Protein 4LLY (pdb70)

Sequence (858 aa):
EVQLVESGGGLVQPGGSLRLSCAASGFTFTDYTMDWVRKAPGKGLEWVADVNPNSGGSIYNQEFKGRFTLSVDRSKNTLYLQMNSLRAEDTAVYYCARNLGPSFYFDYWGQGTLVTVSSASTKGPSVFPLAPSSKSTSGGTAALGCLVKDYFPEPVTVSWNSGALTSGVATGPAVLQSSGLYSLSSVVTVPSSSLGTQTYICNVNHKPSNTKVDKKVEPKRIQMTQSPSSLSASVGDRVTITCKASQDVSIGVAWYQDKPGKAPKLLIYSASYRYTGVPSRFSGSGSGTDFTLTISSLQPEDFATYYCQQYYIYPYTFGQGTKVEIKGQPKAAPSVTLFPPSSEELQANKATLVCYISDFYPGAVTVAWKADSSPVKAGVETTTPSKQSNNKYAAWSYLSLTPEQWKSHRSYSCQVTHEGSTVEKTVAPEVQLVESGGGLVQPGGSLRLSCAASGFTFTDYTMDWVRKAPGKGLEWVADVNPNSGGSIYNQEFKGRFTLSVDRSKNTLYLQMNSLRAEDTAVYYCARNLGPSFYFDYWGQGTLVTVSSASTKGPSVFPLAPSSKSTSGGTAALGCLVKDYFPEPVTVSWNSGALTSGVATGPAVLQSSGLYSLSSVVTVPSSSLGTQTYICNVNHKPSNTKVDKKVEPKRIQMTQSPSSLSASVGDRVTITCKASQDVSIGVAWYQDKPGKAPKLLIYSASYRYTGVPSRFSGSGSGTDFTLTISSLQPEDFATYYCQQYYIYPYTFGQGTKVEIKGQPKAAPSVTLFPPSSEELQANKATLVCYISDFYPGAVTVAWKADSSPVKAGVETTTPSKQSNNKYAAWSYLSLTPEQWKSHRSYSCQVTHEGSTVEKTVAP

Organism: Homo sapiens (NCBI:txid9606)

Solvent-accessible surface area: 35889 Å² total; per-residue (Å²): 120,26,106,11,74,9,61,37,31,5,37,10,58,73,51,22,65,34,141,0,20,0,49,9,59,58,37,79,8,54,91,53,22,0,0,0,0,13,52,4,85,51,80,14,12,51,2,0,0,9,0,60,1,98,91,31,40,34,95,37,16,141,86,0,72,92,43,5,74,7,50,38,42,154,105,138,51,12,0,36,0,55,0,50,60,0,72,55,103,4,29,0,42,0,15,0,0,14,2,115,36,104,20,23,48,0,36,67,30,2,98,16,20,40,0,17,7,23,49,24,63,57,92,25,15,37,8,8,24,5,34,0,31,94,184,14,42,82,90,44,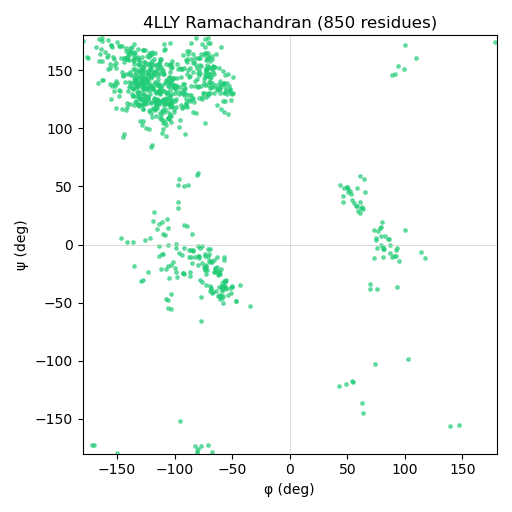62,0,5,0,0,0,2,0,14,27,0,23,1,58,59,16,80,25,44,1,30,103,39,96,36,101,91,46,45,6,54,4,57,25,10,42,22,87,70,24,33,29,2,10,0,0,1,0,55,7,87,45,95,18,34,76,124,89,72,14,56,0,25,4,22,0,140,22,30,146,41,156,37,102,43,112,4,101,67,110,132,7,53,11,42,1,49,32,19,14,33,59,7,34,69,43,59,167,8,71,0,63,3,115,3,71,82,102,7,63,76,0,0,0,0,0,20,18,72,120,89,70,22,4,137,8,8,1,57,27,1,64,128,106,59,123,76,20,56,87,46,4,55,8,61,35,74,12,48,84,1,34,0,15,0,46,46,0,54,26,72,2,38,5,31,0,4,0,0,0,2,113,58,84,29,19,27,15,2,50,6,0,84,0,63,6,111,71,16,102,144,25,75,10,57,4,25,10,2,57,10,16,82,72,2,46,158,49,114,62,4,4,0,0,0,19,0,10,82,0,7,43,26,72,27,93,32,45,6,52,4,57,102,13,65,23,150,63,34,44,62,60,12,81,28,32,38,77,53,79,53,53,21,0,0,0,0,8,0,54,21,34,21,70,32,9,107,53,20,107,22,4,4,0,48,0,39,13,102,73,79,75,48,72,89,76,18,64,89,134,34,102,8,71,10,62,37,27,5,37,12,119,73,56,20,64,35,148,0,27,1,42,10,59,59,47,56,6,53,103,44,20,0,0,0,0,7,56,6,95,44,89,13,10,52,3,0,0,10,0,64,0,91,88,33,40,35,92,38,16,101,73,0,90,80,28,4,72,7,51,32,42,136,101,140,59,16,0,48,0,48,0,51,61,0,110,56,94,0,28,0,44,0,16,0,0,15,2,114,39,104,16,23,47,0,34,76,28,2,96,15,21,38,0,17,8,20,40,21,62,50,95,28,16,50,8,15,24,4,35,1,31,95,176,13,45,90,90,43,63,0,4,0,0,0,3,0,19,36,1,22,0,56,59,15,79,24,45,1,28,103,41,93,34,102,91,47,45,6,53,4,58,27,9,43,34,86,71,23,33,29,4,11,0,0,1,0,55,7,83,40,96,21,34,77,125,90,75,14,55,0,25,3,24,0,143,23,32,143,42,158,38,101,44,114,4,100,69,104,129,16,68,11,41,2,56,37,21,16,33,61,9,35,71,41,60,170,6,65,0,58,2,100,0,59,88,101,7,56,78,0,0,0,0,0,19,21,51,117,90,96,19,4,109,7,8,0,63,28,2,62,131,113,54,120,75,14,58,88,44,5,54,8,59,37,66,19,43,86,1,30,0,13,0,53,43,0,54,28,75,1,38,5,31,0,7,0,0,1,1,102,69,84,31,18,26,15,1,51,6,0,84,0,38,6,108,71,16,97,143,24,75,10,53,2,25,11,2,56,10,16,78,72,1,47,154,60,112,60,3,9,0,0,0,17,0,11,77,0,4,41,25,72,25,92,31,47,5,52,3,34,96,19,83,23,150,57,34,43,63,61,10,112,32,32,38,77,57,80,53,62,22,0,0,0,0,9,0,61,20,44,22,70,26,10,101,35,14,198,22,1,3,0,50,0,41,14,103,73,76,75,46,69,90,73,14,66,85

InterPro domains:
  IPR003006 Immunoglobulin/major histocompatibility complex, conserved site [PS00290] (217-223)
  IPR003006 Immunoglobulin/major histocompatibility complex, conserved site [PS00290] (442-448)
  IPR003597 Immunoglobulin C1-set [PF07654] (144-224)
  IPR003597 Immunoglobulin C1-set [PF07654] (259-347)
  IPR003597 Immunoglobulin C1-set [PF07654] (367-451)
  IPR003597 Immunoglobulin C1-set [SM00407] (158-229)
  IPR003597 Immunoglobulin C1-set [SM00407] (275-350)
  IPR003597 Immunoglobulin C1-set [SM00407] (381-454)
  IPR003599 Immunoglobulin domain subtype [SM00409] (26-135)
  IPR003599 Immunoglobulin domain subtype [SM00409] (371-463)
  IPR007110 Immunoglobulin-like domain [PS50835] (31-135)
  IPR007110 Immunoglobulin-like domain [PS50835] (142-235)
  IPR007110 Immunoglobulin-like domain [PS50835] (257-356)
  IPR007110 Immunoglobulin-like domain [PS50835] (365-461)
  IPR013106 Immunoglobulin V-set domain [PF07686] (31-134)
  IPR013106 Immunoglobulin V-set domain [SM00406] (36-117)
  IPR013783 Immunoglobulin-like fold [G3DSA:2.60.40.10] (17-138)
  IPR013783 Immunoglobulin-like fold [G3DSA:2.60.40.10] (139-244)
  IPR013783 Immunoglobulin-like fold [G3DSA:2.60.40.10] (245-356)
  IPR013783 Immunoglobulin-like fold [G3DSA:2.60.40.10] (357-466)

Structure (mmCIF, N/CA/C/O backbone):
data_4LLY
#
_entry.id   4LLY
#
_cell.length_a   52.772
_cell.length_b   52.847
_cell.length_c   89.483
_cell.angle_alpha   76.88
_cell.angle_beta   84.32
_cell.angle_gamma   85.53
#
_symmetry.space_group_name_H-M   'P 1'
#
loop_
_entity.id
_entity.type
_entity.pdbx_description
1 polymer 'mutated Pertuzumab Fab heavy chain'
2 polymer 'light chain Clambda'
3 non-polymer GLYCEROL
4 non-polymer 'MAGNESIUM ION'
5 water water
#
loop_
_atom_site.group_PDB
_atom_site.id
_atom_site.type_symbol
_atom_site.label_atom_id
_atom_site.label_alt_id
_atom_site.label_comp_id
_atom_site.label_asym_id
_atom_site.label_entity_id
_atom_site.label_seq_id
_atom_site.pdbx_PDB_ins_code
_atom_site.Cartn_x
_atom_site.Cartn_y
_atom_site.Cartn_z
_atom_site.occupancy
_atom_site.B_iso_or_equiv
_atom_site.auth_seq_id
_atom_site.auth_comp_id
_atom_site.auth_asym_id
_atom_site.auth_atom_id
_atom_site.pdbx_PDB_model_num
ATOM 1 N N . GLU A 1 1 ? -22.512 17.130 -2.963 1.00 48.24 1 GLU A N 1
ATOM 2 C CA . GLU A 1 1 ? -21.447 17.962 -2.338 1.00 47.12 1 GLU A CA 1
ATOM 3 C C . GLU A 1 1 ? -21.558 19.421 -2.784 1.00 42.63 1 GLU A C 1
ATOM 4 O O . GLU A 1 1 ? -22.621 19.868 -3.232 1.00 38.19 1 GLU A O 1
ATOM 6 N N . VAL A 1 2 ? -20.463 20.162 -2.638 1.00 39.62 2 VAL A N 1
ATOM 7 C CA . VAL A 1 2 ? -20.369 21.521 -3.154 1.00 37.27 2 VAL A CA 1
ATOM 8 C C . VAL A 1 2 ? -20.487 21.471 -4.676 1.00 34.51 2 VAL A C 1
ATOM 9 O O . VAL A 1 2 ? -19.892 20.604 -5.322 1.00 33.15 2 VAL A O 1
ATOM 13 N N . GLN A 1 3 ? -21.294 22.372 -5.234 1.00 32.99 3 GLN A N 1
ATOM 14 C CA . GLN A 1 3 ? -21.416 22.505 -6.688 1.00 33.57 3 GLN A CA 1
ATOM 15 C C . GLN A 1 3 ? -21.330 23.962 -7.122 1.00 29.01 3 GLN A C 1
ATOM 16 O O . GLN A 1 3 ? -21.888 24.855 -6.472 1.00 30.97 3 GLN A O 1
ATOM 22 N N . LEU A 1 4 ? -20.606 24.183 -8.217 1.00 25.96 4 LEU A N 1
ATOM 23 C CA . LEU A 1 4 ? -20.471 25.490 -8.839 1.00 22.86 4 LEU A CA 1
ATOM 24 C C . LEU A 1 4 ? -20.756 25.314 -10.325 1.00 23.92 4 LEU A C 1
ATOM 25 O O . LEU A 1 4 ? -20.066 24.552 -10.993 1.00 21.79 4 LEU A O 1
ATOM 30 N N . VAL A 1 5 ? -21.788 25.992 -10.825 1.00 25.30 5 VAL A N 1
ATOM 31 C CA . VAL A 1 5 ? -22.227 25.816 -12.219 1.00 28.10 5 VAL A CA 1
ATOM 32 C C . VAL A 1 5 ? -22.199 27.144 -12.976 1.00 26.66 5 VAL A C 1
ATOM 33 O O . VAL A 1 5 ? -22.950 28.068 -12.653 1.00 26.67 5 VAL A O 1
ATOM 37 N N . GLU A 1 6 ? -21.330 27.233 -13.981 1.00 27.11 6 GLU A N 1
ATOM 38 C CA . GLU A 1 6 ? -21.218 28.443 -14.798 1.00 25.71 6 GLU A CA 1
ATOM 39 C C . GLU A 1 6 ? -22.216 28.430 -15.941 1.00 26.95 6 GLU A C 1
ATOM 40 O O . GLU A 1 6 ? -22.598 27.368 -16.426 1.00 28.32 6 GLU A O 1
ATOM 46 N N . SER A 1 7 ? -22.618 29.622 -16.369 1.00 24.09 7 SER A N 1
ATOM 47 C CA . SER A 1 7 ? -23.327 29.795 -17.642 1.00 25.06 7 SER A CA 1
ATOM 48 C C . SER A 1 7 ? -22.904 31.102 -18.300 1.00 22.44 7 SER A C 1
ATOM 49 O O . SER A 1 7 ? -22.388 31.996 -17.639 1.00 20.48 7 SER A O 1
ATOM 52 N N . GLY A 1 8 ? -23.129 31.213 -19.607 1.00 21.75 8 GLY A N 1
ATOM 53 C CA . GLY A 1 8 ? -22.861 32.456 -20.309 1.00 21.66 8 GLY A CA 1
ATOM 54 C C . GLY A 1 8 ? -21.799 32.454 -21.405 1.00 23.55 8 GLY A C 1
ATOM 55 O O . GLY A 1 8 ? -21.698 33.417 -22.155 1.00 24.44 8 GLY A O 1
ATOM 56 N N . GLY A 1 9 ? -21.002 31.399 -21.513 1.00 23.25 9 GLY A N 1
ATOM 57 C CA . GLY A 1 9 ? -19.903 31.394 -22.505 1.00 20.79 9 GLY A CA 1
ATOM 58 C C . GLY A 1 9 ? -20.298 31.554 -23.969 1.00 23.25 9 GLY A C 1
ATOM 59 O O . GLY A 1 9 ? -21.479 31.499 -24.309 1.00 32.84 9 GLY A O 1
ATOM 60 N N . GLY A 1 10 ? -19.307 31.751 -24.839 1.00 14.61 10 GLY A N 1
ATOM 61 C CA . GLY A 1 10 ? -19.550 31.826 -26.282 1.00 13.53 10 GLY A CA 1
ATOM 62 C C . GLY A 1 10 ? -18.738 32.904 -26.961 1.00 13.25 10 GLY A C 1
ATOM 63 O O . GLY A 1 10 ? -17.696 33.330 -26.436 1.00 10.67 10 GLY A O 1
ATOM 64 N N . LEU A 1 11 ? -19.229 33.372 -28.112 1.00 10.20 11 LEU A N 1
ATOM 65 C CA . LEU A 1 11 ? -18.530 34.315 -28.972 1.00 9.37 11 LEU A CA 1
ATOM 66 C C . LEU A 1 11 ? -18.881 35.762 -28.641 1.00 9.75 11 LEU A C 1
ATOM 67 O O . LEU A 1 11 ? -20.047 36.127 -28.494 1.00 11.29 11 LEU A O 1
ATOM 72 N N . VAL A 1 12 ? -17.845 36.577 -28.543 1.00 9.02 12 VAL A N 1
ATOM 73 C CA . VAL A 1 12 ? -18.008 38.016 -28.333 1.00 10.09 12 VAL A CA 1
ATOM 74 C C . VAL A 1 12 ? -17.060 38.727 -29.286 1.00 10.84 12 VAL A C 1
ATOM 75 O O . VAL A 1 12 ? -15.943 38.260 -29.534 1.00 9.99 12 VAL A O 1
ATOM 82 N N . GLN A 1 13 ? -17.529 39.836 -29.841 1.00 11.05 13 GLN A N 1
ATOM 83 C CA . GLN A 1 13 ? -16.717 40.628 -30.760 1.00 11.86 13 GLN A CA 1
ATOM 84 C C . GLN A 1 13 ? -15.706 41.484 -29.966 1.00 12.79 13 GLN A C 1
ATOM 85 O O . GLN A 1 13 ? -15.973 41.850 -28.814 1.00 10.32 13 GLN A O 1
ATOM 87 N N . PRO A 1 14 ? -14.524 41.785 -30.553 1.00 13.47 14 PRO A N 1
ATOM 88 C CA . PRO A 1 14 ? -13.570 42.680 -29.869 1.00 12.33 14 PRO A CA 1
ATOM 89 C C . PRO A 1 14 ? -14.221 44.010 -29.487 1.00 11.77 14 PRO A C 1
ATOM 90 O O . PRO A 1 14 ? -14.941 44.618 -30.300 1.00 11.70 14 PRO A O 1
ATOM 94 N N . GLY A 1 15 ? -14.048 44.391 -28.222 1.00 11.81 15 GLY A N 1
ATOM 95 C CA . GLY A 1 15 ? -14.644 45.613 -27.712 1.00 12.86 15 GLY A CA 1
ATOM 96 C C . GLY A 1 15 ? -15.996 45.355 -27.087 1.00 14.32 15 GLY A C 1
ATOM 97 O O . GLY A 1 15 ? -16.563 46.226 -26.442 1.00 14.76 15 GLY A O 1
ATOM 98 N N . GLY A 1 16 ? -16.510 44.150 -27.278 1.00 14.25 16 GLY A N 1
ATOM 99 C CA . GLY A 1 16 ? -17.828 43.801 -26.789 1.00 13.58 16 GLY A CA 1
ATOM 100 C C . GLY A 1 16 ? -17.858 43.438 -25.320 1.00 16.24 16 GLY A C 1
ATOM 101 O O . GLY A 1 16 ? -16.833 43.488 -24.622 1.00 15.48 16 GLY A O 1
ATOM 102 N N . SER A 1 17 ? -19.055 43.077 -24.870 1.00 16.20 17 SER A N 1
ATOM 103 C CA . SER A 1 17 ? -19.337 42.791 -23.478 1.00 18.15 17 SER A CA 1
ATOM 104 C C . SER A 1 17 ? -19.994 41.428 -23.373 1.00 15.73 17 SER A C 1
ATOM 105 O O . SER A 1 17 ? -20.715 41.004 -24.284 1.00 16.09 17 SER A O 1
ATOM 108 N N . LEU A 1 18 ? -19.745 40.745 -22.258 1.00 14.37 18 LEU A N 1
ATOM 109 C CA . LEU A 1 18 ? -20.376 39.460 -21.975 1.00 17.53 18 LEU A CA 1
ATOM 110 C C . LEU A 1 18 ? -20.526 39.250 -20.472 1.00 19.13 18 LEU A C 1
ATOM 111 O O . LEU A 1 18 ? -19.637 39.591 -19.709 1.00 17.97 18 LEU A O 1
ATOM 116 N N . ARG A 1 19 ? -21.654 38.675 -20.059 1.00 17.51 19 ARG A N 1
ATOM 117 C CA . ARG A 1 19 ? -21.909 38.384 -18.651 1.00 18.73 19 ARG A CA 1
ATOM 118 C C . ARG A 1 19 ? -21.878 36.879 -18.415 1.00 18.16 19 ARG A C 1
ATOM 119 O O . ARG A 1 19 ? -22.592 36.111 -19.075 1.00 18.30 19 ARG A O 1
ATOM 127 N N . LEU A 1 20 ? -21.021 36.452 -17.494 1.00 16.76 20 LEU A N 1
ATOM 128 C CA . LEU A 1 20 ? -21.030 35.078 -17.027 1.00 15.31 20 LEU A CA 1
ATOM 129 C C . LEU A 1 20 ? -21.707 35.028 -15.661 1.00 17.87 20 LEU A C 1
ATOM 130 O O . LEU A 1 20 ? -21.689 36.005 -14.921 1.00 18.29 20 LEU A O 1
ATOM 135 N N . SER A 1 21 ? -22.295 33.888 -15.336 1.00 18.97 21 SER A N 1
ATOM 136 C CA . SER A 1 21 ? -22.805 33.664 -13.984 1.00 20.94 21 SER A CA 1
ATOM 137 C C . SER A 1 21 ? -22.325 32.325 -13.448 1.00 18.92 21 SER A C 1
ATOM 138 O O . SER A 1 21 ? -21.930 31.438 -14.207 1.00 20.23 21 SER A O 1
ATOM 141 N N . CYS A 1 22 ? -22.334 32.207 -12.121 1.00 21.14 22 CYS A N 1
ATOM 142 C CA . CYS A 1 22 ? -21.974 30.990 -11.430 1.00 23.73 22 CYS A CA 1
ATOM 143 C C . CYS A 1 22 ? -23.035 30.760 -10.359 1.00 26.48 22 CYS A C 1
ATOM 144 O O . CYS A 1 22 ? -23.267 31.628 -9.512 1.00 26.87 22 CYS A O 1
ATOM 147 N N . ALA A 1 23 ? -23.676 29.599 -10.425 1.00 25.54 23 ALA A N 1
ATOM 148 C CA . ALA A 1 23 ? -24.704 29.205 -9.468 1.00 26.78 23 ALA A CA 1
ATOM 149 C C . ALA A 1 23 ? -24.090 28.249 -8.446 1.00 24.36 23 ALA A C 1
ATOM 150 O O . ALA A 1 23 ? -23.623 27.160 -8.789 1.00 25.75 23 ALA A O 1
ATOM 152 N N . ALA A 1 24 ? -24.071 28.679 -7.192 1.00 27.02 24 ALA A N 1
ATOM 153 C CA . ALA A 1 24 ? -23.433 27.915 -6.123 1.00 29.64 24 ALA A CA 1
ATOM 154 C C . ALA A 1 24 ? -24.456 27.188 -5.249 1.00 34.55 24 ALA A C 1
ATOM 155 O O . ALA A 1 24 ? -25.522 27.729 -4.951 1.00 36.44 24 ALA A O 1
ATOM 157 N N . SER A 1 25 ? -24.124 25.960 -4.856 1.00 35.15 25 SER A N 1
ATOM 158 C CA . SER A 1 25 ? -24.947 25.178 -3.925 1.00 41.08 25 SER A CA 1
ATOM 159 C C . SER A 1 25 ? -24.114 24.197 -3.090 1.00 43.17 25 SER A C 1
ATOM 160 O O . SER A 1 25 ? -23.061 23.730 -3.536 1.00 35.11 25 SER A O 1
ATOM 163 N N . GLY A 1 26 ? -24.592 23.888 -1.881 1.00 37.90 26 GLY A N 1
ATOM 164 C CA . GLY A 1 26 ? -23.966 22.873 -1.031 1.00 31.29 26 GLY A CA 1
ATOM 165 C C . GLY A 1 26 ? -23.074 23.434 0.062 1.00 34.42 26 GLY A C 1
ATOM 166 O O . GLY A 1 26 ? -22.306 22.695 0.689 1.00 37.70 26 GLY A O 1
ATOM 167 N N . PHE A 1 27 ? -23.166 24.741 0.284 1.00 29.70 27 PHE A N 1
ATOM 168 C CA . PHE A 1 27 ? -22.426 25.413 1.350 1.00 32.16 27 PHE A CA 1
ATOM 169 C C . PHE A 1 27 ? -23.067 26.756 1.674 1.00 31.94 27 PHE A C 1
ATOM 170 O O . PHE A 1 27 ? -23.903 27.252 0.914 1.00 34.88 27 PHE A O 1
ATOM 178 N N . THR A 1 28 ? -22.687 27.334 2.811 1.00 38.48 28 THR A N 1
ATOM 179 C CA . THR A 1 28 ? -23.130 28.677 3.165 1.00 37.45 28 THR A CA 1
ATOM 180 C C . THR A 1 28 ? -22.382 29.674 2.292 1.00 38.72 28 THR A C 1
ATOM 181 O O . THR A 1 28 ? -21.196 29.947 2.507 1.00 37.85 28 THR A O 1
ATOM 185 N N . PHE A 1 29 ? -23.102 30.202 1.307 1.00 39.51 29 PHE A N 1
ATOM 186 C CA . PHE A 1 29 ? -22.580 31.122 0.300 1.00 38.66 29 PHE A CA 1
ATOM 187 C C . PHE A 1 29 ? -21.841 32.316 0.907 1.00 42.00 29 PHE A C 1
ATOM 188 O O . PHE A 1 29 ? -20.816 32.754 0.376 1.00 38.10 29 PHE A O 1
ATOM 196 N N . THR A 1 30 ? -22.355 32.821 2.029 1.00 37.42 30 THR A N 1
ATOM 197 C CA . THR A 1 30 ? -21.798 34.018 2.679 1.00 40.59 30 THR A CA 1
ATOM 198 C C . THR A 1 30 ? -20.604 33.746 3.613 1.00 35.77 30 THR A C 1
ATOM 199 O O . THR A 1 30 ? -19.992 34.684 4.134 1.00 37.48 30 THR A O 1
ATOM 203 N N . ASP A 1 31 ? -20.279 32.470 3.812 1.00 34.34 31 ASP A N 1
ATOM 204 C CA . ASP A 1 31 ? -19.129 32.068 4.632 1.00 36.75 31 ASP A CA 1
ATOM 205 C C . ASP A 1 31 ? -17.790 32.112 3.878 1.00 35.64 31 ASP A C 1
ATOM 206 O O . ASP A 1 31 ? -16.714 32.010 4.487 1.00 31.76 31 ASP A O 1
ATOM 211 N N . TYR A 1 32 ? -17.862 32.274 2.559 1.00 29.93 32 TYR A N 1
ATOM 212 C CA . TYR A 1 32 ? -16.695 32.092 1.694 1.00 28.56 32 TYR A CA 1
ATOM 213 C C . TYR A 1 32 ? -16.462 33.286 0.783 1.00 25.23 32 TYR A C 1
ATOM 214 O O . TYR A 1 32 ? -17.323 34.156 0.664 1.00 24.24 32 TYR A O 1
ATOM 223 N N . THR A 1 33 ? -15.285 33.329 0.159 1.00 23.04 33 THR A N 1
ATOM 224 C CA . THR A 1 33 ? -14.999 34.293 -0.886 1.00 21.52 33 THR A CA 1
ATOM 225 C C . THR A 1 33 ? -15.130 33.575 -2.230 1.00 20.52 33 THR A C 1
ATOM 226 O O . THR A 1 33 ? -14.690 3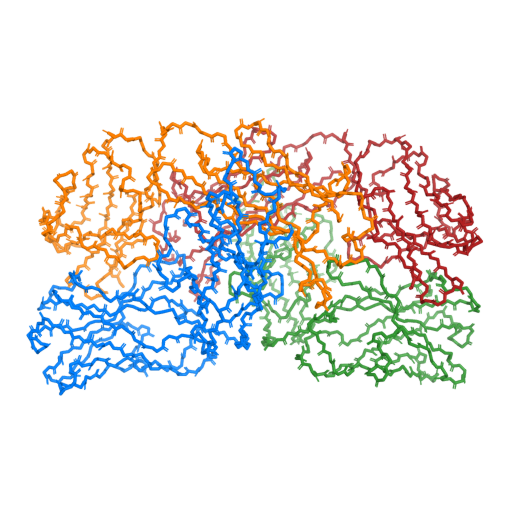2.430 -2.373 1.00 20.06 33 THR A O 1
ATOM 230 N N . MET A 1 34 ? -15.756 34.246 -3.196 1.00 21.40 34 MET A N 1
ATOM 231 C CA . MET A 1 34 ? -15.970 33.668 -4.528 1.00 21.82 34 MET A CA 1
ATOM 232 C C . MET A 1 34 ? -14.992 34.283 -5.515 1.00 19.60 34 MET A C 1
ATOM 233 O O . MET A 1 34 ? -14.660 35.466 -5.424 1.00 21.95 34 MET A O 1
ATOM 238 N N . ASP A 1 35 ? -14.519 33.479 -6.464 1.00 18.09 35 ASP A N 1
ATOM 239 C CA . ASP A 1 35 ? -13.529 33.957 -7.419 1.00 15.68 35 ASP A CA 1
ATOM 240 C C . ASP A 1 35 ? -13.865 33.545 -8.845 1.00 14.14 35 ASP A C 1
ATOM 241 O O . ASP A 1 35 ? -14.646 32.621 -9.077 1.00 15.32 35 ASP A O 1
ATOM 246 N N . TRP A 1 36 ? -13.246 34.245 -9.784 1.00 14.91 36 TRP A N 1
ATOM 247 C CA . TRP A 1 36 ? -13.098 33.752 -11.148 1.00 12.67 36 TRP A CA 1
ATOM 248 C C . TRP A 1 36 ? -11.639 33.588 -11.455 1.00 13.35 36 TRP A C 1
ATOM 249 O O . TRP A 1 36 ? -10.827 34.452 -11.108 1.00 13.64 36 TRP A O 1
ATOM 260 N N . VAL A 1 37 ? -11.310 32.492 -12.142 1.00 12.28 37 VAL A N 1
ATOM 261 C CA . VAL A 1 37 ? -9.937 32.166 -12.551 1.00 11.24 37 VAL A CA 1
ATOM 262 C C . VAL A 1 37 ? -10.042 31.746 -14.031 1.00 12.42 37 VAL A C 1
ATOM 263 O O . VAL A 1 37 ? -10.989 31.067 -14.394 1.00 12.97 37 VAL A O 1
ATOM 267 N N . ARG A 1 38 ? -9.100 32.150 -14.878 1.00 10.16 38 ARG A N 1
ATOM 268 C CA . ARG A 1 38 ? -9.188 31.756 -16.283 1.00 10.13 38 ARG A CA 1
ATOM 269 C C . ARG A 1 38 ? -7.963 30.996 -16.800 1.00 12.18 38 ARG A C 1
ATOM 270 O O . ARG A 1 38 ? -6.840 31.122 -16.276 1.00 12.44 38 ARG A O 1
ATOM 278 N N . LYS A 1 39 ? -8.192 30.203 -17.844 1.00 11.82 39 LYS A N 1
ATOM 279 C CA . LYS A 1 39 ? -7.122 29.444 -18.472 1.00 12.43 39 LYS A CA 1
ATOM 280 C C . LYS A 1 39 ? -7.202 29.711 -19.975 1.00 16.23 39 LYS A C 1
ATOM 281 O O . LYS A 1 39 ? -8.150 29.284 -20.649 1.00 12.92 39 LYS A O 1
ATOM 287 N N . ALA A 1 40 ? -6.257 30.507 -20.463 1.00 17.66 40 ALA A N 1
ATOM 288 C CA . ALA A 1 40 ? -6.154 30.787 -21.895 1.00 18.21 40 ALA A CA 1
ATOM 289 C C . ALA A 1 40 ? -5.277 29.722 -22.538 1.00 27.11 40 ALA A C 1
ATOM 290 O O . ALA A 1 40 ? -4.376 29.185 -21.884 1.00 26.74 40 ALA A O 1
ATOM 292 N N . PRO A 1 41 ? -5.527 29.410 -23.825 1.00 36.22 41 PRO A N 1
ATOM 293 C CA . PRO A 1 41 ? -4.667 28.451 -24.533 1.00 40.23 41 PRO A CA 1
ATOM 294 C C . PRO A 1 41 ? -3.192 28.875 -24.525 1.00 42.98 41 PRO A C 1
ATOM 295 O O . PRO A 1 41 ? -2.880 30.063 -24.662 1.00 39.38 41 PRO A O 1
ATOM 299 N N . GLY A 1 42 ? -2.297 27.912 -24.323 1.00 45.05 42 GLY A N 1
ATOM 300 C CA . GLY A 1 42 ? -0.864 28.192 -24.308 1.00 48.78 42 GLY A CA 1
ATOM 301 C C . GLY A 1 42 ? -0.391 28.857 -23.030 1.00 52.71 42 GLY A C 1
ATOM 302 O O . GLY A 1 42 ? 0.703 28.566 -22.544 1.00 58.03 42 GLY A O 1
ATOM 303 N N . LYS A 1 43 ? -1.212 29.761 -22.498 1.00 45.59 43 LYS A N 1
ATOM 304 C CA . LYS A 1 43 ? -0.963 30.396 -21.207 1.00 37.07 43 LYS A CA 1
ATOM 305 C C . LYS A 1 43 ? -1.488 29.460 -20.106 1.00 41.78 43 LYS A C 1
ATOM 306 O O . LYS A 1 43 ? -2.252 28.537 -20.384 1.00 50.56 43 LYS A O 1
ATOM 312 N N . GLY A 1 44 ? -1.069 29.691 -18.870 1.00 29.48 44 GLY A N 1
ATOM 313 C CA . GLY A 1 44 ? -1.467 28.848 -17.743 1.00 30.03 44 GLY A CA 1
ATOM 314 C C . GLY A 1 44 ? -2.659 29.484 -17.058 1.00 25.06 44 GLY A C 1
ATOM 315 O O . GLY A 1 44 ? -3.428 30.198 -17.704 1.00 30.33 44 GLY A O 1
ATOM 316 N N . LEU A 1 45 ? -2.813 29.236 -15.764 1.00 19.21 45 LEU A N 1
ATOM 317 C CA . LEU A 1 45 ? -3.939 29.778 -15.007 1.00 14.95 45 LEU A CA 1
ATOM 318 C C . LEU A 1 45 ? -3.709 31.218 -14.542 1.00 16.44 45 LEU A C 1
ATOM 319 O O . LEU A 1 45 ? -2.594 31.582 -14.131 1.00 16.90 45 LEU A O 1
ATOM 324 N N . GLU A 1 46 ? -4.763 32.032 -14.602 1.00 12.62 46 GLU A N 1
ATOM 325 C CA . GLU A 1 46 ? -4.684 33.411 -14.134 1.00 14.08 46 GLU A CA 1
ATOM 326 C C . GLU A 1 46 ? -5.887 33.747 -13.272 1.00 14.02 46 GLU A C 1
ATOM 327 O O . GLU A 1 46 ? -7.023 33.601 -13.699 1.00 12.59 46 GLU A O 1
ATOM 333 N N . TRP A 1 47 ? -5.639 34.181 -12.038 1.00 13.75 47 TRP A N 1
ATOM 334 C CA . TRP A 1 47 ? -6.728 34.639 -11.198 1.00 13.96 47 TRP A CA 1
ATOM 335 C C . TRP A 1 47 ? -7.278 35.945 -11.747 1.00 12.64 47 TRP A C 1
ATOM 336 O O . TRP A 1 47 ? -6.517 36.807 -12.226 1.00 14.70 47 TRP A O 1
ATOM 347 N N . VAL A 1 48 ? -8.600 36.101 -11.725 1.00 12.74 48 VAL A N 1
ATOM 348 C CA . VAL A 1 48 ? -9.235 37.273 -12.363 1.00 13.73 48 VAL A CA 1
ATOM 349 C C . VAL A 1 48 ? -9.735 38.288 -11.333 1.00 13.93 48 VAL A C 1
ATOM 350 O O . VAL A 1 48 ? -9.382 39.469 -11.409 1.00 14.40 48 VAL A O 1
ATOM 354 N N . ALA A 1 49 ? -10.556 37.804 -10.411 1.00 11.81 49 ALA A N 1
ATOM 355 C CA . ALA A 1 49 ? -11.264 38.661 -9.456 1.00 16.47 49 ALA A CA 1
ATOM 356 C C . ALA A 1 49 ? -11.783 37.852 -8.305 1.00 16.73 49 ALA A C 1
ATOM 357 O O . ALA A 1 49 ? -11.977 36.641 -8.419 1.00 16.69 49 ALA A O 1
ATOM 359 N N . ASP A 1 50 ? -12.021 38.528 -7.181 1.00 19.67 50 ASP A N 1
ATOM 360 C CA . ASP A 1 50 ? -12.746 37.903 -6.083 1.00 18.54 50 ASP A CA 1
ATOM 361 C C . ASP A 1 50 ? -13.790 38.851 -5.513 1.00 18.12 50 ASP A C 1
ATOM 362 O O . ASP A 1 50 ? -13.655 40.075 -5.631 1.00 22.02 50 ASP A O 1
ATOM 367 N N . VAL A 1 51 ? -14.820 38.282 -4.897 1.00 19.37 51 VAL A N 1
ATOM 368 C CA . VAL A 1 51 ? -15.854 39.098 -4.265 1.00 23.28 51 VAL A CA 1
ATOM 369 C C . VAL A 1 51 ? -16.263 38.521 -2.916 1.00 21.65 51 VAL A C 1
ATOM 370 O O . VAL A 1 51 ? -16.384 37.297 -2.755 1.00 22.14 51 VAL A O 1
ATOM 374 N N . ASN A 1 52 ? -16.455 39.429 -1.958 1.00 24.40 52 ASN A N 1
ATOM 375 C CA . ASN A 1 52 ? -17.050 39.127 -0.667 1.00 29.19 52 ASN A CA 1
ATOM 376 C C . ASN A 1 52 ? -18.562 39.179 -0.835 1.00 30.02 52 ASN A C 1
ATOM 377 O O . ASN A 1 52 ? -19.123 40.242 -1.131 1.00 30.01 52 ASN A O 1
ATOM 382 N N . PRO A 1 53 ? -19.228 38.028 -0.681 1.00 27.35 53 PRO A N 1
ATOM 383 C CA . PRO A 1 53 ? -20.672 37.948 -0.915 1.00 31.44 53 PRO A CA 1
ATOM 384 C C . PRO A 1 53 ? -21.491 38.733 0.115 1.00 38.39 53 PRO A C 1
ATOM 385 O O . PRO A 1 53 ? -22.673 38.988 -0.116 1.00 36.30 53 PRO A O 1
ATOM 389 N N . ASN A 1 54 ? -20.858 39.114 1.226 1.00 43.24 54 ASN A N 1
ATOM 390 C CA . ASN A 1 54 ? -21.489 39.957 2.247 1.00 48.33 54 ASN A CA 1
ATOM 391 C C . ASN A 1 54 ? -21.551 41.434 1.848 1.00 49.92 54 ASN A C 1
ATOM 392 O O . ASN A 1 54 ? -22.637 41.980 1.653 1.00 58.29 54 ASN A O 1
ATOM 397 N N . SER A 1 55 ? -20.389 42.076 1.730 1.00 49.46 55 SER A N 1
ATOM 398 C CA . SER A 1 55 ? -20.327 43.500 1.398 1.00 48.68 55 SER A CA 1
ATOM 399 C C . SER A 1 55 ? -20.568 43.751 -0.089 1.00 52.01 55 SER A C 1
ATOM 400 O O . SER A 1 55 ? -21.087 44.802 -0.477 1.00 49.87 55 SER A O 1
ATOM 403 N N . GLY A 1 56 ? -20.182 42.780 -0.913 1.00 48.88 56 GLY A N 1
ATOM 404 C CA . GLY A 1 56 ? -20.209 42.935 -2.364 1.00 42.72 56 GLY A CA 1
ATOM 405 C C . GLY A 1 56 ? -18.934 43.591 -2.860 1.00 36.40 56 GLY A C 1
ATOM 406 O O . GLY A 1 56 ? -18.800 43.886 -4.046 1.00 35.20 56 GLY A O 1
ATOM 407 N N . GLY A 1 57 ? -17.997 43.823 -1.942 1.00 27.93 57 GLY A N 1
ATOM 408 C CA . GLY A 1 57 ? -16.726 44.446 -2.278 1.00 32.52 57 GLY A CA 1
ATOM 409 C C . GLY A 1 57 ? -15.891 43.482 -3.096 1.00 32.19 57 GLY A C 1
ATOM 410 O O . GLY A 1 57 ? -15.854 42.286 -2.803 1.00 30.31 57 GLY A O 1
ATOM 411 N N . SER A 1 58 ? -15.214 44.014 -4.107 1.00 27.03 58 SER A N 1
ATOM 412 C CA . SER A 1 58 ? -14.472 43.194 -5.051 1.00 23.43 58 SER A CA 1
ATOM 413 C C . SER A 1 58 ? -13.037 43.658 -5.225 1.00 22.62 58 SER A C 1
ATOM 414 O O . SER A 1 58 ? -12.738 44.844 -5.092 1.00 22.76 58 SER A O 1
ATOM 417 N N . ILE A 1 59 ? -12.148 42.711 -5.530 1.00 19.19 59 ILE A N 1
ATOM 418 C CA . ILE A 1 59 ? -10.760 43.026 -5.873 1.00 19.87 59 ILE A CA 1
ATOM 419 C C . ILE A 1 59 ? -10.507 42.397 -7.244 1.00 19.67 59 ILE A C 1
ATOM 420 O O . ILE A 1 59 ? -10.967 41.278 -7.495 1.00 20.72 59 ILE A O 1
ATOM 425 N N . TYR A 1 60 ? -9.790 43.112 -8.109 1.00 19.92 60 TYR A N 1
ATOM 426 C CA . TYR A 1 60 ? -9.500 42.645 -9.478 1.00 18.74 60 TYR A CA 1
ATOM 427 C C . TYR A 1 60 ? -8.012 42.569 -9.797 1.00 19.03 60 TYR A C 1
ATOM 428 O O . TYR A 1 60 ? -7.214 43.379 -9.313 1.00 20.10 60 TYR A O 1
ATOM 437 N N . ASN A 1 61 ? -7.627 41.609 -10.640 1.00 15.35 61 ASN A N 1
ATOM 438 C CA . ASN A 1 61 ? -6.281 41.606 -11.175 1.00 17.12 61 ASN A CA 1
ATOM 439 C C . ASN A 1 61 ? -6.122 42.843 -12.042 1.00 18.99 61 ASN A C 1
ATOM 440 O O . ASN A 1 61 ? -7.114 43.359 -12.563 1.00 18.96 61 ASN A O 1
ATOM 445 N N . GLN A 1 62 ? -4.890 43.324 -12.159 1.00 23.28 62 GLN A N 1
ATOM 446 C CA . GLN A 1 62 ? -4.567 44.596 -12.810 1.00 26.36 62 GLN A CA 1
ATOM 447 C C . GLN A 1 62 ? -5.248 44.814 -14.164 1.00 25.45 62 GLN A C 1
ATOM 448 O O . GLN A 1 62 ? -5.848 45.865 -14.395 1.00 22.86 62 GLN A O 1
ATOM 454 N N . GLU A 1 63 ? -5.184 43.814 -15.038 1.00 23.27 63 GLU A N 1
ATOM 455 C CA . GLU A 1 63 ? -5.654 43.998 -16.413 1.00 27.30 63 GLU A CA 1
ATOM 456 C C . GLU A 1 63 ? -7.189 43.992 -16.533 1.00 24.93 63 GLU A C 1
ATOM 457 O O . GLU A 1 63 ? -7.734 44.169 -17.627 1.00 23.26 63 GLU A O 1
ATOM 463 N N . PHE A 1 64 ? -7.874 43.806 -15.408 1.00 21.29 64 PHE A N 1
ATOM 464 C CA . PHE A 1 64 ? -9.341 43.741 -15.412 1.00 19.64 64 PHE A CA 1
ATOM 465 C C . PHE A 1 64 ? -9.999 44.901 -14.683 1.00 23.75 64 PHE A C 1
ATOM 466 O O . PHE A 1 64 ? -11.234 44.980 -14.626 1.00 22.25 64 PHE A O 1
ATOM 474 N N . LYS A 1 65 ? -9.188 45.795 -14.113 1.00 24.02 65 LYS A N 1
ATOM 475 C CA . LYS A 1 65 ? -9.748 46.903 -13.343 1.00 25.89 65 LYS A CA 1
ATOM 476 C C . LYS A 1 65 ? -10.422 47.908 -14.267 1.00 24.37 65 LYS A C 1
ATOM 477 O O . LYS A 1 65 ? -9.907 48.209 -15.345 1.00 27.48 65 LYS A O 1
ATOM 480 N N . GLY A 1 66 ? -11.595 48.385 -13.852 1.00 28.13 66 GLY A N 1
ATOM 481 C CA . GLY A 1 66 ? -12.412 49.305 -14.647 1.00 30.29 66 GLY A CA 1
ATOM 482 C C . GLY A 1 66 ? -13.111 48.659 -15.838 1.00 35.06 66 GLY A C 1
ATOM 483 O O . GLY A 1 66 ? -13.995 49.265 -16.445 1.00 43.56 66 GLY A O 1
ATOM 484 N N . ARG A 1 67 ? -12.718 47.426 -16.152 1.00 26.03 67 ARG A N 1
ATOM 485 C CA . ARG A 1 67 ? -13.184 46.684 -17.327 1.00 27.84 67 ARG A CA 1
ATOM 486 C C . ARG A 1 67 ? -14.214 45.623 -16.943 1.00 22.73 67 ARG A C 1
ATOM 487 O O . ARG A 1 67 ? -15.217 45.447 -17.636 1.00 20.52 67 ARG A O 1
ATOM 495 N N . PHE A 1 68 ? -13.941 44.925 -15.838 1.00 20.00 68 PHE A N 1
ATOM 496 C CA . PHE A 1 68 ? -14.769 43.831 -15.326 1.00 19.68 68 PHE A CA 1
ATOM 497 C C . PHE A 1 68 ? -15.471 44.260 -14.036 1.00 22.36 68 PHE A C 1
ATOM 498 O O . PHE A 1 68 ? -14.909 45.022 -13.236 1.00 22.88 68 PHE A O 1
ATOM 506 N N . THR A 1 69 ? -16.688 43.757 -13.824 1.00 21.58 69 THR A N 1
ATOM 507 C CA . THR A 1 69 ? -17.420 43.998 -12.583 1.00 25.13 69 THR A CA 1
ATOM 508 C C . THR A 1 69 ? -17.934 42.690 -12.019 1.00 21.48 69 THR A C 1
ATOM 509 O O . THR A 1 69 ? -18.630 41.938 -12.695 1.00 18.85 69 THR A O 1
ATOM 513 N N . LEU A 1 70 ? -17.580 42.420 -10.771 1.00 20.90 70 LEU A N 1
ATOM 514 C CA . LEU A 1 70 ? -18.118 41.277 -10.067 1.00 25.55 70 LEU A CA 1
ATOM 515 C C . LEU A 1 70 ? -19.302 41.735 -9.248 1.00 25.09 70 LEU A C 1
ATOM 516 O O . LEU A 1 70 ? -19.238 42.776 -8.605 1.00 27.57 70 LEU A O 1
ATOM 521 N N . SER A 1 71 ? -20.381 40.966 -9.291 1.00 23.24 71 SER A N 1
ATOM 522 C CA . SER A 1 71 ? -21.536 41.216 -8.433 1.00 27.55 71 SER A CA 1
ATOM 523 C C . SER A 1 71 ? -22.094 39.898 -7.907 1.00 29.05 71 SER A C 1
ATOM 524 O O . SER A 1 71 ? -21.741 38.813 -8.394 1.00 29.99 71 SER A O 1
ATOM 527 N N . VAL A 1 72 ? -22.949 39.995 -6.890 1.00 29.66 72 VAL A N 1
ATOM 528 C CA . VAL A 1 72 ? -23.564 38.817 -6.291 1.00 28.97 72 VAL A CA 1
ATOM 529 C C . VAL A 1 72 ? -25.084 38.980 -6.216 1.00 28.72 72 VAL A C 1
ATOM 530 O O . VAL A 1 72 ? -25.588 40.099 -6.148 1.00 30.29 72 VAL A O 1
ATOM 534 N N . ASP A 1 73 ? -25.803 37.865 -6.248 1.00 31.86 73 ASP A N 1
ATOM 535 C CA . ASP A 1 73 ? -27.205 37.850 -5.828 1.00 37.21 73 ASP A CA 1
ATOM 536 C C . ASP A 1 73 ? -27.368 36.834 -4.693 1.00 35.05 73 ASP A C 1
ATOM 537 O O . ASP A 1 73 ? -27.461 35.622 -4.932 1.00 34.32 73 ASP A O 1
ATOM 542 N N . ARG A 1 74 ? -27.389 37.350 -3.461 1.00 39.70 74 ARG A N 1
ATOM 543 C CA . ARG A 1 74 ? -27.478 36.528 -2.248 1.00 40.95 74 ARG A CA 1
ATOM 544 C C . ARG A 1 74 ? -28.689 35.591 -2.241 1.00 45.01 74 ARG A C 1
ATOM 545 O O . ARG A 1 74 ? -28.586 34.447 -1.793 1.00 47.55 74 ARG A O 1
ATOM 553 N N . SER A 1 75 ? -29.822 36.080 -2.749 1.00 43.39 75 SER A N 1
ATOM 554 C CA . SER A 1 75 ? -31.075 35.320 -2.759 1.00 44.64 75 SER A CA 1
ATOM 555 C C . SER A 1 75 ? -31.021 34.051 -3.611 1.00 40.81 75 SER A C 1
ATOM 556 O O . SER A 1 75 ? -31.566 33.025 -3.213 1.00 41.51 75 SER A O 1
ATOM 559 N N . LYS A 1 76 ? -30.368 34.109 -4.772 1.00 39.50 76 LYS A N 1
ATOM 560 C CA . LYS A 1 76 ? -30.194 32.893 -5.583 1.00 35.94 76 LYS A CA 1
ATOM 561 C C . LYS A 1 76 ? -28.775 32.297 -5.599 1.00 34.59 76 LYS A C 1
ATOM 562 O O . LYS A 1 76 ? -28.434 31.525 -6.499 1.00 40.93 76 LYS A O 1
ATOM 568 N N . ASN A 1 77 ? -27.981 32.630 -4.580 1.00 31.10 77 ASN A N 1
ATOM 569 C CA . ASN A 1 77 ? -26.604 32.140 -4.441 1.00 35.14 77 ASN A CA 1
ATOM 570 C C . ASN A 1 77 ? -25.826 32.179 -5.766 1.00 30.26 77 ASN A C 1
ATOM 571 O O . ASN A 1 77 ? -25.220 31.186 -6.183 1.00 30.12 77 ASN A O 1
ATOM 576 N N . THR A 1 78 ? -25.854 33.338 -6.414 1.00 33.24 78 THR A N 1
ATOM 577 C CA . THR A 1 78 ? -25.266 33.484 -7.738 1.00 28.66 78 THR A CA 1
ATOM 578 C C . THR A 1 78 ? -24.297 34.662 -7.823 1.00 32.42 78 THR A C 1
ATOM 579 O O . THR A 1 78 ? -24.552 35.747 -7.307 1.00 34.05 78 THR A O 1
ATOM 583 N N . LEU A 1 79 ? -23.175 34.407 -8.483 1.00 27.76 79 LEU A N 1
ATOM 584 C CA . LEU A 1 79 ? -22.130 35.379 -8.716 1.00 28.30 79 LEU A CA 1
ATOM 585 C C . LEU A 1 79 ? -22.186 35.771 -10.200 1.00 25.65 79 LEU A C 1
ATOM 586 O O . LEU A 1 79 ? -22.431 34.918 -11.047 1.00 24.02 79 LEU A O 1
ATOM 591 N N . TYR A 1 80 ? -22.005 37.055 -10.505 1.00 25.15 80 TYR A N 1
ATOM 592 C CA . TYR A 1 80 ? -22.024 37.523 -11.894 1.00 24.83 80 TYR A CA 1
ATOM 593 C C . TYR A 1 80 ? -20.738 38.244 -12.254 1.00 26.66 80 TYR A C 1
ATOM 594 O O . TYR A 1 80 ? -20.350 39.197 -11.570 1.00 26.75 80 TYR A O 1
ATOM 603 N N . LEU A 1 81 ? -20.084 37.784 -13.328 1.00 23.82 81 LEU A N 1
ATOM 604 C CA . LEU A 1 81 ? -18.920 38.474 -13.888 1.00 22.03 81 LEU A CA 1
ATOM 605 C C . LEU A 1 81 ? -19.306 39.192 -15.174 1.00 19.78 81 LEU A C 1
ATOM 606 O O . LEU A 1 81 ? -19.564 38.540 -16.199 1.00 17.37 81 LEU A O 1
ATOM 611 N N . GLN A 1 82 ? -19.376 40.522 -15.103 1.00 15.73 82 GLN A N 1
ATOM 612 C CA . GLN A 1 82 ? -19.676 41.342 -16.270 1.00 19.08 82 GLN A CA 1
ATOM 613 C C . GLN A 1 82 ? -18.362 41.785 -16.899 1.00 19.12 82 GLN A C 1
ATOM 614 O O . GLN A 1 82 ? -17.585 42.506 -16.280 1.00 18.14 82 GLN A O 1
ATOM 620 N N . MET A 1 83 ? -18.133 41.371 -18.142 1.00 16.23 83 MET A N 1
ATOM 621 C CA . MET A 1 83 ? -16.881 41.666 -18.810 1.00 15.74 83 MET A CA 1
ATOM 622 C C . MET A 1 83 ? -17.148 42.655 -19.909 1.00 16.24 83 MET A C 1
ATOM 623 O O . MET A 1 83 ? -18.009 42.411 -20.750 1.00 19.06 83 MET A O 1
ATOM 628 N N . ASN A 1 84 ? -16.430 43.775 -19.884 1.00 15.75 84 ASN A N 1
ATOM 629 C CA . ASN A 1 84 ? -16.509 44.791 -20.948 1.00 15.42 84 ASN A CA 1
ATOM 630 C C . ASN A 1 84 ? -15.157 45.001 -21.622 1.00 15.72 84 ASN A C 1
ATOM 631 O O . ASN A 1 84 ? -14.129 44.530 -21.109 1.00 14.19 84 ASN A O 1
ATOM 636 N N . SER A 1 85 ? -15.176 45.678 -22.783 1.00 14.36 85 SER A N 1
ATOM 637 C CA . SER A 1 85 ? -13.965 46.021 -23.548 1.00 14.25 85 SER A CA 1
ATOM 638 C C . SER A 1 85 ? -13.098 44.797 -23.737 1.00 12.94 85 SER A C 1
ATOM 639 O O . SER A 1 85 ? -11.904 44.835 -23.464 1.00 15.51 85 SER A O 1
ATOM 642 N N . LEU A 1 86 ? -13.707 43.704 -24.187 1.00 13.72 86 LEU A N 1
ATOM 643 C CA . LEU A 1 86 ? -12.988 42.435 -24.335 1.00 13.02 86 LEU A CA 1
ATOM 644 C C . LEU A 1 86 ? -12.045 42.474 -25.537 1.00 14.52 86 LEU A C 1
ATOM 645 O O . LEU A 1 86 ? -12.362 43.079 -26.557 1.00 14.09 86 LEU A O 1
ATOM 650 N N . ARG A 1 87 ? -10.895 41.818 -25.407 1.00 13.03 87 ARG A N 1
ATOM 651 C CA . ARG A 1 87 ? -9.892 41.764 -26.470 1.00 15.32 87 ARG A CA 1
ATOM 652 C C . ARG A 1 87 ? -9.609 40.320 -26.849 1.00 11.97 87 ARG A C 1
ATOM 653 O O . ARG A 1 87 ? -9.903 39.386 -26.074 1.00 11.06 87 ARG A O 1
ATOM 657 N N . ALA A 1 88 ? -9.024 40.106 -28.037 1.00 13.98 88 ALA A N 1
ATOM 658 C CA . ALA A 1 88 ? -8.698 38.740 -28.442 1.00 15.06 88 ALA A CA 1
ATOM 659 C C . ALA A 1 88 ? -7.931 37.981 -27.362 1.00 14.83 88 ALA A C 1
ATOM 660 O O . ALA A 1 88 ? -8.165 36.781 -27.155 1.00 14.71 88 ALA A O 1
ATOM 662 N N . GLU A 1 89 ? -7.047 38.690 -26.657 1.00 15.37 89 GLU A N 1
ATOM 663 C CA . GLU A 1 89 ? -6.259 38.125 -25.542 1.00 13.78 89 GLU A CA 1
ATOM 664 C C . GLU A 1 89 ? -7.075 37.639 -24.329 1.00 12.85 89 GLU A C 1
ATOM 665 O O . GLU A 1 89 ? -6.536 36.988 -23.453 1.00 14.34 89 GLU A O 1
ATOM 671 N N . ASP A 1 90 ? -8.371 37.954 -24.278 1.00 10.37 90 ASP A N 1
ATOM 672 C CA . ASP A 1 90 ? -9.235 37.504 -23.169 1.00 11.81 90 ASP A CA 1
ATOM 673 C C . ASP A 1 90 ? -9.937 36.164 -23.488 1.00 9.79 90 ASP A C 1
ATOM 674 O O . ASP A 1 90 ? -10.710 35.635 -22.669 1.00 10.40 90 ASP A O 1
ATOM 679 N N . THR A 1 91 ? -9.722 35.652 -24.697 1.00 9.00 91 THR A N 1
ATOM 680 C CA . THR A 1 91 ? -10.191 34.305 -25.047 1.00 8.69 91 THR A CA 1
ATOM 681 C C . THR A 1 91 ? -9.616 33.296 -24.061 1.00 8.94 91 THR A C 1
ATOM 682 O O . THR A 1 91 ? -8.387 33.207 -23.901 1.00 9.75 91 THR A O 1
ATOM 686 N N . ALA A 1 92 ? -10.486 32.534 -23.407 1.00 7.91 92 ALA A N 1
ATOM 687 C CA . ALA A 1 92 ? -10.054 31.658 -22.317 1.00 7.99 92 ALA A CA 1
ATOM 688 C C . ALA A 1 92 ? -11.216 30.844 -21.808 1.00 8.48 92 ALA A C 1
ATOM 689 O O . ALA A 1 92 ? -12.371 31.196 -22.042 1.00 8.41 92 ALA A O 1
ATOM 691 N N . VAL A 1 93 ? -10.913 29.762 -21.099 1.00 8.51 93 VAL A N 1
ATOM 692 C CA . VAL A 1 93 ? -11.918 29.100 -20.295 1.00 8.73 93 VAL A CA 1
ATOM 693 C C . VAL A 1 93 ? -11.983 29.838 -18.960 1.00 9.76 93 VAL A C 1
ATOM 694 O O . VAL A 1 93 ? -10.945 30.041 -18.302 1.00 9.87 93 VAL A O 1
ATOM 698 N N . TYR A 1 94 ? -13.189 30.273 -18.588 1.00 10.07 94 TYR A N 1
ATOM 699 C CA . TYR A 1 94 ? -13.426 30.984 -17.325 1.00 10.49 94 TYR A CA 1
ATOM 700 C C . TYR A 1 94 ? -14.075 30.053 -16.325 1.00 11.95 94 TYR A C 1
ATOM 701 O O . TYR A 1 94 ? -15.125 29.429 -16.609 1.00 11.01 94 TYR A O 1
ATOM 710 N N . TYR A 1 95 ? -13.441 29.971 -15.159 1.00 11.89 95 TYR A N 1
ATOM 711 C CA . TYR A 1 95 ? -13.908 29.130 -14.043 1.00 12.93 95 TYR A CA 1
ATOM 712 C C . TYR A 1 95 ? -14.318 29.986 -12.864 1.00 13.50 95 TYR A C 1
ATOM 713 O O . TYR A 1 95 ? -13.632 30.946 -12.490 1.00 13.48 95 TYR A O 1
ATOM 722 N N . CYS A 1 96 ? -15.430 29.620 -12.250 1.00 15.00 96 CYS A N 1
ATOM 723 C CA . CYS A 1 96 ? -15.705 30.172 -10.941 1.00 17.00 96 CYS A CA 1
ATOM 724 C C . CYS A 1 96 ? -15.118 29.207 -9.926 1.00 16.74 96 CYS A C 1
ATOM 725 O O . CYS A 1 96 ? -14.920 28.014 -10.210 1.00 16.25 96 CYS A O 1
ATOM 730 N N . ALA A 1 97 ? -14.752 29.755 -8.777 1.00 16.20 97 ALA A N 1
ATOM 731 C CA . ALA A 1 97 ? -14.058 28.988 -7.757 1.00 15.86 97 ALA A CA 1
ATOM 732 C C . ALA A 1 97 ? -14.319 29.633 -6.419 1.00 16.02 97 ALA A C 1
ATOM 733 O O . ALA A 1 97 ? -14.875 30.730 -6.360 1.00 16.79 97 ALA A O 1
ATOM 735 N N . ARG A 1 98 ? -13.887 28.938 -5.369 1.00 17.54 98 ARG A N 1
ATOM 736 C CA . ARG A 1 98 ? -14.128 29.309 -3.972 1.00 21.64 98 ARG A CA 1
ATOM 737 C C . ARG A 1 98 ? -12.818 29.299 -3.172 1.00 18.46 98 ARG A C 1
ATOM 738 O O . ARG A 1 98 ? -11.979 28.413 -3.365 1.00 17.73 98 ARG A O 1
ATOM 746 N N . ASN A 1 99 ? -12.663 30.272 -2.271 1.00 18.71 99 ASN A N 1
ATOM 747 C CA . ASN A 1 99 ? -11.551 30.277 -1.303 1.00 17.66 99 ASN A CA 1
ATOM 748 C C . ASN A 1 99 ? -12.031 30.750 0.074 1.00 19.12 99 ASN A C 1
ATOM 749 O O . ASN A 1 99 ? -13.100 31.353 0.195 1.00 19.32 99 ASN A O 1
ATOM 754 N N . LEU A 1 100 ? -11.231 30.475 1.100 1.00 17.72 100 LEU A N 1
ATOM 755 C CA . LEU A 1 100 ? -11.577 30.884 2.467 1.00 21.19 100 LEU A CA 1
ATOM 756 C C . LEU A 1 100 ? -10.548 31.865 3.007 1.00 20.84 100 LEU A C 1
ATOM 757 O O . LEU A 1 100 ? -9.353 31.572 3.022 1.00 23.15 100 LEU A O 1
ATOM 762 N N . GLY A 1 101 ? -11.022 33.025 3.445 1.00 22.49 101 GLY A N 1
ATOM 763 C CA . GLY A 1 101 ? -10.183 34.015 4.110 1.00 23.44 101 GLY A CA 1
ATOM 764 C C . GLY A 1 101 ? -9.094 34.552 3.208 1.00 25.74 101 GLY A C 1
ATOM 765 O O . GLY A 1 101 ? -9.293 34.690 1.993 1.00 24.14 101 GLY A O 1
ATOM 766 N N . PRO A 1 102 ? -7.920 34.844 3.790 1.00 21.28 102 PRO A N 1
ATOM 767 C CA . PRO A 1 102 ? -6.859 35.436 2.994 1.00 18.19 102 PRO A CA 1
ATOM 768 C C . PRO A 1 102 ? -6.006 34.407 2.244 1.00 17.31 102 PRO A C 1
ATOM 769 O O . PRO A 1 102 ? -4.971 34.776 1.677 1.00 17.88 102 PRO A O 1
ATOM 773 N N . SER A 1 103 ? -6.420 33.140 2.251 1.00 16.14 103 SER A N 1
ATOM 774 C CA . SER A 1 103 ? -5.709 32.103 1.499 1.00 14.88 103 SER A CA 1
ATOM 775 C C . SER A 1 103 ? -6.383 31.896 0.164 1.00 14.78 103 SER A C 1
ATOM 776 O O . SER A 1 103 ? -7.403 31.231 0.093 1.00 17.66 103 SER A O 1
ATOM 779 N N . PHE A 1 104 ? -5.807 32.463 -0.884 1.00 14.90 104 PHE A N 1
ATOM 780 C CA . PHE A 1 104 ? -6.470 32.414 -2.192 1.00 14.74 104 PHE A CA 1
ATOM 781 C C . PHE A 1 104 ? -6.114 31.163 -2.995 1.00 16.37 104 PHE A C 1
ATOM 782 O O . PHE A 1 104 ? -5.718 31.246 -4.152 1.00 16.47 104 PHE A O 1
ATOM 790 N N . TYR A 1 105 ? -6.260 29.995 -2.372 1.00 17.54 105 TYR A N 1
ATOM 791 C CA . TYR A 1 105 ? -6.221 28.749 -3.120 1.00 15.83 105 TYR A CA 1
ATOM 792 C C . TYR A 1 105 ? -7.618 28.167 -3.194 1.00 17.45 105 TYR A C 1
ATOM 793 O O . TYR A 1 105 ? -8.457 28.430 -2.324 1.00 18.75 105 TYR A O 1
ATOM 802 N N . PHE A 1 106 ? -7.861 27.350 -4.222 1.00 15.54 106 PHE A N 1
ATOM 803 C CA . PHE A 1 106 ? -9.232 27.029 -4.641 1.00 14.36 106 PHE A CA 1
ATOM 804 C C . PHE A 1 106 ? -9.527 25.534 -4.545 1.00 15.54 106 PHE A C 1
ATOM 805 O O . PHE A 1 106 ? -8.974 24.711 -5.293 1.00 15.15 106 PHE A O 1
ATOM 813 N N . ASP A 1 107 ? -10.366 25.178 -3.575 1.00 17.08 107 ASP A N 1
ATOM 814 C CA . ASP A 1 107 ? -10.678 23.779 -3.321 1.00 16.43 107 ASP A CA 1
ATOM 815 C C . ASP A 1 107 ? -11.829 23.282 -4.184 1.00 16.70 107 ASP A C 1
ATOM 816 O O . ASP A 1 107 ? -11.919 22.091 -4.475 1.00 20.82 107 ASP A O 1
ATOM 821 N N . TYR A 1 108 ? -12.714 24.194 -4.579 1.00 20.30 108 TYR A N 1
ATOM 822 C CA . TYR A 1 108 ? -13.816 23.862 -5.484 1.00 20.41 108 TYR A CA 1
ATOM 823 C C . TYR A 1 108 ? -13.818 24.768 -6.696 1.00 16.64 108 TYR A C 1
ATOM 824 O O . TYR A 1 108 ? -13.573 25.974 -6.571 1.00 14.81 108 TYR A O 1
ATOM 833 N N . TRP A 1 109 ? -14.080 24.155 -7.852 1.00 18.67 109 TRP A N 1
ATOM 834 C CA . TRP A 1 109 ? -14.084 24.826 -9.163 1.00 17.84 109 TRP A CA 1
ATOM 835 C C . TRP A 1 109 ? -15.325 24.483 -9.937 1.00 19.75 109 TRP A C 1
ATOM 836 O O . TRP A 1 109 ? -15.806 23.352 -9.889 1.00 23.50 109 TRP A O 1
ATOM 847 N N . GLY A 1 110 ? -15.845 25.438 -10.697 1.00 17.80 110 GLY A N 1
ATOM 848 C CA . GLY A 1 110 ? -16.912 25.111 -11.653 1.00 18.50 110 GLY A CA 1
ATOM 849 C C . GLY A 1 110 ? -16.399 24.305 -12.838 1.00 20.15 110 GLY A C 1
ATOM 850 O O . GLY A 1 110 ? -15.233 23.897 -12.870 1.00 20.49 110 GLY A O 1
ATOM 851 N N . GLN A 1 111 ? -17.248 24.083 -13.840 1.00 18.73 111 GLN A N 1
ATOM 852 C CA . GLN A 1 111 ? -16.850 23.226 -14.959 1.00 22.21 111 GLN A CA 1
ATOM 853 C C . GLN A 1 111 ? -16.067 23.994 -16.033 1.00 17.70 111 GLN A C 1
ATOM 854 O O . GLN A 1 111 ? -15.387 23.394 -16.876 1.00 16.69 111 GLN A O 1
ATOM 860 N N . GLY A 1 112 ? -16.156 25.320 -15.974 1.00 15.55 112 GLY A N 1
ATOM 861 C CA . GLY A 1 112 ? -15.521 26.168 -16.958 1.00 16.32 112 GLY A CA 1
ATOM 862 C C . GLY A 1 112 ? -16.456 26.486 -18.107 1.00 15.65 112 GLY A C 1
ATOM 863 O O . GLY A 1 112 ? -17.309 25.665 -18.487 1.00 18.83 112 GLY A O 1
ATOM 864 N N . THR A 1 113 ? -16.297 27.685 -18.648 1.00 14.97 113 THR A N 1
ATOM 865 C CA . THR A 1 113 ? -17.042 28.105 -19.835 1.00 15.00 113 THR A CA 1
ATOM 866 C C . THR A 1 113 ? -16.090 28.838 -20.785 1.00 13.90 113 THR A C 1
ATOM 867 O O . THR A 1 113 ? -15.357 29.721 -20.351 1.00 12.68 113 THR A O 1
ATOM 871 N N . LEU A 1 114 ? -16.070 28.449 -22.059 1.00 12.12 114 LEU A N 1
ATOM 872 C CA . LEU A 1 114 ? -15.107 29.035 -22.992 1.00 12.40 114 LEU A CA 1
ATOM 873 C C . LEU A 1 114 ? -15.675 30.298 -23.615 1.00 12.47 114 LEU A C 1
ATOM 874 O O . LEU A 1 114 ? -16.753 30.255 -24.223 1.00 12.37 114 LEU A O 1
ATOM 879 N N . VAL A 1 115 ? -14.937 31.398 -23.469 1.00 9.15 115 VAL A N 1
ATOM 880 C CA . VAL A 1 115 ? -15.304 32.688 -24.060 1.00 9.71 115 VAL A CA 1
ATOM 881 C C . VAL A 1 115 ? -14.308 32.941 -25.177 1.00 8.96 115 VAL A C 1
ATOM 882 O O . VAL A 1 115 ? -13.107 32.952 -24.956 1.00 10.10 115 VAL A O 1
ATOM 886 N N . THR A 1 116 ? -14.808 33.108 -26.392 1.00 9.47 116 THR A N 1
ATOM 887 C CA . THR A 1 116 ? -13.957 33.347 -27.551 1.00 8.92 116 THR A CA 1
ATOM 888 C C . THR A 1 116 ? -14.180 34.772 -28.019 1.00 8.20 116 THR A C 1
ATOM 889 O O . THR A 1 116 ? -15.323 35.153 -28.326 1.00 8.96 116 THR A O 1
ATOM 893 N N . VAL A 1 117 ? -13.113 35.555 -28.092 1.00 8.10 117 VAL A N 1
ATOM 894 C CA . VAL A 1 117 ? -13.244 36.940 -28.553 1.00 8.23 117 VAL A CA 1
ATOM 895 C C . VAL A 1 117 ? -12.706 36.998 -29.977 1.00 8.54 117 VAL A C 1
ATOM 896 O O . VAL A 1 117 ? -11.509 36.780 -30.221 1.00 9.94 117 VAL A O 1
ATOM 900 N N . SER A 1 118 ? -13.597 37.263 -30.923 1.00 8.22 118 SER A N 1
ATOM 901 C CA . SER A 1 118 ? -13.285 37.137 -32.348 1.00 9.56 118 SER A CA 1
ATOM 902 C C . SER A 1 118 ? -14.203 38.027 -33.166 1.00 9.28 118 SER A C 1
ATOM 903 O O . SER A 1 118 ? -15.364 38.244 -32.803 1.00 9.53 118 SER A O 1
ATOM 906 N N . SER A 1 119 ? -13.698 38.463 -34.322 1.00 8.74 119 SER A N 1
ATOM 907 C CA . SER A 1 119 ? -14.480 39.282 -35.256 1.00 9.48 119 SER A CA 1
ATOM 908 C C . SER A 1 119 ? -15.296 38.420 -36.217 1.00 9.95 119 SER A C 1
ATOM 909 O O . SER A 1 119 ? -16.128 38.960 -36.937 1.00 11.25 119 SER A O 1
ATOM 912 N N . ALA A 1 120 ? -15.047 37.114 -36.244 1.00 8.82 120 ALA A N 1
ATOM 913 C CA . ALA A 1 120 ? -15.836 36.207 -37.134 1.00 10.50 120 ALA A CA 1
ATOM 914 C C . ALA A 1 120 ? -17.258 35.945 -36.606 1.00 9.69 120 ALA A C 1
ATOM 915 O O . ALA A 1 120 ? -17.548 36.209 -35.444 1.00 11.09 120 ALA A O 1
ATOM 917 N N . SER A 1 121 ? -18.130 35.443 -37.475 1.00 7.67 121 SER A N 1
ATOM 918 C CA . SER A 1 121 ? -19.531 35.167 -37.116 1.00 7.72 121 SER A CA 1
ATOM 919 C C . SER A 1 121 ? -19.636 33.815 -36.389 1.00 7.79 121 SER A C 1
ATOM 920 O O . SER A 1 121 ? -18.829 32.911 -36.630 1.00 7.85 121 SER A O 1
ATOM 923 N N . THR A 1 122 ? -20.662 33.640 -35.556 1.00 7.80 122 THR A N 1
ATOM 924 C CA . THR A 1 122 ? -20.955 32.284 -35.100 1.00 9.11 122 THR A CA 1
ATOM 925 C C . THR A 1 122 ? -21.453 31.488 -36.305 1.00 7.35 122 THR A C 1
ATOM 926 O O . THR A 1 122 ? -22.024 32.042 -37.245 1.00 8.15 122 THR A O 1
ATOM 933 N N . LYS A 1 123 ? -21.217 30.183 -36.281 1.00 7.27 123 LYS A N 1
ATOM 934 C CA . LYS A 1 123 ? -21.709 29.296 -37.326 1.00 7.36 123 LYS A CA 1
ATOM 935 C C . LYS A 1 123 ? -21.939 27.922 -36.716 1.00 7.19 123 LYS A C 1
ATOM 936 O O . LYS A 1 123 ? -21.003 27.282 -36.221 1.00 6.63 123 LYS A O 1
ATOM 942 N N . GLY A 1 124 ? -23.195 27.465 -36.728 1.00 6.87 124 GLY A N 1
ATOM 943 C CA . GLY A 1 124 ? -23.485 26.131 -36.223 1.00 7.96 124 GLY A CA 1
ATOM 944 C C . GLY A 1 124 ? -22.989 25.054 -37.159 1.00 7.52 124 GLY A C 1
ATOM 945 O O . GLY A 1 124 ? -22.768 25.307 -38.345 1.00 8.63 124 GLY A O 1
ATOM 946 N N . PRO A 1 125 ? -22.823 23.831 -36.629 1.00 7.86 125 PRO A N 1
ATOM 947 C CA . PRO A 1 125 ? -22.235 22.786 -37.458 1.00 9.41 125 PRO A CA 1
ATOM 948 C C . PRO A 1 125 ? -23.191 22.127 -38.454 1.00 10.18 125 PRO A C 1
ATOM 949 O O . PRO A 1 125 ? -24.418 22.148 -38.295 1.00 10.05 125 PRO A O 1
ATOM 953 N N . SER A 1 126 ? -22.579 21.503 -39.452 1.00 10.50 126 SER A N 1
ATOM 954 C CA . SER A 1 126 ? -23.269 20.573 -40.345 1.00 13.13 126 SER A CA 1
ATOM 955 C C . SER A 1 126 ? -22.851 19.186 -39.875 1.00 12.16 126 SER A C 1
ATOM 956 O O . SER A 1 126 ? -21.644 18.888 -39.817 1.00 14.18 126 SER A O 1
ATOM 959 N N . VAL A 1 127 ? -23.832 18.357 -39.513 1.00 9.18 127 VAL A N 1
ATOM 960 C CA . VAL A 1 127 ? -23.542 17.048 -38.959 1.00 8.19 127 VAL A CA 1
ATOM 961 C C . VAL A 1 127 ? -23.873 15.967 -39.978 1.00 7.74 127 VAL A C 1
ATOM 962 O O . VAL A 1 127 ? -24.998 15.923 -40.498 1.00 10.32 127 VAL A O 1
ATOM 966 N N . PHE A 1 128 ? -22.885 15.120 -40.266 1.00 7.31 128 PHE A N 1
ATOM 967 C CA . PHE A 1 128 ? -23.051 14.081 -41.271 1.00 7.95 128 PHE A CA 1
ATOM 968 C C . PHE A 1 128 ? -22.767 12.755 -40.612 1.00 7.63 128 PHE A C 1
ATOM 969 O O . PHE A 1 128 ? -21.870 12.645 -39.802 1.00 8.39 128 PHE A O 1
ATOM 977 N N . PRO A 1 129 ? -23.528 11.727 -40.985 1.00 7.75 129 PRO A N 1
ATOM 978 C CA . PRO A 1 129 ? -23.290 10.405 -40.399 1.00 7.83 129 PRO A CA 1
ATOM 979 C C . PRO A 1 129 ? -22.088 9.714 -41.042 1.00 9.08 129 PRO A C 1
ATOM 980 O O . PRO A 1 129 ? -21.829 9.885 -42.250 1.00 8.85 129 PRO A O 1
ATOM 984 N N . LEU A 1 130 ? -21.376 8.921 -40.250 1.00 8.27 130 LEU A N 1
ATOM 985 C CA . LEU A 1 130 ? -20.325 8.036 -40.751 1.00 7.47 130 LEU A CA 1
ATOM 986 C C . LEU A 1 130 ? -20.870 6.612 -40.569 1.00 8.14 130 LEU A C 1
ATOM 987 O O . LEU A 1 130 ? -20.819 6.012 -39.484 1.00 8.44 130 LEU A O 1
ATOM 992 N N . ALA A 1 131 ? -21.443 6.111 -41.655 1.00 9.92 131 ALA A N 1
ATOM 993 C CA . ALA A 1 131 ? -22.299 4.945 -41.589 1.00 10.06 131 ALA A CA 1
ATOM 994 C C . ALA A 1 131 ? -21.486 3.683 -41.377 1.00 10.98 131 ALA A C 1
ATOM 995 O O . ALA A 1 131 ? -20.430 3.498 -41.987 1.00 11.84 131 ALA A O 1
ATOM 997 N N . PRO A 1 132 ? -21.973 2.806 -40.490 1.00 9.86 132 PRO A N 1
ATOM 998 C CA . PRO A 1 132 ? -21.326 1.506 -40.391 1.00 10.23 132 PRO A CA 1
ATOM 999 C C . PRO A 1 132 ? -21.656 0.668 -41.625 1.00 10.83 132 PRO A C 1
ATOM 1000 O O . PRO A 1 132 ? -22.710 0.863 -42.271 1.00 11.03 132 PRO A O 1
ATOM 1004 N N . SER A 1 133 ? -20.771 -0.271 -41.937 1.00 11.34 133 SER A N 1
ATOM 1005 C CA . SER A 1 133 ? -20.973 -1.170 -43.069 1.00 13.04 133 SER A CA 1
ATOM 1006 C C . SER A 1 133 ? -19.985 -2.295 -42.915 1.00 12.83 133 SER A C 1
ATOM 1007 O O . SER A 1 133 ? -19.158 -2.285 -41.988 1.00 12.88 133 SER A O 1
ATOM 1010 N N . SER A 1 134 ? -20.057 -3.267 -43.827 1.00 15.89 134 SER A N 1
ATOM 1011 C CA . SER A 1 134 ? -19.088 -4.341 -43.816 1.00 16.20 134 SER A CA 1
ATOM 1012 C C . SER A 1 134 ? -17.677 -3.790 -43.925 1.00 15.24 134 SER A C 1
ATOM 1013 O O . SER A 1 134 ? -16.739 -4.376 -43.378 1.00 14.07 134 SER A O 1
ATOM 1016 N N . LYS A 1 135 ? -17.531 -2.657 -44.621 1.00 15.70 135 LYS A N 1
ATOM 1017 C CA . LYS A 1 135 ? -16.220 -2.044 -44.830 1.00 14.60 135 LYS A CA 1
ATOM 1018 C C . LYS A 1 135 ? -15.648 -1.374 -43.576 1.00 13.99 135 LYS A C 1
ATOM 1019 O O . LYS A 1 135 ? -14.440 -1.123 -43.505 1.00 16.21 135 LYS A O 1
ATOM 1025 N N . SER A 1 136 ? -16.484 -1.088 -42.579 1.00 12.28 136 SER A N 1
ATOM 1026 C CA . SER A 1 136 ? -15.984 -0.560 -41.313 1.00 12.27 136 SER A CA 1
ATOM 1027 C C . SER A 1 136 ? -16.120 -1.539 -40.156 1.00 11.07 136 SER A C 1
ATOM 1028 O O . SER A 1 136 ? -16.074 -1.154 -38.979 1.00 11.44 136 SER A O 1
ATOM 1031 N N . THR A 1 137 ? -16.279 -2.812 -40.510 1.00 11.51 137 THR A N 1
ATOM 1032 C CA . THR A 1 137 ? -16.423 -3.898 -39.541 1.00 11.27 137 THR A CA 1
ATOM 1033 C C . THR A 1 137 ? -15.187 -4.795 -39.554 1.00 12.09 137 THR A C 1
ATOM 1034 O O . THR A 1 137 ? -14.716 -5.220 -40.620 1.00 14.63 137 THR A O 1
ATOM 1038 N N . SER A 1 138 ? -14.692 -5.097 -38.358 1.00 9.62 138 SER A N 1
ATOM 1039 C CA . SER A 1 138 ? -13.490 -5.913 -38.203 1.00 9.72 138 SER A CA 1
ATOM 1040 C C . SER A 1 138 ? -13.674 -6.841 -37.009 1.00 9.27 138 SER A C 1
ATOM 1041 O O . SER A 1 138 ? -13.898 -6.395 -35.876 1.00 10.46 138 SER A O 1
ATOM 1044 N N . GLY A 1 139 ? -13.579 -8.144 -37.250 1.00 8.44 139 GLY A N 1
ATOM 1045 C CA . GLY A 1 139 ? -13.678 -9.109 -36.148 1.00 9.58 139 GLY A CA 1
ATOM 1046 C C . GLY A 1 139 ? -15.010 -9.071 -35.409 1.00 9.54 139 GLY A C 1
ATOM 1047 O O . GLY A 1 139 ? -15.082 -9.355 -34.213 1.00 13.12 139 GLY A O 1
ATOM 1048 N N . GLY A 1 140 ? -16.035 -8.652 -36.148 1.00 8.99 140 GLY A N 1
ATOM 1049 C CA . GLY A 1 140 ? -17.417 -8.560 -35.675 1.00 8.47 140 GLY A CA 1
ATOM 1050 C C . GLY A 1 140 ? -17.777 -7.260 -34.956 1.00 10.00 140 GLY A C 1
ATOM 1051 O O . GLY A 1 140 ? -18.891 -7.135 -34.446 1.00 12.49 140 GLY A O 1
ATOM 1052 N N . THR A 1 141 ? -16.839 -6.309 -34.908 1.00 9.71 141 THR A N 1
ATOM 1053 C CA . THR A 1 141 ? -17.059 -4.994 -34.297 1.00 10.06 141 THR A CA 1
ATOM 1054 C C . THR A 1 141 ? -17.239 -3.968 -35.409 1.00 10.18 141 THR A C 1
ATOM 1055 O O . THR A 1 141 ? -16.382 -3.883 -36.283 1.00 10.37 141 THR A O 1
ATOM 1059 N N . ALA A 1 142 ? -18.368 -3.244 -35.424 1.00 9.00 142 ALA A N 1
ATOM 1060 C CA . ALA A 1 142 ? -18.604 -2.245 -36.484 1.00 7.73 142 ALA A CA 1
ATOM 1061 C C . ALA A 1 142 ? -18.260 -0.868 -35.936 1.00 9.37 142 ALA A C 1
ATOM 1062 O O . ALA A 1 142 ? -18.586 -0.564 -34.794 1.00 10.90 142 ALA A O 1
ATOM 1064 N N . ALA A 1 143 ? -17.584 -0.050 -36.733 1.00 8.74 143 ALA A N 1
ATOM 1065 C CA . ALA A 1 143 ? -17.381 1.362 -36.340 1.00 8.05 143 ALA A CA 1
ATOM 1066 C C . ALA A 1 143 ? -18.384 2.244 -37.074 1.00 8.21 143 ALA A C 1
ATOM 1067 O O . ALA A 1 143 ? -18.634 2.063 -38.252 1.00 8.13 143 ALA A O 1
ATOM 1069 N N . LEU A 1 144 ? -18.982 3.175 -36.343 1.00 8.61 144 LEU A N 1
ATOM 1070 C CA . LEU A 1 144 ? -19.863 4.167 -36.932 1.00 8.60 144 LEU A CA 1
ATOM 1071 C C . LEU A 1 144 ? -19.545 5.491 -36.247 1.00 8.75 144 LEU A C 1
ATOM 1072 O O . LEU A 1 144 ? -18.829 5.524 -35.244 1.00 9.39 144 LEU A O 1
ATOM 1077 N N . GLY A 1 145 ? -20.028 6.588 -36.801 1.00 7.96 145 GLY A N 1
ATOM 1078 C CA . GLY A 1 145 ? -19.736 7.860 -36.166 1.00 8.16 145 GLY A CA 1
ATOM 1079 C C . GLY A 1 145 ? -20.512 9.017 -36.714 1.00 7.43 145 GLY A C 1
ATOM 1080 O O . GLY A 1 145 ? -21.471 8.837 -37.451 1.00 7.65 145 GLY A O 1
ATOM 1081 N N . CYS A 1 146 ? -20.137 10.205 -36.252 1.00 8.48 146 CYS A N 1
ATOM 1082 C CA . CYS A 1 146 ? -20.654 11.428 -36.851 1.00 8.25 146 CYS A CA 1
ATOM 1083 C C . CYS A 1 146 ? -19.541 12.424 -37.065 1.00 7.59 146 CYS A C 1
ATOM 1084 O O . CYS A 1 146 ? -18.601 12.519 -36.279 1.00 7.59 146 CYS A O 1
ATOM 1089 N N . LEU A 1 147 ? -19.675 13.138 -38.173 1.00 8.61 147 LEU A N 1
ATOM 1090 C CA . LEU A 1 147 ? -18.735 14.163 -38.585 1.00 7.71 147 LEU A CA 1
ATOM 1091 C C . LEU A 1 147 ? -19.426 15.490 -38.370 1.00 8.37 147 LEU A C 1
ATOM 1092 O O . LEU A 1 147 ? -20.499 15.722 -38.936 1.00 8.00 147 LEU A O 1
ATOM 1097 N N . VAL A 1 148 ? -18.809 16.333 -37.548 1.00 7.60 148 VAL A N 1
ATOM 1098 C CA . VAL A 1 148 ? -19.396 17.616 -37.128 1.00 7.97 148 VAL A CA 1
ATOM 1099 C C . VAL A 1 148 ? -18.550 18.695 -37.835 1.00 8.38 148 VAL A C 1
ATOM 1100 O O . VAL A 1 148 ? -17.430 19.026 -37.404 1.00 9.29 148 VAL A O 1
ATOM 1104 N N . LYS A 1 149 ? -19.079 19.202 -38.936 1.00 9.87 149 LYS A N 1
ATOM 1105 C CA . LYS A 1 149 ? -18.292 20.023 -39.879 1.00 10.31 149 LYS A CA 1
ATOM 1106 C C . LYS A 1 149 ? -18.553 21.497 -39.744 1.00 10.70 149 LYS A C 1
ATOM 1107 O O . LYS A 1 149 ? -19.705 21.933 -39.562 1.00 10.60 149 LYS A O 1
ATOM 1113 N N . ASP A 1 150 ? -17.471 22.255 -39.879 1.00 8.74 150 ASP A N 1
ATOM 1114 C CA . ASP A 1 150 ? -17.550 23.670 -40.243 1.00 9.16 150 ASP A CA 1
ATOM 1115 C C . ASP A 1 150 ? -18.318 24.535 -39.242 1.00 8.59 150 ASP A C 1
ATOM 1116 O O . ASP A 1 150 ? -19.263 25.207 -39.597 1.00 11.15 150 ASP A O 1
ATOM 1121 N N . TYR A 1 151 ? -17.872 24.558 -37.997 1.00 6.80 151 TYR A N 1
ATOM 1122 C CA . TYR A 1 151 ? -18.538 25.379 -37.005 1.00 6.82 151 TYR A CA 1
ATOM 1123 C C . TYR A 1 151 ? -17.566 26.391 -36.391 1.00 5.89 151 TYR A C 1
ATOM 1124 O O . TYR A 1 151 ? -16.330 26.244 -36.456 1.00 6.53 151 TYR A O 1
ATOM 1133 N N . PHE A 1 152 ? -18.141 27.392 -35.724 1.00 5.56 152 PHE A N 1
ATOM 1134 C CA . PHE A 1 152 ? -17.346 28.391 -35.036 1.00 6.33 152 PHE A CA 1
ATOM 1135 C C . PHE A 1 152 ? -18.217 29.117 -34.029 1.00 5.98 152 PHE A C 1
ATOM 1136 O O . PHE A 1 152 ? -19.398 29.386 -34.316 1.00 6.10 152 PHE A O 1
ATOM 1144 N N . PRO A 1 153 ? -17.671 29.446 -32.851 1.00 6.21 153 PRO A N 1
ATOM 1145 C CA . PRO A 1 153 ? -16.379 29.064 -32.291 1.00 6.29 153 PRO A CA 1
ATOM 1146 C C . PRO A 1 153 ? -16.471 27.672 -31.656 1.00 6.58 153 PRO A C 1
ATOM 1147 O O . PRO A 1 153 ? -17.526 26.991 -31.736 1.00 7.00 153 PRO A O 1
ATOM 1151 N N . GLU A 1 154 ? -15.401 27.263 -30.986 1.00 7.56 154 GLU A N 1
ATOM 1152 C CA . GLU A 1 154 ? -15.487 26.089 -30.121 1.00 8.21 154 GLU A CA 1
ATOM 1153 C C . GLU A 1 154 ? -16.340 26.490 -28.924 1.00 7.29 154 GLU A C 1
ATOM 1154 O O . GLU A 1 154 ? -16.503 27.675 -28.670 1.00 7.36 154 GLU A O 1
ATOM 1160 N N . PRO A 1 155 ? -16.884 25.517 -28.178 1.00 8.42 155 PRO A N 1
ATOM 1161 C CA . PRO A 1 155 ? -16.767 24.081 -28.370 1.00 9.23 155 PRO A CA 1
ATOM 1162 C C . PRO A 1 155 ? -18.080 23.446 -28.857 1.00 8.95 155 PRO A C 1
ATOM 1163 O O . PRO A 1 155 ? -19.144 24.064 -28.824 1.00 10.72 155 PRO A O 1
ATOM 1167 N N . VAL A 1 156 ? -17.963 22.206 -29.304 1.00 10.21 156 VAL A N 1
ATOM 1168 C CA . VAL A 1 156 ? -19.094 21.313 -29.474 1.00 12.24 156 VAL A CA 1
ATOM 1169 C C . VAL A 1 156 ? -18.924 20.130 -28.505 1.00 12.38 156 VAL A C 1
ATOM 1170 O O . VAL A 1 156 ? -17.798 19.737 -28.162 1.00 16.72 156 VAL A O 1
ATOM 1174 N N . THR A 1 157 ? -20.047 19.601 -28.045 1.00 10.71 157 THR A N 1
ATOM 1175 C CA . THR A 1 157 ? -20.048 18.344 -27.295 1.00 12.58 157 THR A CA 1
ATOM 1176 C C . THR A 1 157 ? -20.826 17.305 -28.084 1.00 11.81 157 THR A C 1
ATOM 1177 O O . THR A 1 157 ? -21.740 17.642 -28.822 1.00 10.09 157 THR A O 1
ATOM 1181 N N . VAL A 1 158 ? -20.451 16.041 -27.923 1.00 9.82 158 VAL A N 1
ATOM 1182 C CA . VAL A 1 158 ? -21.165 14.948 -28.587 1.00 11.25 158 VAL A CA 1
ATOM 1183 C C . VAL A 1 158 ? -21.463 13.842 -27.587 1.00 10.63 158 VAL A C 1
ATOM 1184 O O . VAL A 1 158 ? -20.584 13.424 -26.824 1.00 13.26 158 VAL A O 1
ATOM 1188 N N . SER A 1 159 ? -22.705 13.393 -27.575 1.00 10.18 159 SER A N 1
ATOM 1189 C CA . SER A 1 159 ? -23.057 12.192 -26.832 1.00 12.18 159 SER A CA 1
ATOM 1190 C C . SER A 1 159 ? -23.739 11.237 -27.789 1.00 11.09 159 SER A C 1
ATOM 1191 O O . SER A 1 159 ? -24.064 11.600 -28.922 1.00 10.63 159 SER A O 1
ATOM 1194 N N . TRP A 1 160 ? -23.904 9.992 -27.354 1.00 9.40 160 TRP A N 1
ATOM 1195 C CA . TRP A 1 160 ? -24.616 9.007 -28.162 1.00 9.68 160 TRP A CA 1
ATOM 1196 C C . TRP A 1 160 ? -25.817 8.507 -27.427 1.00 10.28 160 TRP A C 1
ATOM 1197 O O . TRP A 1 160 ? -25.744 8.226 -26.222 1.00 12.23 160 TRP A O 1
ATOM 1208 N N . ASN A 1 161 ? -26.924 8.391 -28.152 1.00 9.72 161 ASN A N 1
ATOM 1209 C CA . ASN A 1 161 ? -28.179 7.849 -27.591 1.00 11.41 161 ASN A CA 1
ATOM 1210 C C . ASN A 1 161 ? -28.550 8.532 -26.273 1.00 12.82 161 ASN A C 1
ATOM 1211 O O . ASN A 1 161 ? -28.930 7.881 -25.276 1.00 14.51 161 ASN A O 1
ATOM 1216 N N . SER A 1 162 ? -28.429 9.863 -26.281 1.00 13.30 162 SER A N 1
ATOM 1217 C CA . SER A 1 162 ? -28.779 10.705 -25.141 1.00 16.94 162 SER A CA 1
ATOM 1218 C C . SER A 1 162 ? -27.985 10.349 -23.886 1.00 19.64 162 SER A C 1
ATOM 1219 O O . SER A 1 162 ? -28.467 10.533 -22.774 1.00 24.24 162 SER A O 1
ATOM 1222 N N . GLY A 1 163 ? -26.771 9.827 -24.073 1.00 17.79 163 GLY A N 1
ATOM 1223 C CA . GLY A 1 163 ? -25.904 9.463 -22.953 1.00 17.38 163 GLY A CA 1
ATOM 1224 C C . GLY A 1 163 ? -26.003 8.015 -22.488 1.00 17.94 163 GLY A C 1
ATOM 1225 O O . GLY A 1 163 ? -25.260 7.608 -21.590 1.00 21.11 163 GLY A O 1
ATOM 1226 N N . ALA A 1 164 ? -26.907 7.242 -23.091 1.00 15.68 164 ALA A N 1
ATOM 1227 C CA . ALA A 1 164 ? -27.060 5.820 -22.752 1.00 18.56 164 ALA A CA 1
ATOM 1228 C C . ALA A 1 164 ? -25.911 4.992 -23.311 1.00 20.77 164 ALA A C 1
ATOM 1229 O O . ALA A 1 164 ? -25.626 3.902 -22.811 1.00 20.70 164 ALA A O 1
ATOM 1231 N N . LEU A 1 165 ? -25.236 5.509 -24.337 1.00 16.91 165 LEU A N 1
ATOM 1232 C CA . LEU A 1 165 ? -24.107 4.797 -24.949 1.00 15.77 165 LEU A CA 1
ATOM 1233 C C . LEU A 1 165 ? -22.803 5.540 -24.679 1.00 15.8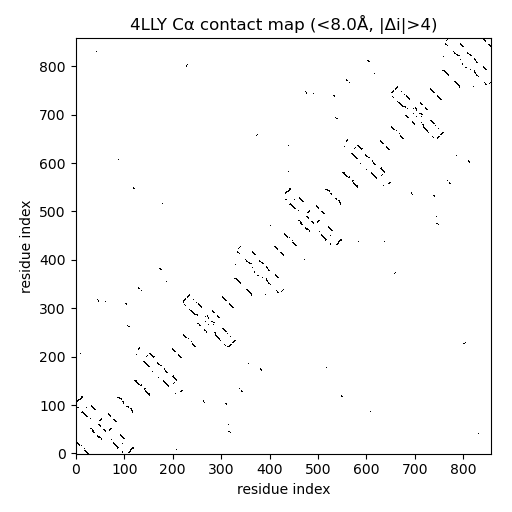1 165 LEU A C 1
ATOM 1234 O O . LEU A 1 165 ? -22.600 6.663 -25.169 1.00 14.08 165 LEU A O 1
ATOM 1239 N N . THR A 1 166 ? -21.923 4.929 -23.890 1.00 17.46 166 THR A N 1
ATOM 1240 C CA . THR A 1 166 ? -20.671 5.586 -23.506 1.00 18.21 166 THR A CA 1
ATOM 1241 C C . THR A 1 166 ? -19.423 4.728 -23.746 1.00 17.66 166 THR A C 1
ATOM 1242 O O . THR A 1 166 ? -18.349 5.260 -24.028 1.00 19.24 166 THR A O 1
ATOM 1246 N N . SER A 1 167 ? -19.543 3.408 -23.636 1.00 17.47 167 SER A N 1
ATOM 1247 C CA . SER A 1 167 ? -18.353 2.579 -23.831 1.00 20.34 167 SER A CA 1
ATOM 1248 C C . SER A 1 167 ? -18.002 2.505 -25.318 1.00 15.86 167 SER A C 1
ATOM 1249 O O . SER A 1 167 ? -18.890 2.487 -26.170 1.00 18.04 167 SER A O 1
ATOM 1252 N N . GLY A 1 168 ? -16.706 2.503 -25.617 1.00 18.43 168 GLY A N 1
ATOM 1253 C CA . GLY A 1 168 ? -16.226 2.460 -26.997 1.00 17.02 168 GLY A CA 1
ATOM 1254 C C . GLY A 1 168 ? -16.394 3.760 -27.787 1.00 15.44 168 GLY A C 1
ATOM 1255 O O . GLY A 1 168 ? -16.273 3.761 -29.026 1.00 15.60 168 GLY A O 1
ATOM 1256 N N . VAL A 1 169 ? -16.717 4.852 -27.096 1.00 13.37 169 VAL A N 1
ATOM 1257 C CA . VAL A 1 169 ? -16.881 6.163 -27.754 1.00 13.63 169 VAL A CA 1
ATOM 1258 C C . VAL A 1 169 ? -15.564 6.909 -27.723 1.00 13.99 169 VAL A C 1
ATOM 1259 O O . VAL A 1 169 ? -14.943 7.036 -26.670 1.00 13.92 169 VAL A O 1
ATOM 1263 N N . ALA A 1 170 ? -15.157 7.417 -28.881 1.00 11.27 170 ALA A N 1
ATOM 1264 C CA . ALA A 1 170 ? -13.999 8.300 -28.988 1.00 11.03 170 ALA A CA 1
ATOM 1265 C C . ALA A 1 170 ? -14.382 9.584 -29.730 1.00 11.63 170 ALA A C 1
ATOM 1266 O O . ALA A 1 170 ? -14.742 9.541 -30.894 1.00 9.91 170 ALA A O 1
ATOM 1268 N N . THR A 1 171 ? -14.293 10.723 -29.046 1.00 13.10 171 THR A N 1
ATOM 1269 C CA . THR A 1 171 ? -14.652 12.016 -29.656 1.00 12.31 171 THR A CA 1
ATOM 1270 C C . THR A 1 171 ? -13.389 12.848 -29.693 1.00 12.94 171 THR A C 1
ATOM 1271 O O . THR A 1 171 ? -12.777 13.099 -28.647 1.00 17.47 171 THR A O 1
ATOM 1275 N N . GLY A 1 172 ? -13.012 13.252 -30.896 1.00 14.60 172 GLY A N 1
ATOM 1276 C CA . GLY A 1 172 ? -11.660 13.729 -31.156 1.00 18.19 172 GLY A CA 1
ATOM 1277 C C . GLY A 1 172 ? -11.570 15.204 -30.891 1.00 16.57 172 GLY A C 1
ATOM 1278 O O . GLY A 1 172 ? -12.605 15.886 -30.797 1.00 15.83 172 GLY A O 1
ATOM 1279 N N . PRO A 1 173 ? -10.339 15.720 -30.760 1.00 16.26 173 PRO A N 1
ATOM 1280 C CA . PRO A 1 173 ? -10.287 17.172 -30.706 1.00 15.69 173 PRO A CA 1
ATOM 1281 C C . PRO A 1 173 ? -10.601 17.722 -32.084 1.00 15.03 173 PRO A C 1
ATOM 1282 O O . PRO A 1 173 ? -10.510 16.990 -33.080 1.00 15.04 173 PRO A O 1
ATOM 1286 N N . ALA A 1 174 ? -10.964 19.002 -32.138 1.00 13.67 174 ALA A N 1
ATOM 1287 C CA . ALA A 1 174 ? -11.309 19.650 -33.391 1.00 13.69 174 ALA A CA 1
ATOM 1288 C C . ALA A 1 174 ? -10.055 20.008 -34.174 1.00 13.02 174 ALA A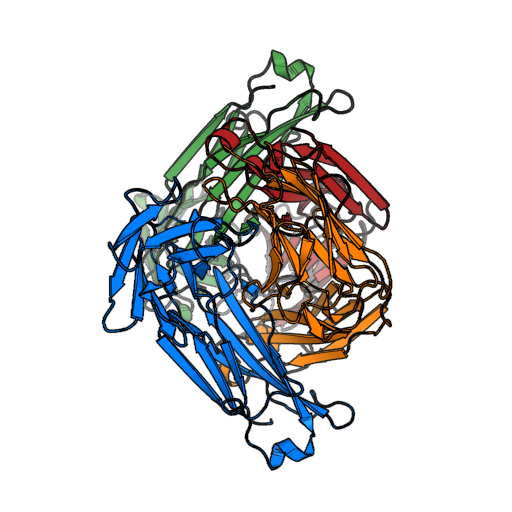 C 1
ATOM 1289 O O . ALA A 1 174 ? -8.977 20.194 -33.595 1.00 16.32 174 ALA A O 1
ATOM 1291 N N . VAL A 1 175 ? -10.200 20.097 -35.488 1.00 14.25 175 VAL A N 1
ATOM 1292 C CA . VAL A 1 175 ? -9.139 20.622 -36.335 1.00 14.71 175 VAL A CA 1
ATOM 1293 C C . VAL A 1 175 ? -9.586 22.014 -36.759 1.00 14.88 175 VAL A C 1
ATOM 1294 O O . VAL A 1 175 ? -10.771 22.246 -36.992 1.00 11.98 175 VAL A O 1
ATOM 1298 N N . LEU A 1 176 ? -8.652 22.943 -36.846 1.00 16.34 176 LEU A N 1
ATOM 1299 C CA . LEU A 1 176 ? -8.953 24.236 -37.420 1.00 13.82 176 LEU A CA 1
ATOM 1300 C C . LEU A 1 176 ? -8.579 24.237 -38.898 1.00 15.26 176 LEU A C 1
ATOM 1301 O O . LEU A 1 176 ? -7.400 24.050 -39.267 1.00 14.90 176 LEU A O 1
ATOM 1306 N N . GLN A 1 177 ? -9.573 24.480 -39.740 1.00 12.88 177 GLN A N 1
ATOM 1307 C CA . GLN A 1 177 ? -9.406 24.432 -41.183 1.00 15.95 177 GLN A CA 1
ATOM 1308 C C . GLN A 1 177 ? -8.935 25.764 -41.749 1.00 14.49 177 GLN A C 1
ATOM 1309 O O . GLN A 1 177 ? -8.996 26.787 -41.069 1.00 13.55 177 GLN A O 1
ATOM 1315 N N . SER A 1 178 ? -8.490 25.745 -43.003 1.00 15.15 178 SER A N 1
ATOM 1316 C CA . SER A 1 178 ? -8.010 26.949 -43.677 1.00 16.84 178 SER A CA 1
ATOM 1317 C C . SER A 1 178 ? -9.093 28.017 -43.798 1.00 17.64 178 SER A C 1
ATOM 1318 O O . SER A 1 178 ? -8.796 29.209 -43.879 1.00 19.67 178 SER A O 1
ATOM 1321 N N . SER A 1 179 ? -10.348 27.562 -43.786 1.00 14.61 179 SER A N 1
ATOM 1322 C CA . SER A 1 179 ? -11.542 28.400 -43.824 1.00 15.86 179 SER A CA 1
ATOM 1323 C C . SER A 1 179 ? -11.768 29.176 -42.522 1.00 14.25 179 SER A C 1
ATOM 1324 O O . SER A 1 179 ? -12.640 30.053 -42.469 1.00 18.59 179 SER A O 1
ATOM 1327 N N . GLY A 1 180 ? -11.016 28.835 -41.482 1.00 12.37 180 GLY A N 1
ATOM 1328 C CA . GLY A 1 180 ? -11.197 29.430 -40.163 1.00 12.88 180 GLY A CA 1
ATOM 1329 C C . GLY A 1 180 ? -12.314 28.764 -39.378 1.00 11.61 180 GLY A C 1
ATOM 1330 O O . GLY A 1 180 ? -12.633 29.211 -38.280 1.00 10.74 180 GLY A O 1
ATOM 1331 N N . LEU A 1 181 ? -12.861 27.665 -39.912 1.00 10.90 181 LEU A N 1
ATOM 1332 C CA . LEU A 1 181 ? -13.910 26.893 -39.204 1.00 9.40 181 LEU A CA 1
ATOM 1333 C C . LEU A 1 181 ? -13.360 25.594 -38.613 1.00 9.41 181 LEU A C 1
ATOM 1334 O O . LEU A 1 181 ? -12.325 25.070 -39.079 1.00 11.44 181 LEU A O 1
ATOM 1339 N N . TYR A 1 182 ? -14.010 25.103 -37.568 1.00 7.37 182 TYR A N 1
ATOM 1340 C CA . TYR A 1 182 ? -13.579 23.858 -36.920 1.00 7.31 182 TYR A CA 1
ATOM 1341 C C . TYR A 1 182 ? -14.393 22.690 -37.417 1.00 7.64 182 TYR A C 1
ATOM 1342 O O . TYR A 1 182 ? -15.529 22.861 -37.831 1.00 6.73 182 TYR A O 1
ATOM 1351 N N . SER A 1 183 ? -13.792 21.502 -37.308 1.00 7.89 183 SER A N 1
ATOM 1352 C CA . SER A 1 183 ? -14.485 20.234 -37.529 1.00 8.44 183 SER A CA 1
ATOM 1353 C C . SER A 1 183 ? -13.972 19.204 -36.533 1.00 9.96 183 SER A C 1
ATOM 1354 O O . SER A 1 183 ? -12.783 19.198 -36.163 1.00 10.07 183 SER A O 1
ATOM 1357 N N . LEU A 1 184 ? -14.863 18.309 -36.118 1.00 8.80 184 LEU A N 1
ATOM 1358 C CA . LEU A 1 184 ? -14.425 17.171 -35.306 1.00 8.38 184 LEU A CA 1
ATOM 1359 C C . LEU A 1 184 ? -15.257 15.968 -35.642 1.00 9.39 184 LEU A C 1
ATOM 1360 O O . LEU A 1 184 ? -16.219 16.085 -36.365 1.00 9.44 184 LEU A O 1
ATOM 1365 N N . SER A 1 185 ? -14.872 14.806 -35.131 1.00 8.95 185 SER A N 1
ATOM 1366 C CA . SER A 1 185 ? -15.716 13.612 -35.309 1.00 8.10 185 SER A CA 1
ATOM 1367 C C . SER A 1 185 ? -15.818 12.840 -34.020 1.00 7.37 185 SER A C 1
ATOM 1368 O O . SER A 1 185 ? -14.959 12.964 -33.151 1.00 8.61 185 SER A O 1
ATOM 1373 N N . SER A 1 186 ? -16.858 12.021 -33.915 1.00 8.76 186 SER A N 1
ATOM 1374 C CA . SER A 1 186 ? -16.998 11.053 -32.849 1.00 10.06 186 SER A CA 1
ATOM 1375 C C . SER A 1 186 ? -17.229 9.702 -33.501 1.00 9.09 186 SER A C 1
ATOM 1376 O O . SER A 1 186 ? -18.062 9.594 -34.410 1.00 7.23 186 SER A O 1
ATOM 1379 N N . VAL A 1 187 ? -16.521 8.681 -33.015 1.00 8.00 187 VAL A N 1
ATOM 1380 C CA . VAL A 1 187 ? -16.644 7.324 -33.527 1.00 8.88 187 VAL A CA 1
ATOM 1381 C C . VAL A 1 187 ? -16.916 6.371 -32.368 1.00 9.83 187 VAL A C 1
ATOM 1382 O O . VAL A 1 187 ? -16.323 6.496 -31.304 1.00 11.51 187 VAL A O 1
ATOM 1386 N N . VAL A 1 188 ? -17.845 5.445 -32.564 1.00 9.94 188 VAL A N 1
ATOM 1387 C CA . VAL A 1 188 ? -18.186 4.450 -31.549 1.00 10.85 188 VAL A CA 1
ATOM 1388 C C . VAL A 1 188 ? -18.098 3.068 -32.203 1.00 11.20 188 VAL A C 1
ATOM 1389 O O . VAL A 1 188 ? -18.387 2.918 -33.378 1.00 9.80 188 VAL A O 1
ATOM 1393 N N . THR A 1 189 ? -17.624 2.078 -31.453 1.00 12.85 189 THR A N 1
ATOM 1394 C CA . THR A 1 189 ? -17.555 0.712 -31.979 1.00 12.06 189 THR A CA 1
ATOM 1395 C C . THR A 1 189 ? -18.563 -0.136 -31.222 1.00 10.82 189 THR A C 1
ATOM 1396 O O . THR A 1 189 ? -18.686 0.002 -30.022 1.00 11.79 189 THR A O 1
ATOM 1400 N N . VAL A 1 190 ? -19.314 -0.949 -31.960 1.00 10.80 190 VAL A N 1
ATOM 1401 C CA . VAL A 1 190 ? -20.423 -1.733 -31.432 1.00 10.60 190 VAL A CA 1
ATOM 1402 C C . VAL A 1 190 ? -20.438 -3.120 -32.101 1.00 11.46 190 VAL A C 1
ATOM 1403 O O . VAL A 1 190 ? -19.848 -3.302 -33.169 1.00 12.43 190 VAL A O 1
ATOM 1407 N N . PRO A 1 191 ? -21.131 -4.103 -31.484 1.00 10.40 191 PRO A N 1
ATOM 1408 C CA . PRO A 1 191 ? -21.222 -5.412 -32.138 1.00 10.71 191 PRO A CA 1
ATOM 1409 C C . PRO A 1 191 ? -21.995 -5.312 -33.454 1.00 11.08 191 PRO A C 1
ATOM 1410 O O . PRO A 1 191 ? -23.021 -4.634 -33.527 1.00 11.16 191 PRO A O 1
ATOM 1414 N N . SER A 1 192 ? -21.510 -5.978 -34.487 1.00 11.85 192 SER A N 1
ATOM 1415 C CA . SER A 1 192 ? -22.186 -5.980 -35.779 1.00 13.25 192 SER A CA 1
ATOM 1416 C C . SER A 1 192 ? -23.685 -6.338 -35.717 1.00 12.79 192 SER A C 1
ATOM 1417 O O . SER A 1 192 ? -24.503 -5.724 -36.414 1.00 13.16 192 SER A O 1
ATOM 1420 N N . SER A 1 193 ? -24.067 -7.333 -34.908 1.00 14.11 193 SER A N 1
ATOM 1421 C CA . SER A 1 193 ? -25.478 -7.710 -34.842 1.00 16.99 193 SER A CA 1
ATOM 1422 C C . SER A 1 193 ? -26.360 -6.571 -34.321 1.00 15.13 193 SER A C 1
ATOM 1423 O O . SER A 1 193 ? -27.548 -6.471 -34.681 1.00 16.99 193 SER A O 1
ATOM 1426 N N . SER A 1 194 ? -25.774 -5.667 -33.528 1.00 11.63 194 SER A N 1
ATOM 1427 C CA . SER A 1 194 ? -26.545 -4.555 -32.975 1.00 11.34 194 SER A CA 1
ATOM 1428 C C . SER A 1 194 ? -26.979 -3.555 -34.045 1.00 10.10 194 SER A C 1
ATOM 1429 O O . SER A 1 194 ? -27.832 -2.706 -33.792 1.00 11.52 194 SER A O 1
ATOM 1434 N N . LEU A 1 195 ? -26.399 -3.630 -35.236 1.00 10.12 195 LEU A N 1
ATOM 1435 C CA . LEU A 1 195 ? -26.784 -2.690 -36.286 1.00 10.89 195 LEU A CA 1
ATOM 1436 C C . LEU A 1 195 ? -28.234 -2.891 -36.718 1.00 11.90 195 LEU A C 1
ATOM 1437 O O . LEU A 1 195 ? -28.850 -1.977 -37.250 1.00 12.44 195 LEU A O 1
ATOM 1442 N N . GLY A 1 196 ? -28.768 -4.092 -36.504 1.00 10.68 196 GLY A N 1
ATOM 1443 C CA . GLY A 1 196 ? -30.158 -4.368 -36.888 1.00 13.58 196 GLY A CA 1
ATOM 1444 C C . GLY A 1 196 ? -31.103 -4.113 -35.732 1.00 15.22 196 GLY A C 1
ATOM 1445 O O . GLY A 1 196 ? -32.290 -3.826 -35.940 1.00 16.51 196 GLY A O 1
ATOM 1446 N N . THR A 1 197 ? -30.597 -4.193 -34.507 1.00 14.93 197 THR A N 1
ATOM 1447 C CA . THR A 1 197 ? -31.476 -4.178 -33.341 1.00 13.94 197 THR A CA 1
ATOM 1448 C C . THR A 1 197 ? -31.475 -2.888 -32.549 1.00 14.71 197 THR A C 1
ATOM 1449 O O . THR A 1 197 ? -32.404 -2.647 -31.781 1.00 17.27 197 THR A O 1
ATOM 1453 N N . GLN A 1 198 ? -30.446 -2.056 -32.732 1.00 11.73 198 GLN A N 1
ATOM 1454 C CA . GLN A 1 198 ? -30.277 -0.839 -31.933 1.00 14.50 198 GLN A CA 1
ATOM 1455 C C . GLN A 1 198 ? -30.192 0.372 -32.858 1.00 15.74 198 GLN A C 1
ATOM 1456 O O . GLN A 1 198 ? -29.453 0.351 -33.852 1.00 18.05 198 GLN A O 1
ATOM 1462 N N . THR A 1 199 ? -30.913 1.432 -32.521 1.00 13.85 199 THR A N 1
ATOM 1463 C CA . THR A 1 199 ? -30.788 2.695 -33.235 1.00 14.75 199 THR A CA 1
ATOM 1464 C C . THR A 1 199 ? -29.637 3.509 -32.634 1.00 12.58 199 THR A C 1
ATOM 1465 O O . THR A 1 199 ? -29.472 3.565 -31.411 1.00 13.51 199 THR A O 1
ATOM 1469 N N . TYR A 1 200 ? -28.828 4.103 -33.508 1.00 10.80 200 TYR A N 1
ATOM 1470 C CA . TYR A 1 200 ? -27.705 4.904 -33.066 1.00 9.31 200 TYR A CA 1
ATOM 1471 C C . TYR A 1 200 ? -27.894 6.348 -33.497 1.00 8.67 200 TYR A C 1
ATOM 1472 O O . TYR A 1 200 ? -28.076 6.620 -34.691 1.00 10.33 200 TYR A O 1
ATOM 1481 N N . ILE A 1 201 ? -27.857 7.238 -32.510 1.00 8.06 201 ILE A N 1
ATOM 1482 C CA . ILE A 1 201 ? -28.080 8.691 -32.733 1.00 9.04 201 ILE A CA 1
ATOM 1483 C C . ILE A 1 201 ? -26.972 9.462 -32.040 1.00 8.61 201 ILE A C 1
ATOM 1484 O O . ILE A 1 201 ? -26.725 9.271 -30.846 1.00 9.41 201 ILE A O 1
ATOM 1489 N N . CYS A 1 202 ? -26.316 10.345 -32.778 1.00 9.02 202 CYS A N 1
ATOM 1490 C CA . CYS A 1 202 ? -25.323 11.216 -32.169 1.00 8.79 202 CYS A CA 1
ATOM 1491 C C . CYS A 1 202 ? -25.974 12.545 -31.833 1.00 8.45 202 CYS A C 1
ATOM 1492 O O . CYS A 1 202 ? -26.672 13.153 -32.654 1.00 9.19 202 CYS A O 1
ATOM 1497 N N . ASN A 1 203 ? -25.774 12.965 -30.600 1.00 7.49 203 ASN A N 1
ATOM 1498 C CA . ASN A 1 203 ? -26.372 14.186 -30.084 1.00 9.11 203 ASN A CA 1
ATOM 1499 C C . ASN A 1 203 ? -25.291 15.245 -30.014 1.00 9.00 203 ASN A C 1
ATOM 1500 O O . ASN A 1 203 ? -24.387 15.170 -29.182 1.00 10.09 203 ASN A O 1
ATOM 1505 N N . VAL A 1 204 ? -25.384 16.231 -30.898 1.00 7.39 204 VAL A N 1
ATOM 1506 C CA . VAL A 1 204 ? -24.352 17.251 -31.001 1.00 7.69 204 VAL A CA 1
ATOM 1507 C C . VAL A 1 204 ? -24.883 18.563 -30.391 1.00 8.22 204 VAL A C 1
ATOM 1508 O O . VAL A 1 204 ? -25.995 18.986 -30.715 1.00 9.57 204 VAL A O 1
ATOM 1512 N N . ASN A 1 205 ? -24.122 19.177 -29.495 1.00 8.16 205 ASN A N 1
ATOM 1513 C CA . ASN A 1 205 ? -24.525 20.451 -28.894 1.00 8.76 205 ASN A CA 1
ATOM 1514 C C . ASN A 1 205 ? -23.464 21.485 -29.218 1.00 9.11 205 ASN A C 1
ATOM 1515 O O . ASN A 1 205 ? -22.274 21.280 -28.934 1.00 9.47 205 ASN A O 1
ATOM 1520 N N . HIS A 1 206 ? -23.891 22.574 -29.863 1.00 8.29 206 HIS A N 1
ATOM 1521 C CA . HIS A 1 206 ? -23.026 23.725 -30.111 1.00 7.33 206 HIS A CA 1
ATOM 1522 C C . HIS A 1 206 ? -23.648 24.917 -29.450 1.00 8.29 206 HIS A C 1
ATOM 1523 O O . HIS A 1 206 ? -24.405 25.679 -30.072 1.00 7.17 206 HIS A O 1
ATOM 1530 N N . LYS A 1 207 ? -23.368 25.046 -28.158 1.00 8.86 207 LYS A N 1
ATOM 1531 C CA . LYS A 1 207 ? -23.938 26.084 -27.324 1.00 9.91 207 LYS A CA 1
ATOM 1532 C C . LYS A 1 207 ? -23.697 27.516 -27.842 1.00 8.91 207 LYS A C 1
ATOM 1533 O O . LYS A 1 207 ? -24.627 28.343 -27.790 1.00 9.02 207 LYS A O 1
ATOM 1539 N N . PRO A 1 208 ? -22.509 27.799 -28.437 1.00 8.37 208 PRO A N 1
ATOM 1540 C CA . PRO A 1 208 ? -22.320 29.167 -28.938 1.00 7.55 208 PRO A CA 1
ATOM 1541 C C . PRO A 1 208 ? -23.283 29.643 -30.026 1.00 8.23 208 PRO A C 1
ATOM 1542 O O . PRO A 1 208 ? -23.438 30.866 -30.170 1.00 9.73 208 PRO A O 1
ATOM 1546 N N . SER A 1 209 ? -23.908 28.715 -30.781 1.00 6.74 209 SER A N 1
ATOM 1547 C CA . SER A 1 209 ? -24.910 29.073 -31.780 1.00 7.15 209 SER A CA 1
ATOM 1548 C C . SER A 1 209 ? -26.297 28.628 -31.336 1.00 7.66 209 SER A C 1
ATOM 1549 O O . SER A 1 209 ? -27.231 28.670 -32.125 1.00 8.33 209 SER A O 1
ATOM 1552 N N . ASN A 1 210 ? -26.426 28.176 -30.087 1.00 7.95 210 ASN A N 1
ATOM 1553 C CA . ASN A 1 210 ? -27.720 27.714 -29.583 1.00 9.20 210 ASN A CA 1
ATOM 1554 C C . ASN A 1 210 ? -28.324 26.610 -30.451 1.00 10.59 210 ASN A C 1
ATOM 1555 O O . ASN A 1 210 ? -29.550 26.550 -30.621 1.00 9.60 210 ASN A O 1
ATOM 1560 N N . THR A 1 211 ? -27.466 25.743 -30.992 1.00 8.25 211 THR A N 1
ATOM 1561 C CA . THR A 1 211 ? -27.855 24.693 -31.906 1.00 9.55 211 THR A CA 1
ATOM 1562 C C . THR A 1 211 ? -27.656 23.337 -31.262 1.00 10.35 211 THR A C 1
ATOM 1563 O O . THR A 1 211 ? -26.581 23.074 -30.721 1.00 10.48 211 THR A O 1
ATOM 1567 N N . LYS A 1 212 ? -28.677 22.482 -31.364 1.00 7.91 212 LYS A N 1
ATOM 1568 C CA . LYS A 1 212 ? -28.513 21.029 -31.088 1.00 8.55 212 LYS A CA 1
ATOM 1569 C C . LYS A 1 212 ? -28.918 20.234 -32.319 1.00 8.68 212 LYS A C 1
ATOM 1570 O O . LYS A 1 212 ? -29.903 20.544 -32.986 1.00 8.84 212 LYS A O 1
ATOM 1576 N N . VAL A 1 213 ? -28.154 19.191 -32.639 1.00 7.52 213 VAL A N 1
ATOM 1577 C CA . VAL A 1 213 ? -28.491 18.322 -33.764 1.00 9.95 213 VAL A CA 1
ATOM 1578 C C . VAL A 1 213 ? -28.471 16.883 -33.257 1.00 9.25 213 VAL A C 1
ATOM 1579 O O . VAL A 1 213 ? -27.480 16.452 -32.631 1.00 11.64 213 VAL A O 1
ATOM 1583 N N . ASP A 1 214 ? -29.551 16.146 -33.500 1.00 10.60 214 ASP A N 1
ATOM 1584 C CA . ASP A 1 214 ? -29.600 14.699 -33.216 1.00 10.32 214 ASP A CA 1
ATOM 1585 C C . ASP A 1 214 ? -29.614 13.979 -34.541 1.00 11.11 214 ASP A C 1
ATOM 1586 O O . ASP A 1 214 ? -30.656 13.936 -35.221 1.00 12.41 214 ASP A O 1
ATOM 1591 N N . LYS A 1 215 ? -28.477 13.388 -34.921 1.00 10.33 215 LYS A N 1
ATOM 1592 C CA . LYS A 1 215 ? -28.364 12.753 -36.239 1.00 9.63 215 LYS A CA 1
ATOM 1593 C C . LYS A 1 215 ? -28.446 11.233 -36.108 1.00 9.32 215 LYS A C 1
ATOM 1594 O O . LYS A 1 215 ? -27.590 10.610 -35.455 1.00 9.42 215 LYS A O 1
ATOM 1600 N N . LYS A 1 216 ? -29.464 10.643 -36.736 1.00 9.07 216 LYS A N 1
ATOM 1601 C CA . LYS A 1 216 ? -29.561 9.181 -36.809 1.00 11.19 216 LYS A CA 1
ATOM 1602 C C . LYS A 1 216 ? -28.487 8.633 -37.751 1.00 10.43 216 LYS A C 1
ATOM 1603 O O . LYS A 1 216 ? -28.336 9.107 -38.848 1.00 11.56 216 LYS A O 1
ATOM 1609 N N . VAL A 1 217 ? -27.718 7.651 -37.289 1.00 9.17 217 VAL A N 1
ATOM 1610 C CA . VAL A 1 217 ? -26.668 7.068 -38.107 1.00 8.94 217 VAL A CA 1
ATOM 1611 C C . VAL A 1 217 ? -27.080 5.645 -38.502 1.00 11.25 217 VAL A C 1
ATOM 1612 O O . VAL A 1 217 ? -27.056 4.743 -37.676 1.00 13.59 217 VAL A O 1
ATOM 1616 N N . GLU A 1 218 ? -27.432 5.476 -39.773 1.00 11.77 218 GLU A N 1
ATOM 1617 C CA . GLU A 1 218 ? -28.012 4.232 -40.285 1.00 12.96 218 GLU A CA 1
ATOM 1618 C C . GLU A 1 218 ? -26.968 3.417 -41.008 1.00 12.45 218 GLU A C 1
ATOM 1619 O O . GLU A 1 218 ? -26.158 3.962 -41.737 1.00 12.75 218 GLU A O 1
ATOM 1625 N N . PRO A 1 219 ? -27.034 2.084 -40.873 1.00 12.18 219 PRO A N 1
ATOM 1626 C CA . PRO A 1 219 ? -26.075 1.274 -41.602 1.00 13.00 219 PRO A CA 1
ATOM 1627 C C . PRO A 1 219 ? -26.325 1.388 -43.109 1.00 13.81 219 PRO A C 1
ATOM 1628 O O . PRO A 1 219 ? -27.458 1.667 -43.541 1.00 14.38 219 PRO A O 1
ATOM 1632 N N . LYS A 1 220 ? -25.292 1.206 -43.921 1.00 15.26 220 LYS A N 1
ATOM 1633 C CA . LYS A 1 220 ? -25.493 1.315 -45.368 1.00 18.94 220 LYS A CA 1
ATOM 1634 C C . LYS A 1 220 ? -24.994 0.084 -46.134 1.00 20.73 220 LYS A C 1
ATOM 1635 O O . LYS A 1 220 ? -24.056 -0.599 -45.701 1.00 23.78 220 LYS A O 1
ATOM 1637 N N . ARG B 2 1 ? 4.145 41.774 -10.510 1.00 43.92 1 ARG B N 1
ATOM 1638 C CA . ARG B 2 1 ? 5.386 41.880 -9.691 1.00 37.11 1 ARG B CA 1
ATOM 1639 C C . ARG B 2 1 ? 5.878 40.497 -9.278 1.00 31.80 1 ARG B C 1
ATOM 1640 O O . ARG B 2 1 ? 6.900 40.046 -9.772 1.00 30.30 1 ARG B O 1
ATOM 1642 N N . ILE B 2 2 ? 5.145 39.823 -8.391 1.00 26.37 2 ILE B N 1
ATOM 1643 C CA . ILE B 2 2 ? 5.550 38.499 -7.902 1.00 21.47 2 ILE B CA 1
ATOM 1644 C C . ILE B 2 2 ? 5.462 37.409 -8.986 1.00 21.64 2 ILE B C 1
ATOM 1645 O O . ILE B 2 2 ? 4.487 37.335 -9.735 1.00 21.62 2 ILE B O 1
ATOM 1650 N N . GLN B 2 3 ? 6.494 36.573 -9.069 1.00 18.28 3 GLN B N 1
ATOM 1651 C CA . GLN B 2 3 ? 6.543 35.515 -10.073 1.00 19.00 3 GLN B CA 1
ATOM 1652 C C . GLN B 2 3 ? 6.663 34.136 -9.431 1.00 20.66 3 GLN B C 1
ATOM 1653 O O . GLN B 2 3 ? 7.193 33.987 -8.327 1.00 18.78 3 GLN B O 1
ATOM 1659 N N . MET B 2 4 ? 6.135 33.135 -10.122 1.00 17.35 4 MET B N 1
ATOM 1660 C CA . MET B 2 4 ? 6.278 31.746 -9.710 1.00 17.79 4 MET B CA 1
ATOM 1661 C C . MET B 2 4 ? 6.819 31.014 -10.925 1.00 18.02 4 MET B C 1
ATOM 1662 O O . MET B 2 4 ? 6.090 30.812 -11.896 1.00 15.76 4 MET B O 1
ATOM 1667 N N . THR B 2 5 ? 8.096 30.649 -10.877 1.00 16.51 5 THR B N 1
ATOM 1668 C CA . THR B 2 5 ? 8.784 30.095 -12.043 1.00 16.74 5 THR B CA 1
ATOM 1669 C C . THR B 2 5 ? 8.906 28.595 -11.877 1.00 16.11 5 THR B C 1
ATOM 1670 O O . THR B 2 5 ? 9.723 28.099 -11.084 1.00 16.27 5 THR B O 1
ATOM 1674 N N . GLN B 2 6 ? 8.082 27.888 -12.644 1.00 14.95 6 GLN B N 1
ATOM 1675 C CA . GLN B 2 6 ? 7.922 26.464 -12.509 1.00 14.20 6 GLN B CA 1
ATOM 1676 C C . GLN B 2 6 ? 8.779 25.723 -13.534 1.00 18.57 6 GLN B C 1
ATOM 1677 O O . GLN B 2 6 ? 8.926 26.167 -14.673 1.00 20.56 6 GLN B O 1
ATOM 1683 N N . SER B 2 7 ? 9.332 24.590 -13.121 1.00 17.83 7 SER B N 1
ATOM 1684 C CA . SER B 2 7 ? 10.209 23.807 -13.977 1.00 20.98 7 SER B CA 1
ATOM 1685 C C . SER B 2 7 ? 10.036 22.295 -13.737 1.00 19.20 7 SER B C 1
ATOM 1686 O O . SER B 2 7 ? 9.798 21.871 -12.609 1.00 20.11 7 SER B O 1
ATOM 1689 N N . PRO B 2 8 ? 10.164 21.463 -14.793 1.00 17.67 8 PRO B N 1
ATOM 1690 C CA . PRO B 2 8 ? 10.407 21.730 -16.207 1.00 18.52 8 PRO B CA 1
ATOM 1691 C C . PRO B 2 8 ? 9.110 22.015 -16.957 1.00 18.40 8 PRO B C 1
ATOM 1692 O O . PRO B 2 8 ? 8.018 21.873 -16.396 1.00 21.40 8 PRO B O 1
ATOM 1696 N N . SER B 2 9 ? 9.222 22.400 -18.223 1.00 16.94 9 SER B N 1
ATOM 1697 C CA . SER B 2 9 ? 8.060 22.591 -19.103 1.00 17.10 9 SER B CA 1
ATOM 1698 C C . SER B 2 9 ? 7.211 21.302 -19.255 1.00 15.48 9 SER B C 1
ATOM 1699 O O . SER B 2 9 ? 5.963 21.322 -19.267 1.00 16.04 9 SER B O 1
ATOM 1704 N N . SER B 2 10 ? 7.913 20.186 -19.357 1.00 15.21 10 SER B N 1
ATOM 1705 C CA . SER B 2 10 ? 7.293 18.888 -19.521 1.00 13.37 10 SER B CA 1
ATOM 1706 C C . SER B 2 10 ? 8.275 17.829 -19.080 1.00 12.88 10 SER B C 1
ATOM 1707 O O . SER B 2 10 ? 9.480 18.073 -18.982 1.00 14.47 10 SER B O 1
ATOM 1710 N N . LEU B 2 11 ? 7.749 16.649 -18.804 1.00 14.60 11 LEU B N 1
ATOM 1711 C CA . LEU B 2 11 ? 8.584 15.498 -18.535 1.00 14.21 11 LEU B CA 1
ATOM 1712 C C . LEU B 2 11 ? 7.835 14.240 -18.925 1.00 13.61 11 LEU B C 1
ATOM 1713 O O . LEU B 2 11 ? 6.594 14.210 -18.965 1.00 13.95 11 LEU B O 1
ATOM 1718 N N . SER B 2 12 ? 8.609 13.212 -19.238 1.00 13.35 12 SER B N 1
ATOM 1719 C CA . SER B 2 12 ? 8.066 11.924 -19.574 1.00 15.61 12 SER B CA 1
ATOM 1720 C C . SER B 2 12 ? 8.750 10.915 -18.661 1.00 15.50 12 SER B C 1
ATOM 1721 O O . SER B 2 12 ? 9.978 10.916 -18.533 1.00 20.62 12 SER B O 1
ATOM 1724 N N . ALA B 2 13 ? 7.951 10.090 -18.001 1.00 14.15 13 ALA B N 1
ATOM 1725 C CA . ALA B 2 13 ? 8.480 9.131 -17.032 1.00 15.97 13 ALA B CA 1
ATOM 1726 C C . ALA B 2 13 ? 7.701 7.828 -17.070 1.00 18.08 13 ALA B C 1
ATOM 1727 O O . ALA B 2 13 ? 6.533 7.797 -17.467 1.00 17.04 13 ALA B O 1
ATOM 1729 N N . SER B 2 14 ? 8.344 6.755 -16.619 1.00 19.95 14 SER B N 1
ATOM 1730 C CA . SER B 2 14 ? 7.725 5.435 -16.616 1.00 20.49 14 SER B CA 1
ATOM 1731 C C . SER B 2 14 ? 6.847 5.218 -15.393 1.00 21.29 14 SER B C 1
ATOM 1732 O O . SER B 2 14 ? 7.033 5.873 -14.353 1.00 19.49 14 SER B O 1
ATOM 1735 N N . VAL B 2 15 ? 5.898 4.290 -15.512 1.00 18.43 15 VAL B N 1
ATOM 1736 C CA . VAL B 2 15 ? 5.106 3.852 -14.372 1.00 19.88 15 VAL B CA 1
ATOM 1737 C C . VAL B 2 15 ? 6.056 3.364 -13.277 1.00 20.58 15 VAL B C 1
ATOM 1738 O O . VAL B 2 15 ? 6.992 2.601 -13.538 1.00 20.93 15 VAL B O 1
ATOM 1742 N N . GLY B 2 16 ? 5.829 3.846 -12.062 1.00 20.86 16 GLY B N 1
ATOM 1743 C CA . GLY B 2 16 ? 6.681 3.500 -10.909 1.00 21.34 16 GLY B CA 1
ATOM 1744 C C . GLY B 2 16 ? 7.871 4.425 -10.662 1.00 23.02 16 GLY B C 1
ATOM 1745 O O . GLY B 2 16 ? 8.527 4.327 -9.621 1.00 27.51 16 GLY B O 1
ATOM 1746 N N . ASP B 2 17 ? 8.157 5.323 -11.606 1.00 22.70 17 ASP B N 1
ATOM 1747 C CA . ASP B 2 17 ? 9.238 6.312 -11.455 1.00 21.92 17 ASP B CA 1
ATOM 1748 C C . ASP B 2 17 ? 8.891 7.361 -10.389 1.00 21.99 17 ASP B C 1
ATOM 1749 O O . ASP B 2 17 ? 7.711 7.657 -10.158 1.00 22.01 17 ASP B O 1
ATOM 1754 N N . ARG B 2 18 ? 9.925 7.910 -9.760 1.00 24.69 18 ARG B N 1
ATOM 1755 C CA . ARG B 2 18 ? 9.784 9.092 -8.897 1.00 24.83 18 ARG B CA 1
ATOM 1756 C C . ARG B 2 18 ? 9.985 10.347 -9.736 1.00 24.57 18 ARG B C 1
ATOM 1757 O O . ARG B 2 18 ? 11.039 10.532 -10.343 1.00 26.24 18 ARG B O 1
ATOM 1765 N N . VAL B 2 19 ? 8.976 11.211 -9.774 1.00 21.94 19 VAL B N 1
ATOM 1766 C CA . VAL B 2 19 ? 9.083 12.446 -10.546 1.00 23.46 19 VAL B CA 1
ATOM 1767 C C . VAL B 2 19 ? 9.047 13.656 -9.609 1.00 20.91 19 VAL B C 1
ATOM 1768 O O . VAL B 2 19 ? 8.320 13.647 -8.607 1.00 21.48 19 VAL B O 1
ATOM 1772 N N . THR B 2 20 ? 9.845 14.671 -9.934 1.00 20.50 20 THR B N 1
ATOM 1773 C CA . THR B 2 20 ? 9.884 15.900 -9.141 1.00 20.40 20 THR B CA 1
ATOM 1774 C C . THR B 2 20 ? 9.666 17.129 -10.010 1.00 19.47 20 THR B C 1
ATOM 1775 O O . THR B 2 20 ? 10.258 17.260 -11.084 1.00 21.52 20 THR B O 1
ATOM 1779 N N . ILE B 2 21 ? 8.800 18.019 -9.539 1.00 16.79 21 ILE B N 1
ATOM 1780 C CA . ILE B 2 21 ? 8.516 19.270 -10.232 1.00 15.96 21 ILE B CA 1
ATOM 1781 C C . ILE B 2 21 ? 8.869 20.383 -9.243 1.00 18.10 21 ILE B C 1
ATOM 1782 O O . ILE B 2 21 ? 8.540 20.283 -8.069 1.00 18.60 21 ILE B O 1
ATOM 1787 N N . THR B 2 22 ? 9.545 21.425 -9.718 1.00 17.84 22 THR B N 1
ATOM 1788 C CA . THR B 2 22 ? 9.963 22.534 -8.849 1.00 19.28 22 THR B CA 1
ATOM 1789 C C . THR B 2 22 ? 9.352 23.877 -9.228 1.00 20.66 22 THR B C 1
ATOM 1790 O O . THR B 2 22 ? 8.898 24.087 -10.347 1.00 20.32 22 THR B O 1
ATOM 1794 N N . CYS B 2 23 ? 9.339 24.794 -8.270 1.00 18.71 23 CYS B N 1
ATOM 1795 C CA . CYS B 2 23 ? 8.757 26.098 -8.484 1.00 20.05 23 CYS B CA 1
ATOM 1796 C C . CYS B 2 23 ? 9.568 27.043 -7.611 1.00 20.09 23 CYS B C 1
ATOM 1797 O O . CYS B 2 23 ? 9.864 26.724 -6.443 1.00 18.33 23 CYS B O 1
ATOM 1800 N N . LYS B 2 24 ? 9.974 28.167 -8.179 1.00 17.98 24 LYS B N 1
ATOM 1801 C CA . LYS B 2 24 ? 10.703 29.179 -7.415 1.00 18.31 24 LYS B CA 1
ATOM 1802 C C . LYS B 2 24 ? 9.884 30.461 -7.351 1.00 16.47 24 LYS B C 1
ATOM 1803 O O . LYS B 2 24 ? 9.547 31.056 -8.369 1.00 18.38 24 LYS B O 1
ATOM 1809 N N . ALA B 2 25 ? 9.571 30.880 -6.130 1.00 14.37 25 ALA B N 1
ATOM 1810 C CA . ALA B 2 25 ? 8.926 32.157 -5.895 1.00 16.41 25 ALA B CA 1
ATOM 1811 C C . ALA B 2 25 ? 9.965 33.288 -5.936 1.00 17.32 25 ALA B C 1
ATOM 1812 O O . ALA B 2 25 ? 11.087 33.107 -5.475 1.00 18.86 25 ALA B O 1
ATOM 1814 N N . SER B 2 26 ? 9.587 34.445 -6.487 1.00 16.01 26 SER B N 1
ATOM 1815 C CA . SER B 2 26 ? 10.498 35.591 -6.605 1.00 16.22 26 SER B CA 1
ATOM 1816 C C . SER B 2 26 ? 10.695 36.371 -5.296 1.00 16.71 26 SER B C 1
ATOM 1817 O O . SER B 2 26 ? 11.478 37.327 -5.235 1.00 19.04 26 SER B O 1
ATOM 1820 N N . GLN B 2 27 ? 9.983 35.948 -4.262 1.00 17.87 27 GLN B N 1
ATOM 1821 C CA . GLN B 2 27 ? 10.106 36.539 -2.922 1.00 18.57 27 GLN B CA 1
ATOM 1822 C C . GLN B 2 27 ? 9.598 35.498 -1.935 1.00 18.78 27 GLN B C 1
ATOM 1823 O O . GLN B 2 27 ? 8.918 34.546 -2.326 1.00 17.40 27 GLN B O 1
ATOM 1829 N N . ASP B 2 28 ? 9.932 35.682 -0.656 1.00 16.88 28 ASP B N 1
ATOM 1830 C CA . ASP B 2 28 ? 9.569 34.738 0.388 1.00 19.12 28 ASP B CA 1
ATOM 1831 C C . ASP B 2 28 ? 8.054 34.636 0.538 1.00 17.87 28 ASP B C 1
ATOM 1832 O O . ASP B 2 28 ? 7.383 35.634 0.836 1.00 22.54 28 ASP B O 1
ATOM 1837 N N . VAL B 2 29 ? 7.516 33.432 0.335 1.00 15.15 29 VAL B N 1
ATOM 1838 C CA . VAL B 2 29 ? 6.074 33.197 0.516 1.00 15.86 29 VAL B CA 1
ATOM 1839 C C . VAL B 2 29 ? 5.767 32.162 1.609 1.00 16.03 29 VAL B C 1
ATOM 1840 O O . VAL B 2 29 ? 4.674 31.593 1.658 1.00 17.04 29 VAL B O 1
ATOM 1844 N N . SER B 2 30 ? 6.740 31.945 2.492 1.00 14.20 30 SER B N 1
ATOM 1845 C CA . SER B 2 30 ? 6.638 30.967 3.576 1.00 16.98 30 SER B CA 1
ATOM 1846 C C . SER B 2 30 ? 6.153 29.622 3.047 1.00 17.74 30 SER B C 1
ATOM 1847 O O . SER B 2 30 ? 6.797 29.033 2.176 1.00 16.96 30 SER B O 1
ATOM 1850 N N . ILE B 2 31 ? 5.021 29.145 3.548 1.00 16.97 31 ILE B N 1
ATOM 1851 C CA . ILE B 2 31 ? 4.460 27.879 3.077 1.00 17.66 31 ILE B CA 1
ATOM 1852 C C . ILE B 2 31 ? 3.135 28.074 2.334 1.00 16.31 31 ILE B C 1
ATOM 1853 O O . ILE B 2 31 ? 2.391 27.127 2.142 1.00 15.62 31 ILE B O 1
ATOM 1858 N N . GLY B 2 32 ? 2.870 29.303 1.902 1.00 17.97 32 GLY B N 1
ATOM 1859 C CA . GLY B 2 32 ? 1.610 29.632 1.226 1.00 16.96 32 GLY B CA 1
ATOM 1860 C C . GLY B 2 32 ? 1.654 29.235 -0.241 1.00 16.47 32 GLY B C 1
ATOM 1861 O O . GLY B 2 32 ? 1.543 30.081 -1.133 1.00 14.37 32 GLY B O 1
ATOM 1862 N N . VAL B 2 33 ? 1.858 27.949 -0.474 1.00 13.76 33 VAL B N 1
ATOM 1863 C CA . VAL B 2 33 ? 1.937 27.413 -1.839 1.00 15.44 33 VAL B CA 1
ATOM 1864 C C . VAL B 2 33 ? 0.978 26.249 -1.988 1.00 16.53 33 VAL B C 1
ATOM 1865 O O . VAL B 2 33 ? 0.811 25.424 -1.081 1.00 14.36 33 VAL B O 1
ATOM 1869 N N . ALA B 2 34 ? 0.338 26.184 -3.155 1.00 15.68 34 ALA B N 1
ATOM 1870 C CA . ALA B 2 34 ? -0.594 25.117 -3.451 1.00 13.90 34 ALA B CA 1
ATOM 1871 C C . ALA B 2 34 ? -0.187 24.456 -4.750 1.00 13.13 34 ALA B C 1
ATOM 1872 O O . ALA B 2 34 ? 0.488 25.071 -5.577 1.00 12.55 34 ALA B O 1
ATOM 1874 N N . TRP B 2 35 ? -0.608 23.210 -4.924 1.00 13.44 35 TRP B N 1
ATOM 1875 C CA . TRP B 2 35 ? -0.405 22.506 -6.190 1.00 13.98 35 TRP B CA 1
ATOM 1876 C C . TRP B 2 35 ? -1.702 21.946 -6.695 1.00 13.72 35 TRP B C 1
ATOM 1877 O O . TRP B 2 35 ? -2.519 21.447 -5.925 1.00 12.93 35 TRP B O 1
ATOM 1888 N N . TYR B 2 36 ? -1.891 21.999 -8.014 1.00 11.70 36 TYR B N 1
ATOM 1889 C CA . TYR B 2 36 ? -3.113 21.518 -8.656 1.00 12.40 36 TYR B CA 1
ATOM 1890 C C . TYR B 2 36 ? -2.777 20.552 -9.792 1.00 13.16 36 TYR B C 1
ATOM 1891 O O . TYR B 2 36 ? -1.698 20.636 -10.388 1.00 13.44 36 TYR B O 1
ATOM 1900 N N . GLN B 2 37 ? -3.723 19.660 -10.086 1.00 12.15 37 GLN B N 1
ATOM 1901 C CA . GLN B 2 37 ? -3.641 18.751 -11.227 1.00 14.39 37 GLN B CA 1
ATOM 1902 C C . GLN B 2 37 ? -4.711 19.145 -12.222 1.00 14.31 37 GLN B C 1
ATOM 1903 O O . GLN B 2 37 ? -5.876 19.317 -11.856 1.00 15.59 37 GLN B O 1
ATOM 1909 N N . ASP B 2 38 ? -4.333 19.269 -13.492 1.00 13.27 38 ASP B N 1
ATOM 1910 C CA . ASP B 2 38 ? -5.283 19.681 -14.504 1.00 14.40 38 ASP B CA 1
ATOM 1911 C C . ASP B 2 38 ? -5.259 18.681 -15.669 1.00 15.52 38 ASP B C 1
ATOM 1912 O O . ASP B 2 38 ? -4.225 18.477 -16.316 1.00 14.91 38 ASP B O 1
ATOM 1917 N N . LYS B 2 39 ? -6.414 18.075 -15.931 1.00 16.87 39 LYS B N 1
ATOM 1918 C CA . LYS B 2 39 ? -6.565 17.134 -17.043 1.00 18.85 39 LYS B CA 1
ATOM 1919 C C . LYS B 2 39 ? -7.446 17.743 -18.133 1.00 19.98 39 LYS B C 1
ATOM 1920 O O . LYS B 2 39 ? -8.352 18.523 -17.826 1.00 19.71 39 LYS B O 1
ATOM 1926 N N . PRO B 2 40 ? -7.184 17.409 -19.416 1.00 22.30 40 PRO B N 1
ATOM 1927 C CA . PRO B 2 40 ? -8.007 17.974 -20.499 1.00 23.28 40 PRO B CA 1
ATOM 1928 C C . PRO B 2 40 ? -9.511 17.792 -20.271 1.00 25.45 40 PRO B C 1
ATOM 1929 O O . PRO B 2 40 ? -9.962 16.710 -19.871 1.00 28.64 40 PRO B O 1
ATOM 1933 N N . GLY B 2 41 ? -10.263 18.870 -20.480 1.00 27.64 41 GLY B N 1
ATOM 1934 C CA . GLY B 2 41 ? -11.714 18.848 -20.347 1.00 29.97 41 GLY B CA 1
ATOM 1935 C C . GLY B 2 41 ? -12.258 18.968 -18.932 1.00 32.91 41 GLY B C 1
ATOM 1936 O O . GLY B 2 41 ? -13.457 19.166 -18.755 1.00 36.06 41 GLY B O 1
ATOM 1937 N N . LYS B 2 42 ? -11.382 18.866 -17.928 1.00 24.43 42 LYS B N 1
ATOM 1938 C CA . LYS B 2 42 ? -11.796 18.901 -16.524 1.00 25.46 42 LYS B CA 1
ATOM 1939 C C . LYS B 2 42 ? -11.248 20.159 -15.852 1.00 21.47 42 LYS B C 1
ATOM 1940 O O . LYS B 2 42 ? -10.235 20.700 -16.279 1.00 21.37 42 LYS B O 1
ATOM 1943 N N . ALA B 2 43 ? -11.900 20.611 -14.786 1.00 19.68 43 ALA B N 1
ATOM 1944 C CA . ALA B 2 43 ? -11.374 21.730 -14.013 1.00 18.12 43 ALA B CA 1
ATOM 1945 C C . ALA B 2 43 ? -10.154 21.271 -13.209 1.00 20.20 43 ALA B C 1
ATOM 1946 O O . ALA B 2 43 ? -10.030 20.089 -12.888 1.00 17.25 43 ALA B O 1
ATOM 1948 N N . PRO B 2 44 ? -9.218 22.194 -12.929 1.00 18.81 44 PRO B N 1
ATOM 1949 C CA . PRO B 2 44 ? -8.116 21.890 -12.012 1.00 19.05 44 PRO B CA 1
ATOM 1950 C C . PRO B 2 44 ? -8.616 21.262 -10.698 1.00 17.52 44 PRO B C 1
ATOM 1951 O O . PRO B 2 44 ? -9.707 21.610 -10.231 1.00 19.93 44 PRO B O 1
ATOM 1955 N N . LYS B 2 45 ? -7.830 20.328 -10.156 1.00 16.16 45 LYS B N 1
ATOM 1956 C CA . LYS B 2 45 ? -8.105 19.666 -8.868 1.00 15.94 45 LYS B CA 1
ATOM 1957 C C . LYS B 2 45 ? -6.995 20.029 -7.882 1.00 14.98 45 LYS B C 1
ATOM 1958 O O . LYS B 2 45 ? -5.816 19.902 -8.206 1.00 14.41 45 LYS B O 1
ATOM 1964 N N . LEU B 2 46 ? -7.373 20.466 -6.676 1.00 13.15 46 LEU B N 1
ATOM 1965 C CA . LEU B 2 46 ? -6.388 20.769 -5.635 1.00 14.80 46 LEU B CA 1
ATOM 1966 C C . LEU B 2 46 ? -5.757 19.492 -5.111 1.00 15.61 46 LEU B C 1
ATOM 1967 O O . LEU B 2 46 ? -6.463 18.545 -4.762 1.00 17.65 46 LEU B O 1
ATOM 1972 N N . LEU B 2 47 ? -4.424 19.477 -5.075 1.00 14.59 47 LEU B N 1
ATOM 1973 C CA . LEU B 2 47 ? -3.666 18.361 -4.560 1.00 15.62 47 LEU B CA 1
ATOM 1974 C C . LEU B 2 47 ? -3.077 18.675 -3.180 1.00 17.45 47 LEU B C 1
ATOM 1975 O O . LEU B 2 47 ? -3.178 17.859 -2.269 1.00 18.02 47 LEU B O 1
ATOM 1980 N N . ILE B 2 48 ? -2.454 19.847 -3.066 1.00 16.34 48 ILE B N 1
ATOM 1981 C CA . ILE B 2 48 ? -1.629 20.226 -1.901 1.00 17.85 48 ILE B CA 1
ATOM 1982 C C . ILE B 2 48 ? -1.885 21.696 -1.553 1.00 17.82 48 ILE B C 1
ATOM 1983 O O . ILE B 2 48 ? -2.002 22.533 -2.435 1.00 17.24 48 ILE B O 1
ATOM 1988 N N . TYR B 2 49 ? -1.956 22.014 -0.258 1.00 17.04 49 TYR B N 1
ATOM 1989 C CA . TYR B 2 49 ? -1.975 23.397 0.192 1.00 16.53 49 TYR B CA 1
ATOM 1990 C C . TYR B 2 49 ? -1.013 23.503 1.377 1.00 16.08 49 TYR B C 1
ATOM 1991 O O . TYR B 2 49 ? -0.489 22.480 1.838 1.00 17.17 49 TYR B O 1
ATOM 2000 N N . SER B 2 50 ? -0.767 24.723 1.843 1.00 15.96 50 SER B N 1
ATOM 2001 C CA . SER B 2 50 ? 0.234 24.958 2.896 1.00 16.57 50 SER B CA 1
ATOM 2002 C C . SER B 2 50 ? 1.552 24.205 2.616 1.00 17.58 50 SER B C 1
ATOM 2003 O O . SER B 2 50 ? 2.219 23.698 3.532 1.00 17.81 50 SER B O 1
ATOM 2006 N N . ALA B 2 51 ? 1.904 24.148 1.325 1.00 16.81 51 ALA B N 1
ATOM 2007 C CA . ALA B 2 51 ? 3.157 23.561 0.797 1.00 16.48 51 ALA B CA 1
ATOM 2008 C C . ALA B 2 51 ? 3.304 22.040 0.876 1.00 17.37 51 ALA B C 1
ATOM 2009 O O . ALA B 2 51 ? 3.902 21.451 -0.028 1.00 17.49 51 ALA B O 1
ATOM 2011 N N . SER B 2 52 ? 2.751 21.406 1.920 1.00 16.30 52 SER B N 1
ATOM 2012 C CA . SER B 2 52 ? 2.961 19.981 2.154 1.00 19.11 52 SER B CA 1
ATOM 2013 C C . SER B 2 52 ? 1.725 19.234 2.661 1.00 18.45 52 SER B C 1
ATOM 2014 O O . SER B 2 52 ? 1.791 18.037 2.924 1.00 20.85 52 SER B O 1
ATOM 2017 N N . TYR B 2 53 ? 0.605 19.930 2.798 1.00 17.53 53 TYR B N 1
ATOM 2018 C CA . TYR B 2 53 ? -0.630 19.297 3.263 1.00 20.90 53 TYR B CA 1
ATOM 2019 C C . TYR B 2 53 ? -1.447 18.745 2.103 1.00 23.68 53 TYR B C 1
ATOM 2020 O O . TYR B 2 53 ? -1.879 19.486 1.224 1.00 22.19 53 TYR B O 1
ATOM 2029 N N . ARG B 2 54 ? -1.642 17.432 2.119 1.00 24.20 54 ARG B N 1
ATOM 2030 C CA . ARG B 2 54 ? -2.431 16.742 1.112 1.00 24.81 54 ARG B CA 1
ATOM 2031 C C . ARG B 2 54 ? -3.932 16.966 1.331 1.00 26.59 54 ARG B C 1
ATOM 2032 O O . ARG B 2 54 ? -4.435 16.823 2.448 1.00 26.32 54 ARG B O 1
ATOM 2040 N N . TYR B 2 55 ? -4.631 17.354 0.265 1.00 21.28 55 TYR B N 1
ATOM 2041 C CA . TYR B 2 55 ? -6.077 17.576 0.308 1.00 24.00 55 TYR B CA 1
ATOM 2042 C C . TYR B 2 55 ? -6.829 16.238 0.401 1.00 24.48 55 TYR B C 1
ATOM 2043 O O . TYR B 2 55 ? -6.283 15.191 0.051 1.00 22.43 55 TYR B O 1
ATOM 2052 N N . THR B 2 56 ? -8.073 16.285 0.882 1.00 31.36 56 THR B N 1
ATOM 2053 C CA . THR B 2 56 ? -8.919 15.094 1.034 1.00 34.57 56 THR B CA 1
ATOM 2054 C C . THR B 2 56 ? -8.987 14.260 -0.241 1.00 32.62 56 THR B C 1
ATOM 2055 O O . THR B 2 56 ? -9.346 14.764 -1.301 1.00 35.73 56 THR B O 1
ATOM 2059 N N . GLY B 2 57 ? -8.629 12.985 -0.126 1.00 33.52 57 GLY B N 1
ATOM 2060 C CA . GLY B 2 57 ? -8.788 12.036 -1.225 1.00 32.02 57 GLY B CA 1
ATOM 2061 C C . GLY B 2 57 ? -7.566 11.843 -2.102 1.00 33.61 57 GLY B C 1
ATOM 2062 O O . GLY B 2 57 ? -7.503 10.889 -2.875 1.00 34.88 57 GLY B O 1
ATOM 206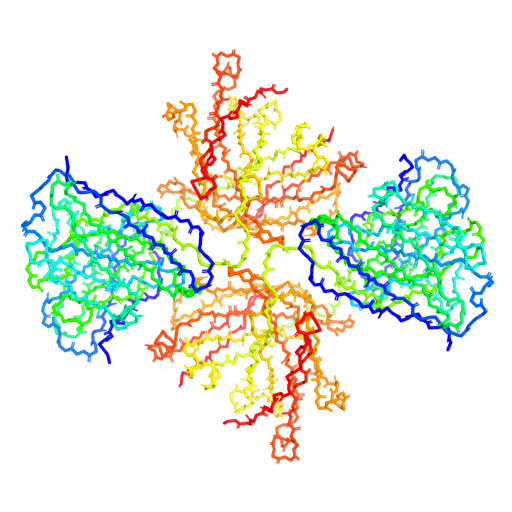3 N N . VAL B 2 58 ? -6.596 12.748 -1.979 1.00 28.83 58 VAL B N 1
ATOM 2064 C CA . VAL B 2 58 ? -5.383 12.718 -2.795 1.00 25.09 58 VAL B CA 1
ATOM 2065 C C . VAL B 2 58 ? -4.474 11.573 -2.331 1.00 25.14 58 VAL B C 1
ATOM 2066 O O . VAL B 2 58 ? -4.156 11.490 -1.141 1.00 31.34 58 VAL B O 1
ATOM 2070 N N . PRO B 2 59 ? -4.047 10.692 -3.264 1.00 25.30 59 PRO B N 1
ATOM 2071 C CA . PRO B 2 59 ? -3.182 9.548 -2.951 1.00 23.70 59 PRO B CA 1
ATOM 2072 C C . PRO B 2 59 ? -1.866 9.973 -2.311 1.00 27.07 59 PRO B C 1
ATOM 2073 O O . PRO B 2 59 ? -1.362 11.061 -2.601 1.00 25.65 59 PRO B O 1
ATOM 2077 N N . SER B 2 60 ? -1.311 9.125 -1.444 1.00 27.26 60 SER B N 1
ATOM 2078 C CA . SER B 2 60 ? -0.102 9.487 -0.703 1.00 28.04 60 SER B CA 1
ATOM 2079 C C . SER B 2 60 ? 1.181 9.491 -1.541 1.00 24.50 60 SER B C 1
ATOM 2080 O O . SER B 2 60 ? 2.225 9.951 -1.079 1.00 25.95 60 SER B O 1
ATOM 2083 N N . ARG B 2 61 ? 1.105 9.007 -2.779 1.00 23.63 61 ARG B N 1
ATOM 2084 C CA . ARG B 2 61 ? 2.239 9.121 -3.703 1.00 20.77 61 ARG B CA 1
ATOM 2085 C C . ARG B 2 61 ? 2.554 10.583 -4.057 1.00 18.61 61 ARG B C 1
ATOM 2086 O O . ARG B 2 61 ? 3.672 10.889 -4.476 1.00 19.82 61 ARG B O 1
ATOM 2094 N N . PHE B 2 62 ? 1.574 11.473 -3.859 1.00 21.09 62 PHE B N 1
ATOM 2095 C CA . PHE B 2 62 ? 1.792 12.914 -4.010 1.00 21.18 62 PHE B CA 1
ATOM 2096 C C . PHE B 2 62 ? 2.292 13.528 -2.709 1.00 23.06 62 PHE B C 1
ATOM 2097 O O . PHE B 2 62 ? 1.679 13.350 -1.652 1.00 26.53 62 PHE B O 1
ATOM 2105 N N . SER B 2 63 ? 3.390 14.267 -2.785 1.00 22.34 63 SER B N 1
ATOM 2106 C CA . SER B 2 63 ? 3.837 15.027 -1.621 1.00 23.25 63 SER B CA 1
ATOM 2107 C C . SER B 2 63 ? 4.472 16.343 -2.039 1.00 23.20 63 SER B C 1
ATOM 2108 O O . SER B 2 63 ? 5.084 16.444 -3.102 1.00 23.52 63 SER B O 1
ATOM 2111 N N . GLY B 2 64 ? 4.323 17.356 -1.198 1.00 19.58 64 GLY B N 1
ATOM 2112 C CA . GLY B 2 64 ? 4.914 18.653 -1.483 1.00 21.37 64 GLY B CA 1
ATOM 2113 C C . GLY B 2 64 ? 5.882 19.053 -0.389 1.00 20.04 64 GLY B C 1
ATOM 2114 O O . GLY B 2 64 ? 5.740 18.614 0.749 1.00 22.08 64 GLY B O 1
ATOM 2115 N N . SER B 2 65 ? 6.874 19.866 -0.737 1.00 19.06 65 SER B N 1
ATOM 2116 C CA . SER B 2 65 ? 7.845 20.353 0.240 1.00 20.33 65 SER B CA 1
ATOM 2117 C C . SER B 2 65 ? 8.346 21.739 -0.121 1.00 19.85 65 SER B C 1
ATOM 2118 O O . SER B 2 65 ? 8.066 22.254 -1.215 1.00 19.67 65 SER B O 1
ATOM 2121 N N . GLY B 2 66 ? 9.086 22.348 0.806 1.00 17.51 66 GLY B N 1
ATOM 2122 C CA . GLY B 2 66 ? 9.664 23.658 0.608 1.00 18.16 66 GLY B CA 1
ATOM 2123 C C . GLY B 2 66 ? 9.002 24.731 1.454 1.00 18.14 66 GLY B C 1
ATOM 2124 O O . GLY B 2 66 ? 7.875 24.548 1.949 1.00 17.84 66 GLY B O 1
ATOM 2125 N N . SER B 2 67 ? 9.729 25.838 1.626 1.00 18.08 67 SER B N 1
ATOM 2126 C CA . SER B 2 67 ? 9.251 27.032 2.330 1.00 21.19 67 SER B CA 1
ATOM 2127 C C . SER B 2 67 ? 10.194 28.181 2.052 1.00 21.78 67 SER B C 1
ATOM 2128 O O . SER B 2 67 ? 11.418 28.010 2.080 1.00 26.66 67 SER B O 1
ATOM 2131 N N . GLY B 2 68 ? 9.632 29.361 1.840 1.00 16.61 68 GLY B N 1
ATOM 2132 C CA . GLY B 2 68 ? 10.423 30.504 1.469 1.00 19.04 68 GLY B CA 1
ATOM 2133 C C . GLY B 2 68 ? 10.251 30.735 -0.014 1.00 17.40 68 GLY B C 1
ATOM 2134 O O . GLY B 2 68 ? 9.256 31.322 -0.444 1.00 20.39 68 GLY B O 1
ATOM 2135 N N . THR B 2 69 ? 11.215 30.261 -0.797 1.00 17.87 69 THR B N 1
ATOM 2136 C CA . THR B 2 69 ? 11.209 30.517 -2.233 1.00 18.97 69 THR B CA 1
ATOM 2137 C C . THR B 2 69 ? 11.233 29.256 -3.092 1.00 18.56 69 THR B C 1
ATOM 2138 O O . THR B 2 69 ? 10.812 29.293 -4.240 1.00 20.14 69 THR B O 1
ATOM 2142 N N . ASP B 2 70 ? 11.725 28.149 -2.546 1.00 19.08 70 ASP B N 1
ATOM 2143 C CA . ASP B 2 70 ? 11.921 26.928 -3.331 1.00 19.42 70 ASP B CA 1
ATOM 2144 C C . ASP B 2 70 ? 10.930 25.832 -2.945 1.00 18.69 70 ASP B C 1
ATOM 2145 O O . ASP B 2 70 ? 10.926 25.364 -1.796 1.00 19.38 70 ASP B O 1
ATOM 2150 N N . PHE B 2 71 ? 10.116 25.398 -3.910 1.00 16.25 71 PHE B N 1
ATOM 2151 C CA . PHE B 2 71 ? 9.051 24.430 -3.648 1.00 15.66 71 PHE B CA 1
ATOM 2152 C C . PHE B 2 71 ? 9.137 23.258 -4.630 1.00 14.70 71 PHE B C 1
ATOM 2153 O O . PHE B 2 71 ? 9.547 23.431 -5.795 1.00 18.46 71 PHE B O 1
ATOM 2161 N N . THR B 2 72 ? 8.752 22.079 -4.152 1.00 16.39 72 THR B N 1
ATOM 2162 C CA . THR B 2 72 ? 8.840 20.846 -4.920 1.00 17.87 72 THR B CA 1
ATOM 2163 C C . THR B 2 72 ? 7.569 20.016 -4.778 1.00 18.66 72 THR B C 1
ATOM 2164 O O . THR B 2 72 ? 7.044 19.817 -3.664 1.00 18.55 72 THR B O 1
ATOM 2168 N N . LEU B 2 73 ? 7.078 19.530 -5.916 1.00 15.21 73 LEU B N 1
ATOM 2169 C CA . LEU B 2 73 ? 6.045 18.512 -5.937 1.00 15.12 73 LEU B CA 1
ATOM 2170 C C . LEU B 2 73 ? 6.671 17.188 -6.363 1.00 17.27 73 LEU B C 1
ATOM 2171 O O . LEU B 2 73 ? 7.281 17.093 -7.444 1.00 17.42 73 LEU B O 1
ATOM 2176 N N . THR B 2 74 ? 6.528 16.182 -5.502 1.00 16.32 74 THR B N 1
ATOM 2177 C CA . THR B 2 74 ? 7.061 14.849 -5.765 1.00 19.26 74 THR B CA 1
ATOM 2178 C C . THR B 2 74 ? 5.940 13.828 -5.928 1.00 17.60 74 THR B C 1
ATOM 2179 O O . THR B 2 74 ? 5.003 13.778 -5.137 1.00 18.21 74 THR B O 1
ATOM 2183 N N . ILE B 2 75 ? 6.023 13.039 -7.001 1.00 19.26 75 ILE B N 1
ATOM 2184 C CA . ILE B 2 75 ? 5.173 11.877 -7.159 1.00 19.88 75 ILE B CA 1
ATOM 2185 C C . ILE B 2 75 ? 6.101 10.680 -6.981 1.00 22.00 75 ILE B C 1
ATOM 2186 O O . ILE B 2 75 ? 7.031 10.487 -7.768 1.00 25.99 75 ILE B O 1
ATOM 2191 N N . SER B 2 76 ? 5.890 9.915 -5.914 1.00 23.69 76 SER B N 1
ATOM 2192 C CA . SER B 2 76 ? 6.847 8.874 -5.531 1.00 25.72 76 SER B CA 1
ATOM 2193 C C . SER B 2 76 ? 6.835 7.667 -6.462 1.00 28.44 76 SER B C 1
ATOM 2194 O O . SER B 2 76 ? 7.870 7.041 -6.691 1.00 33.92 76 SER B O 1
ATOM 2197 N N . SER B 2 77 ? 5.659 7.331 -6.975 1.00 29.01 77 SER B N 1
ATOM 2198 C CA . SER B 2 77 ? 5.507 6.153 -7.818 1.00 27.39 77 SER B CA 1
ATOM 2199 C C . SER B 2 77 ? 4.461 6.443 -8.886 1.00 23.36 77 SER B C 1
ATOM 2200 O O . SER B 2 77 ? 3.254 6.263 -8.669 1.00 21.94 77 SER B O 1
ATOM 2203 N N . LEU B 2 78 ? 4.950 6.907 -10.035 1.00 21.32 78 LEU B N 1
ATOM 2204 C CA . LEU B 2 78 ? 4.097 7.451 -11.082 1.00 21.96 78 LEU B CA 1
ATOM 2205 C C . LEU B 2 78 ? 3.110 6.399 -11.582 1.00 21.29 78 LEU B C 1
ATOM 2206 O O . LEU B 2 78 ? 3.500 5.270 -11.891 1.00 26.63 78 LEU B O 1
ATOM 2211 N N . GLN B 2 79 ? 1.839 6.782 -11.643 1.00 18.45 79 GLN B N 1
ATOM 2212 C CA . GLN B 2 79 ? 0.767 5.899 -12.086 1.00 18.50 79 GLN B CA 1
ATOM 2213 C C . GLN B 2 79 ? 0.192 6.407 -13.412 1.00 19.62 79 GLN B C 1
ATOM 2214 O O . GLN B 2 79 ? 0.285 7.606 -13.704 1.00 16.53 79 GLN B O 1
ATOM 2220 N N . PRO B 2 80 ? -0.418 5.508 -14.213 1.00 21.75 80 PRO B N 1
ATOM 2221 C CA . PRO B 2 80 ? -0.969 5.946 -15.497 1.00 20.78 80 PRO B CA 1
ATOM 2222 C C . PRO B 2 80 ? -1.981 7.091 -15.388 1.00 20.87 80 PRO B C 1
ATOM 2223 O O . PRO B 2 80 ? -1.989 7.986 -16.241 1.00 18.46 80 PRO B O 1
ATOM 2227 N N . GLU B 2 81 ? -2.792 7.086 -14.337 1.00 17.91 81 GLU B N 1
ATOM 2228 C CA . GLU B 2 81 ? -3.803 8.120 -14.125 1.00 18.93 81 GLU B CA 1
ATOM 2229 C C . GLU B 2 81 ? -3.200 9.485 -13.726 1.00 17.06 81 GLU B C 1
ATOM 2230 O O . GLU B 2 81 ? -3.934 10.469 -13.587 1.00 21.41 81 GLU B O 1
ATOM 2236 N N . ASP B 2 82 ? -1.881 9.532 -13.544 1.00 16.41 82 ASP B N 1
ATOM 2237 C CA . ASP B 2 82 ? -1.184 10.797 -13.199 1.00 16.02 82 ASP B CA 1
ATOM 2238 C C . ASP B 2 82 ? -0.824 11.682 -14.402 1.00 16.26 82 ASP B C 1
ATOM 2239 O O . ASP B 2 82 ? -0.286 12.781 -14.223 1.00 17.28 82 ASP B O 1
ATOM 2244 N N . PHE B 2 83 ? -1.091 11.177 -15.612 1.00 15.82 83 PHE B N 1
ATOM 2245 C CA . PHE B 2 83 ? -0.961 11.908 -16.885 1.00 15.84 83 PHE B CA 1
ATOM 2246 C C . PHE B 2 83 ? -1.847 13.153 -16.796 1.00 13.96 83 PHE B C 1
ATOM 2247 O O . PHE B 2 83 ? -3.076 13.037 -16.720 1.00 15.90 83 PHE B O 1
ATOM 2255 N N . ALA B 2 84 ? -1.214 14.329 -16.797 1.00 12.89 84 ALA B N 1
ATOM 2256 C CA . ALA B 2 84 ? -1.865 15.628 -16.505 1.00 11.82 84 ALA B CA 1
ATOM 2257 C C . ALA B 2 84 ? -0.844 16.763 -16.553 1.00 10.94 84 ALA B C 1
ATOM 2258 O O . ALA B 2 84 ? 0.354 16.529 -16.697 1.00 12.58 84 ALA B O 1
ATOM 2260 N N . THR B 2 85 ? -1.338 17.995 -16.424 1.00 11.75 85 THR B N 1
ATOM 2261 C CA . THR B 2 85 ? -0.496 19.172 -16.247 1.00 12.56 85 THR B CA 1
ATOM 2262 C C . THR B 2 85 ? -0.630 19.610 -14.795 1.00 12.08 85 THR B C 1
ATOM 2263 O O . THR B 2 85 ? -1.734 19.671 -14.258 1.00 15.41 85 THR B O 1
ATOM 2267 N N . TYR B 2 86 ? 0.501 19.848 -14.163 1.00 10.91 86 TYR B N 1
ATOM 2268 C CA . TYR B 2 86 ? 0.525 20.257 -12.748 1.00 10.90 86 TYR B CA 1
ATOM 2269 C C . TYR B 2 86 ? 0.900 21.731 -12.651 1.00 12.54 86 TYR B C 1
ATOM 2270 O O . TYR B 2 86 ? 1.735 22.221 -13.415 1.00 14.05 86 TYR B O 1
ATOM 2279 N N . TYR B 2 87 ? 0.265 22.432 -11.717 1.00 10.65 87 TYR B N 1
ATOM 2280 C CA . TYR B 2 87 ? 0.520 23.862 -11.516 1.00 12.58 87 TYR B CA 1
ATOM 2281 C C . TYR B 2 87 ? 0.851 24.113 -10.048 1.00 12.76 87 TYR B C 1
ATOM 2282 O O . TYR B 2 87 ? 0.173 23.589 -9.154 1.00 14.40 87 TYR B O 1
ATOM 2291 N N . CYS B 2 88 ? 1.888 24.919 -9.816 1.00 13.61 88 CYS B N 1
ATOM 2292 C CA . CYS B 2 88 ? 2.112 25.510 -8.484 1.00 14.87 88 CYS B CA 1
ATOM 2293 C C . CYS B 2 88 ? 1.363 26.847 -8.431 1.00 14.75 88 CYS B C 1
ATOM 2294 O O . CYS B 2 88 ? 1.022 27.426 -9.462 1.00 14.62 88 CYS B O 1
ATOM 2299 N N . GLN B 2 89 ? 1.091 27.329 -7.227 1.00 13.01 89 GLN B N 1
ATOM 2300 C CA . GLN B 2 89 ? 0.461 28.621 -7.052 1.00 12.55 89 GLN B CA 1
ATOM 2301 C C . GLN B 2 89 ? 0.908 29.156 -5.701 1.00 12.94 89 GLN B C 1
ATOM 2302 O O . GLN B 2 89 ? 0.952 28.402 -4.731 1.00 13.23 89 GLN B O 1
ATOM 2308 N N . GLN B 2 90 ? 1.219 30.446 -5.639 1.00 11.66 90 GLN B N 1
ATOM 2309 C CA . GLN B 2 90 ? 1.362 31.095 -4.323 1.00 12.78 90 GLN B CA 1
ATOM 2310 C C . GLN B 2 90 ? 0.076 31.876 -4.060 1.00 13.46 90 GLN B C 1
ATOM 2311 O O . GLN B 2 90 ? -0.431 32.573 -4.939 1.00 12.16 90 GLN B O 1
ATOM 2317 N N . TYR B 2 91 ? -0.457 31.775 -2.845 1.00 13.33 91 TYR B N 1
ATOM 2318 C CA . TYR B 2 91 ? -1.827 32.231 -2.638 1.00 12.57 91 TYR B CA 1
ATOM 2319 C C . TYR B 2 91 ? -2.042 33.325 -1.592 1.00 13.75 91 TYR B C 1
ATOM 2320 O O . TYR B 2 91 ? -3.183 33.683 -1.299 1.00 13.80 91 TYR B O 1
ATOM 2329 N N . TYR B 2 92 ? -0.952 33.849 -1.044 1.00 15.18 92 TYR B N 1
ATOM 2330 C CA . TYR B 2 92 ? -1.083 34.946 -0.077 1.00 17.37 92 TYR B CA 1
ATOM 2331 C C . TYR B 2 92 ? -0.869 36.337 -0.645 1.00 19.44 92 TYR B C 1
ATOM 2332 O O . TYR B 2 92 ? -1.387 37.318 -0.114 1.00 23.55 92 TYR B O 1
ATOM 2341 N N . ILE B 2 93 ? -0.074 36.438 -1.702 1.00 19.71 93 ILE B N 1
ATOM 2342 C CA . ILE B 2 93 ? 0.301 37.738 -2.211 1.00 18.56 93 ILE B CA 1
ATOM 2343 C C . ILE B 2 93 ? -0.403 37.972 -3.548 1.00 20.37 93 ILE B C 1
ATOM 2344 O O . ILE B 2 93 ? -0.275 37.184 -4.481 1.00 18.14 93 ILE B O 1
ATOM 2349 N N . TYR B 2 94 ? -1.180 39.042 -3.606 1.00 17.84 94 TYR B N 1
ATOM 2350 C CA . TYR B 2 94 ? -1.894 39.408 -4.819 1.00 15.73 94 TYR B CA 1
ATOM 2351 C C . TYR B 2 94 ? -0.871 39.561 -5.936 1.00 15.90 94 TYR B C 1
ATOM 2352 O O . TYR B 2 94 ? 0.195 40.139 -5.717 1.00 15.47 94 TYR B O 1
ATOM 2361 N N . PRO B 2 95 ? -1.188 39.080 -7.158 1.00 14.84 95 PRO B N 1
ATOM 2362 C CA . PRO B 2 95 ? -2.439 38.485 -7.638 1.00 16.06 95 PRO B CA 1
ATOM 2363 C C . PRO B 2 95 ? -2.487 36.946 -7.631 1.00 16.91 95 PRO B C 1
ATOM 2364 O O . PRO B 2 95 ? -3.090 36.357 -8.523 1.00 17.72 95 PRO B O 1
ATOM 2368 N N . TYR B 2 96 ? -1.884 36.316 -6.618 1.00 13.34 96 TYR B N 1
ATOM 2369 C CA . TYR B 2 96 ? -2.029 34.888 -6.355 1.00 14.84 96 TYR B CA 1
ATOM 2370 C C . TYR B 2 96 ? -1.589 34.031 -7.543 1.00 14.02 96 TYR B C 1
ATOM 2371 O O . TYR B 2 96 ? -2.283 33.082 -7.966 1.00 13.80 96 TYR B O 1
ATOM 2380 N N . THR B 2 97 ? -0.407 34.399 -8.023 1.00 13.41 97 THR B N 1
ATOM 2381 C CA . THR B 2 97 ? 0.269 33.851 -9.192 1.00 12.60 97 THR B CA 1
ATOM 2382 C C . THR B 2 97 ? 0.354 32.343 -9.220 1.00 12.47 97 THR B C 1
ATOM 2383 O O . THR B 2 97 ? 0.796 31.703 -8.262 1.00 11.42 97 THR B O 1
ATOM 2387 N N . PHE B 2 98 ? -0.061 31.784 -10.349 1.00 13.74 98 PHE B N 1
ATOM 2388 C CA . PHE B 2 98 ? 0.178 30.380 -10.658 1.00 12.18 98 PHE B CA 1
ATOM 2389 C C . PHE B 2 98 ? 1.449 30.236 -11.472 1.00 12.44 98 PHE B C 1
ATOM 2390 O O . PHE B 2 98 ? 1.779 31.119 -12.253 1.00 14.51 98 PHE B O 1
ATOM 2398 N N . GLY B 2 99 ? 2.130 29.095 -11.339 1.00 11.93 99 GLY B N 1
ATOM 2399 C CA . GLY B 2 99 ? 3.248 28.767 -12.259 1.00 11.46 99 GLY B CA 1
ATOM 2400 C C . GLY B 2 99 ? 2.707 28.489 -13.655 1.00 12.83 99 GLY B C 1
ATOM 2401 O O . GLY B 2 99 ? 1.486 28.442 -13.875 1.00 15.17 99 GLY B O 1
ATOM 2402 N N . GLN B 2 100 ? 3.614 28.323 -14.610 1.00 11.75 100 GLN B N 1
ATOM 2403 C CA . GLN B 2 100 ? 3.216 28.140 -16.005 1.00 13.89 100 GLN B CA 1
ATOM 2404 C C . GLN B 2 100 ? 2.770 26.714 -16.329 1.00 14.60 100 GLN B C 1
ATOM 2405 O O . GLN B 2 100 ? 2.237 26.470 -17.402 1.00 17.41 100 GLN B O 1
ATOM 2411 N N . GLY B 2 101 ? 2.990 25.783 -15.403 1.00 14.08 101 GLY B N 1
ATOM 2412 C CA . GLY B 2 101 ? 2.588 24.393 -15.619 1.00 14.01 101 GLY B CA 1
ATOM 2413 C C . GLY B 2 101 ? 3.701 23.468 -16.064 1.00 13.35 101 GLY B C 1
ATOM 2414 O O . GLY B 2 101 ? 4.669 23.887 -16.710 1.00 15.53 101 GLY B O 1
ATOM 2415 N N . THR B 2 102 ? 3.552 22.200 -15.693 1.00 12.32 102 THR B N 1
ATOM 2416 C CA . THR B 2 102 ? 4.454 21.132 -16.102 1.00 13.81 102 THR B CA 1
ATOM 2417 C C . THR B 2 102 ? 3.605 19.998 -16.658 1.00 12.62 102 THR B C 1
ATOM 2418 O O . THR B 2 102 ? 2.763 19.446 -15.952 1.00 16.25 102 THR B O 1
ATOM 2422 N N . LYS B 2 103 ? 3.829 19.649 -17.927 1.00 12.00 103 LYS B N 1
ATOM 2423 C CA . LYS B 2 103 ? 3.068 18.543 -18.522 1.00 13.41 103 LYS B CA 1
ATOM 2424 C C . LYS B 2 103 ? 3.773 17.211 -18.226 1.00 13.45 103 LYS B C 1
ATOM 2425 O O . LYS B 2 103 ? 4.942 17.032 -18.557 1.00 15.15 103 LYS B O 1
ATOM 2431 N N . VAL B 2 104 ? 3.056 16.284 -17.599 1.00 11.81 104 VAL B N 1
ATOM 2432 C CA . VAL B 2 104 ? 3.589 14.960 -17.288 1.00 12.15 104 VAL B CA 1
ATOM 2433 C C . VAL B 2 104 ? 2.998 13.924 -18.224 1.00 12.55 104 VAL B C 1
ATOM 2434 O O . VAL B 2 104 ? 1.771 13.739 -18.272 1.00 12.97 104 VAL B O 1
ATOM 2438 N N . GLU B 2 105 ? 3.875 13.241 -18.954 1.00 13.98 105 GLU B N 1
ATOM 2439 C CA . GLU B 2 105 ? 3.461 12.174 -19.862 1.00 17.17 105 GLU B CA 1
ATOM 2440 C C . GLU B 2 105 ? 4.052 10.864 -19.389 1.00 15.74 105 GLU B C 1
ATOM 2441 O O . GLU B 2 105 ? 5.076 10.860 -18.712 1.00 14.84 105 GLU B O 1
ATOM 2447 N N . ILE B 2 106 ? 3.404 9.760 -19.744 1.00 16.25 106 ILE B N 1
ATOM 2448 C CA . ILE B 2 106 ? 3.866 8.435 -19.342 1.00 15.74 106 ILE B CA 1
ATOM 2449 C C . ILE B 2 106 ? 4.557 7.705 -20.500 1.00 15.34 106 ILE B C 1
ATOM 2450 O O . ILE B 2 106 ? 3.963 7.507 -21.558 1.00 16.23 106 ILE B O 1
ATOM 2455 N N . LYS B 2 107 ? 5.813 7.307 -20.299 1.00 13.68 107 LYS B N 1
ATOM 2456 C CA . LYS B 2 107 ? 6.523 6.501 -21.290 1.00 16.76 107 LYS B CA 1
ATOM 2457 C C . LYS B 2 107 ? 6.601 5.051 -20.826 1.00 17.03 107 LYS B C 1
ATOM 2458 O O . LYS B 2 107 ? 6.179 4.719 -19.718 1.00 17.85 107 LYS B O 1
ATOM 2464 N N . GLY B 2 108 ? 7.103 4.189 -21.701 1.00 17.39 108 GLY B N 1
ATOM 2465 C CA . GLY B 2 108 ? 7.375 2.798 -21.332 1.00 16.60 108 GLY B CA 1
ATOM 2466 C C . GLY B 2 108 ? 6.189 1.861 -21.184 1.00 17.54 108 GLY B C 1
ATOM 2467 O O . GLY B 2 108 ? 6.378 0.708 -20.798 1.00 18.05 108 GLY B O 1
ATOM 2468 N N . GLN B 2 109 ? 4.967 2.329 -21.480 1.00 15.19 109 GLN B N 1
ATOM 2469 C CA . GLN B 2 109 ? 3.772 1.487 -21.438 1.00 13.20 109 GLN B CA 1
ATOM 2470 C C . GLN B 2 109 ? 3.766 0.496 -22.632 1.00 13.87 109 GLN B C 1
ATOM 2471 O O . GLN B 2 109 ? 4.534 0.684 -23.560 1.00 14.37 109 GLN B O 1
ATOM 2477 N N . PRO B 2 110 ? 2.921 -0.553 -22.591 1.00 15.32 110 PRO B N 1
ATOM 2478 C CA . PRO B 2 110 ? 3.027 -1.543 -23.685 1.00 14.54 110 PRO B CA 1
ATOM 2479 C C . PRO B 2 110 ? 2.766 -0.935 -25.070 1.00 12.54 110 PRO B C 1
ATOM 2480 O O . PRO B 2 110 ? 1.803 -0.186 -25.256 1.00 13.58 110 PRO B O 1
ATOM 2484 N N . LYS B 2 111 ? 3.625 -1.264 -26.024 1.00 13.11 111 LYS B N 1
ATOM 2485 C CA . LYS B 2 111 ? 3.467 -0.758 -27.380 1.00 13.78 111 LYS B CA 1
ATOM 2486 C C . LYS B 2 111 ? 2.286 -1.436 -28.058 1.00 13.53 111 LYS B C 1
ATOM 2487 O O . LYS B 2 111 ? 1.959 -2.594 -27.780 1.00 13.46 111 LYS B O 1
ATOM 2493 N N . ALA B 2 112 ? 1.601 -0.674 -28.906 1.00 11.55 112 ALA B N 1
ATOM 2494 C CA . ALA B 2 112 ? 0.515 -1.202 -29.703 1.00 12.62 112 ALA B CA 1
ATOM 2495 C C . ALA B 2 112 ? 0.462 -0.486 -31.046 1.00 12.47 112 ALA B C 1
ATOM 2496 O O . ALA B 2 112 ? 0.512 0.761 -31.095 1.00 11.76 112 ALA B O 1
ATOM 2498 N N . ALA B 2 113 ? 0.368 -1.266 -32.119 1.00 12.90 113 ALA B N 1
ATOM 2499 C CA . ALA B 2 113 ? 0.241 -0.744 -33.480 1.00 13.34 113 ALA B CA 1
ATOM 2500 C C . ALA B 2 113 ? -1.162 -0.175 -33.678 1.00 11.99 113 ALA B C 1
ATOM 2501 O O . ALA B 2 113 ? -2.092 -0.656 -33.075 1.00 13.82 113 ALA B O 1
ATOM 2503 N N . PRO B 2 114 ? -1.316 0.859 -34.526 1.00 10.95 114 PRO B N 1
ATOM 2504 C CA . PRO B 2 114 ? -2.662 1.420 -34.659 1.00 10.60 114 PRO B CA 1
ATOM 2505 C C . PRO B 2 114 ? -3.641 0.560 -35.433 1.00 10.35 114 PRO B C 1
ATOM 2506 O O . PRO B 2 114 ? -3.240 -0.149 -36.348 1.00 10.78 114 PRO B O 1
ATOM 2510 N N . SER B 2 115 ? -4.913 0.676 -35.068 1.00 10.09 115 SER B N 1
ATOM 2511 C CA . SER B 2 115 ? -6.032 0.268 -35.910 1.00 12.30 115 SER B CA 1
ATOM 2512 C C . SER B 2 115 ? -6.380 1.478 -36.757 1.00 10.82 115 SER B C 1
ATOM 2513 O O . SER B 2 115 ? -6.226 2.610 -36.286 1.00 11.32 115 SER B O 1
ATOM 2516 N N . VAL B 2 116 ? -6.833 1.253 -37.983 1.00 9.78 116 VAL B N 1
ATOM 2517 C CA . VAL B 2 116 ? -7.166 2.342 -38.907 1.00 8.63 116 VAL B CA 1
ATOM 2518 C C . VAL B 2 116 ? -8.544 2.058 -39.510 1.00 11.38 116 VAL B C 1
ATOM 2519 O O . VAL B 2 116 ? -8.757 1.022 -40.137 1.00 13.25 116 VAL B O 1
ATOM 2523 N N . THR B 2 117 ? -9.480 2.972 -39.301 1.00 8.92 117 THR B N 1
ATOM 2524 C CA . THR B 2 117 ? -10.806 2.881 -39.921 1.00 8.18 117 THR B CA 1
ATOM 2525 C C . THR B 2 117 ? -10.981 4.088 -40.825 1.00 7.35 117 THR B C 1
ATOM 2526 O O . THR B 2 117 ? -10.819 5.201 -40.380 1.00 8.53 117 THR B O 1
ATOM 2530 N N . LEU B 2 118 ? -11.311 3.836 -42.083 1.00 7.06 118 LEU B N 1
ATOM 2531 C CA . LEU B 2 118 ? -11.434 4.910 -43.079 1.00 6.45 118 LEU B CA 1
ATOM 2532 C C . LEU B 2 118 ? -12.877 4.996 -43.571 1.00 7.03 118 LEU B C 1
ATOM 2533 O O . LEU B 2 118 ? -13.390 4.050 -44.188 1.00 7.29 118 LEU B O 1
ATOM 2538 N N . PHE B 2 119 ? -13.511 6.140 -43.322 1.00 6.81 119 PHE B N 1
ATOM 2539 C CA . PHE B 2 119 ? -14.895 6.327 -43.750 1.00 6.49 119 PHE B CA 1
ATOM 2540 C C . PHE B 2 119 ? -14.917 7.163 -45.029 1.00 7.54 119 PHE B C 1
ATOM 2541 O O . PHE B 2 119 ? -14.219 8.181 -45.109 1.00 9.45 119 PHE B O 1
ATOM 2549 N N . PRO B 2 120 ? -15.724 6.748 -46.012 1.00 7.77 120 PRO B N 1
ATOM 2550 C CA . PRO B 2 120 ? -15.909 7.505 -47.233 1.00 8.63 120 PRO B CA 1
ATOM 2551 C C . PRO B 2 120 ? -16.835 8.693 -46.944 1.00 8.98 120 PRO B C 1
ATOM 2552 O O . PRO B 2 120 ? -17.398 8.784 -45.864 1.00 7.92 120 PRO B O 1
ATOM 2556 N N . PRO B 2 121 ? -17.000 9.603 -47.915 1.00 9.75 121 PRO B N 1
ATOM 2557 C CA . PRO B 2 121 ? -17.970 10.695 -47.766 1.00 11.02 121 PRO B CA 1
ATOM 2558 C C . PRO B 2 121 ? -19.363 10.098 -47.627 1.00 11.54 121 PRO B C 1
ATOM 2559 O O . PRO B 2 121 ? -19.694 9.140 -48.339 1.00 13.95 121 PRO B O 1
ATOM 2563 N N . SER B 2 122 ? -20.160 10.644 -46.720 1.00 9.20 122 SER B N 1
ATOM 2564 C CA . SER B 2 122 ? -21.572 10.270 -46.627 1.00 10.42 122 SER B CA 1
ATOM 2565 C C . SER B 2 122 ? -22.344 10.687 -47.868 1.00 10.14 122 SER B C 1
ATOM 2566 O O . SER B 2 122 ? -21.968 11.640 -48.556 1.00 9.35 122 SER B O 1
ATOM 2569 N N . SER B 2 123 ? -23.421 9.965 -48.164 1.00 12.05 123 SER B N 1
ATOM 2570 C CA . SER B 2 123 ? -24.309 10.378 -49.246 1.00 13.07 123 SER B CA 1
ATOM 2571 C C . SER B 2 123 ? -24.902 11.786 -48.989 1.00 11.04 123 SER B C 1
ATOM 2572 O O . SER B 2 123 ? -25.010 12.579 -49.928 1.00 12.64 123 SER B O 1
ATOM 2577 N N . GLU B 2 124 ? -25.213 12.104 -47.729 1.00 10.74 124 GLU B N 1
ATOM 2578 C CA . GLU B 2 124 ? -25.716 13.429 -47.372 1.00 11.33 124 GLU B CA 1
ATOM 2579 C C . GLU B 2 124 ? -24.688 14.495 -47.740 1.00 10.77 124 GLU B C 1
ATOM 2580 O O . GLU B 2 124 ? -25.042 15.544 -48.307 1.00 9.88 124 GLU B O 1
ATOM 2586 N N . GLU B 2 125 ? -23.413 14.251 -47.436 1.00 10.42 125 GLU B N 1
ATOM 2587 C CA . GLU B 2 125 ? -22.436 15.292 -47.698 1.00 10.06 125 GLU B CA 1
ATOM 2588 C C . GLU B 2 125 ? -22.250 15.473 -49.206 1.00 9.40 125 GLU B C 1
ATOM 2589 O O . GLU B 2 125 ? -22.147 16.612 -49.685 1.00 9.13 125 GLU B O 1
ATOM 2595 N N . LEU B 2 126 ? -22.231 14.366 -49.954 1.00 10.38 126 LEU B N 1
ATOM 2596 C CA . LEU B 2 126 ? -22.044 14.413 -51.404 1.00 10.72 126 LEU B CA 1
ATOM 2597 C C . LEU B 2 126 ? -23.196 15.204 -52.032 1.00 12.03 126 LEU B C 1
ATOM 2598 O O . LEU B 2 126 ? -22.999 16.004 -52.944 1.00 14.00 126 LEU B O 1
ATOM 2603 N N . GLN B 2 127 ? -24.380 15.046 -51.462 1.00 12.61 127 GLN B N 1
ATOM 2604 C CA . GLN B 2 127 ? -25.561 15.751 -51.970 1.00 14.81 127 GLN B CA 1
ATOM 2605 C C . GLN B 2 127 ? -25.544 17.250 -51.664 1.00 13.17 127 GLN B C 1
ATOM 2606 O O . GLN B 2 127 ? -26.224 18.047 -52.351 1.00 12.63 127 GLN B O 1
ATOM 2612 N N . ALA B 2 128 ? -24.762 17.615 -50.642 1.00 14.10 128 ALA B N 1
ATOM 2613 C CA . ALA B 2 128 ? -24.466 18.999 -50.296 1.00 13.33 128 ALA B CA 1
ATOM 2614 C C . ALA B 2 128 ? -23.225 19.521 -51.034 1.00 13.40 128 ALA B C 1
ATOM 2615 O O . ALA B 2 128 ? -22.664 20.551 -50.674 1.00 14.22 128 ALA B O 1
ATOM 2617 N N . ASN B 2 129 ? -22.810 18.810 -52.085 1.00 13.67 129 ASN B N 1
ATOM 2618 C CA . ASN B 2 129 ? -21.680 19.194 -52.927 1.00 14.24 129 ASN B CA 1
ATOM 2619 C C . ASN B 2 129 ? -20.321 19.263 -52.224 1.00 13.97 129 ASN B C 1
ATOM 2620 O O . ASN B 2 129 ? -19.448 20.049 -52.588 1.00 16.35 129 ASN B O 1
ATOM 2625 N N . LYS B 2 130 ? -20.138 18.416 -51.220 1.00 11.86 130 LYS B N 1
ATOM 2626 C CA . LYS B 2 130 ? -18.888 18.381 -50.482 1.00 11.78 130 LYS B CA 1
ATOM 2627 C C . LYS B 2 130 ? -18.490 16.913 -50.284 1.00 10.37 130 LYS B C 1
ATOM 2628 O O . LYS B 2 130 ? -19.289 16.022 -50.493 1.00 10.47 130 LYS B O 1
ATOM 2634 N N . ALA B 2 131 ? -17.230 16.675 -49.925 1.00 11.81 131 ALA B N 1
ATOM 2635 C CA . ALA B 2 131 ? -16.773 15.315 -49.642 1.00 9.84 131 ALA B CA 1
ATOM 2636 C C . ALA B 2 131 ? -15.620 15.379 -48.654 1.00 11.29 131 ALA B C 1
ATOM 2637 O O . ALA B 2 131 ? -14.674 16.154 -48.835 1.00 13.32 131 ALA B O 1
ATOM 2639 N N . THR B 2 132 ? -15.701 14.556 -47.616 1.00 8.51 132 THR B N 1
ATOM 2640 C CA . THR B 2 132 ? -14.633 14.475 -46.649 1.00 8.52 132 THR B CA 1
ATOM 2641 C C . THR B 2 132 ? -14.413 12.999 -46.364 1.00 9.55 132 THR B C 1
ATOM 2642 O O . THR B 2 132 ? -15.360 12.285 -46.012 1.00 10.98 132 THR B O 1
ATOM 2646 N N . LEU B 2 133 ? -13.169 12.549 -46.476 1.00 7.73 133 LEU B N 1
ATOM 2647 C CA . LEU B 2 133 ? -12.817 11.209 -45.965 1.00 9.30 133 LEU B CA 1
ATOM 2648 C C . LEU B 2 133 ? -12.318 11.344 -44.527 1.00 8.07 133 LEU B C 1
ATOM 2649 O O . LEU B 2 133 ? -11.565 12.279 -44.210 1.00 9.43 133 LEU B O 1
ATOM 2654 N N . VAL B 2 134 ? -12.741 10.433 -43.659 1.00 6.80 134 VAL B N 1
ATOM 2655 C CA . VAL B 2 134 ? -12.357 10.470 -42.235 1.00 6.60 134 VAL B CA 1
ATOM 2656 C C . VAL B 2 134 ? -11.558 9.232 -41.882 1.00 6.71 134 VAL B C 1
ATOM 2657 O O . VAL B 2 134 ? -12.081 8.101 -41.907 1.00 6.96 134 VAL B O 1
ATOM 2661 N N . CYS B 2 135 ? -10.298 9.456 -41.516 1.00 7.08 135 CYS B N 1
ATOM 2662 C CA . CYS B 2 135 ? -9.427 8.374 -41.104 1.00 7.51 135 CYS B CA 1
ATOM 2663 C C . CYS B 2 135 ? -9.306 8.410 -39.572 1.00 8.74 135 CYS B C 1
ATOM 2664 O O . CYS B 2 135 ? -8.710 9.349 -39.023 1.00 8.99 135 CYS B O 1
ATOM 2667 N N . TYR B 2 136 ? -9.897 7.394 -38.912 1.00 7.48 136 TYR B N 1
ATOM 2668 C CA . TYR B 2 136 ? -9.910 7.235 -37.463 1.00 7.78 136 TYR B CA 1
ATOM 2669 C C . TYR B 2 136 ? -8.822 6.232 -37.032 1.00 7.34 136 TYR B C 1
ATOM 2670 O O . TYR B 2 136 ? -8.847 5.075 -37.417 1.00 6.50 136 TYR B O 1
ATOM 2679 N N . ILE B 2 137 ? -7.873 6.715 -36.244 1.00 7.05 137 ILE B N 1
ATOM 2680 C CA . ILE B 2 137 ? -6.669 5.956 -35.898 1.00 7.48 137 ILE B CA 1
ATOM 2681 C C . ILE B 2 137 ? -6.756 5.692 -34.406 1.00 8.86 137 ILE B C 1
ATOM 2682 O O . ILE B 2 137 ? -6.924 6.622 -33.623 1.00 8.86 137 ILE B O 1
ATOM 2687 N N . SER B 2 138 ? -6.709 4.427 -34.001 1.00 10.10 138 SER B N 1
ATOM 2688 C CA . SER B 2 138 ? -7.030 4.114 -32.605 1.00 10.49 138 SER B CA 1
ATOM 2689 C C . SER B 2 138 ? -6.127 3.045 -31.994 1.00 11.96 138 SER B C 1
ATOM 2690 O O . SER B 2 138 ? -5.402 2.359 -32.707 1.00 11.60 138 SER B O 1
ATOM 2693 N N . ASP B 2 139 ? -6.163 2.977 -30.663 1.00 12.62 139 ASP B N 1
ATOM 2694 C CA . ASP B 2 139 ? -5.579 1.877 -29.879 1.00 15.13 139 ASP B CA 1
ATOM 2695 C C . ASP B 2 139 ? -4.072 1.734 -30.081 1.00 13.53 139 ASP B C 1
ATOM 2696 O O . ASP B 2 139 ? -3.548 0.603 -30.167 1.00 14.09 139 ASP B O 1
ATOM 2701 N N . PHE B 2 140 ? -3.389 2.874 -30.225 1.00 11.67 140 PHE B N 1
ATOM 2702 C CA . PHE B 2 140 ? -1.924 2.866 -30.423 1.00 10.65 140 PHE B CA 1
ATOM 2703 C C . PHE B 2 140 ? -1.140 3.448 -29.257 1.00 12.07 140 PHE B C 1
ATOM 2704 O O . PHE B 2 140 ? -1.625 4.313 -28.518 1.00 10.85 140 PHE B O 1
ATOM 2712 N N . TYR B 2 141 ? 0.090 2.957 -29.101 1.00 10.36 141 TYR B N 1
ATOM 2713 C CA . TYR B 2 141 ? 1.010 3.492 -28.124 1.00 10.29 141 TYR B CA 1
ATOM 2714 C C . TYR B 2 141 ? 2.428 3.202 -28.609 1.00 10.79 141 TYR B C 1
ATOM 2715 O O . TYR B 2 141 ? 2.688 2.085 -29.014 1.00 11.24 141 TYR B O 1
ATOM 2724 N N . PRO B 2 142 ? 3.356 4.168 -28.524 1.00 11.53 142 PRO B N 1
ATOM 2725 C CA . PRO B 2 142 ? 3.240 5.537 -27.974 1.00 13.05 142 PRO B CA 1
ATOM 2726 C C . PRO B 2 142 ? 2.445 6.440 -28.885 1.00 12.81 142 PRO B C 1
ATOM 2727 O O . PRO B 2 142 ? 2.031 6.016 -29.954 1.00 11.30 142 PRO B O 1
ATOM 2731 N N . GLY B 2 143 ? 2.230 7.674 -28.442 1.00 15.27 143 GLY B N 1
ATOM 2732 C CA . GLY B 2 143 ? 1.278 8.569 -29.096 1.00 14.44 143 GLY B CA 1
ATOM 2733 C C . GLY B 2 143 ? 1.907 9.522 -30.083 1.00 17.03 143 GLY B C 1
ATOM 2734 O O . GLY B 2 143 ? 1.757 10.745 -29.958 1.00 19.81 143 GLY B O 1
ATOM 2735 N N . ALA B 2 144 ? 2.621 8.965 -31.055 1.00 16.28 144 ALA B N 1
ATOM 2736 C CA . ALA B 2 144 ? 3.121 9.717 -32.200 1.00 14.02 144 ALA B CA 1
ATOM 2737 C C . ALA B 2 144 ? 2.867 8.885 -33.443 1.00 12.86 144 ALA B C 1
ATOM 2738 O O . ALA B 2 144 ? 3.212 7.712 -33.470 1.00 13.16 144 ALA B O 1
ATOM 2740 N N . VAL B 2 145 ? 2.232 9.487 -34.439 1.00 13.28 145 VAL B N 1
ATOM 2741 C CA . VAL B 2 145 ? 2.055 8.873 -35.754 1.00 11.77 145 VAL B CA 1
ATOM 2742 C C . VAL B 2 145 ? 2.216 9.921 -36.836 1.00 12.75 145 VAL B C 1
ATOM 2743 O O . VAL B 2 145 ? 2.069 11.121 -36.574 1.00 14.53 145 VAL B O 1
ATOM 2747 N N . THR B 2 146 ? 2.502 9.486 -38.053 1.00 11.85 146 THR B N 1
ATOM 2748 C CA . THR B 2 146 ? 2.386 10.376 -39.198 1.00 13.54 146 THR B CA 1
ATOM 2749 C C . THR B 2 146 ? 1.398 9.766 -40.199 1.00 12.90 146 THR B C 1
ATOM 2750 O O . THR B 2 146 ? 1.295 8.535 -40.323 1.00 13.14 146 THR B O 1
ATOM 2754 N N . VAL B 2 147 ? 0.661 10.631 -40.880 1.00 10.67 147 VAL B N 1
ATOM 2755 C CA . VAL B 2 147 ? -0.393 10.201 -41.811 1.00 10.88 147 VAL B CA 1
ATOM 2756 C C . VAL B 2 147 ? -0.089 10.670 -43.228 1.00 11.11 147 VAL B C 1
ATOM 2757 O O . VAL B 2 147 ? 0.269 11.838 -43.459 1.00 14.55 147 VAL B O 1
ATOM 2761 N N . ALA B 2 148 ? -0.237 9.777 -44.184 1.00 9.47 148 ALA B N 1
ATOM 2762 C CA . ALA B 2 148 ? -0.102 10.139 -45.586 1.00 9.86 148 ALA B CA 1
ATOM 2763 C C . ALA B 2 148 ? -1.341 9.659 -46.318 1.00 10.87 148 ALA B C 1
ATOM 2764 O O . ALA B 2 148 ? -1.890 8.582 -46.022 1.00 12.32 148 ALA B O 1
ATOM 2766 N N . TRP B 2 149 ? -1.804 10.476 -47.253 1.00 8.86 149 TRP B N 1
ATOM 2767 C CA . TRP B 2 149 ? -2.948 10.111 -48.064 1.00 8.46 149 TRP B CA 1
ATOM 2768 C C . TRP B 2 149 ? -2.571 9.832 -49.484 1.00 9.85 149 TRP B C 1
ATOM 2769 O O . TRP B 2 149 ? -1.620 10.430 -50.012 1.00 10.45 149 TRP B O 1
ATOM 2780 N N . LYS B 2 150 ? -3.335 8.947 -50.129 1.00 10.65 150 LYS B N 1
ATOM 2781 C CA . LYS B 2 150 ? -3.110 8.624 -51.539 1.00 9.98 150 LYS B CA 1
ATOM 2782 C C . LYS B 2 150 ? -4.413 8.662 -52.308 1.00 11.00 150 LYS B C 1
ATOM 2783 O O . LYS B 2 150 ? -5.458 8.298 -51.782 1.00 10.05 150 LYS B O 1
ATOM 2789 N N . ALA B 2 151 ? -4.333 9.167 -53.536 1.00 12.42 151 ALA B N 1
ATOM 2790 C CA . ALA B 2 151 ? -5.409 9.090 -54.520 1.00 12.81 151 ALA B CA 1
ATOM 2791 C C . ALA B 2 151 ? -4.905 8.073 -55.522 1.00 13.24 151 ALA B C 1
ATOM 2792 O O . ALA B 2 151 ? -3.869 8.284 -56.151 1.00 12.94 151 ALA B O 1
ATOM 2794 N N . ASP B 2 152 ? -5.612 6.943 -55.626 1.00 12.53 152 ASP B N 1
ATOM 2795 C CA . ASP B 2 152 ? -5.104 5.733 -56.286 1.00 14.51 152 ASP B CA 1
ATOM 2796 C C . ASP B 2 152 ? -3.747 5.341 -55.664 1.00 15.92 152 ASP B C 1
ATOM 2797 O O . ASP B 2 152 ? -3.670 5.081 -54.453 1.00 14.57 152 ASP B O 1
ATOM 2802 N N . SER B 2 153 ? -2.677 5.348 -56.457 1.00 17.23 153 SER B N 1
ATOM 2803 C CA . SER B 2 153 ? -1.362 4.953 -55.956 1.00 24.14 153 SER B CA 1
ATOM 2804 C C . SER B 2 153 ? -0.449 6.112 -55.584 1.00 25.20 153 SER B C 1
ATOM 2805 O O . SER B 2 153 ? 0.658 5.884 -55.083 1.00 29.41 153 SER B O 1
ATOM 2808 N N . SER B 2 154 ? -0.906 7.343 -55.804 1.00 19.81 154 SER B N 1
ATOM 2809 C CA . SER B 2 154 ? -0.028 8.508 -55.673 1.00 21.24 154 SER B CA 1
ATOM 2810 C C . SER B 2 154 ? -0.367 9.478 -54.513 1.00 18.10 154 SER B C 1
ATOM 2811 O O . SER B 2 154 ? -1.534 9.669 -54.165 1.00 16.52 154 SER B O 1
ATOM 2814 N N . PRO B 2 155 ? 0.659 10.116 -53.931 1.00 15.14 155 PRO B N 1
ATOM 2815 C CA . PRO B 2 155 ? 0.463 11.024 -52.805 1.00 14.71 155 PRO B CA 1
ATOM 2816 C C . PRO B 2 155 ? -0.470 12.176 -53.108 1.00 17.72 155 PRO B C 1
ATOM 2817 O O . PRO B 2 155 ? -0.437 12.732 -54.216 1.00 18.22 155 PRO B O 1
ATOM 2821 N N . VAL B 2 156 ? -1.334 12.490 -52.154 1.00 15.18 156 VAL B N 1
ATOM 2822 C CA . VAL B 2 156 ? -2.127 13.718 -52.199 1.00 18.51 156 VAL B CA 1
ATOM 2823 C C . VAL B 2 156 ? -1.903 14.493 -50.895 1.00 21.39 156 VAL B C 1
ATOM 2824 O O . VAL B 2 156 ? -2.117 13.968 -49.804 1.00 19.42 156 VAL B O 1
ATOM 2828 N N . LYS B 2 157 ? -1.465 15.745 -50.997 1.00 24.28 157 LYS B N 1
ATOM 2829 C CA . LYS B 2 157 ? -1.188 16.525 -49.785 1.00 23.24 157 LYS B CA 1
ATOM 2830 C C . LYS B 2 157 ? -2.157 17.692 -49.577 1.00 22.53 157 LYS B C 1
ATOM 2831 O O . LYS B 2 157 ? -2.320 18.182 -48.446 1.00 23.26 157 LYS B O 1
ATOM 2837 N N . ALA B 2 158 ? -2.809 18.120 -50.657 1.00 20.90 158 ALA B N 1
ATOM 2838 C CA . ALA B 2 158 ? -3.793 19.190 -50.568 1.00 21.62 158 ALA B CA 1
ATOM 2839 C C . ALA B 2 158 ? -5.010 18.664 -49.818 1.00 21.49 158 ALA B C 1
ATOM 2840 O O . ALA B 2 158 ? -5.381 17.502 -49.984 1.00 21.93 158 ALA B O 1
ATOM 2842 N N . GLY B 2 159 ? -5.611 19.523 -49.002 1.00 19.29 159 GLY B N 1
ATOM 2843 C CA . GLY B 2 159 ? -6.878 19.229 -48.321 1.00 20.26 159 GLY B CA 1
ATOM 2844 C C . GLY B 2 159 ? -6.798 18.354 -47.077 1.00 17.02 159 GLY B C 1
ATOM 2845 O O . GLY B 2 159 ? -7.818 17.851 -46.603 1.00 15.79 159 GLY B O 1
ATOM 2846 N N . VAL B 2 160 ? -5.601 18.188 -46.525 1.00 13.20 160 VAL B N 1
ATOM 2847 C CA . VAL B 2 160 ? -5.420 17.294 -45.370 1.00 12.94 160 VAL B CA 1
ATOM 2848 C C . VAL B 2 160 ? -5.352 18.074 -44.068 1.00 12.59 160 VAL B C 1
ATOM 2849 O O . VAL B 2 160 ? -4.690 19.114 -44.004 1.00 15.56 160 VAL B O 1
ATOM 2853 N N . GLU B 2 161 ? -6.036 17.593 -43.027 1.00 12.10 161 GLU B N 1
ATOM 2854 C CA . GLU B 2 161 ? -5.908 18.105 -41.661 1.00 12.45 161 GLU B CA 1
ATOM 2855 C C . GLU B 2 161 ? -5.833 16.906 -40.712 1.00 13.03 161 GLU B C 1
ATOM 2856 O O . GLU B 2 161 ? -6.624 15.960 -40.870 1.00 14.20 161 GLU B O 1
ATOM 2862 N N . THR B 2 162 ? -4.901 16.935 -39.751 1.00 10.73 162 THR B N 1
ATOM 2863 C CA . THR B 2 162 ? -4.677 15.817 -38.825 1.00 12.00 162 THR B CA 1
ATOM 2864 C C . THR B 2 162 ? -4.618 16.357 -37.398 1.00 12.98 162 THR B C 1
ATOM 2865 O O . THR B 2 162 ? -4.047 17.426 -37.162 1.00 14.88 162 THR B O 1
ATOM 2869 N N . THR B 2 163 ? -5.258 15.663 -36.461 1.00 12.22 163 THR B N 1
ATOM 2870 C CA . THR B 2 163 ? -5.190 16.039 -35.055 1.00 12.24 163 THR B CA 1
ATOM 2871 C C . THR B 2 163 ? -3.859 15.602 -34.422 1.00 14.35 163 THR B C 1
ATOM 2872 O O . THR B 2 163 ? -3.175 14.701 -34.925 1.00 13.93 163 THR B O 1
ATOM 2876 N N . THR B 2 164 ? -3.510 16.226 -33.299 1.00 17.91 164 THR B N 1
ATOM 2877 C CA . THR B 2 164 ? -2.428 15.740 -32.453 1.00 17.76 164 THR B CA 1
ATOM 2878 C C . THR B 2 164 ? -3.023 14.585 -31.634 1.00 15.61 164 THR B C 1
ATOM 2879 O O . THR B 2 164 ? -4.116 14.723 -31.140 1.00 15.57 164 THR B O 1
ATOM 2883 N N . PRO B 2 165 ? -2.302 13.456 -31.489 1.00 16.50 165 PRO B N 1
ATOM 2884 C CA . PRO B 2 165 ? -2.837 12.284 -30.794 1.00 16.19 165 PRO B CA 1
ATOM 2885 C C . PRO B 2 165 ? -3.289 12.592 -29.373 1.00 16.01 165 PRO B C 1
ATOM 2886 O O . PRO B 2 165 ? -2.587 13.294 -28.642 1.00 19.83 165 PRO B O 1
ATOM 2890 N N . SER B 2 166 ? -4.460 12.077 -29.010 1.00 12.68 166 SER B N 1
ATOM 2891 C CA . SER B 2 166 ? -5.045 12.285 -27.690 1.00 14.09 166 SER B CA 1
ATOM 2892 C C . SER B 2 166 ? -5.149 10.976 -26.943 1.00 13.55 166 SER B C 1
ATOM 2893 O O . SER B 2 166 ? -5.568 9.961 -27.500 1.00 14.36 166 SER B O 1
ATOM 2896 N N . LYS B 2 167 ? -4.800 11.003 -25.663 1.00 13.81 167 LYS B N 1
ATOM 2897 C CA . LYS B 2 167 ? -4.845 9.789 -24.869 1.00 14.68 167 LYS B CA 1
ATOM 2898 C C . LYS B 2 167 ? -6.275 9.465 -24.496 1.00 16.87 167 LYS B C 1
ATOM 2899 O O . LYS B 2 167 ? -6.986 10.312 -23.940 1.00 21.01 167 LYS B O 1
ATOM 2905 N N . GLN B 2 168 ? -6.691 8.238 -24.797 1.00 18.19 168 GLN B N 1
ATOM 2906 C CA . GLN B 2 168 ? -8.098 7.817 -24.632 1.00 21.44 168 GLN B CA 1
ATOM 2907 C C . GLN B 2 168 ? -8.317 7.036 -23.348 1.00 25.14 168 GLN B C 1
ATOM 2908 O O . GLN B 2 168 ? -9.438 6.907 -22.846 1.00 30.09 168 GLN B O 1
ATOM 2914 N N . SER B 2 169 ? -7.231 6.502 -22.814 1.00 27.01 169 SER B N 1
ATOM 2915 C CA . SER B 2 169 ? -7.292 5.653 -21.646 1.00 32.17 169 SER B CA 1
ATOM 2916 C C . SER B 2 169 ? -5.911 5.707 -21.035 1.00 35.74 169 SER B C 1
ATOM 2917 O O . SER B 2 169 ? -5.001 6.327 -21.596 1.00 35.45 169 SER B O 1
ATOM 2920 N N . ASN B 2 170 ? -5.751 5.066 -19.885 1.00 37.76 170 ASN B N 1
ATOM 2921 C CA . ASN B 2 170 ? -4.476 5.080 -19.193 1.00 34.31 170 ASN B CA 1
ATOM 2922 C C . ASN B 2 170 ? -3.335 4.553 -20.064 1.00 28.88 170 ASN B C 1
ATOM 2923 O O . ASN B 2 170 ? -2.177 4.724 -19.726 1.00 29.36 170 ASN B O 1
ATOM 2928 N N . ASN B 2 171 ? -3.674 3.959 -21.210 1.00 29.92 171 ASN B N 1
ATOM 2929 C CA . ASN B 2 171 ? -2.696 3.224 -22.004 1.00 27.92 171 ASN B CA 1
ATOM 2930 C C . ASN B 2 171 ? -2.685 3.471 -23.530 1.00 23.35 171 ASN B C 1
ATOM 2931 O O . ASN B 2 171 ? -1.714 3.099 -24.186 1.00 23.08 171 ASN B O 1
ATOM 2936 N N . LYS B 2 172 ? -3.751 4.023 -24.116 1.00 16.28 172 LYS B N 1
ATOM 2937 C CA . LYS B 2 172 ? -3.781 4.137 -25.605 1.00 15.51 172 LYS B CA 1
ATOM 2938 C C . LYS B 2 172 ? -4.140 5.522 -26.131 1.00 15.28 172 LYS B C 1
ATOM 2939 O O . LYS B 2 172 ? -4.827 6.297 -25.451 1.00 16.22 172 LYS B O 1
ATOM 2945 N N . TYR B 2 173 ? -3.719 5.791 -27.367 1.00 11.79 173 TYR B N 1
ATOM 2946 C CA . TYR B 2 173 ? -4.016 7.055 -28.036 1.00 11.54 173 TYR B CA 1
ATOM 2947 C C . TYR B 2 173 ? -4.957 6.869 -29.238 1.00 10.90 173 TYR B C 1
ATOM 2948 O O . TYR B 2 173 ? -5.084 5.770 -29.801 1.00 12.79 173 TYR B O 1
ATOM 2957 N N . ALA B 2 174 ? -5.597 7.966 -29.632 1.00 10.43 174 ALA B N 1
ATOM 2958 C CA . ALA B 2 174 ? -6.345 8.022 -30.866 1.00 8.93 174 ALA B CA 1
ATOM 2959 C C . ALA B 2 174 ? -5.942 9.285 -31.610 1.00 10.61 174 ALA B C 1
ATOM 2960 O O . ALA B 2 174 ? -5.369 10.199 -31.016 1.00 12.35 174 ALA B O 1
ATOM 2962 N N . ALA B 2 175 ? -6.189 9.294 -32.913 1.00 9.32 175 ALA B N 1
ATOM 2963 C CA . ALA B 2 175 ? -5.979 10.472 -33.751 1.00 9.24 175 ALA B CA 1
ATOM 2964 C C . ALA B 2 175 ? -6.911 10.433 -34.950 1.00 8.49 175 ALA B C 1
ATOM 2965 O O . ALA B 2 175 ? -7.448 9.386 -35.323 1.00 8.67 175 ALA B O 1
ATOM 2967 N N . TRP B 2 176 ? -7.140 11.592 -35.549 1.00 7.71 176 TRP B N 1
ATOM 2968 C CA . TRP B 2 176 ? -8.011 11.700 -36.711 1.00 8.90 176 TRP B CA 1
ATOM 2969 C C . TRP B 2 176 ? -7.295 12.426 -37.809 1.00 8.44 176 TRP B C 1
ATOM 2970 O O . TRP B 2 176 ? -6.578 13.399 -37.553 1.00 10.02 176 TRP B O 1
ATOM 2981 N N . SER B 2 177 ? -7.476 11.969 -39.051 1.00 7.29 177 SER B N 1
ATOM 2982 C CA . SER B 2 177 ? -7.043 12.739 -40.204 1.00 8.18 177 SER B CA 1
ATOM 2983 C C . SER B 2 177 ? -8.216 12.880 -41.198 1.00 7.77 177 SER B C 1
ATOM 2984 O O . SER B 2 177 ? -9.040 11.960 -41.363 1.00 7.46 177 SER B O 1
ATOM 2987 N N . TYR B 2 178 ? -8.326 14.061 -41.806 1.00 8.66 178 TYR B N 1
ATOM 2988 C CA . TYR B 2 178 ? -9.396 14.361 -42.728 1.00 9.31 178 TYR B CA 1
ATOM 2989 C C . TYR B 2 178 ? -8.831 14.750 -44.096 1.00 9.81 178 TYR B C 1
ATOM 2990 O O . TYR B 2 178 ? -7.844 15.505 -44.164 1.00 10.19 178 TYR B O 1
ATOM 2999 N N . LEU B 2 179 ? -9.418 14.212 -45.159 1.00 9.29 179 LEU B N 1
ATOM 3000 C CA . LEU B 2 179 ? -9.089 14.603 -46.531 1.00 9.11 179 LEU B CA 1
ATOM 3001 C C . LEU B 2 179 ? -10.312 15.252 -47.153 1.00 9.49 179 LEU B C 1
ATOM 3002 O O . LEU B 2 179 ? -11.353 14.624 -47.255 1.00 9.07 179 LEU B O 1
ATOM 3007 N N . SER B 2 180 ? -10.187 16.533 -47.527 1.00 11.73 180 SER B N 1
ATOM 3008 C CA . SER B 2 180 ? -11.275 17.240 -48.214 1.00 14.41 180 SER B CA 1
ATOM 3009 C C . SER B 2 180 ? -11.118 17.106 -49.721 1.00 14.43 180 SER B C 1
ATOM 3010 O O . SER B 2 180 ? -10.033 17.364 -50.256 1.00 15.65 180 SER B O 1
ATOM 3013 N N . LEU B 2 181 ? -12.186 16.682 -50.394 1.00 14.52 181 LEU B N 1
ATOM 3014 C CA . LEU B 2 181 ? -12.214 16.496 -51.849 1.00 14.58 181 LEU B CA 1
ATOM 3015 C C . LEU B 2 181 ? -13.487 17.112 -52.410 1.00 14.04 181 LEU B C 1
ATOM 3016 O O . LEU B 2 181 ? -14.415 17.380 -51.666 1.00 15.67 181 LEU B O 1
ATOM 3021 N N . THR B 2 182 ? -13.534 17.306 -53.728 1.00 15.30 182 THR B N 1
ATOM 3022 C CA . THR B 2 182 ? -14.812 17.602 -54.383 1.00 14.11 182 THR B CA 1
ATOM 3023 C C . THR B 2 182 ? -15.508 16.264 -54.651 1.00 14.33 182 THR B C 1
ATOM 3024 O O . THR B 2 182 ? -14.842 15.230 -54.757 1.00 13.87 182 THR B O 1
ATOM 3028 N N . PRO B 2 183 ? -16.849 16.265 -54.787 1.00 12.98 183 PRO B N 1
ATOM 3029 C CA . PRO B 2 183 ? -17.501 15.011 -55.159 1.00 14.49 183 PRO B CA 1
ATOM 3030 C C . PRO B 2 183 ? -16.972 14.428 -56.471 1.00 14.74 183 PRO B C 1
ATOM 3031 O O . PRO B 2 183 ? -16.836 13.210 -56.583 1.00 14.10 183 PRO B O 1
ATOM 3035 N N . GLU B 2 184 ? -16.634 15.293 -57.431 1.00 15.31 184 GLU B N 1
ATOM 3036 C CA . GLU B 2 184 ? -16.054 14.836 -58.709 1.00 16.79 184 GLU B CA 1
ATOM 3037 C C . GLU B 2 184 ? -14.706 14.112 -58.534 1.00 16.83 184 GLU B C 1
ATOM 3038 O O . GLU B 2 184 ? -14.511 13.054 -59.136 1.00 18.40 184 GLU B O 1
ATOM 3041 N N . GLN B 2 185 ? -13.815 14.661 -57.700 1.00 17.86 185 GLN B N 1
ATOM 3042 C CA . GLN B 2 185 ? -12.514 14.030 -57.406 1.00 17.25 185 GLN B CA 1
ATOM 3043 C C . GLN B 2 185 ? -12.738 12.663 -56.762 1.00 17.40 185 GLN B C 1
ATOM 3044 O O . GLN B 2 185 ? -12.104 11.677 -57.126 1.00 19.02 185 GLN B O 1
ATOM 3050 N N . TRP B 2 186 ? -13.670 12.606 -55.815 1.00 14.83 186 TRP B N 1
ATOM 3051 C CA . TRP B 2 186 ? -13.995 11.351 -55.135 1.00 14.50 186 TRP B CA 1
ATOM 3052 C C . TRP B 2 186 ? -14.432 10.299 -56.124 1.00 17.77 186 TRP B C 1
ATOM 3053 O O . TRP B 2 186 ? -13.882 9.190 -56.141 1.00 18.12 186 TRP B O 1
ATOM 3064 N N . LYS B 2 187 ? -15.378 10.658 -56.997 1.00 16.39 187 LYS B N 1
ATOM 3065 C CA . LYS B 2 187 ? -15.991 9.711 -57.922 1.00 18.76 187 LYS B CA 1
ATOM 3066 C C . LYS B 2 187 ? -15.074 9.293 -59.069 1.00 19.59 187 LYS B C 1
ATOM 3067 O O . LYS B 2 187 ? -15.300 8.251 -59.686 1.00 23.74 187 LYS B O 1
ATOM 3071 N N . SER B 2 188 ? -14.042 10.082 -59.336 1.00 16.74 188 SER B N 1
ATOM 3072 C CA . SER B 2 188 ? -13.234 9.889 -60.550 1.00 19.93 188 SER B CA 1
ATOM 3073 C C . SER B 2 188 ? -11.994 9.002 -60.339 1.00 21.86 188 SER B C 1
ATOM 3074 O O . SER B 2 188 ? -11.314 8.636 -61.301 1.00 22.66 188 SER B O 1
ATOM 3077 N N . HIS B 2 189 ? -11.695 8.676 -59.086 1.00 17.39 189 HIS B N 1
ATOM 3078 C CA . HIS B 2 189 ? -10.584 7.784 -58.777 1.00 15.26 189 HIS B CA 1
ATOM 3079 C C . HIS B 2 189 ? -11.067 6.410 -58.441 1.00 15.73 189 HIS B C 1
ATOM 3080 O O . HIS B 2 189 ? -12.198 6.246 -58.003 1.00 17.34 189 HIS B O 1
ATOM 3087 N N . ARG B 2 190 ? -10.200 5.412 -58.635 1.00 14.24 190 ARG B N 1
ATOM 3088 C CA . ARG B 2 190 ? -10.506 4.031 -58.282 1.00 15.80 190 ARG B CA 1
ATOM 3089 C C . ARG B 2 190 ? -10.598 3.867 -56.768 1.00 13.93 190 ARG B C 1
ATOM 3090 O O . ARG B 2 190 ? -11.443 3.116 -56.263 1.00 14.74 190 ARG B O 1
ATOM 3093 N N . SER B 2 191 ? -9.719 4.563 -56.043 1.00 12.29 191 SER B N 1
ATOM 3094 C CA . SER B 2 191 ? -9.715 4.480 -54.580 1.00 10.36 191 SER B CA 1
ATOM 3095 C C . SER B 2 191 ? -8.923 5.622 -53.961 1.00 9.11 191 SER B C 1
ATOM 3096 O O . SER B 2 191 ? -8.162 6.322 -54.663 1.00 9.26 191 SER B O 1
ATOM 3099 N N . TYR B 2 192 ? -9.073 5.760 -52.646 1.00 9.66 192 TYR B N 1
ATOM 3100 C CA . TYR B 2 192 ? -8.232 6.619 -51.819 1.00 8.80 192 TYR B CA 1
ATOM 3101 C C . TYR B 2 192 ? -7.761 5.814 -50.628 1.00 8.80 192 TYR B C 1
ATOM 3102 O O . TYR B 2 192 ? -8.463 4.887 -50.187 1.00 8.06 192 TYR B O 1
ATOM 3111 N N . SER B 2 193 ? -6.573 6.144 -50.113 1.00 6.99 193 SER B N 1
ATOM 3112 C CA . SER B 2 193 ? -6.031 5.452 -48.952 1.00 8.36 193 SER B CA 1
ATOM 3113 C C . SER B 2 193 ? -5.483 6.407 -47.908 1.00 7.35 193 SER B C 1
ATOM 3114 O O . SER B 2 193 ? -4.977 7.514 -48.253 1.00 7.36 193 SER B O 1
ATOM 3117 N N . CYS B 2 194 ? -5.596 5.982 -46.650 1.00 7.56 194 CYS B N 1
ATOM 3118 C CA . CYS B 2 194 ? -4.948 6.636 -45.516 1.00 8.74 194 CYS B CA 1
ATOM 3119 C C . CYS B 2 194 ? -3.897 5.682 -44.967 1.00 8.08 194 CYS B C 1
ATOM 3120 O O . CYS B 2 194 ? -4.199 4.541 -44.636 1.00 8.23 194 CYS B O 1
ATOM 3125 N N . GLN B 2 195 ? -2.642 6.140 -44.947 1.00 8.33 195 GLN B N 1
ATOM 3126 C CA . GLN B 2 195 ? -1.508 5.317 -44.536 1.00 9.16 195 GLN B CA 1
ATOM 3127 C C . GLN B 2 195 ? -0.959 5.933 -43.268 1.00 8.55 195 GLN B C 1
ATOM 3128 O O . GLN B 2 195 ? -0.556 7.115 -43.263 1.00 9.40 195 GLN B O 1
ATOM 3134 N N . VAL B 2 196 ? -0.910 5.137 -42.207 1.00 6.68 196 VAL B N 1
ATOM 3135 C CA . VAL B 2 196 ? -0.487 5.604 -40.896 1.00 8.06 196 VAL B CA 1
ATOM 3136 C C . VAL B 2 196 ? 0.865 4.977 -40.562 1.00 9.71 196 VAL B C 1
ATOM 3137 O O . VAL B 2 196 ? 0.994 3.757 -40.557 1.00 10.65 196 VAL B O 1
ATOM 3141 N N . THR B 2 197 ? 1.856 5.816 -40.273 1.00 8.88 197 THR B N 1
ATOM 3142 C CA . THR B 2 197 ? 3.175 5.316 -39.867 1.00 9.71 197 THR B CA 1
ATOM 3143 C C . THR B 2 197 ? 3.305 5.464 -38.350 1.00 9.66 197 THR B C 1
ATOM 3144 O O . THR B 2 197 ? 3.056 6.527 -37.762 1.00 9.92 197 THR B O 1
ATOM 3148 N N . HIS B 2 198 ? 3.697 4.375 -37.717 1.00 8.58 198 HIS B N 1
ATOM 3149 C CA . HIS B 2 198 ? 3.838 4.350 -36.281 1.00 10.06 198 HIS B CA 1
ATOM 3150 C C . HIS B 2 198 ? 5.074 3.531 -35.993 1.00 13.44 198 HIS B C 1
ATOM 3151 O O . HIS B 2 198 ? 5.136 2.344 -36.342 1.00 11.99 198 HIS B O 1
ATOM 3158 N N . GLU B 2 199 ? 6.072 4.166 -35.373 1.00 12.89 199 GLU B N 1
ATOM 3159 C CA . GLU B 2 199 ? 7.365 3.516 -35.062 1.00 16.13 199 GLU B CA 1
ATOM 3160 C C . GLU B 2 199 ? 7.952 2.746 -36.236 1.00 16.49 199 GLU B C 1
ATOM 3161 O O . GLU B 2 199 ? 8.342 1.573 -36.113 1.00 20.22 199 GLU B O 1
ATOM 3167 N N . GLY B 2 200 ? 7.985 3.422 -37.378 1.00 16.00 200 GLY B N 1
ATOM 3168 C CA . GLY B 2 200 ? 8.650 2.916 -38.552 1.00 17.28 200 GLY B CA 1
ATOM 3169 C C . GLY B 2 200 ? 7.882 1.907 -39.382 1.00 17.99 200 GLY B C 1
ATOM 3170 O O . GLY B 2 200 ? 8.378 1.501 -40.437 1.00 18.17 200 GLY B O 1
ATOM 3171 N N . SER B 2 201 ? 6.685 1.510 -38.928 1.00 13.81 201 SER B N 1
ATOM 3172 C CA . SER B 2 201 ? 5.864 0.536 -39.677 1.00 13.97 201 SER B CA 1
ATOM 3173 C C . SER B 2 201 ? 4.524 1.154 -40.021 1.00 12.18 201 SER B C 1
ATOM 3174 O O . SER B 2 201 ? 4.072 2.035 -39.314 1.00 11.12 201 SER B O 1
ATOM 3177 N N . THR B 2 202 ? 3.883 0.679 -41.088 1.00 11.59 202 THR B N 1
ATOM 3178 C CA . THR B 2 202 ? 2.697 1.361 -41.576 1.00 11.94 202 THR B CA 1
ATOM 3179 C C . THR B 2 202 ? 1.493 0.452 -41.621 1.00 10.96 202 THR B C 1
ATOM 3180 O O . THR B 2 202 ? 1.628 -0.749 -41.813 1.00 14.02 202 THR B O 1
ATOM 3184 N N . VAL B 2 203 ? 0.323 1.043 -41.402 1.00 8.84 203 VAL B N 1
ATOM 3185 C CA . VAL B 2 203 ? -0.968 0.404 -41.614 1.00 8.92 203 VAL B CA 1
ATOM 3186 C C . VAL B 2 203 ? -1.745 1.317 -42.544 1.00 9.13 203 VAL B C 1
ATOM 3187 O O . VAL B 2 203 ? -1.918 2.515 -42.245 1.00 9.49 203 VAL B O 1
ATOM 3191 N N . GLU B 2 204 ? -2.205 0.749 -43.660 1.00 9.26 204 GLU B N 1
ATOM 3192 C CA . GLU B 2 204 ? -2.904 1.509 -44.685 1.00 8.94 204 GLU B CA 1
ATOM 3193 C C . GLU B 2 204 ? -4.271 0.898 -44.949 1.00 9.64 204 GLU B C 1
ATOM 3194 O O . GLU B 2 204 ? -4.410 -0.324 -45.110 1.00 9.73 204 GLU B O 1
ATOM 3200 N N . LYS B 2 205 ? -5.280 1.754 -44.992 1.00 7.15 205 LYS B N 1
ATOM 3201 C CA . LYS B 2 205 ? -6.629 1.346 -45.331 1.00 7.87 205 LYS B CA 1
ATOM 3202 C C . LYS B 2 205 ? -7.063 2.072 -46.587 1.00 8.68 205 LYS B C 1
ATOM 3203 O O . LYS B 2 205 ? -6.709 3.238 -46.792 1.00 7.89 205 LYS B O 1
ATOM 3209 N N . THR B 2 206 ? -7.873 1.385 -47.396 1.00 9.09 206 THR B N 1
ATOM 3210 C CA . THR B 2 206 ? -8.317 1.886 -48.699 1.00 8.34 206 THR B CA 1
ATOM 3211 C C . THR B 2 206 ? -9.838 1.885 -48.788 1.00 9.74 206 THR B C 1
ATOM 3212 O O . THR B 2 206 ? -10.472 0.994 -48.265 1.00 10.93 206 THR B O 1
ATOM 3216 N N . VAL B 2 207 ? -10.403 2.936 -49.380 1.00 8.75 207 VAL B N 1
ATOM 3217 C CA . VAL B 2 207 ? -11.854 2.998 -49.654 1.00 10.03 207 VAL B CA 1
ATOM 3218 C C . VAL B 2 207 ? -12.105 3.313 -51.126 1.00 11.98 207 VAL B C 1
ATOM 3219 O O . VAL B 2 207 ? -11.249 3.887 -51.781 1.00 10.34 207 VAL B O 1
ATOM 3223 N N . ALA B 2 208 ? -13.278 2.943 -51.630 1.00 13.79 208 ALA B N 1
ATOM 3224 C CA . ALA B 2 208 ? -13.629 3.172 -53.040 1.00 15.82 208 ALA B CA 1
ATOM 3225 C C . ALA B 2 208 ? -15.098 3.609 -53.145 1.00 17.73 208 ALA B C 1
ATOM 3226 O O . ALA B 2 208 ? -15.914 3.198 -52.332 1.00 22.67 208 ALA B O 1
ATOM 3228 N N . PRO B 2 209 ? -15.420 4.473 -54.117 1.00 20.95 209 PRO B N 1
ATOM 3229 C CA . PRO B 2 209 ? -16.794 4.978 -54.263 1.00 23.28 209 PRO B CA 1
ATOM 3230 C C . PRO B 2 209 ? -17.850 3.889 -54.443 1.00 25.82 209 PRO B C 1
ATOM 3231 O O . PRO B 2 209 ? -17.531 2.810 -54.936 1.00 30.76 209 PRO B O 1
ATOM 3235 N N . GLU C 1 1 ? 6.141 44.099 -73.824 1.00 51.96 1 GLU C N 1
ATOM 3236 C CA . GLU C 1 1 ? 5.476 42.768 -73.731 1.00 51.50 1 GLU C CA 1
ATOM 3237 C C . GLU C 1 1 ? 3.961 42.916 -73.567 1.00 48.83 1 GLU C C 1
ATOM 3238 O O . GLU C 1 1 ? 3.472 43.970 -73.150 1.00 47.48 1 GLU C O 1
ATOM 3240 N N . VAL C 1 2 ? 3.227 41.861 -73.925 1.00 47.79 2 VAL C N 1
ATOM 3241 C CA . VAL C 1 2 ? 1.789 41.766 -73.664 1.00 42.80 2 VAL C CA 1
ATOM 3242 C C . VAL C 1 2 ? 1.587 41.707 -72.147 1.00 41.99 2 VAL C C 1
ATOM 3243 O O . VAL C 1 2 ? 2.247 40.919 -71.463 1.00 39.44 2 VAL C O 1
ATOM 3247 N N . GLN C 1 3 ? 0.696 42.548 -71.620 1.00 37.70 3 GLN C N 1
ATOM 3248 C CA . GLN C 1 3 ? 0.468 42.592 -70.173 1.00 35.57 3 GLN C CA 1
ATOM 3249 C C . GLN C 1 3 ? -1.011 42.657 -69.752 1.00 30.84 3 GLN C C 1
ATOM 3250 O O . GLN C 1 3 ? -1.821 43.362 -70.360 1.00 29.71 3 GLN C O 1
ATOM 3256 N N . LEU C 1 4 ? -1.338 41.897 -68.709 1.00 27.98 4 LEU C N 1
ATOM 3257 C CA . LEU C 1 4 ? -2.666 41.902 -68.092 1.00 27.66 4 LEU C CA 1
ATOM 3258 C C . LEU C 1 4 ? -2.469 42.125 -66.594 1.00 31.03 4 LEU C C 1
ATOM 3259 O O . LEU C 1 4 ? -1.767 41.345 -65.945 1.00 30.52 4 LEU C O 1
ATOM 3264 N N . VAL C 1 5 ? -3.062 43.194 -66.055 1.00 27.39 5 VAL C N 1
ATOM 3265 C CA . VAL C 1 5 ? -2.863 43.557 -64.646 1.00 27.67 5 VAL C CA 1
ATOM 3266 C C . VAL C 1 5 ? -4.193 43.585 -63.883 1.00 27.42 5 VAL C C 1
ATOM 3267 O O . VAL C 1 5 ? -5.066 44.408 -64.179 1.00 29.08 5 VAL C O 1
ATOM 3271 N N . GLU C 1 6 ? -4.337 42.691 -62.907 1.00 26.55 6 GLU C N 1
ATOM 3272 C CA . GLU C 1 6 ? -5.561 42.618 -62.099 1.00 27.28 6 GLU C CA 1
ATOM 3273 C C . GLU C 1 6 ? -5.511 43.614 -60.967 1.00 29.12 6 GLU C C 1
ATOM 3274 O O . GLU C 1 6 ? -4.440 43.886 -60.416 1.00 32.01 6 GLU C O 1
ATOM 3285 N N . SER C 1 7 ? -6.679 44.122 -60.594 1.00 24.73 7 SER C N 1
ATOM 3286 C CA . SER C 1 7 ? -6.818 44.827 -59.320 1.00 26.22 7 SER C CA 1
ATOM 3287 C C . SER C 1 7 ? -8.173 44.543 -58.669 1.00 23.90 7 SER C C 1
ATOM 3288 O O . SER C 1 7 ? -9.115 44.101 -59.332 1.00 22.91 7 SER C O 1
ATOM 3291 N N . GLY C 1 8 ? -8.259 44.778 -57.362 1.00 24.95 8 GLY C N 1
ATOM 3292 C CA . GLY C 1 8 ? -9.532 44.681 -56.655 1.00 22.80 8 GLY C CA 1
ATOM 3293 C C . GLY C 1 8 ? -9.675 43.575 -55.624 1.00 22.09 8 GLY C C 1
ATOM 3294 O O . GLY C 1 8 ? -10.676 43.507 -54.928 1.00 22.73 8 GLY C O 1
ATOM 3295 N N . GLY C 1 9 ? -8.692 42.697 -55.523 1.00 21.24 9 GLY C N 1
ATOM 3296 C CA . GLY C 1 9 ? -8.779 41.598 -54.571 1.00 18.36 9 GLY C CA 1
ATOM 3297 C C . GLY C 1 9 ? -8.817 42.052 -53.117 1.00 19.97 9 GLY C C 1
ATOM 3298 O O . GLY C 1 9 ? -8.464 43.193 -52.792 1.00 26.44 9 GLY C O 1
ATOM 3299 N N . GLY C 1 10 ? -9.229 41.142 -52.245 1.00 14.37 10 GLY C N 1
ATOM 3300 C CA . GLY C 1 10 ? -9.255 41.385 -50.808 1.00 12.91 10 GLY C CA 1
ATOM 3301 C C . GLY C 1 10 ? -10.399 40.644 -50.167 1.00 13.76 10 GLY C C 1
ATOM 3302 O O . GLY C 1 10 ? -10.891 39.632 -50.705 1.00 11.77 10 GLY C O 1
ATOM 3303 N N . LEU C 1 11 ? -10.834 41.163 -49.020 1.00 11.38 11 LEU C N 1
ATOM 3304 C CA . LEU C 1 11 ? -11.841 40.519 -48.203 1.00 9.89 11 LEU C CA 1
ATOM 3305 C C . LEU C 1 11 ? -13.230 40.993 -48.566 1.00 9.55 11 LEU C C 1
ATOM 3306 O O . LEU C 1 11 ? -13.478 42.184 -48.707 1.00 11.39 11 LEU C O 1
ATOM 3311 N N . VAL C 1 12 ? -14.138 40.035 -48.687 1.00 8.63 12 VAL C N 1
ATOM 3312 C CA . VAL C 1 12 ? -15.562 40.301 -48.864 1.00 10.54 12 VAL C CA 1
ATOM 3313 C C . VAL C 1 12 ? -16.347 39.382 -47.926 1.00 10.61 12 VAL C C 1
ATOM 3314 O O . VAL C 1 12 ? -15.963 38.229 -47.711 1.00 10.14 12 VAL C O 1
ATOM 3318 N N . GLN C 1 13 ? -17.407 39.927 -47.342 1.00 11.37 13 GLN C N 1
ATOM 3319 C CA . GLN C 1 13 ? -18.311 39.173 -46.471 1.00 13.45 13 GLN C CA 1
ATOM 3320 C C . GLN C 1 13 ? -19.197 38.228 -47.281 1.00 12.20 13 GLN C C 1
ATOM 3321 O O . GLN C 1 13 ? -19.568 38.559 -48.412 1.00 10.51 13 GLN C O 1
ATOM 3327 N N . PRO C 1 14 ? -19.553 37.049 -46.724 1.00 12.87 14 PRO C N 1
ATOM 3328 C CA . PRO C 1 14 ? -20.514 36.183 -47.412 1.00 11.90 14 PRO C CA 1
ATOM 3329 C C . PRO C 1 14 ? -21.792 36.953 -47.791 1.00 11.42 14 PRO C C 1
ATOM 3330 O O . PRO C 1 14 ? -22.334 37.733 -46.989 1.00 11.55 14 PRO C O 1
ATOM 3334 N N . GLY C 1 15 ? -22.219 36.782 -49.041 1.00 12.39 15 GLY C N 1
ATOM 3335 C CA . GLY C 1 15 ? -23.389 37.464 -49.580 1.00 13.49 15 GLY C CA 1
ATOM 3336 C C . GLY C 1 15 ? -23.064 38.821 -50.158 1.00 13.09 15 GLY C C 1
ATOM 3337 O O . GLY C 1 15 ? -23.929 39.480 -50.753 1.00 14.67 15 GLY C O 1
ATOM 3338 N N . GLY C 1 16 ? -21.826 39.249 -49.952 1.00 13.95 16 GLY C N 1
ATOM 3339 C CA . GLY C 1 16 ? -21.361 40.542 -50.423 1.00 14.37 16 GLY C CA 1
ATOM 3340 C C . GLY C 1 16 ? -20.968 40.573 -51.889 1.00 17.17 16 GLY C C 1
ATOM 3341 O O . GLY C 1 16 ? -21.038 39.563 -52.603 1.00 16.40 16 GLY C O 1
ATOM 3342 N N . SER C 1 17 ? -20.534 41.751 -52.318 1.00 17.54 17 SER C N 1
ATOM 3343 C CA . SER C 1 17 ? -20.169 42.015 -53.710 1.00 17.17 17 SER C CA 1
ATOM 3344 C C . SER C 1 17 ? -18.770 42.592 -53.800 1.00 17.59 17 SER C C 1
ATOM 3345 O O . SER C 1 17 ? -18.306 43.288 -52.892 1.00 17.74 17 SER C O 1
ATOM 3348 N N . LEU C 1 18 ? -18.109 42.308 -54.914 1.00 15.26 18 LEU C N 1
ATOM 3349 C CA . LEU C 1 18 ? -16.763 42.812 -55.161 1.00 15.19 18 LEU C CA 1
ATOM 3350 C C . LEU C 1 18 ? -16.551 42.943 -56.667 1.00 17.81 18 LEU C C 1
ATOM 3351 O O . LEU C 1 18 ? -16.950 42.065 -57.428 1.00 19.05 18 LEU C O 1
ATOM 3356 N N . ARG C 1 19 ? -15.943 44.056 -57.082 1.00 18.99 19 ARG C N 1
ATOM 3357 C CA . ARG C 1 19 ? -15.570 44.283 -58.479 1.00 20.24 19 ARG C CA 1
ATOM 3358 C C . ARG C 1 19 ? -14.067 44.116 -58.692 1.00 19.81 19 ARG C C 1
ATOM 3359 O O . ARG C 1 19 ? -13.254 44.738 -57.990 1.00 21.05 19 ARG C O 1
ATOM 3367 N N . LEU C 1 20 ? -13.702 43.260 -59.647 1.00 18.03 20 LEU C N 1
ATOM 3368 C CA . LEU C 1 20 ? -12.308 43.114 -60.062 1.00 17.23 20 LEU C CA 1
ATOM 3369 C C . LEU C 1 20 ? -12.093 43.813 -61.406 1.00 17.19 20 LEU C C 1
ATOM 3370 O O . LEU C 1 20 ? -13.021 43.876 -62.225 1.00 18.32 20 LEU C O 1
ATOM 3375 N N . SER C 1 21 ? -10.879 44.332 -61.617 1.00 20.39 21 SER C N 1
ATOM 3376 C CA . SER C 1 21 ? -10.467 44.942 -62.884 1.00 23.77 21 SER C CA 1
ATOM 3377 C C . SE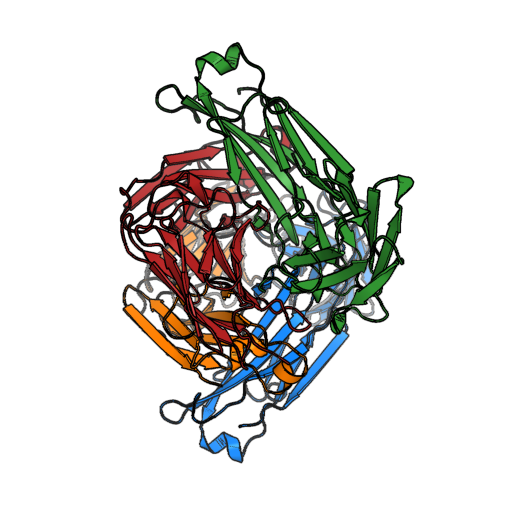R C 1 21 ? -9.301 44.184 -63.494 1.00 22.54 21 SER C C 1
ATOM 3378 O O . SER C 1 21 ? -8.461 43.633 -62.780 1.00 23.98 21 SER C O 1
ATOM 3381 N N . CYS C 1 22 ? -9.252 44.176 -64.822 1.00 23.34 22 CYS C N 1
ATOM 3382 C CA . CYS C 1 22 ? -8.087 43.710 -65.561 1.00 25.82 22 CYS C CA 1
ATOM 3383 C C . CYS C 1 22 ? -7.781 44.770 -66.615 1.00 24.88 22 CYS C C 1
ATOM 3384 O O . CYS C 1 22 ? -8.635 45.091 -67.452 1.00 24.96 22 CYS C O 1
ATOM 3387 N N . ALA C 1 23 ? -6.575 45.325 -66.526 1.00 26.34 23 ALA C N 1
ATOM 3388 C CA . ALA C 1 23 ? -6.094 46.344 -67.457 1.00 28.04 23 ALA C CA 1
ATOM 3389 C C . ALA C 1 23 ? -5.136 45.691 -68.435 1.00 27.59 23 ALA C C 1
ATOM 3390 O O . ALA C 1 23 ? -4.136 45.087 -68.027 1.00 25.93 23 ALA C O 1
ATOM 3392 N N . ALA C 1 24 ? -5.458 45.797 -69.720 1.00 29.75 24 ALA C N 1
ATOM 3393 C CA . ALA C 1 24 ? -4.677 45.152 -70.771 1.00 30.92 24 ALA C CA 1
ATOM 3394 C C . ALA C 1 24 ? -3.829 46.166 -71.523 1.00 32.35 24 ALA C C 1
ATOM 3395 O O . ALA C 1 24 ? -4.299 47.251 -71.857 1.00 31.78 24 ALA C O 1
ATOM 3397 N N . SER C 1 25 ? -2.577 45.798 -71.782 1.00 34.57 25 SER C N 1
ATOM 3398 C CA . SER C 1 25 ? -1.647 46.660 -72.513 1.00 36.98 25 SER C CA 1
ATOM 3399 C C . SER C 1 25 ? -0.694 45.827 -73.367 1.00 37.94 25 SER C C 1
ATOM 3400 O O . SER C 1 25 ? -0.514 44.629 -73.123 1.00 36.89 25 SER C O 1
ATOM 3403 N N . GLY C 1 26 ? -0.089 46.470 -74.365 1.00 33.55 26 GLY C N 1
ATOM 3404 C CA . GLY C 1 26 ? 0.862 45.809 -75.252 1.00 35.09 26 GLY C CA 1
ATOM 3405 C C . GLY C 1 26 ? 0.245 44.934 -76.330 1.00 34.00 26 GLY C C 1
ATOM 3406 O O . GLY C 1 26 ? 0.946 44.131 -76.949 1.00 40.80 26 GLY C O 1
ATOM 3407 N N . PHE C 1 27 ? -1.058 45.080 -76.559 1.00 31.61 27 PHE C N 1
ATOM 3408 C CA . PHE C 1 27 ? -1.740 44.396 -77.668 1.00 28.81 27 PHE C CA 1
ATOM 3409 C C . PHE C 1 27 ? -3.096 45.024 -77.981 1.00 32.00 27 PHE C C 1
ATOM 3410 O O . PHE C 1 27 ? -3.544 45.923 -77.272 1.00 30.15 27 PHE C O 1
ATOM 3418 N N . THR C 1 28 ? -3.746 44.539 -79.038 1.00 32.28 28 THR C N 1
ATOM 3419 C CA . THR C 1 28 ? -5.024 45.091 -79.478 1.00 35.93 28 THR C CA 1
ATOM 3420 C C . THR C 1 28 ? -6.194 44.374 -78.814 1.00 39.64 28 THR C C 1
ATOM 3421 O O . THR C 1 28 ? -6.651 43.321 -79.273 1.00 31.72 28 THR C O 1
ATOM 3423 N N . PHE C 1 29 ? -6.649 44.981 -77.719 1.00 42.86 29 PHE C N 1
ATOM 3424 C CA . PHE C 1 29 ? -7.748 44.522 -76.869 1.00 45.55 29 PHE C CA 1
ATOM 3425 C C . PHE C 1 29 ? -8.894 43.812 -77.599 1.00 46.47 29 PHE C C 1
ATOM 3426 O O . PHE C 1 29 ? -9.264 42.688 -77.243 1.00 43.36 29 PHE C O 1
ATOM 3434 N N . THR C 1 30 ? -9.434 44.463 -78.627 1.00 40.07 30 THR C N 1
ATOM 3435 C CA . THR C 1 30 ? -10.639 43.982 -79.317 1.00 37.08 30 THR C CA 1
ATOM 3436 C C . THR C 1 30 ? -10.390 42.856 -80.336 1.00 35.24 30 THR C C 1
ATOM 3437 O O . THR C 1 30 ? -11.330 42.350 -80.949 1.00 32.38 30 THR C O 1
ATOM 3441 N N . ASP C 1 31 ? -9.133 42.460 -80.509 1.00 32.21 31 ASP C N 1
ATOM 3442 C CA . ASP C 1 31 ? -8.816 41.287 -81.330 1.00 34.18 31 ASP C CA 1
ATOM 3443 C C . ASP C 1 31 ? -9.123 39.970 -80.616 1.00 36.11 31 ASP C C 1
ATOM 3444 O O . ASP C 1 31 ? -9.195 38.908 -81.246 1.00 28.23 31 ASP C O 1
ATOM 3449 N N . TYR C 1 32 ? -9.304 40.040 -79.299 1.00 35.24 32 TYR C N 1
ATOM 3450 C CA . TYR C 1 32 ? -9.368 38.833 -78.487 1.00 31.12 32 TYR C CA 1
ATOM 3451 C C . TYR C 1 32 ? -10.687 38.683 -77.753 1.00 31.06 32 TYR C C 1
ATOM 3452 O O . TYR C 1 32 ? -11.471 39.630 -77.667 1.00 29.20 32 TYR C O 1
ATOM 3461 N N . THR C 1 33 ? -10.941 37.466 -77.279 1.00 26.78 33 THR C N 1
ATOM 3462 C CA . THR C 1 33 ? -11.934 37.216 -76.244 1.00 23.84 33 THR C CA 1
ATOM 3463 C C . THR C 1 33 ? -11.182 37.275 -74.909 1.00 21.75 33 THR C C 1
ATOM 3464 O O . THR C 1 33 ? -10.077 36.743 -74.792 1.00 20.31 33 THR C O 1
ATOM 3468 N N . MET C 1 34 ? -11.754 37.980 -73.933 1.00 21.43 34 MET C N 1
ATOM 3469 C CA . MET C 1 34 ? -11.136 38.136 -72.610 1.00 23.05 34 MET C CA 1
ATOM 3470 C C . MET C 1 34 ? -11.849 37.250 -71.600 1.00 21.73 34 MET C C 1
ATOM 3471 O O . MET C 1 34 ? -13.070 37.146 -71.621 1.00 22.81 34 MET C O 1
ATOM 3476 N N . ASP C 1 35 ? -11.083 36.603 -70.721 1.00 21.38 35 ASP C N 1
ATOM 3477 C CA . ASP C 1 35 ? -11.652 35.652 -69.770 1.00 19.85 35 ASP C CA 1
ATOM 3478 C C . ASP C 1 35 ? -11.251 35.911 -68.331 1.00 17.30 35 ASP C C 1
ATOM 3479 O O . ASP C 1 35 ? -10.253 36.582 -68.055 1.00 15.47 35 ASP C O 1
ATOM 3484 N N . TRP C 1 36 ? -12.022 35.334 -67.419 1.00 15.26 36 TRP C N 1
ATOM 3485 C CA . TRP C 1 36 ? -11.554 35.142 -66.054 1.00 14.21 36 TRP C CA 1
ATOM 3486 C C . TRP C 1 36 ? -11.498 33.674 -65.772 1.00 12.56 36 TRP C C 1
ATOM 3487 O O . TRP C 1 36 ? -12.392 32.923 -66.168 1.00 14.75 36 TRP C O 1
ATOM 3498 N N . VAL C 1 37 ? -10.444 33.269 -65.071 1.00 11.73 37 VAL C N 1
ATOM 3499 C CA . VAL C 1 37 ? -10.218 31.886 -64.656 1.00 11.34 37 VAL C CA 1
ATOM 3500 C C . VAL C 1 37 ? -9.816 31.964 -63.172 1.00 12.72 37 VAL C C 1
ATOM 3501 O O . VAL C 1 37 ? -9.067 32.851 -62.798 1.00 12.99 37 VAL C O 1
ATOM 3505 N N . ARG C 1 38 ? -10.316 31.058 -62.333 1.00 10.12 38 ARG C N 1
ATOM 3506 C CA . ARG C 1 38 ? -9.926 31.076 -60.917 1.00 11.90 38 ARG C CA 1
ATOM 3507 C C . ARG C 1 38 ? -9.283 29.797 -60.428 1.00 12.35 38 ARG C C 1
ATOM 3508 O O . ARG C 1 38 ? -9.469 28.697 -60.999 1.00 12.47 38 ARG C O 1
ATOM 3516 N N . LYS C 1 39 ? -8.501 29.951 -59.368 1.00 11.04 39 LYS C N 1
ATOM 3517 C CA . LYS C 1 39 ? -7.835 28.826 -58.717 1.00 11.29 39 LYS C CA 1
ATOM 3518 C C . LYS C 1 39 ? -8.163 28.890 -57.208 1.00 15.40 39 LYS C C 1
ATOM 3519 O O . LYS C 1 39 ? -7.631 29.735 -56.470 1.00 13.34 39 LYS C O 1
ATOM 3525 N N . ALA C 1 40 ? -9.089 28.035 -56.785 1.00 16.35 40 ALA C N 1
ATOM 3526 C CA . ALA C 1 40 ? -9.463 27.932 -55.376 1.00 21.23 40 ALA C CA 1
ATOM 3527 C C . ALA C 1 40 ? -8.417 27.089 -54.641 1.00 28.67 40 ALA C C 1
ATOM 3528 O O . ALA C 1 40 ? -7.821 26.180 -55.239 1.00 28.56 40 ALA C O 1
ATOM 3530 N N . PRO C 1 41 ? -8.168 27.405 -53.351 1.00 34.17 41 PRO C N 1
ATOM 3531 C CA . PRO C 1 41 ? -7.150 26.764 -52.508 1.00 37.60 41 PRO C CA 1
ATOM 3532 C C . PRO C 1 41 ? -7.044 25.238 -52.609 1.00 42.06 41 PRO C C 1
ATOM 3533 O O . PRO C 1 41 ? -5.937 24.704 -52.511 1.00 43.84 41 PRO C O 1
ATOM 3537 N N . GLY C 1 42 ? -8.164 24.541 -52.800 1.00 38.89 42 GLY C N 1
ATOM 3538 C CA . GLY C 1 42 ? -8.134 23.078 -52.843 1.00 43.31 42 GLY C CA 1
ATOM 3539 C C . GLY C 1 42 ? -8.406 22.425 -54.187 1.00 47.43 42 GLY C C 1
ATOM 3540 O O . GLY C 1 42 ? -8.233 21.214 -54.338 1.00 48.05 42 GLY C O 1
ATOM 3541 N N . LYS C 1 43 ? -8.815 23.226 -55.167 1.00 36.80 43 LYS C N 1
ATOM 3542 C CA . LYS C 1 43 ? -9.298 22.715 -56.440 1.00 33.67 43 LYS C CA 1
ATOM 3543 C C . LYS C 1 43 ? -8.400 23.177 -57.590 1.00 32.89 43 LYS C C 1
ATOM 3544 O O . LYS C 1 43 ? -7.589 24.089 -57.434 1.00 43.02 43 LYS C O 1
ATOM 3550 N N . GLY C 1 44 ? -8.546 22.532 -58.736 1.00 32.50 44 GLY C N 1
ATOM 3551 C CA . GLY C 1 44 ? -7.782 22.892 -59.915 1.00 28.69 44 GLY C CA 1
ATOM 3552 C C . GLY C 1 44 ? -8.387 24.136 -60.529 1.00 23.47 44 GLY C C 1
ATOM 3553 O O . GLY C 1 44 ? -9.290 24.748 -59.963 1.00 31.35 44 GLY C O 1
ATOM 3554 N N . LEU C 1 45 ? -7.888 24.510 -61.693 1.00 20.18 45 LEU C N 1
ATOM 3555 C CA . LEU C 1 45 ? -8.344 25.721 -62.368 1.00 14.26 45 LEU C CA 1
ATOM 3556 C C . LEU C 1 45 ? -9.782 25.614 -62.864 1.00 16.20 45 LEU C C 1
ATOM 3557 O O . LEU C 1 45 ? -10.231 24.543 -63.291 1.00 15.79 45 LEU C O 1
ATOM 3562 N N . GLU C 1 46 ? -10.506 26.727 -62.795 1.00 12.99 46 GLU C N 1
ATOM 3563 C CA . GLU C 1 46 ? -11.895 26.768 -63.236 1.00 14.78 46 GLU C CA 1
ATOM 3564 C C . GLU C 1 46 ? -12.163 28.018 -64.062 1.00 14.64 46 GLU C C 1
ATOM 3565 O O . GLU C 1 46 ? -11.995 29.147 -63.596 1.00 13.81 46 GLU C O 1
ATOM 3571 N N . TRP C 1 47 ? -12.576 27.811 -65.308 1.00 12.84 47 TRP C N 1
ATOM 3572 C CA . TRP C 1 47 ? -12.971 28.926 -66.128 1.00 12.96 47 TRP C CA 1
ATOM 3573 C C . TRP C 1 47 ? -14.238 29.566 -65.579 1.00 13.52 47 TRP C C 1
ATOM 3574 O O . TRP C 1 47 ? -15.155 28.877 -65.143 1.00 16.10 47 TRP C O 1
ATOM 3585 N N . VAL C 1 48 ? -14.263 30.893 -65.531 1.00 13.60 48 VAL C N 1
ATOM 3586 C CA . VAL C 1 48 ? -15.380 31.611 -64.884 1.00 13.51 48 VAL C CA 1
ATOM 3587 C C . VAL C 1 48 ? -16.338 32.204 -65.921 1.00 15.18 48 VAL C C 1
ATOM 3588 O O . VAL C 1 48 ? -17.549 31.917 -65.889 1.00 16.26 48 VAL C O 1
ATOM 3592 N N . ALA C 1 49 ? -15.787 33.010 -66.825 1.00 15.20 49 ALA C N 1
ATOM 3593 C CA . ALA C 1 49 ? -16.575 33.780 -67.798 1.00 17.47 49 ALA C CA 1
ATOM 3594 C C . ALA C 1 49 ? -15.710 34.329 -68.930 1.00 18.75 49 ALA C C 1
ATOM 3595 O O . ALA C 1 49 ? -14.505 34.460 -68.782 1.00 18.22 49 ALA C O 1
ATOM 3597 N N . ASP C 1 50 ? -16.329 34.639 -70.072 1.00 19.62 50 ASP C N 1
ATOM 3598 C CA . ASP C 1 50 ? -15.626 35.358 -71.126 1.00 19.65 50 ASP C CA 1
ATOM 3599 C C . ASP C 1 50 ? -16.513 36.468 -71.668 1.00 21.01 50 ASP C C 1
ATOM 3600 O O . ASP C 1 50 ? -17.736 36.412 -71.523 1.00 21.07 50 ASP C O 1
ATOM 3605 N N . VAL C 1 51 ? -15.883 37.472 -72.273 1.00 19.78 51 VAL C N 1
ATOM 3606 C CA . VAL C 1 51 ? -16.608 38.574 -72.889 1.00 25.15 51 VAL C CA 1
ATOM 3607 C C . VAL C 1 51 ? -15.956 38.960 -74.214 1.00 25.95 51 VAL C C 1
ATOM 3608 O O . VAL C 1 51 ? -14.724 39.061 -74.307 1.00 24.05 51 VAL C O 1
ATOM 3612 N N . ASN C 1 52 ? -16.794 39.159 -75.231 1.00 29.92 52 ASN C N 1
ATOM 3613 C CA . ASN C 1 52 ? -16.353 39.745 -76.498 1.00 31.87 52 ASN C CA 1
ATOM 3614 C C . ASN C 1 52 ? -16.296 41.266 -76.342 1.00 31.12 52 ASN C C 1
ATOM 3615 O O . ASN C 1 52 ? -17.334 41.901 -76.143 1.00 31.95 52 ASN C O 1
ATOM 3620 N N . PRO C 1 53 ? -15.084 41.852 -76.395 1.00 33.63 53 PRO C N 1
ATOM 3621 C CA . PRO C 1 53 ? -14.886 43.286 -76.147 1.00 36.11 53 PRO C CA 1
ATOM 3622 C C . PRO C 1 53 ? -15.554 44.206 -77.180 1.00 44.56 53 PRO C C 1
ATOM 3623 O O . PRO C 1 53 ? -15.801 45.375 -76.881 1.00 47.89 53 PRO C O 1
ATOM 3627 N N . ASN C 1 54 ? -15.845 43.676 -78.369 1.00 47.13 54 ASN C N 1
ATOM 3628 C CA . ASN C 1 54 ? -16.520 44.436 -79.423 1.00 49.21 54 ASN C CA 1
ATOM 3629 C C . ASN C 1 54 ? -18.018 44.589 -79.180 1.00 50.62 54 ASN C C 1
ATOM 3630 O O . ASN C 1 54 ? -18.567 45.679 -79.336 1.00 55.67 54 ASN C O 1
ATOM 3635 N N . SER C 1 55 ? -18.667 43.491 -78.798 1.00 52.40 55 SER C N 1
ATOM 3636 C CA . SER C 1 55 ? -20.120 43.444 -78.651 1.00 51.74 55 SER C CA 1
ATOM 3637 C C . SER C 1 55 ? -20.584 43.540 -77.195 1.00 52.77 55 SER C C 1
ATOM 3638 O O . SER C 1 55 ? -21.763 43.791 -76.925 1.00 51.79 55 SER C O 1
ATOM 3641 N N . GLY C 1 56 ? -19.658 43.334 -76.261 1.00 49.34 56 GLY C N 1
ATOM 3642 C CA . GLY C 1 56 ? -19.984 43.317 -74.836 1.00 47.43 56 GLY C CA 1
ATOM 3643 C C . GLY C 1 56 ? -20.681 42.038 -74.397 1.00 46.48 56 GLY C C 1
ATOM 3644 O O . GLY C 1 56 ? -20.967 41.854 -73.211 1.00 45.03 56 GLY C O 1
ATOM 3645 N N . GLY C 1 57 ? -20.954 41.155 -75.356 1.00 40.77 57 GLY C N 1
ATOM 3646 C CA . GLY C 1 57 ? -21.611 39.882 -75.078 1.00 38.58 57 GLY C CA 1
ATOM 3647 C C . GLY C 1 57 ? -20.708 38.976 -74.261 1.00 34.70 57 GLY C C 1
ATOM 3648 O O . GLY C 1 57 ? -19.496 38.902 -74.505 1.00 30.28 57 GLY C O 1
ATOM 3649 N N . SER C 1 58 ? -21.304 38.289 -73.292 1.00 32.30 58 SER C N 1
ATOM 3650 C CA . SER C 1 58 ? -20.551 37.448 -72.371 1.00 26.28 58 SER C CA 1
ATOM 3651 C C . SER C 1 58 ? -21.227 36.098 -72.128 1.00 26.88 58 SER C C 1
ATOM 3652 O O . SER C 1 58 ? -22.451 35.969 -72.216 1.00 26.19 58 SER C O 1
ATOM 3655 N N . ILE C 1 59 ? -20.410 35.091 -71.831 1.00 23.09 59 ILE C N 1
ATOM 3656 C CA . ILE C 1 59 ? -20.882 33.760 -71.472 1.00 22.31 59 ILE C CA 1
ATOM 3657 C C . ILE C 1 59 ? -20.321 33.481 -70.081 1.00 20.98 59 ILE C C 1
ATOM 3658 O O . ILE C 1 59 ? -19.209 33.914 -69.777 1.00 22.60 59 ILE C O 1
ATOM 3663 N N . TYR C 1 60 ? -21.091 32.772 -69.258 1.00 20.50 60 TYR C N 1
ATOM 3664 C CA . TYR C 1 60 ? -20.681 32.433 -67.895 1.00 18.56 60 TYR C CA 1
ATOM 3665 C C . TYR C 1 60 ? -20.761 30.945 -67.626 1.00 21.78 60 TYR C C 1
ATOM 3666 O O . TYR C 1 60 ? -21.689 30.277 -68.079 1.00 22.38 60 TYR C O 1
ATOM 3675 N N . ASN C 1 61 ? -19.807 30.424 -66.858 1.00 18.61 61 ASN C N 1
ATOM 3676 C CA . ASN C 1 61 ? -19.923 29.078 -66.333 1.00 19.92 61 ASN C CA 1
ATOM 3677 C C . ASN C 1 61 ? -21.172 28.978 -65.423 1.00 21.68 61 ASN C C 1
ATOM 3678 O O . ASN C 1 61 ? -21.604 29.979 -64.838 1.00 19.76 61 ASN C O 1
ATOM 3683 N N . GLN C 1 62 ? -21.752 27.778 -65.336 1.00 24.65 62 GLN C N 1
ATOM 3684 C CA . GLN C 1 62 ? -23.049 27.544 -64.663 1.00 27.69 62 GLN C CA 1
ATOM 3685 C C . GLN C 1 62 ? -23.198 28.194 -63.285 1.00 27.96 62 GLN C C 1
ATOM 3686 O O . GLN C 1 62 ? -24.195 28.877 -63.019 1.00 27.87 62 GLN C O 1
ATOM 3689 N N . GLU C 1 63 ? -22.190 27.991 -62.439 1.00 25.65 63 GLU C N 1
ATOM 3690 C CA . GLU C 1 63 ? -22.155 28.485 -61.065 1.00 26.43 63 GLU C CA 1
ATOM 3691 C C . GLU C 1 63 ? -22.250 30.017 -60.955 1.00 24.93 63 GLU C C 1
ATOM 3692 O O . GLU C 1 63 ? -22.601 30.542 -59.896 1.00 25.41 63 GLU C O 1
ATOM 3698 N N . PHE C 1 64 ? -21.929 30.727 -62.036 1.00 22.87 64 PHE C N 1
ATOM 3699 C CA . PHE C 1 64 ? -21.787 32.190 -61.983 1.00 21.80 64 PHE C CA 1
ATOM 3700 C C . PHE C 1 64 ? -22.899 32.930 -62.718 1.00 26.41 64 PHE C C 1
ATOM 3701 O O . PHE C 1 64 ? -23.002 34.159 -62.630 1.00 23.71 64 PHE C O 1
ATOM 3709 N N . LYS C 1 65 ? -23.737 32.184 -63.435 1.00 27.39 65 LYS C N 1
ATOM 3710 C CA . LYS C 1 65 ? -24.803 32.803 -64.204 1.00 31.78 65 LYS C CA 1
ATOM 3711 C C . LYS C 1 65 ? -25.786 33.513 -63.269 1.00 29.34 65 LYS C C 1
ATOM 3712 O O . LYS C 1 65 ? -26.190 32.964 -62.245 1.00 27.75 65 LYS C O 1
ATOM 3715 N N . GLY C 1 66 ? -26.128 34.751 -63.617 1.00 32.86 66 GLY C N 1
ATOM 3716 C CA . GLY C 1 66 ? -27.070 35.558 -62.836 1.00 33.26 66 GLY C CA 1
ATOM 3717 C C . GLY C 1 66 ? -26.409 36.465 -61.808 1.00 34.92 66 GLY C C 1
ATOM 3718 O O . GLY C 1 66 ? -26.864 37.590 -61.581 1.00 40.50 66 GLY C O 1
ATOM 3719 N N . ARG C 1 67 ? -25.328 35.986 -61.195 1.00 27.05 67 ARG C N 1
ATOM 3720 C CA . ARG C 1 67 ? -24.708 36.698 -60.069 1.00 27.69 67 ARG C CA 1
ATOM 3721 C C . ARG C 1 67 ? -23.367 37.375 -60.394 1.00 23.68 67 ARG C C 1
ATOM 3722 O O . ARG C 1 67 ? -22.964 38.303 -59.690 1.00 22.88 67 ARG C O 1
ATOM 3730 N N . PHE C 1 68 ? -22.686 36.926 -61.453 1.00 19.73 68 PHE C N 1
ATOM 3731 C CA . PHE C 1 68 ? -21.502 37.627 -61.944 1.00 20.09 68 PHE C CA 1
ATOM 3732 C C . PHE C 1 68 ? -21.857 38.384 -63.208 1.00 23.81 68 PHE C C 1
ATOM 3733 O O . PHE C 1 68 ? -22.650 37.898 -64.022 1.00 23.12 68 PHE C O 1
ATOM 3741 N N . THR C 1 69 ? -21.259 39.559 -63.374 1.00 21.73 69 THR C N 1
ATOM 3742 C CA . THR C 1 69 ? -21.449 40.352 -64.587 1.00 26.21 69 THR C CA 1
ATOM 3743 C C . THR C 1 69 ? -20.115 40.808 -65.142 1.00 24.52 69 THR C C 1
ATOM 3744 O O . THR C 1 69 ? -19.312 41.411 -64.445 1.00 23.06 69 THR C O 1
ATOM 3748 N N . LEU C 1 70 ? -19.881 40.501 -66.410 1.00 23.68 70 LEU C N 1
ATOM 3749 C CA . LEU C 1 70 ? -18.670 40.926 -67.081 1.00 25.24 70 LEU C CA 1
ATOM 3750 C C . LEU C 1 70 ? -18.962 42.150 -67.927 1.00 27.67 70 LEU C C 1
ATOM 3751 O O . LEU C 1 70 ? -19.970 42.181 -68.629 1.00 28.06 70 LEU C O 1
ATOM 3756 N N . SER C 1 71 ? -18.087 43.149 -67.855 1.00 26.87 71 SER C N 1
ATOM 3757 C CA . SER C 1 71 ? -18.177 44.324 -68.719 1.00 29.55 71 SER C CA 1
ATOM 3758 C C . SER C 1 71 ? -16.798 44.753 -69.228 1.00 29.67 71 SER C C 1
ATOM 3759 O O . SER C 1 71 ? -15.758 44.232 -68.780 1.00 25.12 71 SER C O 1
ATOM 3762 N N . VAL C 1 72 ? -16.800 45.672 -70.195 1.00 30.77 72 VAL C N 1
ATOM 3763 C CA . VAL C 1 72 ? -15.569 46.191 -70.795 1.00 34.06 72 VAL C CA 1
ATOM 3764 C C . VAL C 1 72 ? -15.609 47.714 -70.914 1.00 33.63 72 VAL C C 1
ATOM 3765 O O . VAL C 1 72 ? -16.683 48.306 -71.061 1.00 35.70 72 VAL C O 1
ATOM 3769 N N . ASP C 1 73 ? -14.432 48.331 -70.852 1.00 34.33 73 ASP C N 1
ATOM 3770 C CA . ASP C 1 73 ? -14.253 49.723 -71.241 1.00 38.68 73 ASP C CA 1
ATOM 3771 C C . ASP C 1 73 ? -13.138 49.810 -72.296 1.00 34.33 73 ASP C C 1
ATOM 3772 O O . ASP C 1 73 ? -11.955 49.768 -71.957 1.00 35.44 73 ASP C O 1
ATOM 3777 N N . ARG C 1 74 ? -13.525 49.925 -73.567 1.00 42.08 74 ARG C N 1
ATOM 3778 C CA . ARG C 1 74 ? -12.562 49.978 -74.684 1.00 43.65 74 ARG C CA 1
ATOM 3779 C C . ARG C 1 74 ? -11.556 51.122 -74.581 1.00 43.15 74 ARG C C 1
ATOM 3780 O O . ARG C 1 74 ? -10.365 50.920 -74.809 1.00 40.18 74 ARG C O 1
ATOM 3788 N N . SER C 1 75 ? -12.042 52.313 -74.229 1.00 43.92 75 SER C N 1
ATOM 3789 C CA . SER C 1 75 ? -11.200 53.508 -74.102 1.00 43.16 75 SER C CA 1
ATOM 3790 C C . SER C 1 75 ? -10.036 53.325 -73.129 1.00 43.64 75 SER C C 1
ATOM 3791 O O . SER C 1 75 ? -8.975 53.924 -73.308 1.00 49.19 75 SER C O 1
ATOM 3794 N N . LYS C 1 76 ? -10.238 52.501 -72.103 1.00 42.60 76 LYS C N 1
ATOM 3795 C CA . LYS C 1 76 ? -9.205 52.266 -71.094 1.00 38.86 76 LYS C CA 1
ATOM 3796 C C . LYS C 1 76 ? -8.538 50.890 -71.239 1.00 41.36 76 LYS C C 1
ATOM 3797 O O . LYS C 1 76 ? -7.614 50.560 -70.481 1.00 36.41 76 LYS C O 1
ATOM 3803 N N . ASN C 1 77 ? -8.992 50.120 -72.236 1.00 39.64 77 ASN C N 1
ATOM 3804 C CA . ASN C 1 77 ? -8.578 48.721 -72.459 1.00 37.71 77 ASN C CA 1
ATOM 3805 C C . ASN C 1 77 ? -8.731 47.861 -71.203 1.00 31.54 77 ASN C C 1
ATOM 3806 O O . ASN C 1 77 ? -7.832 47.093 -70.840 1.00 25.69 77 ASN C O 1
ATOM 3811 N N . THR C 1 78 ? -9.881 48.003 -70.552 1.00 32.96 78 THR C N 1
ATOM 3812 C CA . THR C 1 78 ? -10.111 47.382 -69.252 1.00 32.20 78 THR C CA 1
ATOM 3813 C C . THR C 1 78 ? -11.358 46.499 -69.222 1.00 31.36 78 THR C C 1
ATOM 3814 O O . THR C 1 78 ? -12.374 46.801 -69.853 1.00 30.95 78 THR C O 1
ATOM 3818 N N . LEU C 1 79 ? -11.243 45.397 -68.483 1.00 31.34 79 LEU C N 1
ATOM 3819 C CA . LEU C 1 79 ? -12.303 44.402 -68.307 1.00 30.05 79 LEU C CA 1
ATOM 3820 C C . LEU C 1 79 ? -12.726 44.421 -66.825 1.00 27.16 79 LEU C C 1
ATOM 3821 O O . LEU C 1 79 ? -11.874 44.541 -65.958 1.00 27.50 79 LEU C O 1
ATOM 3826 N N . TYR C 1 80 ? -14.028 44.330 -66.546 1.00 24.98 80 TYR C N 1
ATOM 3827 C CA . TYR C 1 80 ? -14.525 44.366 -65.157 1.00 25.33 80 TYR C CA 1
ATOM 3828 C C . TYR C 1 80 ? -15.362 43.145 -64.838 1.00 24.64 80 TYR C C 1
ATOM 3829 O O . TYR C 1 80 ? -16.339 42.857 -65.540 1.00 25.68 80 TYR C O 1
ATOM 3838 N N . LEU C 1 81 ? -14.990 42.438 -63.770 1.00 19.31 81 LEU C N 1
ATOM 3839 C CA . LEU C 1 81 ? -15.813 41.345 -63.263 1.00 20.38 81 LEU C CA 1
ATOM 3840 C C . LEU C 1 81 ? -16.510 41.778 -61.992 1.00 17.55 81 LEU C C 1
ATOM 3841 O O . LEU C 1 81 ? -15.870 41.936 -60.952 1.00 17.29 81 LEU C O 1
ATOM 3846 N N . GLN C 1 82 ? -17.822 41.974 -62.089 1.00 18.02 82 GLN C N 1
ATOM 3847 C CA . GLN C 1 82 ? -18.630 42.331 -60.932 1.00 18.15 82 GLN C CA 1
ATOM 3848 C C . GLN C 1 82 ? -19.179 41.040 -60.338 1.00 19.76 82 GLN C C 1
ATOM 3849 O O . GLN C 1 82 ? -19.943 40.329 -60.983 1.00 19.54 82 GLN C O 1
ATOM 3855 N N . MET C 1 83 ? -18.819 40.757 -59.091 1.00 16.87 83 MET C N 1
ATOM 3856 C CA . MET C 1 83 ? -19.253 39.527 -58.452 1.00 16.17 83 MET C CA 1
ATOM 3857 C C . MET C 1 83 ? -20.198 39.896 -57.346 1.00 16.62 83 MET C C 1
ATOM 3858 O O . MET C 1 83 ? -19.888 40.770 -56.545 1.00 18.46 83 MET C O 1
ATOM 3863 N N . ASN C 1 84 ? -21.357 39.244 -57.347 1.00 16.45 84 ASN C N 1
ATOM 3864 C CA . ASN C 1 84 ? -22.381 39.399 -56.319 1.00 17.32 84 ASN C CA 1
ATOM 3865 C C . ASN C 1 84 ? -22.695 38.050 -55.666 1.00 17.36 84 ASN C C 1
ATOM 3866 O O . ASN C 1 84 ? -22.305 36.987 -56.189 1.00 16.78 84 ASN C O 1
ATOM 3871 N N . SER C 1 85 ? -23.372 38.104 -54.511 1.00 15.71 85 SER C N 1
ATOM 3872 C CA . SER C 1 85 ? -23.787 36.922 -53.737 1.00 15.87 85 SER C CA 1
ATOM 3873 C C . SER C 1 85 ? -22.638 35.954 -53.522 1.00 16.07 85 SER C C 1
ATOM 3874 O O . SER C 1 85 ? -22.762 34.754 -53.771 1.00 15.81 85 SER C O 1
ATOM 3877 N N . LEU C 1 86 ? -21.509 36.483 -53.069 1.00 13.41 86 LEU C N 1
ATOM 3878 C CA . LEU C 1 86 ? -20.321 35.657 -52.903 1.00 12.88 86 LEU C CA 1
ATOM 3879 C C . LEU C 1 86 ? -20.457 34.730 -51.708 1.00 15.07 86 LEU C C 1
ATOM 3880 O O . LEU C 1 86 ? -21.071 35.097 -50.715 1.00 16.35 86 LEU C O 1
ATOM 3885 N N . ARG C 1 87 ? -19.897 33.526 -51.823 1.00 13.24 87 ARG C N 1
ATOM 3886 C CA . ARG C 1 87 ? -19.955 32.525 -50.779 1.00 16.54 87 ARG C CA 1
ATOM 3887 C C . ARG C 1 87 ? -18.528 32.108 -50.431 1.00 13.37 87 ARG C C 1
ATOM 3888 O O . ARG C 1 87 ? -17.597 32.357 -51.196 1.00 11.89 87 ARG C O 1
ATOM 3896 N N . ALA C 1 88 ? -18.346 31.479 -49.267 1.00 14.46 88 ALA C N 1
ATOM 3897 C CA . ALA C 1 88 ? -17.007 31.040 -48.862 1.00 14.63 88 ALA C CA 1
ATOM 3898 C C . ALA C 1 88 ? -16.300 30.248 -49.969 1.00 14.11 88 ALA C C 1
ATOM 3899 O O . ALA C 1 88 ? -15.082 30.348 -50.133 1.00 13.46 88 ALA C O 1
ATOM 3901 N N . GLU C 1 89 ? -17.079 29.473 -50.715 1.00 15.44 89 GLU C N 1
ATOM 3902 C CA . GLU C 1 89 ? -16.579 28.619 -51.800 1.00 15.24 89 GLU C CA 1
ATOM 3903 C C . GLU C 1 89 ? -15.988 29.399 -52.979 1.00 13.79 89 GLU C C 1
ATOM 3904 O O . GLU C 1 89 ? -15.309 28.830 -53.832 1.00 15.89 89 GLU C O 1
ATOM 3910 N N . ASP C 1 90 ? -16.239 30.706 -53.018 1.00 11.21 90 ASP C N 1
ATOM 3911 C CA . ASP C 1 90 ? -15.703 31.574 -54.060 1.00 11.27 90 ASP C CA 1
ATOM 3912 C C . ASP C 1 90 ? -14.314 32.146 -53.743 1.00 10.41 90 ASP C C 1
ATOM 3913 O O . ASP C 1 90 ? -13.714 32.868 -54.565 1.00 10.82 90 ASP C O 1
ATOM 3918 N N . THR C 1 91 ? -13.821 31.865 -52.539 1.00 9.17 91 THR C N 1
ATOM 3919 C CA . THR C 1 91 ? -12.451 32.228 -52.175 1.00 8.03 91 THR C CA 1
ATOM 3920 C C . THR C 1 91 ? -11.511 31.570 -53.166 1.00 9.26 91 THR C C 1
ATOM 3921 O O . THR C 1 91 ? -11.543 30.348 -53.327 1.00 9.20 91 THR C O 1
ATOM 3925 N N . ALA C 1 92 ? -10.684 32.377 -53.821 1.00 8.28 92 ALA C N 1
ATOM 3926 C CA . ALA C 1 92 ? -9.835 31.904 -54.913 1.00 8.20 92 ALA C CA 1
ATOM 3927 C C . ALA C 1 92 ? -8.906 33.002 -55.410 1.00 9.58 92 ALA C C 1
ATOM 3928 O O . ALA C 1 92 ? -9.152 34.180 -55.165 1.00 9.25 92 ALA C O 1
ATOM 3930 N N . VAL C 1 93 ? -7.828 32.618 -56.098 1.00 9.37 93 VAL C N 1
ATOM 3931 C CA . VAL C 1 93 ? -7.051 33.572 -56.890 1.00 9.82 93 VAL C CA 1
ATOM 3932 C C . VAL C 1 93 ? -7.789 33.697 -58.224 1.00 9.77 93 VAL C C 1
ATOM 3933 O O . VAL C 1 93 ? -8.049 32.691 -58.885 1.00 10.28 93 VAL C O 1
ATOM 3937 N N . TYR C 1 94 ? -8.172 34.926 -58.570 1.00 9.65 94 TYR C N 1
ATOM 3938 C CA . TYR C 1 94 ? -8.831 35.227 -59.843 1.00 10.10 94 TYR C CA 1
ATOM 3939 C C . TYR C 1 94 ? -7.815 35.767 -60.835 1.00 11.71 94 TYR C C 1
ATOM 3940 O O . TYR C 1 94 ? -7.104 36.754 -60.550 1.00 12.45 94 TYR C O 1
ATOM 3949 N N . TYR C 1 95 ? -7.756 35.106 -61.995 1.00 12.98 95 TYR C N 1
ATOM 3950 C CA . TYR C 1 95 ? -6.872 35.483 -63.107 1.00 12.93 95 TYR C CA 1
ATOM 3951 C C . TYR C 1 95 ? -7.674 36.004 -64.281 1.00 13.24 95 TYR C C 1
ATOM 3952 O O . TYR C 1 95 ? -8.731 35.458 -64.662 1.00 13.16 95 TYR C O 1
ATOM 3961 N N . CYS C 1 96 ? -7.191 37.080 -64.877 1.00 14.54 96 CYS C N 1
ATOM 3962 C CA . CYS C 1 96 ? -7.716 37.449 -66.165 1.00 17.77 96 CYS C CA 1
ATOM 3963 C C . CYS C 1 96 ? -6.788 36.828 -67.199 1.00 15.14 96 CYS C C 1
ATOM 3964 O O . CYS C 1 96 ? -5.618 36.559 -66.919 1.00 15.13 96 CYS C O 1
ATOM 3969 N N . ALA C 1 97 ? -7.346 36.525 -68.364 1.00 16.39 97 ALA C N 1
ATOM 3970 C CA . ALA C 1 97 ? -6.612 35.846 -69.423 1.00 17.12 97 ALA C CA 1
ATOM 3971 C C . ALA C 1 97 ? -7.260 36.191 -70.752 1.00 18.72 97 ALA C C 1
ATOM 3972 O O . ALA C 1 97 ? -8.319 36.810 -70.791 1.00 20.07 97 ALA C O 1
ATOM 3974 N N . ARG C 1 98 ? -6.613 35.801 -71.845 1.00 21.24 98 ARG C N 1
ATOM 3975 C CA . ARG C 1 98 ? -7.162 36.060 -73.177 1.00 20.85 98 ARG C CA 1
ATOM 3976 C C . ARG C 1 98 ? -7.140 34.788 -74.009 1.00 20.11 98 ARG C C 1
ATOM 3977 O O . ARG C 1 98 ? -6.259 33.938 -73.817 1.00 19.87 98 ARG C O 1
ATOM 3985 N N . ASN C 1 99 ? -8.103 34.660 -74.922 1.00 22.02 99 ASN C N 1
ATOM 3986 C CA . ASN C 1 99 ? -8.090 33.587 -75.917 1.00 21.32 99 ASN C CA 1
ATOM 3987 C C . ASN C 1 99 ? -8.474 34.130 -77.301 1.00 25.71 99 ASN C C 1
ATOM 3988 O O . ASN C 1 99 ? -8.933 35.268 -77.423 1.00 25.49 99 ASN C O 1
ATOM 3993 N N . LEU C 1 100 ? -8.305 33.297 -78.328 1.00 27.81 100 LEU C N 1
ATOM 3994 C CA . LEU C 1 100 ? -8.595 33.686 -79.703 1.00 30.00 100 LEU C CA 1
ATOM 3995 C C . LEU C 1 100 ? -9.663 32.782 -80.321 1.00 31.48 100 LEU C C 1
ATOM 3996 O O . LEU C 1 100 ? -9.499 31.565 -80.377 1.00 30.56 100 LEU C O 1
ATOM 4001 N N . GLY C 1 101 ? -10.762 33.392 -80.758 1.00 34.41 101 GLY C N 1
ATOM 4002 C CA . GLY C 1 101 ? -11.808 32.701 -81.517 1.00 34.35 101 GLY C CA 1
ATOM 4003 C C . GLY C 1 101 ? -12.484 31.583 -80.749 1.00 41.33 101 GLY C C 1
ATOM 4004 O O . GLY C 1 101 ? -12.803 31.745 -79.570 1.00 40.12 101 GLY C O 1
ATOM 4005 N N . PRO C 1 102 ? -12.697 30.431 -81.412 1.00 40.10 102 PRO C N 1
ATOM 4006 C CA . PRO C 1 102 ? -13.384 29.292 -80.794 1.00 34.96 102 PRO C CA 1
ATOM 4007 C C . PRO C 1 102 ? -12.511 28.450 -79.851 1.00 31.34 102 PRO C C 1
ATOM 4008 O O . PRO C 1 102 ? -13.033 27.579 -79.156 1.00 29.60 102 PRO C O 1
ATOM 4012 N N . SER C 1 103 ? -11.201 28.686 -79.841 1.00 30.09 103 SER C N 1
ATOM 4013 C CA . SER C 1 103 ? -10.302 27.875 -79.021 1.00 27.37 103 SER C CA 1
ATOM 4014 C C . SER C 1 103 ? -10.055 28.561 -77.682 1.00 23.52 103 SER C C 1
ATOM 4015 O O . SER C 1 103 ? -9.342 29.557 -77.610 1.00 24.21 103 SER C O 1
ATOM 4018 N N . PHE C 1 104 ? -10.650 28.023 -76.624 1.00 21.17 104 PHE C N 1
ATOM 4019 C CA . PHE C 1 104 ? -10.568 28.679 -75.317 1.00 20.76 104 PHE C CA 1
ATOM 4020 C C . PHE C 1 104 ? -9.393 28.195 -74.487 1.00 21.80 104 PHE C C 1
ATOM 4021 O O . PHE C 1 104 ? -9.556 27.786 -73.332 1.00 21.65 104 PHE C O 1
ATOM 4029 N N . TYR C 1 105 ? -8.212 28.197 -75.095 1.00 20.30 105 TYR C N 1
ATOM 4030 C CA . TYR C 1 105 ? -6.973 28.020 -74.338 1.00 18.65 105 TYR C CA 1
ATOM 4031 C C . TYR C 1 105 ? -6.296 29.384 -74.190 1.00 19.06 105 TYR C C 1
ATOM 4032 O O . TYR C 1 105 ? -6.452 30.265 -75.049 1.00 18.17 105 TYR C O 1
ATOM 4041 N N . PHE C 1 106 ? -5.539 29.552 -73.111 1.00 15.48 106 PHE C N 1
ATOM 4042 C CA . PHE C 1 106 ? -5.135 30.890 -72.673 1.00 15.11 106 PHE C CA 1
ATOM 4043 C C . PHE C 1 106 ? -3.639 31.086 -72.742 1.00 15.49 106 PHE C C 1
ATOM 4044 O O . PHE C 1 106 ? -2.864 30.451 -71.998 1.00 16.26 106 PHE C O 1
ATOM 4052 N N . ASP C 1 107 ? -3.215 31.934 -73.679 1.00 16.46 107 ASP C N 1
ATOM 4053 C CA . ASP C 1 107 ? -1.793 32.109 -73.915 1.00 16.42 107 ASP C CA 1
ATOM 4054 C C . ASP C 1 107 ? -1.167 33.143 -73.014 1.00 18.09 107 ASP C C 1
ATOM 4055 O O . ASP C 1 107 ? 0.036 33.104 -72.783 1.00 22.68 107 ASP C O 1
ATOM 4060 N N . TYR C 1 108 ? -1.984 34.069 -72.505 1.00 17.71 108 TYR C N 1
ATOM 4061 C CA . TYR C 1 108 ? -1.503 35.086 -71.566 1.00 21.14 108 TYR C CA 1
ATOM 4062 C C . TYR C 1 108 ? -2.438 35.169 -70.381 1.00 16.66 108 TYR C C 1
ATOM 4063 O O . TYR C 1 108 ? -3.663 35.189 -70.560 1.00 17.31 108 TYR C O 1
ATOM 4072 N N . TRP C 1 109 ? -1.824 35.225 -69.195 1.00 18.25 109 TRP C N 1
ATOM 4073 C CA . TRP C 1 109 ? -2.507 35.264 -67.894 1.00 18.39 109 TRP C CA 1
ATOM 4074 C C . TRP C 1 109 ? -2.002 36.405 -67.089 1.00 21.11 109 TRP C C 1
ATOM 4075 O O . TRP C 1 109 ? -0.798 36.628 -67.022 1.00 23.16 109 TRP C O 1
ATOM 4086 N N . GLY C 1 110 ? -2.905 37.117 -66.431 1.00 20.23 110 GLY C N 1
ATOM 4087 C CA . GLY C 1 110 ? -2.486 38.129 -65.467 1.00 23.40 110 GLY C CA 1
ATOM 4088 C C . GLY C 1 110 ? -1.835 37.491 -64.256 1.00 23.53 110 GLY C C 1
ATOM 4089 O O . GLY C 1 110 ? -1.711 36.264 -64.164 1.00 23.78 110 GLY C O 1
ATOM 4090 N N . GLN C 1 111 ? -1.444 38.323 -63.296 1.00 24.37 111 GLN C N 1
ATOM 4091 C CA . GLN C 1 111 ? -0.715 37.824 -62.134 1.00 24.90 111 GLN C CA 1
ATOM 4092 C C . GLN C 1 111 ? -1.663 37.189 -61.097 1.00 19.73 111 GLN C C 1
ATOM 4093 O O . GLN C 1 111 ? -1.240 36.414 -60.246 1.00 19.34 111 GLN C O 1
ATOM 4099 N N . GLY C 1 112 ? -2.947 37.498 -61.199 1.00 15.62 112 GLY C N 1
ATOM 4100 C CA . GLY C 1 112 ? -3.933 36.924 -60.286 1.00 17.32 112 GLY C CA 1
ATOM 4101 C C . GLY C 1 112 ? -4.101 37.762 -59.039 1.00 16.29 112 GLY C C 1
ATOM 4102 O O . GLY C 1 112 ? -3.147 38.388 -58.565 1.00 17.75 112 GLY C O 1
ATOM 4103 N N . THR C 1 113 ? -5.329 37.794 -58.529 1.00 14.33 113 THR C N 1
ATOM 4104 C CA . THR C 1 113 ? -5.665 38.557 -57.325 1.00 14.20 113 THR C CA 1
ATOM 4105 C C . THR C 1 113 ? -6.488 37.666 -56.382 1.00 12.30 113 THR C C 1
ATOM 4106 O O . THR C 1 113 ? -7.445 37.031 -56.821 1.00 12.47 113 THR C O 1
ATOM 4110 N N . LEU C 1 114 ? -6.105 37.610 -55.102 1.00 12.38 114 LEU C N 1
ATOM 4111 C CA . LEU C 1 114 ? -6.782 36.718 -54.164 1.00 11.60 114 LEU C CA 1
ATOM 4112 C C . LEU C 1 114 ? -8.024 37.375 -53.591 1.00 13.19 114 LEU C C 1
ATOM 4113 O O . LEU C 1 114 ? -7.947 38.485 -53.021 1.00 12.51 114 LEU C O 1
ATOM 4118 N N . VAL C 1 115 ? -9.165 36.692 -53.734 1.00 9.67 115 VAL C N 1
ATOM 4119 C CA . VAL C 1 115 ? -10.423 37.139 -53.138 1.00 9.34 115 VAL C CA 1
ATOM 4120 C C . VAL C 1 115 ? -10.733 36.181 -52.003 1.00 9.22 115 VAL C C 1
ATOM 4121 O O . VAL C 1 115 ? -10.792 34.971 -52.201 1.00 9.59 115 VAL C O 1
ATOM 4125 N N . THR C 1 116 ? -10.904 36.714 -50.792 1.00 8.88 116 THR C N 1
ATOM 4126 C CA . THR C 1 116 ? -11.189 35.875 -49.628 1.00 9.23 116 THR C CA 1
ATOM 4127 C C . THR C 1 116 ? -12.591 36.221 -49.176 1.00 8.54 116 THR C C 1
ATOM 4128 O O . THR C 1 116 ? -12.857 37.382 -48.867 1.00 9.35 116 THR C O 1
ATOM 4132 N N . VAL C 1 117 ? -13.478 35.233 -49.147 1.00 8.22 117 VAL C N 1
ATOM 4133 C CA . VAL C 1 117 ? -14.853 35.454 -48.678 1.00 8.71 117 VAL C CA 1
ATOM 4134 C C . VAL C 1 117 ? -14.950 34.950 -47.255 1.00 8.23 117 VAL C C 1
ATOM 4135 O O . VAL C 1 117 ? -14.800 33.745 -47.007 1.00 9.38 117 VAL C O 1
ATOM 4139 N N . SER C 1 118 ? -15.169 35.853 -46.309 1.00 7.76 118 SER C N 1
ATOM 4140 C CA . SER C 1 118 ? -15.053 35.508 -44.880 1.00 9.26 118 SER C CA 1
ATOM 4141 C C . SER C 1 118 ? -15.854 36.490 -44.064 1.00 8.64 118 SER C C 1
ATOM 4142 O O . SER C 1 118 ? -15.993 37.651 -44.452 1.00 9.41 118 SER C O 1
ATOM 4145 N N . SER C 1 119 ? -16.342 36.025 -42.908 1.00 8.16 119 SER C N 1
ATOM 4146 C CA . SER C 1 119 ? -17.098 36.876 -41.979 1.00 8.72 119 SER C CA 1
ATOM 4147 C C . SER C 1 119 ? -16.183 37.647 -41.035 1.00 9.11 119 SER C C 1
ATOM 4148 O O . SER C 1 119 ? -16.646 38.563 -40.343 1.00 11.03 119 SER C O 1
ATOM 4151 N N . ALA C 1 120 ? -14.899 37.308 -41.004 1.00 8.58 120 ALA C N 1
ATOM 4152 C CA . ALA C 1 120 ? -13.957 38.007 -40.097 1.00 10.49 120 ALA C CA 1
ATOM 4153 C C . ALA C 1 120 ? -13.565 39.394 -40.635 1.00 10.41 120 ALA C C 1
ATOM 4154 O O . ALA C 1 120 ? -13.751 39.682 -41.809 1.00 10.80 120 ALA C O 1
ATOM 4156 N N . SER C 1 121 ? -12.998 40.226 -39.772 1.00 8.55 121 SER C N 1
ATOM 4157 C CA . SER C 1 121 ? -12.572 41.586 -40.122 1.00 7.52 121 SER C CA 1
ATOM 4158 C C . SER C 1 121 ? -11.228 41.590 -40.839 1.00 7.32 121 SER C C 1
ATOM 4159 O O . SER C 1 121 ? -10.379 40.718 -40.596 1.00 8.41 121 SER C O 1
ATOM 4162 N N . THR C 1 122 ? -11.006 42.594 -41.682 1.00 7.12 122 THR C N 1
ATOM 4163 C CA . THR C 1 122 ? -9.627 42.818 -42.145 1.00 8.57 122 THR C CA 1
ATOM 4164 C C . THR C 1 122 ? -8.771 43.247 -40.945 1.00 7.57 122 THR C C 1
ATOM 4165 O O . THR C 1 122 ? -9.257 43.906 -40.002 1.00 7.75 122 THR C O 1
ATOM 4172 N N . LYS C 1 123 ? -7.498 42.859 -40.956 1.00 7.24 123 LYS C N 1
ATOM 4173 C CA . LYS C 1 123 ? -6.566 43.305 -39.938 1.00 7.38 123 LYS C CA 1
ATOM 4174 C C . LYS C 1 123 ? -5.182 43.474 -40.567 1.00 7.22 123 LYS C C 1
ATOM 4175 O O . LYS C 1 123 ? -4.603 42.506 -41.043 1.00 6.92 123 LYS C O 1
ATOM 4181 N N . GLY C 1 124 ? -4.655 44.709 -40.576 1.00 7.66 124 GLY C N 1
ATOM 4182 C CA . GLY C 1 124 ? -3.282 44.937 -41.046 1.00 8.76 124 GLY C CA 1
ATOM 4183 C C . GLY C 1 124 ? -2.251 44.356 -40.101 1.00 7.97 124 GLY C C 1
ATOM 4184 O O . GLY C 1 124 ? -2.537 44.136 -38.915 1.00 9.17 124 GLY C O 1
ATOM 4185 N N . PRO C 1 125 ? -1.040 44.096 -40.613 1.00 9.04 125 PRO C N 1
ATOM 4186 C CA . PRO C 1 125 ? -0.066 43.398 -39.782 1.00 8.68 125 PRO C CA 1
ATOM 4187 C C . PRO C 1 125 ? 0.696 44.282 -38.796 1.00 9.67 125 PRO C C 1
ATOM 4188 O O . PRO C 1 125 ? 0.759 45.510 -38.949 1.00 9.97 125 PRO C O 1
ATOM 4192 N N . SER C 1 126 ? 1.262 43.623 -37.793 1.00 10.65 126 SER C N 1
ATOM 4193 C CA . SER C 1 126 ? 2.257 44.232 -36.921 1.00 11.77 126 SER C CA 1
ATOM 4194 C C . SER C 1 126 ? 3.598 43.693 -37.379 1.00 11.72 126 SER C C 1
ATOM 4195 O O . SER C 1 126 ? 3.807 42.471 -37.422 1.00 12.15 126 SER C O 1
ATOM 4198 N N . VAL C 1 127 ? 4.494 44.602 -37.739 1.00 9.70 127 VAL C N 1
ATOM 4199 C CA . VAL C 1 127 ? 5.780 44.227 -38.281 1.00 8.78 127 VAL C CA 1
ATOM 4200 C C . VAL C 1 127 ? 6.879 44.493 -37.273 1.00 8.24 127 VAL C C 1
ATOM 4201 O O . VAL C 1 127 ? 7.005 45.629 -36.775 1.00 11.74 127 VAL C O 1
ATOM 4205 N N . PHE C 1 128 ? 7.638 43.437 -36.963 1.00 7.64 128 PHE C N 1
ATOM 4206 C CA . PHE C 1 128 ? 8.735 43.504 -35.992 1.00 8.29 128 PHE C CA 1
ATOM 4207 C C . PHE C 1 128 ? 10.044 43.142 -36.644 1.00 8.35 128 PHE C C 1
ATOM 4208 O O . PHE C 1 128 ? 10.085 42.296 -37.530 1.00 8.55 128 PHE C O 1
ATOM 4216 N N . PRO C 1 129 ? 11.132 43.795 -36.209 1.00 7.53 129 PRO C N 1
ATOM 4217 C CA . PRO C 1 129 ? 12.423 43.466 -36.798 1.00 8.29 129 PRO C CA 1
ATOM 4218 C C . PRO C 1 129 ? 12.969 42.187 -36.203 1.00 8.04 129 PRO C C 1
ATOM 4219 O O . PRO C 1 129 ? 12.757 41.918 -35.002 1.00 9.08 129 PRO C O 1
ATOM 4223 N N . LEU C 1 130 ? 13.674 41.425 -37.032 1.00 7.55 130 LEU C N 1
ATOM 4224 C CA . LEU C 1 130 ? 14.514 40.311 -36.560 1.00 7.67 130 LEU C CA 1
ATOM 4225 C C . LEU C 1 130 ? 15.974 40.775 -36.724 1.00 7.42 130 LEU C C 1
ATOM 4226 O O . LEU C 1 130 ? 16.589 40.670 -37.800 1.00 8.67 130 LEU C O 1
ATOM 4231 N N . ALA C 1 131 ? 16.484 41.340 -35.634 1.00 9.34 131 ALA C N 1
ATOM 4232 C CA . ALA C 1 131 ? 17.749 42.066 -35.653 1.00 9.79 131 ALA C CA 1
ATOM 4233 C C . ALA C 1 131 ? 18.935 41.149 -35.866 1.00 10.14 131 ALA C C 1
ATOM 4234 O O . ALA C 1 131 ? 19.033 40.101 -35.226 1.00 11.28 131 ALA C O 1
ATOM 4236 N N . PRO C 1 132 ? 19.852 41.553 -36.764 1.00 10.52 132 PRO C N 1
ATOM 4237 C CA . PRO C 1 132 ? 21.108 40.805 -36.853 1.00 10.25 132 PRO C CA 1
ATOM 4238 C C . PRO C 1 132 ? 21.974 41.082 -35.631 1.00 11.38 132 PRO C C 1
ATOM 4239 O O . PRO C 1 132 ? 21.887 42.161 -35.030 1.00 10.93 132 PRO C O 1
ATOM 4243 N N . SER C 1 133 ? 22.813 40.110 -35.274 1.00 10.92 133 SER C N 1
ATOM 4244 C CA . SER C 1 133 ? 23.752 40.269 -34.165 1.00 12.65 133 SER C CA 1
ATOM 4245 C C . SER C 1 133 ? 24.781 39.180 -34.321 1.00 13.10 133 SER C C 1
ATOM 4246 O O . SER C 1 133 ? 24.661 38.339 -35.196 1.00 11.41 133 SER C O 1
ATOM 4249 N N . SER C 1 134 ? 25.777 39.171 -33.435 1.00 14.94 134 SER C N 1
ATOM 4250 C CA . SER C 1 134 ? 26.785 38.126 -33.454 1.00 16.24 134 SER C CA 1
ATOM 4251 C C . SER C 1 134 ? 26.111 36.766 -33.358 1.00 15.00 134 SER C C 1
ATOM 4252 O O . SER C 1 134 ? 26.609 35.790 -33.896 1.00 15.12 134 SER C O 1
ATOM 4255 N N . LYS C 1 135 ? 24.956 36.709 -32.683 1.00 15.12 135 LYS C N 1
ATOM 4256 C CA . LYS C 1 135 ? 24.247 35.454 -32.465 1.00 16.12 135 LYS C CA 1
ATOM 4257 C C . LYS C 1 135 ? 23.536 34.931 -33.709 1.00 14.29 135 LYS C C 1
ATOM 4258 O O . LYS C 1 135 ? 23.225 33.757 -33.790 1.00 17.15 135 LYS C O 1
ATOM 4264 N N . SER C 1 136 ? 23.290 35.796 -34.687 1.00 11.35 136 SER C N 1
ATOM 4265 C CA . SER C 1 136 ? 22.733 35.357 -35.970 1.00 11.48 136 SER C CA 1
ATOM 4266 C C . SER C 1 136 ? 23.759 35.360 -37.104 1.00 11.08 136 SER C C 1
ATOM 4267 O O . SER C 1 136 ? 23.406 35.284 -38.279 1.00 13.04 136 SER C O 1
ATOM 4270 N N . THR C 1 137 ? 25.037 35.454 -36.746 1.00 12.05 137 THR C N 1
ATOM 4271 C CA . THR C 1 137 ? 26.116 35.511 -37.734 1.00 10.49 137 THR C CA 1
ATOM 4272 C C . THR C 1 137 ? 26.924 34.215 -37.718 1.00 11.09 137 THR C C 1
ATOM 4273 O O . THR C 1 137 ? 27.325 33.756 -36.654 1.00 14.10 137 THR C O 1
ATOM 4277 N N . SER C 1 138 ? 27.157 33.657 -38.904 1.00 9.52 138 SER C N 1
ATOM 4278 C CA . SER C 1 138 ? 27.849 32.389 -39.057 1.00 9.25 138 SER C CA 1
ATOM 4279 C C . SER C 1 138 ? 28.782 32.513 -40.240 1.00 9.85 138 SER C C 1
ATOM 4280 O O . SER C 1 138 ? 28.350 32.833 -41.354 1.00 10.16 138 SER C O 1
ATOM 4283 N N . GLY C 1 139 ? 30.066 32.311 -39.981 1.00 9.19 139 GLY C N 1
ATOM 4284 C CA . GLY C 1 139 ? 31.075 32.333 -41.043 1.00 8.76 139 GLY C CA 1
ATOM 4285 C C . GLY C 1 139 ? 31.125 33.651 -41.808 1.00 8.94 139 GLY C C 1
ATOM 4286 O O . GLY C 1 139 ? 31.388 33.686 -43.017 1.00 12.56 139 GLY C O 1
ATOM 4287 N N . GLY C 1 140 ? 30.840 34.727 -41.089 1.00 8.37 140 GLY C N 1
ATOM 4288 C CA . GLY C 1 140 ? 30.869 36.089 -41.638 1.00 7.72 140 GLY C CA 1
ATOM 4289 C C . GLY C 1 140 ? 29.572 36.544 -42.306 1.00 8.97 140 GLY C C 1
ATOM 4290 O O . GLY C 1 140 ? 29.507 37.674 -42.811 1.00 11.82 140 GLY C O 1
ATOM 4291 N N . THR C 1 141 ? 28.565 35.669 -42.329 1.00 8.78 141 THR C N 1
ATOM 4292 C CA . THR C 1 141 ? 27.262 35.975 -42.922 1.00 9.86 141 THR C CA 1
ATOM 4293 C C . THR C 1 141 ? 26.237 36.236 -41.811 1.00 9.01 141 THR C C 1
ATOM 4294 O O . THR C 1 141 ? 26.008 35.372 -40.969 1.00 9.88 141 THR C O 1
ATOM 4298 N N . ALA C 1 142 ? 25.642 37.434 -41.802 1.00 8.46 142 ALA C N 1
ATOM 4299 C CA . ALA C 1 142 ? 24.662 37.797 -40.787 1.00 8.18 142 ALA C CA 1
ATOM 4300 C C . ALA C 1 142 ? 23.261 37.579 -41.346 1.00 9.67 142 ALA C C 1
ATOM 4301 O O . ALA C 1 142 ? 22.969 37.980 -42.477 1.00 11.13 142 ALA C O 1
ATOM 4303 N N . ALA C 1 143 ? 22.387 36.994 -40.546 1.00 8.16 143 ALA C N 1
ATOM 4304 C CA . ALA C 1 143 ? 20.975 36.892 -40.961 1.00 7.93 143 ALA C CA 1
ATOM 4305 C C . ALA C 1 143 ? 20.160 37.945 -40.241 1.00 8.76 143 ALA C C 1
ATOM 4306 O O . ALA C 1 143 ? 20.349 38.166 -39.055 1.00 9.20 143 ALA C O 1
ATOM 4308 N N . LEU C 1 144 ? 19.248 38.583 -40.968 1.00 7.54 144 LEU C N 1
ATOM 4309 C CA . LEU C 1 144 ? 18.341 39.557 -40.377 1.00 6.86 144 LEU C CA 1
ATOM 4310 C C . LEU C 1 144 ? 17.010 39.362 -41.068 1.00 7.83 144 LEU C C 1
ATOM 4311 O O . LEU C 1 144 ? 16.910 38.671 -42.091 1.00 8.51 144 LEU C O 1
ATOM 4316 N N . GLY C 1 145 ? 15.956 39.937 -40.515 1.00 7.36 145 GLY C N 1
ATOM 4317 C CA . GLY C 1 145 ? 14.660 39.734 -41.153 1.00 7.51 145 GLY C CA 1
ATOM 4318 C C . GLY C 1 145 ? 13.560 40.572 -40.574 1.00 6.65 145 GLY C C 1
ATOM 4319 O O . GLY C 1 145 ? 13.806 41.501 -39.826 1.00 7.31 145 GLY C O 1
ATOM 4320 N N . CYS C 1 146 ? 12.345 40.301 -41.029 1.00 7.67 146 CYS C N 1
ATOM 4321 C CA . CYS C 1 146 ? 11.171 40.916 -40.420 1.00 8.88 146 CYS C CA 1
ATOM 4322 C C . CYS C 1 146 ? 10.108 39.881 -40.200 1.00 7.96 146 CYS C C 1
ATOM 4323 O O . CYS C 1 146 ? 9.932 38.971 -40.995 1.00 7.50 146 CYS C O 1
ATOM 4328 N N . LEU C 1 147 ? 9.435 40.044 -39.083 1.00 8.26 147 LEU C N 1
ATOM 4329 C CA . LEU C 1 147 ? 8.324 39.195 -38.681 1.00 7.00 147 LEU C CA 1
ATOM 4330 C C . LEU C 1 147 ? 7.050 40.008 -38.937 1.00 6.60 147 LEU C C 1
ATOM 4331 O O . LEU C 1 147 ? 6.880 41.111 -38.370 1.00 7.00 147 LEU C O 1
ATOM 4336 N N . VAL C 1 148 ? 6.167 39.460 -39.770 1.00 6.93 148 VAL C N 1
ATOM 4337 C CA . VAL C 1 148 ? 4.912 40.135 -40.137 1.00 8.21 148 VAL C CA 1
ATOM 4338 C C . VAL C 1 148 ? 3.778 39.376 -39.403 1.00 7.82 148 VAL C C 1
ATOM 4339 O O . VAL C 1 148 ? 3.368 38.289 -39.832 1.00 9.05 148 VAL C O 1
ATOM 4343 N N . LYS C 1 149 ? 3.279 39.956 -38.317 1.00 8.98 149 LYS C N 1
ATOM 4344 C CA . LYS C 1 149 ? 2.408 39.231 -37.379 1.00 8.99 149 LYS C CA 1
ATOM 4345 C C . LYS C 1 149 ? 0.966 39.617 -37.502 1.00 9.39 149 LYS C C 1
ATOM 4346 O O . LYS C 1 149 ? 0.644 40.802 -37.695 1.00 10.51 149 LYS C O 1
ATOM 4352 N N . ASP C 1 150 ? 0.108 38.605 -37.414 1.00 8.13 150 ASP C N 1
ATOM 4353 C CA . ASP C 1 150 ? -1.286 38.814 -37.039 1.00 9.10 150 ASP C CA 1
ATOM 4354 C C . ASP C 1 150 ? -2.101 39.639 -38.018 1.00 8.80 150 ASP C C 1
ATOM 4355 O O . ASP C 1 150 ? -2.735 40.594 -37.625 1.00 12.13 150 ASP C O 1
ATOM 4360 N N . TYR C 1 151 ? -2.141 39.203 -39.274 1.00 6.81 151 TYR C N 1
ATOM 4361 C CA . TYR C 1 151 ? -2.900 39.924 -40.284 1.00 6.54 151 TYR C CA 1
ATOM 4362 C C . TYR C 1 151 ? -3.972 39.016 -40.914 1.00 5.90 151 TYR C C 1
ATOM 4363 O O . TYR C 1 151 ? -3.909 37.788 -40.848 1.00 6.54 151 TYR C O 1
ATOM 4372 N N . PHE C 1 152 ? -4.930 39.651 -41.578 1.00 6.03 152 PHE C N 1
ATOM 4373 C CA . PHE C 1 152 ? -6.007 38.943 -42.242 1.00 6.83 152 PHE C CA 1
ATOM 4374 C C . PHE C 1 152 ? -6.662 39.870 -43.231 1.00 6.77 152 PHE C C 1
ATOM 4375 O O . PHE C 1 152 ? -6.788 41.067 -42.966 1.00 7.44 152 PHE C O 1
ATOM 4383 N N . PRO C 1 153 ? -7.059 39.349 -44.402 1.00 6.55 153 PRO C N 1
ATOM 4384 C CA . PRO C 1 153 ? -6.762 38.036 -44.977 1.00 6.42 153 PRO C CA 1
ATOM 4385 C C . PRO C 1 153 ? -5.359 38.027 -45.607 1.00 6.39 153 PRO C C 1
ATOM 4386 O O . PRO C 1 153 ? -4.613 39.017 -45.509 1.00 6.52 153 PRO C O 1
ATOM 4390 N N . GLU C 1 154 ? -5.004 36.913 -46.242 1.00 7.31 154 GLU C N 1
ATOM 4391 C CA . GLU C 1 154 ? -3.834 36.922 -47.128 1.00 8.54 154 GLU C CA 1
ATOM 4392 C C . GLU C 1 154 ? -4.171 37.809 -48.328 1.00 7.82 154 GLU C C 1
ATOM 4393 O O . GLU C 1 154 ? -5.350 38.081 -48.560 1.00 8.74 154 GLU C O 1
ATOM 4399 N N . PRO C 1 155 ? -3.159 38.277 -49.096 1.00 7.88 155 PRO C N 1
ATOM 4400 C CA . PRO C 1 155 ? -1.741 38.050 -48.862 1.00 8.36 155 PRO C CA 1
ATOM 4401 C C . PRO C 1 155 ? -0.990 39.295 -48.377 1.00 8.92 155 PRO C C 1
ATOM 4402 O O . PRO C 1 155 ? -1.504 40.410 -48.436 1.00 9.34 155 PRO C O 1
ATOM 4406 N N . VAL C 1 156 ? 0.240 39.060 -47.914 1.00 10.04 156 VAL C N 1
ATOM 4407 C CA . VAL C 1 156 ? 1.242 40.081 -47.727 1.00 11.12 156 VAL C CA 1
ATOM 4408 C C . VAL C 1 156 ? 2.385 39.810 -48.714 1.00 11.60 156 VAL C C 1
ATOM 4409 O O . VAL C 1 156 ? 2.692 38.651 -49.011 1.00 14.61 156 VAL C O 1
ATOM 4416 N N . THR C 1 157 ? 2.995 40.879 -49.213 1.00 11.18 157 THR C N 1
ATOM 4417 C CA . THR C 1 157 ? 4.263 40.789 -49.932 1.00 12.50 157 THR C CA 1
ATOM 4418 C C . THR C 1 157 ? 5.364 41.503 -49.155 1.00 11.34 157 THR C C 1
ATOM 4419 O O . THR C 1 157 ? 5.096 42.438 -48.391 1.00 10.59 157 THR C O 1
ATOM 4423 N N . VAL C 1 158 ? 6.601 41.054 -49.339 1.00 9.79 158 VAL C N 1
ATOM 4424 C CA . VAL C 1 158 ? 7.724 41.701 -48.697 1.00 11.43 158 VAL C CA 1
ATOM 4425 C C . VAL C 1 158 ? 8.829 41.885 -49.711 1.00 10.55 158 VAL C C 1
ATOM 4426 O O . VAL C 1 158 ? 9.138 40.989 -50.488 1.00 14.08 158 VAL C O 1
ATOM 4430 N N . SER C 1 159 ? 9.394 43.069 -49.714 1.00 10.74 159 SER C N 1
ATOM 4431 C CA . SER C 1 159 ? 10.590 43.332 -50.467 1.00 11.53 159 SER C CA 1
ATOM 4432 C C . SER C 1 159 ? 11.591 43.943 -49.515 1.00 10.42 159 SER C C 1
ATOM 4433 O O . SER C 1 159 ? 11.253 44.291 -48.372 1.00 11.99 159 SER C O 1
ATOM 4436 N N . TRP C 1 160 ? 12.844 44.022 -49.958 1.00 9.97 160 TRP C N 1
ATOM 4437 C CA . TRP C 1 160 ? 13.874 44.641 -49.145 1.00 9.64 160 TRP C CA 1
ATOM 4438 C C . TRP C 1 160 ? 14.494 45.811 -49.877 1.00 10.10 160 TRP C C 1
ATOM 4439 O O . TRP C 1 160 ? 14.799 45.711 -51.068 1.00 11.00 160 TRP C O 1
ATOM 4450 N N . ASN C 1 161 ? 14.676 46.917 -49.163 1.00 10.02 161 ASN C N 1
ATOM 4451 C CA . ASN C 1 161 ? 15.342 48.117 -49.716 1.00 12.38 161 ASN C CA 1
ATOM 4452 C C . ASN C 1 161 ? 14.695 48.549 -51.022 1.00 14.87 161 ASN C C 1
ATOM 4453 O O . ASN C 1 161 ? 15.371 48.870 -52.015 1.00 13.42 161 ASN C O 1
ATOM 4458 N N . SER C 1 162 ? 13.362 48.535 -51.013 1.00 15.94 162 SER C N 1
ATOM 4459 C CA . SER C 1 162 ? 12.551 48.952 -52.161 1.00 16.80 162 SER C CA 1
ATOM 4460 C C . SER C 1 162 ? 12.869 48.158 -53.431 1.00 18.95 162 SER C C 1
ATOM 4461 O O . SER C 1 162 ? 12.794 48.703 -54.536 1.00 20.17 162 SER C O 1
ATOM 4464 N N . GLY C 1 163 ? 13.232 46.884 -53.269 1.00 17.67 163 GLY C N 1
ATOM 4465 C CA . GLY C 1 163 ? 13.539 46.000 -54.396 1.00 19.42 163 GLY C CA 1
ATOM 4466 C C . GLY C 1 163 ? 15.003 45.957 -54.809 1.00 17.99 163 GLY C C 1
ATOM 4467 O O . GLY C 1 163 ? 15.371 45.166 -55.679 1.00 21.86 163 GLY C O 1
ATOM 4468 N N . ALA C 1 164 ? 15.840 46.782 -54.176 1.00 16.74 164 ALA C N 1
ATOM 4469 C CA . ALA C 1 164 ? 17.270 46.825 -54.496 1.00 18.24 164 ALA C CA 1
ATOM 4470 C C . ALA C 1 164 ? 17.987 45.582 -53.962 1.00 19.50 164 ALA C C 1
ATOM 4471 O O . ALA C 1 164 ? 19.018 45.163 -54.495 1.00 19.22 164 ALA C O 1
ATOM 4473 N N . LEU C 1 165 ? 17.426 44.970 -52.928 1.00 14.83 165 LEU C N 1
ATOM 4474 C CA . LEU C 1 165 ? 18.058 43.786 -52.315 1.00 15.28 165 LEU C CA 1
ATOM 4475 C C . LEU C 1 165 ? 17.219 42.545 -52.583 1.00 14.83 165 LEU C C 1
ATOM 4476 O O . LEU C 1 165 ? 16.102 42.411 -52.055 1.00 15.24 165 LEU C O 1
ATOM 4481 N N . THR C 1 166 ? 17.747 41.633 -53.396 1.00 16.27 166 THR C N 1
ATOM 4482 C CA . THR C 1 166 ? 16.993 40.423 -53.739 1.00 16.59 166 THR C CA 1
ATOM 4483 C C . THR C 1 166 ? 17.755 39.122 -53.503 1.00 15.59 166 THR C C 1
ATOM 4484 O O . THR C 1 166 ? 17.140 38.105 -53.207 1.00 16.32 166 THR C O 1
ATOM 4488 N N . SER C 1 167 ? 19.077 39.134 -53.629 1.00 17.41 167 SER C N 1
ATOM 4489 C CA . SER C 1 167 ? 19.814 37.887 -53.427 1.00 18.30 167 SER C CA 1
ATOM 4490 C C . SER C 1 167 ? 19.891 37.538 -51.944 1.00 16.22 167 SER C C 1
ATOM 4491 O O . SER C 1 167 ? 20.018 38.422 -51.082 1.00 16.70 167 SER C O 1
ATOM 4494 N N . GLY C 1 168 ? 19.725 36.251 -51.654 1.00 17.17 168 GLY C N 1
ATOM 4495 C CA . GLY C 1 168 ? 19.754 35.771 -50.288 1.00 17.29 168 GLY C CA 1
ATOM 4496 C C . GLY C 1 168 ? 18.482 36.060 -49.500 1.00 14.87 168 GLY C C 1
ATOM 4497 O O . GLY C 1 168 ? 18.479 35.907 -48.279 1.00 16.49 168 GLY C O 1
ATOM 4498 N N . VAL C 1 169 ? 17.425 36.491 -50.192 1.00 14.72 169 VAL C N 1
ATOM 4499 C CA . VAL C 1 169 ? 16.123 36.756 -49.550 1.00 13.53 169 VAL C CA 1
ATOM 4500 C C . VAL C 1 169 ? 15.276 35.502 -49.573 1.00 12.44 169 VAL C C 1
ATOM 4501 O O . VAL C 1 169 ? 15.105 34.889 -50.631 1.00 13.13 169 VAL C O 1
ATOM 4505 N N . ALA C 1 170 ? 14.740 35.139 -48.404 1.00 9.82 170 ALA C N 1
ATOM 4506 C CA . ALA C 1 170 ? 13.754 34.067 -48.264 1.00 10.61 170 ALA C CA 1
ATOM 4507 C C . ALA C 1 170 ? 12.511 34.552 -47.514 1.00 11.05 170 ALA C C 1
ATOM 4508 O O . ALA C 1 170 ? 12.575 34.876 -46.327 1.00 10.66 170 ALA C O 1
ATOM 4510 N N . THR C 1 171 ? 11.370 34.549 -48.198 1.00 12.58 171 THR C N 1
ATOM 4511 C CA . THR C 1 171 ? 10.109 34.989 -47.593 1.00 11.79 171 THR C CA 1
ATOM 4512 C C . THR C 1 171 ? 9.196 33.788 -47.572 1.00 12.23 171 THR C C 1
ATOM 4513 O O . THR C 1 171 ? 8.945 33.183 -48.612 1.00 15.52 171 THR C O 1
ATOM 4517 N N . GLY C 1 172 ? 8.741 33.444 -46.376 1.00 12.12 172 GLY C N 1
ATOM 4518 C CA . GLY C 1 172 ? 8.172 32.128 -46.124 1.00 17.01 172 GLY C CA 1
ATOM 4519 C C . GLY C 1 172 ? 6.686 32.147 -46.318 1.00 17.24 172 GLY C C 1
ATOM 4520 O O . GLY C 1 172 ? 6.067 33.221 -46.355 1.00 15.29 172 GLY C O 1
ATOM 4521 N N . PRO C 1 173 ? 6.084 30.960 -46.458 1.00 15.83 173 PRO C N 1
ATOM 4522 C CA . PRO C 1 173 ? 4.630 31.036 -46.546 1.00 15.08 173 PRO C CA 1
ATOM 4523 C C . PRO C 1 173 ? 4.086 31.415 -45.178 1.00 13.95 173 PRO C C 1
ATOM 4524 O O . PRO C 1 173 ? 4.818 31.353 -44.191 1.00 13.47 173 PRO C O 1
ATOM 4528 N N . ALA C 1 174 ? 2.825 31.835 -45.124 1.00 14.82 174 ALA C N 1
ATOM 4529 C CA . ALA C 1 174 ? 2.200 32.198 -43.857 1.00 15.19 174 ALA C CA 1
ATOM 4530 C C . ALA C 1 174 ? 1.793 30.973 -43.046 1.00 15.34 174 ALA C C 1
ATOM 4531 O O . ALA C 1 174 ? 1.573 29.882 -43.607 1.00 16.88 174 ALA C O 1
ATOM 4533 N N . VAL C 1 175 ? 1.730 31.154 -41.736 1.00 14.49 175 VAL C N 1
ATOM 4534 C CA . VAL C 1 175 ? 1.133 30.162 -40.838 1.00 16.18 175 VAL C CA 1
ATOM 4535 C C . VAL C 1 175 ? -0.217 30.736 -40.422 1.00 14.06 175 VAL C C 1
ATOM 4536 O O . VAL C 1 175 ? -0.325 31.922 -40.147 1.00 12.32 175 VAL C O 1
ATOM 4540 N N . LEU C 1 176 ? -1.238 29.899 -40.411 1.00 14.32 176 LEU C N 1
ATOM 4541 C CA . LEU C 1 176 ? -2.514 30.279 -39.844 1.00 13.28 176 LEU C CA 1
ATOM 4542 C C . LEU C 1 176 ? -2.525 29.910 -38.363 1.00 14.47 176 LEU C C 1
ATOM 4543 O O . LEU C 1 176 ? -2.375 28.737 -37.986 1.00 16.45 176 LEU C O 1
ATOM 4548 N N . GLN C 1 177 ? -2.691 30.909 -37.518 1.00 14.78 177 GLN C N 1
ATOM 4549 C CA . GLN C 1 177 ? -2.639 30.705 -36.079 1.00 15.65 177 GLN C CA 1
ATOM 4550 C C . GLN C 1 177 ? -4.000 30.356 -35.500 1.00 16.66 177 GLN C C 1
ATOM 4551 O O . GLN C 1 177 ? -5.020 30.522 -36.168 1.00 15.30 177 GLN C O 1
ATOM 4557 N N . SER C 1 178 ? -4.008 29.888 -34.249 1.00 16.68 178 SER C N 1
ATOM 4558 C CA . SER C 1 178 ? -5.243 29.514 -33.568 1.00 18.08 178 SER C CA 1
ATOM 4559 C C . SER C 1 178 ? -6.222 30.681 -33.430 1.00 16.84 178 SER C C 1
ATOM 4560 O O . SER C 1 178 ? -7.428 30.468 -33.339 1.00 18.21 178 SER C O 1
ATOM 4563 N N . SER C 1 179 ? -5.695 31.906 -33.427 1.00 14.33 179 SER C N 1
ATOM 4564 C CA . SER C 1 179 ? -6.483 33.137 -33.419 1.00 15.57 179 SER C CA 1
ATOM 4565 C C . SER C 1 179 ? -7.225 33.394 -34.735 1.00 13.42 179 SER C C 1
ATOM 4566 O O . SER C 1 179 ? -7.992 34.359 -34.823 1.00 17.24 179 SER C O 1
ATOM 4569 N N . GLY C 1 180 ? -6.947 32.598 -35.759 1.00 12.31 180 GLY C N 1
ATOM 4570 C CA . GLY C 1 180 ? -7.480 32.857 -37.111 1.00 12.29 180 GLY C CA 1
ATOM 4571 C C . GLY C 1 180 ? -6.746 33.939 -37.897 1.00 11.42 180 GLY C C 1
ATOM 4572 O O . GLY C 1 180 ? -7.181 34.306 -38.979 1.00 10.17 180 GLY C O 1
ATOM 4573 N N . LEU C 1 181 ? -5.624 34.429 -37.364 1.00 10.43 181 LEU C N 1
ATOM 4574 C CA . LEU C 1 181 ? -4.774 35.388 -38.086 1.00 8.94 181 LEU C CA 1
ATOM 4575 C C . LEU C 1 181 ? -3.519 34.744 -38.655 1.00 10.71 181 LEU C C 1
ATOM 4576 O O . LEU C 1 181 ? -3.049 33.721 -38.145 1.00 12.13 181 LEU C O 1
ATOM 4581 N N . TYR C 1 182 ? -2.983 35.356 -39.704 1.00 7.53 182 TYR C N 1
ATOM 4582 C CA . TYR C 1 182 ? -1.770 34.874 -40.365 1.00 7.46 182 TYR C CA 1
ATOM 4583 C C . TYR C 1 182 ? -0.542 35.575 -39.854 1.00 8.30 182 TYR C C 1
ATOM 4584 O O . TYR C 1 182 ? -0.616 36.691 -39.387 1.00 7.21 182 TYR C O 1
ATOM 4593 N N . SER C 1 183 ? 0.585 34.872 -39.929 1.00 8.35 183 SER C N 1
ATOM 4594 C CA . SER C 1 183 ? 1.914 35.476 -39.694 1.00 8.35 183 SER C CA 1
ATOM 4595 C C . SER C 1 183 ? 2.871 34.906 -40.728 1.00 8.90 183 SER C C 1
ATOM 4596 O O . SER C 1 183 ? 2.754 33.729 -41.150 1.00 10.46 183 SER C O 1
ATOM 4599 N N . LEU C 1 184 ? 3.847 35.709 -41.122 1.00 8.02 184 LEU C N 1
ATOM 4600 C CA . LEU C 1 184 ? 4.950 35.176 -41.925 1.00 8.35 184 LEU C CA 1
ATOM 4601 C C . LEU C 1 184 ? 6.224 35.918 -41.611 1.00 8.71 184 LEU C C 1
ATOM 4602 O O . LEU C 1 184 ? 6.190 36.900 -40.870 1.00 9.67 184 LEU C O 1
ATOM 4607 N N . SER C 1 185 ? 7.342 35.420 -42.117 1.00 8.21 185 SER C N 1
ATOM 4608 C CA . SER C 1 185 ? 8.595 36.154 -41.976 1.00 8.00 185 SER C CA 1
ATOM 4609 C C . SER C 1 185 ? 9.387 36.197 -43.269 1.00 7.66 185 SER C C 1
ATOM 4610 O O . SER C 1 185 ? 9.206 35.376 -44.162 1.00 7.75 185 SER C O 1
ATOM 4615 N N . SER C 1 186 ? 10.297 37.157 -43.343 1.00 8.39 186 SER C N 1
ATOM 4616 C CA . SER C 1 186 ? 11.239 37.254 -44.450 1.00 9.11 186 SER C CA 1
ATOM 4617 C C . SER C 1 186 ? 12.609 37.418 -43.815 1.00 9.00 186 SER C C 1
ATOM 4618 O O . SER C 1 186 ? 12.773 38.224 -42.894 1.00 7.67 186 SER C O 1
ATOM 4621 N N . VAL C 1 187 ? 13.559 36.616 -44.279 1.00 8.32 187 VAL C N 1
ATOM 4622 C CA . VAL C 1 187 ? 14.914 36.616 -43.750 1.00 8.76 187 VAL C CA 1
ATOM 4623 C C . VAL C 1 187 ? 15.898 36.772 -44.895 1.00 9.13 187 VAL C C 1
ATOM 4624 O O . VAL C 1 187 ? 15.767 36.132 -45.936 1.00 11.74 187 VAL C O 1
ATOM 4628 N N . VAL C 1 188 ? 16.879 37.647 -44.709 1.00 9.02 188 VAL C N 1
ATOM 4629 C CA . VAL C 1 188 ? 17.910 37.875 -45.718 1.00 10.13 188 VAL C CA 1
ATOM 4630 C C . VAL C 1 188 ? 19.283 37.679 -45.053 1.00 9.98 188 VAL C C 1
ATOM 4631 O O . VAL C 1 188 ? 19.454 37.930 -43.870 1.00 9.45 188 VAL C O 1
ATOM 4635 N N . THR C 1 189 ? 20.232 37.165 -45.817 1.00 11.06 189 THR C N 1
ATOM 4636 C CA . THR C 1 189 ? 21.596 36.977 -45.292 1.00 11.30 189 THR C CA 1
ATOM 4637 C C . THR C 1 189 ? 22.547 37.917 -46.028 1.00 10.15 189 THR C C 1
ATOM 4638 O O . THR C 1 189 ? 22.490 38.024 -47.248 1.00 12.98 189 THR C O 1
ATOM 4642 N N . VAL C 1 190 ? 23.392 38.605 -45.274 1.00 9.76 190 VAL C N 1
ATOM 4643 C CA . VAL C 1 190 ? 24.255 39.661 -45.800 1.00 9.69 190 VAL C CA 1
ATOM 4644 C C . VAL C 1 190 ? 25.642 39.576 -45.174 1.00 10.64 190 VAL C C 1
ATOM 4645 O O . VAL C 1 190 ? 25.805 38.996 -44.099 1.00 11.22 190 VAL C O 1
ATOM 4649 N N . PRO C 1 191 ? 26.664 40.161 -45.834 1.00 9.83 191 PRO C N 1
ATOM 4650 C CA . PRO C 1 191 ? 27.976 40.147 -45.164 1.00 10.54 191 PRO C CA 1
ATOM 4651 C C . PRO C 1 191 ? 27.944 40.909 -43.840 1.00 11.03 191 PRO C C 1
ATOM 4652 O O . PRO C 1 191 ? 27.398 42.022 -43.786 1.00 11.72 191 PRO C O 1
ATOM 4656 N N . SER C 1 192 ? 28.494 40.352 -42.765 1.00 12.49 192 SER C N 1
ATOM 4657 C CA . SER C 1 192 ? 28.423 41.094 -41.491 1.00 13.16 192 SER C CA 1
ATOM 4658 C C . SER C 1 192 ? 29.025 42.526 -41.531 1.00 12.48 192 SER C C 1
ATOM 4659 O O . SER C 1 192 ? 28.543 43.391 -40.813 1.00 13.46 192 SER C O 1
ATOM 4662 N N . SER C 1 193 ? 30.066 42.802 -42.330 1.00 15.09 193 SER C N 1
ATOM 4663 C CA . SER C 1 193 ? 30.570 44.189 -42.365 1.00 17.07 193 SER C CA 1
ATOM 4664 C C . SER C 1 193 ? 29.535 45.172 -42.923 1.00 14.73 193 SER C C 1
ATOM 4665 O O . SER C 1 193 ? 29.568 46.368 -42.606 1.00 14.05 193 SER C O 1
ATOM 4668 N N . SER C 1 194 ? 28.570 44.663 -43.705 1.00 12.19 194 SER C N 1
ATOM 4669 C CA . SER C 1 194 ? 27.549 45.537 -44.277 1.00 11.14 194 SER C CA 1
ATOM 4670 C C . SER C 1 194 ? 26.596 46.047 -43.205 1.00 10.42 194 SER C C 1
ATOM 4671 O O . SER C 1 194 ? 25.831 46.977 -43.446 1.00 12.55 194 SER C O 1
ATOM 4676 N N . LEU C 1 195 ? 26.625 45.446 -42.026 1.00 10.42 195 LEU C N 1
ATOM 4677 C CA . LEU C 1 195 ? 25.727 45.911 -40.979 1.00 10.74 195 LEU C CA 1
ATOM 4678 C C . LEU C 1 195 ? 26.035 47.327 -40.531 1.00 12.65 195 LEU C C 1
ATOM 4679 O O . LEU C 1 195 ? 25.160 47.995 -39.992 1.00 12.81 195 LEU C O 1
ATOM 4684 N N . GLY C 1 196 ? 27.270 47.790 -40.726 1.00 11.76 196 GLY C N 1
ATOM 4685 C CA . GLY C 1 196 ? 27.599 49.184 -40.379 1.00 12.96 196 GLY C CA 1
ATOM 4686 C C . GLY C 1 196 ? 27.440 50.135 -41.550 1.00 14.25 196 GLY C C 1
ATOM 4687 O O . GLY C 1 196 ? 27.242 51.349 -41.360 1.00 17.66 196 GLY C O 1
ATOM 4688 N N . THR C 1 197 ? 27.533 49.607 -42.763 1.00 13.30 197 THR C N 1
ATOM 4689 C CA . THR C 1 197 ? 27.574 50.461 -43.960 1.00 13.24 197 THR C CA 1
ATOM 4690 C C . THR C 1 197 ? 26.275 50.553 -44.764 1.00 15.20 197 THR C C 1
ATOM 4691 O O . THR C 1 197 ? 26.135 51.453 -45.593 1.00 19.35 197 THR C O 1
ATOM 4695 N N . GLN C 1 198 ? 25.346 49.616 -44.558 1.00 12.08 198 GLN C N 1
ATOM 4696 C CA . GLN C 1 198 ? 24.141 49.526 -45.387 1.00 13.99 198 GLN C CA 1
ATOM 4697 C C . GLN C 1 198 ? 22.923 49.492 -44.474 1.00 14.93 198 GLN C C 1
ATOM 4698 O O . GLN C 1 198 ? 22.872 48.710 -43.514 1.00 16.85 198 GLN C O 1
ATOM 4704 N N . THR C 1 199 ? 21.953 50.343 -44.772 1.00 12.70 199 THR C N 1
ATOM 4705 C CA . THR C 1 199 ? 20.674 50.316 -44.071 1.00 14.28 199 THR C CA 1
ATOM 4706 C C . THR C 1 199 ? 19.778 49.242 -44.691 1.00 11.47 199 THR C C 1
ATOM 4707 O O . THR C 1 199 ? 19.729 49.104 -45.908 1.00 12.62 199 THR C O 1
ATOM 4711 N N . TYR C 1 200 ? 19.111 48.464 -43.838 1.00 11.05 200 TYR C N 1
ATOM 4712 C CA . TYR C 1 200 ? 18.205 47.415 -44.292 1.00 10.53 200 TYR C CA 1
ATOM 4713 C C . TYR C 1 200 ? 16.787 47.732 -43.858 1.00 9.47 200 TYR C C 1
ATOM 4714 O O . TYR C 1 200 ? 16.525 47.914 -42.657 1.00 10.45 200 TYR C O 1
ATOM 4723 N N . ILE C 1 201 ? 15.901 47.777 -44.850 1.00 8.76 201 ILE C N 1
ATOM 4724 C CA . ILE C 1 201 ? 14.490 48.118 -44.650 1.00 9.62 201 ILE C CA 1
ATOM 4725 C C . ILE C 1 201 ? 13.638 47.052 -45.306 1.00 9.50 201 ILE C C 1
ATOM 4726 O O . ILE C 1 201 ? 13.801 46.772 -46.488 1.00 9.95 201 ILE C O 1
ATOM 4731 N N . CYS C 1 202 ? 12.733 46.453 -44.535 1.00 9.60 202 CYS C N 1
ATOM 4732 C CA . CYS C 1 202 ? 11.778 45.533 -45.124 1.00 9.65 202 CYS C CA 1
ATOM 4733 C C . CYS C 1 202 ? 10.501 46.304 -45.463 1.00 9.14 202 CYS C C 1
ATOM 4734 O O . CYS C 1 202 ? 9.997 47.086 -44.671 1.00 9.83 202 CYS C O 1
ATOM 4739 N N . ASN C 1 203 ? 10.047 46.128 -46.691 1.00 7.90 203 ASN C N 1
ATOM 4740 C CA . ASN C 1 203 ? 8.863 46.833 -47.189 1.00 9.29 203 ASN C CA 1
ATOM 4741 C C . ASN C 1 203 ? 7.702 45.834 -47.249 1.00 8.69 203 ASN C C 1
ATOM 4742 O O . ASN C 1 203 ? 7.693 44.917 -48.081 1.00 9.29 203 ASN C O 1
ATOM 4747 N N . VAL C 1 204 ? 6.733 45.999 -46.353 1.00 7.69 204 VAL C N 1
ATOM 4748 C CA . VAL C 1 204 ? 5.626 45.063 -46.250 1.00 7.93 204 VAL C CA 1
ATOM 4749 C C . VAL C 1 204 ? 4.394 45.698 -46.888 1.00 8.19 204 VAL C C 1
ATOM 4750 O O . VAL C 1 204 ? 4.072 46.855 -46.575 1.00 8.88 204 VAL C O 1
ATOM 4754 N N . ASN C 1 205 ? 3.743 44.982 -47.796 1.00 8.36 205 ASN C N 1
ATOM 4755 C CA . ASN C 1 205 ? 2.485 45.468 -48.392 1.00 9.32 205 ASN C CA 1
ATOM 4756 C C . ASN C 1 205 ? 1.373 44.504 -48.026 1.00 9.01 205 ASN C C 1
ATOM 4757 O O . ASN C 1 205 ? 1.489 43.310 -48.275 1.00 10.38 205 ASN C O 1
ATOM 4762 N N . HIS C 1 206 ? 0.327 45.017 -47.383 1.00 8.04 206 HIS C N 1
ATOM 4763 C CA . HIS C 1 206 ? -0.901 44.244 -47.146 1.00 7.01 206 HIS C CA 1
ATOM 4764 C C . HIS C 1 206 ? -2.039 44.965 -47.821 1.00 7.65 206 HIS C C 1
ATOM 4765 O O . HIS C 1 206 ? -2.776 45.778 -47.212 1.00 7.21 206 HIS C O 1
ATOM 4772 N N . LYS C 1 207 ? -2.194 44.671 -49.108 1.00 9.35 207 LYS C N 1
ATOM 4773 C CA . LYS C 1 207 ? -3.158 45.356 -49.938 1.00 11.27 207 LYS C CA 1
ATOM 4774 C C . LYS C 1 207 ? -4.607 45.235 -49.429 1.00 9.14 207 LYS C C 1
ATOM 4775 O O . LYS C 1 207 ? -5.365 46.219 -49.498 1.00 10.11 207 LYS C O 1
ATOM 4781 N N . PRO C 1 208 ? -4.988 44.068 -48.855 1.00 9.19 208 PRO C N 1
ATOM 4782 C CA . PRO C 1 208 ? -6.369 43.983 -48.376 1.00 7.90 208 PRO C CA 1
ATOM 4783 C C . PRO C 1 208 ? -6.748 44.980 -47.286 1.00 8.84 208 PRO C C 1
ATOM 4784 O O . PRO C 1 208 ? -7.947 45.254 -47.140 1.00 9.93 208 PRO C O 1
ATOM 4788 N N . SER C 1 209 ? -5.775 45.496 -46.523 1.00 7.36 209 SER C N 1
ATOM 4789 C CA . SER C 1 209 ? -6.047 46.533 -45.511 1.00 7.59 209 SER C CA 1
ATOM 4790 C C . SER C 1 209 ? -5.487 47.899 -45.958 1.00 7.05 209 SER C C 1
ATOM 4791 O O . SER C 1 209 ? -5.495 48.858 -45.179 1.00 7.95 209 SER C O 1
ATOM 4794 N N . ASN C 1 210 ? -5.018 47.975 -47.203 1.00 9.20 210 ASN C N 1
ATOM 4795 C CA . ASN C 1 210 ? -4.448 49.207 -47.770 1.00 10.62 210 ASN C CA 1
ATOM 4796 C C . ASN C 1 210 ? -3.326 49.742 -46.886 1.00 9.80 210 ASN C C 1
ATOM 4797 O O . ASN C 1 210 ? -3.235 50.945 -46.666 1.00 9.08 210 ASN C O 1
ATOM 4802 N N . THR C 1 211 ? -2.525 48.835 -46.331 1.00 10.60 211 THR C N 1
ATOM 4803 C CA . THR C 1 211 ? -1.460 49.184 -45.427 1.00 9.76 211 THR C CA 1
ATOM 4804 C C . THR C 1 211 ? -0.136 48.863 -46.077 1.00 10.89 211 THR C C 1
ATOM 4805 O O . THR C 1 211 ? 0.000 47.792 -46.683 1.00 10.91 211 THR C O 1
ATOM 4809 N N . LYS C 1 212 ? 0.819 49.783 -45.931 1.00 8.51 212 LYS C N 1
ATOM 4810 C CA . LYS C 1 212 ? 2.235 49.506 -46.191 1.00 10.19 212 LYS C CA 1
ATOM 4811 C C . LYS C 1 212 ? 3.071 49.849 -44.962 1.00 10.30 212 LYS C C 1
ATOM 4812 O O . LYS C 1 212 ? 2.854 50.879 -44.311 1.00 8.96 212 LYS C O 1
ATOM 4818 N N . VAL C 1 213 ? 4.027 48.979 -44.619 1.00 9.94 213 VAL C N 1
ATOM 4819 C CA . VAL C 1 213 ? 4.949 49.257 -43.534 1.00 9.28 213 VAL C CA 1
ATOM 4820 C C . VAL C 1 213 ? 6.384 49.131 -44.051 1.00 9.90 213 VAL C C 1
ATOM 4821 O O . VAL C 1 213 ? 6.720 48.109 -44.674 1.00 13.34 213 VAL C O 1
ATOM 4825 N N . ASP C 1 214 ? 7.197 50.157 -43.825 1.00 10.42 214 ASP C N 1
ATOM 4826 C CA . ASP C 1 214 ? 8.633 50.079 -44.121 1.00 10.80 214 ASP C CA 1
ATOM 4827 C C . ASP C 1 214 ? 9.363 50.015 -42.802 1.00 11.49 214 ASP C C 1
ATOM 4828 O O . ASP C 1 214 ? 9.461 51.027 -42.111 1.00 13.05 214 ASP C O 1
ATOM 4833 N N . LYS C 1 215 ? 9.869 48.835 -42.441 1.00 9.69 215 LYS C N 1
ATOM 4834 C CA . LYS C 1 215 ? 10.487 48.651 -41.127 1.00 9.71 215 LYS C CA 1
ATOM 4835 C C . LYS C 1 215 ? 12.018 48.629 -41.248 1.00 9.19 215 LYS C C 1
ATOM 4836 O O . LYS C 1 215 ? 12.588 47.758 -41.937 1.00 8.84 215 LYS C O 1
ATOM 4842 N N . LYS C 1 216 ? 12.672 49.586 -40.582 1.00 9.82 216 LYS C N 1
ATOM 4843 C CA . LYS C 1 216 ? 14.130 49.585 -40.521 1.00 10.66 216 LYS C CA 1
ATOM 4844 C C . LYS C 1 216 ? 14.585 48.486 -39.562 1.00 9.75 216 LYS C C 1
ATOM 4845 O O . LYS C 1 216 ? 14.084 48.377 -38.444 1.00 13.49 216 LYS C O 1
ATOM 4851 N N . VAL C 1 217 ? 15.524 47.655 -40.014 1.00 8.35 217 VAL C N 1
ATOM 4852 C CA . VAL C 1 217 ? 16.009 46.548 -39.205 1.00 8.33 217 VAL C CA 1
ATOM 4853 C C . VAL C 1 217 ? 17.453 46.876 -38.832 1.00 10.82 217 VAL C C 1
ATOM 4854 O O . VAL C 1 217 ? 18.329 46.816 -39.676 1.00 12.68 217 VAL C O 1
ATOM 4858 N N . GLU C 1 218 ? 17.644 47.215 -37.562 1.00 10.63 218 GLU C N 1
ATOM 4859 C CA . GLU C 1 218 ? 18.930 47.689 -37.017 1.00 12.68 218 GLU C CA 1
ATOM 4860 C C . GLU C 1 218 ? 19.645 46.567 -36.299 1.00 10.87 218 GLU C C 1
ATOM 4861 O O . GLU C 1 218 ? 19.021 45.805 -35.577 1.00 11.36 218 GLU C O 1
ATOM 4867 N N . PRO C 1 219 ? 20.981 46.521 -36.416 1.00 10.18 219 PRO C N 1
ATOM 4868 C CA . PRO C 1 219 ? 21.719 45.527 -35.675 1.00 11.76 219 PRO C CA 1
ATOM 4869 C C . PRO C 1 219 ? 21.609 45.824 -34.185 1.00 12.61 219 PRO C C 1
ATOM 4870 O O . PRO C 1 219 ? 21.474 46.999 -33.793 1.00 12.51 219 PRO C O 1
ATOM 4874 N N . LYS C 1 220 ? 21.630 44.768 -33.375 1.00 14.92 220 LYS C N 1
ATOM 4875 C CA . LYS C 1 220 ? 21.552 44.881 -31.910 1.00 18.73 220 LYS C CA 1
ATOM 4876 C C . LYS C 1 220 ? 22.890 44.532 -31.269 1.00 23.43 220 LYS C C 1
ATOM 4877 O O . LYS C 1 220 ? 23.446 43.457 -31.535 1.00 25.15 220 LYS C O 1
ATOM 4879 N N . ARG D 2 1 ? -21.958 16.571 -67.272 1.00 43.17 1 ARG D N 1
ATOM 4880 C CA . ARG D 2 1 ? -20.858 17.533 -67.562 1.00 40.79 1 ARG D CA 1
ATOM 4881 C C . ARG D 2 1 ? -19.604 16.795 -68.021 1.00 37.74 1 ARG D C 1
ATOM 4882 O O . ARG D 2 1 ? -19.383 15.639 -67.655 1.00 36.74 1 ARG D O 1
ATOM 4884 N N . ILE D 2 2 ? -18.790 17.475 -68.822 1.00 32.35 2 ILE D N 1
ATOM 4885 C CA . ILE D 2 2 ? -17.554 16.902 -69.347 1.00 30.01 2 ILE D CA 1
ATOM 4886 C C . ILE D 2 2 ? -16.461 16.901 -68.274 1.00 28.19 2 ILE D C 1
ATOM 4887 O O . ILE D 2 2 ? -16.299 17.875 -67.542 1.00 27.33 2 ILE D O 1
ATOM 4892 N N . GLN D 2 3 ? -15.736 15.792 -68.165 1.00 24.29 3 GLN D N 1
ATOM 4893 C CA . GLN D 2 3 ? -14.699 15.660 -67.150 1.00 23.93 3 GLN D CA 1
ATOM 4894 C C . GLN D 2 3 ? -13.340 15.413 -67.785 1.00 22.51 3 GLN D C 1
ATOM 4895 O O . GLN D 2 3 ? -13.228 14.728 -68.813 1.00 22.66 3 GLN D O 1
ATOM 4901 N N . MET D 2 4 ? -12.313 15.991 -67.174 1.00 17.36 4 MET D N 1
ATOM 4902 C CA . MET D 2 4 ? -10.933 15.743 -67.560 1.00 16.82 4 MET D CA 1
ATOM 4903 C C . MET D 2 4 ? -10.244 15.168 -66.337 1.00 17.05 4 MET D C 1
ATOM 4904 O O . MET D 2 4 ? -10.107 15.842 -65.318 1.00 17.99 4 MET D O 1
ATOM 4909 N N . THR D 2 5 ? -9.849 13.907 -66.429 1.00 16.99 5 THR D N 1
ATOM 4910 C CA . THR D 2 5 ? -9.396 13.171 -65.260 1.00 20.46 5 THR D CA 1
ATOM 4911 C C . THR D 2 5 ? -7.924 12.901 -65.448 1.00 20.33 5 THR D C 1
ATOM 4912 O O . THR D 2 5 ? -7.513 12.091 -66.294 1.00 18.56 5 THR D O 1
ATOM 4916 N N . GLN D 2 6 ? -7.130 13.597 -64.653 1.00 18.12 6 GLN D N 1
ATOM 4917 C CA . GLN D 2 6 ? -5.705 13.609 -64.807 1.00 16.73 6 GLN D CA 1
ATOM 4918 C C . GLN D 2 6 ? -5.041 12.573 -63.900 1.00 20.97 6 GLN D C 1
ATOM 4919 O O . GLN D 2 6 ? -5.482 12.355 -62.771 1.00 22.47 6 GLN D O 1
ATOM 4925 N N . SER D 2 7 ? -3.977 11.955 -64.386 1.00 19.10 7 SER D N 1
ATOM 4926 C CA . SER D 2 7 ? -3.250 10.942 -63.623 1.00 25.58 7 SER D CA 1
ATOM 4927 C C . SER D 2 7 ? -1.726 11.010 -63.855 1.00 22.52 7 SER D C 1
ATOM 4928 O O . SER D 2 7 ? -1.278 11.221 -64.983 1.00 22.24 7 SER D O 1
ATOM 4931 N N . PRO D 2 8 ? -0.920 10.835 -62.788 1.00 23.37 8 PRO D N 1
ATOM 4932 C CA . PRO D 2 8 ? -1.272 10.665 -61.366 1.00 21.32 8 PRO D CA 1
ATOM 4933 C C . PRO D 2 8 ? -1.546 12.007 -60.701 1.00 19.60 8 PRO D C 1
ATOM 4934 O O . PRO D 2 8 ? -1.376 13.045 -61.344 1.00 24.90 8 PRO D O 1
ATOM 4938 N N . SER D 2 9 ? -1.926 11.994 -59.425 1.00 18.51 9 SER D N 1
ATOM 4939 C CA . SER D 2 9 ? -2.128 13.238 -58.670 1.00 19.23 9 SER D CA 1
ATOM 4940 C C . SER D 2 9 ? -0.798 13.967 -58.409 1.00 16.93 9 SER D C 1
ATOM 4941 O O . SER D 2 9 ? -0.728 15.200 -58.387 1.00 15.90 9 SER D O 1
ATOM 4944 N N . SER D 2 10 ? 0.240 13.175 -58.192 1.00 16.39 10 SER D N 1
ATOM 4945 C CA . SER D 2 10 ? 1.571 13.694 -57.914 1.00 15.17 10 SER D CA 1
ATOM 4946 C C . SER D 2 10 ? 2.570 12.632 -58.299 1.00 14.04 10 SER D C 1
ATOM 4947 O O . SER D 2 10 ? 2.245 11.441 -58.337 1.00 16.45 10 SER D O 1
ATOM 4950 N N . LEU D 2 11 ? 3.789 13.063 -58.597 1.00 13.68 11 LEU D N 1
ATOM 4951 C CA . LEU D 2 11 ? 4.882 12.137 -58.853 1.00 16.96 11 LEU D CA 1
ATOM 4952 C C . LEU D 2 11 ? 6.195 12.787 -58.468 1.00 16.32 11 LEU D C 1
ATOM 4953 O O . LEU D 2 11 ? 6.301 14.019 -58.395 1.00 14.47 11 LEU D O 1
ATOM 4958 N N . SER D 2 12 ? 7.173 11.930 -58.190 1.00 16.13 12 SER D N 1
ATOM 4959 C CA . SER D 2 12 ? 8.513 12.340 -57.847 1.00 16.76 12 SER D CA 1
ATOM 4960 C C . SER D 2 12 ? 9.472 11.628 -58.804 1.00 16.72 12 SER D C 1
ATOM 4961 O O . SER D 2 12 ? 9.411 10.402 -58.967 1.00 20.20 12 SER D O 1
ATOM 4964 N N . ALA D 2 13 ? 10.336 12.394 -59.453 1.00 16.12 13 ALA D N 1
ATOM 4965 C CA . ALA D 2 13 ? 11.266 11.828 -60.438 1.00 16.48 13 ALA D CA 1
ATOM 4966 C C . ALA D 2 13 ? 12.633 12.493 -60.343 1.00 19.37 13 ALA D C 1
ATOM 4967 O O . ALA D 2 13 ? 12.760 13.609 -59.828 1.00 18.09 13 ALA D O 1
ATOM 4969 N N . SER D 2 14 ? 13.654 11.810 -60.858 1.00 19.55 14 SER D N 1
ATOM 4970 C CA . SER D 2 14 ? 15.018 12.310 -60.793 1.00 20.08 14 SER D CA 1
ATOM 4971 C C . SER D 2 14 ? 15.323 13.162 -62.002 1.00 20.79 14 SER D C 1
ATOM 4972 O O . SER D 2 14 ? 14.689 13.016 -63.050 1.00 20.65 14 SER D O 1
ATOM 4975 N N . VAL D 2 15 ? 16.305 14.043 -61.850 1.00 18.28 15 VAL D N 1
ATOM 4976 C CA . VAL D 2 15 ? 16.807 14.831 -62.968 1.00 19.35 15 VAL D CA 1
ATOM 4977 C C . VAL D 2 15 ? 17.248 13.878 -64.093 1.00 20.39 15 VAL D C 1
ATOM 4978 O O . VAL D 2 15 ? 17.916 12.858 -63.846 1.00 22.76 15 VAL D O 1
ATOM 4982 N N . GLY D 2 16 ? 16.818 14.198 -65.309 1.00 23.02 16 GLY D N 1
ATOM 4983 C CA . GLY D 2 16 ? 17.081 13.367 -66.491 1.00 21.79 16 GLY D CA 1
ATOM 4984 C C . GLY D 2 16 ? 16.050 12.279 -66.762 1.00 23.22 16 GLY D C 1
ATOM 4985 O O . GLY D 2 16 ? 16.088 11.660 -67.824 1.00 26.50 16 GLY D O 1
ATOM 4986 N N . ASP D 2 17 ? 15.139 12.025 -65.819 1.00 23.02 17 ASP D N 1
ATOM 4987 C CA . ASP D 2 17 ? 14.108 10.989 -65.993 1.00 22.07 17 ASP D CA 1
ATOM 4988 C C . ASP D 2 17 ? 13.101 11.427 -67.048 1.00 20.49 17 ASP D C 1
ATOM 4989 O O . ASP D 2 17 ? 12.887 12.626 -67.253 1.00 18.77 17 ASP D O 1
ATOM 4994 N N . ARG D 2 18 ? 12.485 10.448 -67.699 1.00 21.84 18 ARG D N 1
ATOM 4995 C CA . ARG D 2 18 ? 11.360 10.707 -68.607 1.00 25.18 18 ARG D CA 1
ATOM 4996 C C . ARG D 2 18 ? 10.064 10.643 -67.801 1.00 24.64 18 ARG D C 1
ATOM 4997 O O . ARG D 2 18 ? 9.773 9.629 -67.166 1.00 30.11 18 ARG D O 1
ATOM 5005 N N . VAL D 2 19 ? 9.299 11.733 -67.812 1.00 21.17 19 VAL D N 1
ATOM 5006 C CA . VAL D 2 19 ? 8.074 11.824 -67.014 1.00 19.96 19 VAL D CA 1
ATOM 5007 C C . VAL D 2 19 ? 6.860 11.872 -67.936 1.00 20.84 19 VAL D C 1
ATOM 5008 O O . VAL D 2 19 ? 6.872 12.602 -68.928 1.00 18.52 19 VAL D O 1
ATOM 5012 N N . THR D 2 20 ? 5.838 11.088 -67.592 1.00 20.57 20 THR D N 1
ATOM 5013 C CA . THR D 2 20 ? 4.581 11.003 -68.352 1.00 23.52 20 THR D CA 1
ATOM 5014 C C . THR D 2 20 ? 3.376 11.329 -67.463 1.00 20.79 20 THR D C 1
ATOM 5015 O O . THR D 2 20 ? 3.226 10.775 -66.377 1.00 22.13 20 THR D O 1
ATOM 5019 N N . ILE D 2 21 ? 2.544 12.262 -67.921 1.00 18.14 21 ILE D N 1
ATOM 5020 C CA . ILE D 2 21 ? 1.322 12.644 -67.231 1.00 16.71 21 ILE D CA 1
ATOM 5021 C C . ILE D 2 21 ? 0.178 12.379 -68.214 1.00 20.08 21 ILE D C 1
ATOM 5022 O O . ILE D 2 21 ? 0.250 12.793 -69.365 1.00 19.22 21 ILE D O 1
ATOM 5027 N N . THR D 2 22 ? -0.860 11.677 -67.773 1.00 18.11 22 THR D N 1
ATOM 5028 C CA . THR D 2 22 ? -1.987 11.387 -68.663 1.00 20.28 22 THR D CA 1
ATOM 5029 C C . THR D 2 22 ? -3.275 12.102 -68.252 1.00 19.42 22 THR D C 1
ATOM 5030 O O . THR D 2 22 ? -3.450 12.493 -67.100 1.00 17.95 22 THR D O 1
ATOM 5034 N N . CYS D 2 23 ? -4.176 12.269 -69.213 1.00 17.63 23 CYS D N 1
ATOM 5035 C CA . CYS D 2 23 ? -5.454 12.923 -68.991 1.00 21.23 23 CYS D CA 1
ATOM 5036 C C . CYS D 2 23 ? -6.484 12.136 -69.802 1.00 22.30 23 CYS D C 1
ATOM 5037 O O . CYS D 2 23 ? -6.250 11.811 -70.971 1.00 23.15 23 CYS D O 1
ATOM 5040 N N . LYS D 2 24 ? -7.605 11.793 -69.186 1.00 21.64 24 LYS D N 1
ATOM 5041 C CA . LYS D 2 24 ? -8.663 11.056 -69.881 1.00 20.80 24 LYS D CA 1
ATOM 5042 C C . LYS D 2 24 ? -9.884 11.965 -69.946 1.00 21.25 24 LYS D C 1
ATOM 5043 O O . LYS D 2 24 ? -10.369 12.419 -68.916 1.00 22.09 24 LYS D O 1
ATOM 5049 N N . ALA D 2 25 ? -10.357 12.262 -71.156 1.00 17.99 25 ALA D N 1
ATOM 5050 C CA . ALA D 2 25 ? -11.589 13.036 -71.336 1.00 18.12 25 ALA D CA 1
ATOM 5051 C C . ALA D 2 25 ? -12.793 12.097 -71.328 1.00 17.52 25 ALA D C 1
ATOM 5052 O O . ALA D 2 25 ? -12.717 10.982 -71.849 1.00 19.38 25 ALA D O 1
ATOM 5054 N N . SER D 2 26 ? -13.902 12.559 -70.755 1.00 16.50 26 SER D N 1
ATOM 5055 C CA . SER D 2 26 ? -15.110 11.739 -70.635 1.00 18.06 26 SER D CA 1
ATOM 5056 C C . SER D 2 26 ? -15.832 11.569 -71.966 1.00 16.68 26 SER D C 1
ATOM 5057 O O . SER D 2 26 ? -16.770 10.787 -72.069 1.00 20.17 26 SER D O 1
ATOM 5060 N N . GLN D 2 27 ? -15.400 12.322 -72.971 1.00 17.84 27 GLN D N 1
ATOM 5061 C CA . GLN D 2 27 ? -15.899 12.141 -74.331 1.00 16.76 27 GLN D CA 1
ATOM 5062 C C . GLN D 2 27 ? -14.857 12.639 -75.325 1.00 15.73 27 GLN D C 1
ATOM 5063 O O . GLN D 2 27 ? -13.877 13.292 -74.955 1.00 16.77 27 GLN D O 1
ATOM 5069 N N . ASP D 2 28 ? -15.109 12.342 -76.600 1.00 15.83 28 ASP D N 1
ATOM 5070 C CA . ASP D 2 28 ? -14.209 12.688 -77.679 1.00 16.04 28 ASP D CA 1
ATOM 5071 C C . ASP D 2 28 ? -14.016 14.196 -77.735 1.00 18.03 28 ASP D C 1
ATOM 5072 O O . ASP D 2 28 ? -14.979 14.946 -77.953 1.00 19.46 28 ASP D O 1
ATOM 5077 N N . VAL D 2 29 ? -12.784 14.643 -77.516 1.00 16.54 29 VAL D N 1
ATOM 5078 C CA . VAL D 2 29 ? -12.478 16.064 -77.578 1.00 16.00 29 VAL D CA 1
ATOM 5079 C C . VAL D 2 29 ? -11.455 16.349 -78.691 1.00 19.02 29 VAL D C 1
ATOM 5080 O O . VAL D 2 29 ? -10.693 17.319 -78.631 1.00 16.86 29 VAL D O 1
ATOM 5084 N N . SER D 2 30 ? -11.463 15.499 -79.718 1.00 15.93 30 SER D N 1
ATOM 5085 C CA . SER D 2 30 ? -10.536 15.621 -80.856 1.00 16.83 30 SER D CA 1
ATOM 5086 C C . SER D 2 30 ? -9.098 15.945 -80.421 1.00 16.07 30 SER D C 1
ATOM 5087 O O . SER D 2 30 ? -8.478 15.181 -79.663 1.00 17.21 30 SER D O 1
ATOM 5090 N N . ILE D 2 31 ? -8.569 17.061 -80.915 1.00 13.70 31 ILE D N 1
ATOM 5091 C CA . ILE D 2 31 ? -7.204 17.509 -80.584 1.00 14.93 31 ILE D CA 1
ATOM 5092 C C . ILE D 2 31 ? -7.240 18.834 -79.817 1.00 13.81 31 ILE D C 1
ATOM 5093 O O . ILE D 2 31 ? -6.211 19.498 -79.675 1.00 15.51 31 ILE D O 1
ATOM 5098 N N . GLY D 2 32 ? -8.435 19.206 -79.352 1.00 14.02 32 GLY D N 1
ATOM 5099 C CA . GLY D 2 32 ? -8.671 20.450 -78.613 1.00 14.35 32 GLY D CA 1
ATOM 5100 C C . GLY D 2 32 ? -8.260 20.339 -77.146 1.00 15.71 32 GLY D C 1
ATOM 5101 O O . GLY D 2 32 ? -9.083 20.478 -76.243 1.00 14.34 32 GLY D O 1
ATOM 5102 N N . VAL D 2 33 ? -6.974 20.094 -76.931 1.00 16.33 33 VAL D N 1
ATOM 5103 C CA . VAL D 2 33 ? -6.418 20.007 -75.574 1.00 14.29 33 VAL D CA 1
ATOM 5104 C C . VAL D 2 33 ? -5.161 20.861 -75.428 1.00 17.49 33 VAL D C 1
ATOM 5105 O O . VAL D 2 33 ? -4.314 20.905 -76.335 1.00 16.41 33 VAL D O 1
ATOM 5109 N N . ALA D 2 34 ? -5.063 21.564 -74.292 1.00 14.33 34 ALA D N 1
ATOM 5110 C CA . ALA D 2 34 ? -3.876 22.327 -73.954 1.00 12.57 34 ALA D CA 1
ATOM 5111 C C . ALA D 2 34 ? -3.287 21.804 -72.655 1.00 11.67 34 ALA D C 1
ATOM 5112 O O . ALA D 2 34 ? -3.989 21.161 -71.871 1.00 13.69 34 ALA D O 1
ATOM 5114 N N . TRP D 2 35 ? -2.002 22.064 -72.467 1.00 12.13 35 TRP D N 1
ATOM 5115 C CA . TRP D 2 35 ? -1.323 21.804 -71.195 1.00 12.70 35 TRP D CA 1
ATOM 5116 C C . TRP D 2 35 ? -0.674 23.052 -70.657 1.00 13.17 35 TRP D C 1
ATOM 5117 O O . TRP D 2 35 ? -0.074 23.823 -71.409 1.00 13.33 35 TRP D O 1
ATOM 5128 N N . TYR D 2 36 ? -0.761 23.244 -69.342 1.00 11.86 36 TYR D N 1
ATOM 5129 C CA . TYR D 2 36 ? -0.169 24.409 -68.672 1.00 12.25 36 TYR D CA 1
ATOM 5130 C C . TYR D 2 36 ? 0.749 23.991 -67.535 1.00 11.63 36 TYR D C 1
ATOM 5131 O O . TYR D 2 36 ? 0.567 22.921 -66.932 1.00 12.63 36 TYR D O 1
ATOM 5140 N N . GLN D 2 37 ? 1.710 24.861 -67.231 1.00 12.13 37 GLN D N 1
ATOM 5141 C CA . GLN D 2 37 ? 2.604 24.693 -66.088 1.00 13.31 37 GLN D CA 1
ATOM 5142 C C . GLN D 2 37 ? 2.297 25.780 -65.074 1.00 13.80 37 GLN D C 1
ATOM 5143 O O . GLN D 2 37 ? 2.247 26.955 -65.422 1.00 13.88 37 GLN D O 1
ATOM 5149 N N . ASP D 2 38 ? 2.108 25.393 -63.811 1.00 13.70 38 ASP D N 1
ATOM 5150 C CA . ASP D 2 38 ? 1.771 26.355 -62.776 1.00 14.58 38 ASP D CA 1
ATOM 5151 C C . ASP D 2 38 ? 2.771 26.235 -61.623 1.00 16.82 38 ASP D C 1
ATOM 5152 O O . ASP D 2 38 ? 2.913 25.172 -61.002 1.00 16.86 38 ASP D O 1
ATOM 5157 N N . LYS D 2 39 ? 3.452 27.340 -61.336 1.00 19.26 39 LYS D N 1
ATOM 5158 C CA . LYS D 2 39 ? 4.383 27.407 -60.202 1.00 19.02 39 LYS D CA 1
ATOM 5159 C C . LYS D 2 39 ? 3.825 28.291 -59.077 1.00 20.78 39 LYS D C 1
ATOM 5160 O O . LYS D 2 39 ? 3.144 29.281 -59.360 1.00 18.69 39 LYS D O 1
ATOM 5166 N N . PRO D 2 40 ? 4.134 27.961 -57.798 1.00 23.96 40 PRO D N 1
ATOM 5167 C CA . PRO D 2 40 ? 3.625 28.792 -56.698 1.00 27.04 40 PRO D CA 1
ATOM 5168 C C . PRO D 2 40 ? 3.929 30.278 -56.917 1.00 28.08 40 PRO D C 1
ATOM 5169 O O . PRO D 2 40 ? 5.065 30.643 -57.252 1.00 26.89 40 PRO D O 1
ATOM 5173 N N . GLY D 2 41 ? 2.902 31.114 -56.771 1.00 29.75 41 GLY D N 1
ATOM 5174 C CA . GLY D 2 41 ? 3.055 32.563 -56.868 1.00 32.93 41 GLY D CA 1
ATOM 5175 C C . GLY D 2 41 ? 3.132 33.145 -58.268 1.00 38.16 41 GLY D C 1
ATOM 5176 O O . GLY D 2 41 ? 3.240 34.362 -58.426 1.00 41.62 41 GLY D O 1
ATOM 5177 N N . LYS D 2 42 ? 3.066 32.280 -59.282 1.00 30.64 42 LYS D N 1
ATOM 5178 C CA . LYS D 2 42 ? 3.144 32.698 -60.682 1.00 32.30 42 LYS D CA 1
ATOM 5179 C C . LYS D 2 42 ? 1.884 32.246 -61.412 1.00 28.19 42 LYS D C 1
ATOM 5180 O O . LYS D 2 42 ? 1.270 31.247 -61.040 1.00 29.28 42 LYS D O 1
ATOM 5186 N N . ALA D 2 43 ? 1.501 32.984 -62.448 1.00 28.06 43 ALA D N 1
ATOM 5187 C CA . ALA D 2 43 ? 0.339 32.614 -63.245 1.00 26.37 43 ALA D CA 1
ATOM 5188 C C . ALA D 2 43 ? 0.676 31.397 -64.093 1.00 23.94 43 ALA D C 1
ATOM 5189 O O . ALA D 2 43 ? 1.842 31.201 -64.443 1.00 24.57 43 ALA D O 1
ATOM 5191 N N . PRO D 2 44 ? -0.335 30.565 -64.406 1.00 23.83 44 PRO D N 1
ATOM 5192 C CA . PRO D 2 44 ? -0.079 29.438 -65.298 1.00 22.29 44 PRO D CA 1
ATOM 5193 C C . PRO D 2 44 ? 0.572 29.898 -66.608 1.00 20.62 44 PRO D C 1
ATOM 5194 O O . PRO D 2 44 ? 0.340 31.031 -67.068 1.00 20.56 44 PRO D O 1
ATOM 5198 N N . LYS D 2 45 ? 1.426 29.036 -67.152 1.00 17.25 45 LYS D N 1
ATOM 5199 C CA . LYS D 2 45 ? 2.084 29.270 -68.438 1.00 18.97 45 LYS D CA 1
ATOM 5200 C C . LYS D 2 45 ? 1.614 28.213 -69.428 1.00 16.57 45 LYS D C 1
ATOM 5201 O O . LYS D 2 45 ? 1.642 27.031 -69.107 1.00 15.54 45 LYS D O 1
ATOM 5207 N N . LEU D 2 46 ? 1.202 28.637 -70.634 1.00 15.52 46 LEU D N 1
ATOM 5208 C CA . LEU D 2 46 ? 0.811 27.691 -71.692 1.00 17.81 46 LEU D CA 1
ATOM 5209 C C . LEU D 2 46 ? 2.025 26.924 -72.203 1.00 16.50 46 LEU D C 1
ATOM 5210 O O . LEU D 2 46 ? 3.045 27.529 -72.539 1.00 17.68 46 LEU D O 1
ATOM 5215 N N . LEU D 2 47 ? 1.908 25.597 -72.263 1.00 14.33 47 LEU D N 1
ATOM 5216 C CA . LEU D 2 47 ? 2.977 24.742 -72.770 1.00 14.11 47 LEU D CA 1
ATOM 5217 C C . LEU D 2 47 ? 2.644 24.163 -74.147 1.00 15.42 47 LEU D C 1
ATOM 5218 O O . LEU D 2 47 ? 3.490 24.177 -75.052 1.00 17.27 47 LEU D O 1
ATOM 5223 N N . ILE D 2 48 ? 1.429 23.641 -74.282 1.00 15.64 48 ILE D N 1
ATOM 5224 C CA . ILE D 2 48 ? 1.039 22.808 -75.431 1.00 16.69 48 ILE D CA 1
ATOM 5225 C C . ILE D 2 48 ? -0.356 23.218 -75.847 1.00 18.01 48 ILE D C 1
ATOM 5226 O O . ILE D 2 48 ? -1.222 23.407 -75.006 1.00 17.13 48 ILE D O 1
ATOM 5231 N N . TYR D 2 49 ? -0.585 23.361 -77.149 1.00 16.76 49 TYR D N 1
ATOM 5232 C CA . TYR D 2 49 ? -1.945 23.542 -77.637 1.00 15.75 49 TYR D CA 1
ATOM 5233 C C . TYR D 2 49 ? -2.155 22.580 -78.804 1.00 16.75 49 TYR D C 1
ATOM 5234 O O . TYR D 2 49 ? -1.178 22.002 -79.301 1.00 17.63 49 TYR D O 1
ATOM 5243 N N . SER D 2 50 ? -3.409 22.421 -79.231 1.00 16.87 50 SER D N 1
ATOM 5244 C CA . SER D 2 50 ? -3.777 21.458 -80.289 1.00 15.68 50 SER D CA 1
ATOM 5245 C C . SER D 2 50 ? -3.136 20.098 -80.057 1.00 18.73 50 SER D C 1
ATOM 5246 O O . SER D 2 50 ? -2.650 19.456 -81.005 1.00 19.55 50 SER D O 1
ATOM 5249 N N . ALA D 2 51 ? -3.143 19.674 -78.783 1.00 15.24 51 ALA D N 1
ATOM 5250 C CA . ALA D 2 51 ? -2.661 18.358 -78.335 1.00 15.01 51 ALA D CA 1
ATOM 5251 C C . ALA D 2 51 ? -1.151 18.138 -78.417 1.00 16.61 51 ALA D C 1
ATOM 5252 O O . ALA D 2 51 ? -0.576 17.515 -77.521 1.00 16.69 51 ALA D O 1
ATOM 5254 N N . SER D 2 52 ? -0.503 18.649 -79.464 1.00 15.35 52 SER D N 1
ATOM 5255 C CA . SER D 2 52 ? 0.889 18.287 -79.713 1.00 17.09 52 SER D CA 1
ATOM 5256 C C . SER D 2 52 ? 1.823 19.436 -80.092 1.00 15.00 52 SER D C 1
ATOM 5257 O O . SER D 2 52 ? 3.011 19.202 -80.361 1.00 18.47 52 SER D O 1
ATOM 5260 N N . TYR D 2 53 ? 1.313 20.661 -80.121 1.00 16.01 53 TYR D N 1
ATOM 5261 C CA . TYR D 2 53 ? 2.121 21.801 -80.547 1.00 17.80 53 TYR D CA 1
ATOM 5262 C C . TYR D 2 53 ? 2.675 22.609 -79.382 1.00 19.19 53 TYR D C 1
ATOM 5263 O O . TYR D 2 53 ? 1.910 23.086 -78.531 1.00 22.59 53 TYR D O 1
ATOM 5272 N N . ARG D 2 54 ? 4.001 22.759 -79.351 1.00 18.79 54 ARG D N 1
ATOM 5273 C CA . ARG D 2 54 ? 4.660 23.606 -78.353 1.00 18.99 54 ARG D CA 1
ATOM 5274 C C . ARG D 2 54 ? 4.406 25.086 -78.597 1.00 21.07 54 ARG D C 1
ATOM 5275 O O . ARG D 2 54 ? 4.577 25.583 -79.710 1.00 21.14 54 ARG D O 1
ATOM 5283 N N . TYR D 2 55 ? 3.990 25.784 -77.541 1.00 18.96 55 TYR D N 1
ATOM 5284 C CA . TYR D 2 55 ? 3.887 27.234 -77.564 1.00 20.65 55 TYR D CA 1
ATOM 5285 C C . TYR D 2 55 ? 5.288 27.862 -77.656 1.00 23.29 55 TYR D C 1
ATOM 5286 O O . TYR D 2 55 ? 6.295 27.211 -77.347 1.00 20.68 55 TYR D O 1
ATOM 5295 N N . THR D 2 56 ? 5.335 29.117 -78.106 1.00 28.25 56 THR D N 1
ATOM 5296 C CA . THR D 2 56 ? 6.575 29.887 -78.242 1.00 31.94 56 THR D CA 1
ATOM 5297 C C . THR D 2 56 ? 7.426 29.827 -76.978 1.00 32.50 56 THR D C 1
ATOM 5298 O O . THR D 2 56 ? 6.931 30.040 -75.868 1.00 35.16 56 THR D O 1
ATOM 5302 N N . GLY D 2 57 ? 8.706 29.514 -77.160 1.00 28.50 57 GLY D N 1
ATOM 5303 C CA . GLY D 2 57 ? 9.678 29.519 -76.069 1.00 29.70 57 GLY D CA 1
ATOM 5304 C C . GLY D 2 57 ? 9.698 28.286 -75.184 1.00 30.90 57 GLY D C 1
ATOM 5305 O O . GLY D 2 57 ? 10.514 28.194 -74.265 1.00 31.60 57 GLY D O 1
ATOM 5306 N N . VAL D 2 58 ? 8.803 27.338 -75.448 1.00 26.36 58 VAL D N 1
ATOM 5307 C CA . VAL D 2 58 ? 8.722 26.127 -74.635 1.00 21.89 58 VAL D CA 1
ATOM 5308 C C . VAL D 2 58 ? 9.839 25.169 -75.051 1.00 23.75 58 VAL D C 1
ATOM 5309 O O . VAL D 2 58 ? 9.967 24.858 -76.238 1.00 24.91 58 VAL D O 1
ATOM 5313 N N . PRO D 2 59 ? 10.664 24.715 -74.080 1.00 23.65 59 PRO D N 1
ATOM 5314 C CA . PRO D 2 59 ? 11.759 23.781 -74.358 1.00 25.98 59 PRO D CA 1
ATOM 5315 C C . PRO D 2 59 ? 11.275 22.512 -75.037 1.00 27.76 59 PRO D C 1
ATOM 5316 O O . PRO D 2 59 ? 10.159 22.044 -74.775 1.00 23.13 59 PRO D O 1
ATOM 5320 N N . SER D 2 60 ? 12.111 21.962 -75.914 1.00 29.80 60 SER D N 1
ATOM 5321 C CA . SER D 2 60 ? 11.724 20.809 -76.719 1.00 29.25 60 SER D CA 1
ATOM 5322 C C . SER D 2 60 ? 11.565 19.527 -75.891 1.00 24.81 60 SER D C 1
ATOM 5323 O O . SER D 2 60 ? 10.957 18.560 -76.346 1.00 26.08 60 SER D O 1
ATOM 5326 N N . ARG D 2 61 ? 12.079 19.518 -74.662 1.00 23.21 61 ARG D N 1
ATOM 5327 C CA . ARG D 2 61 ? 11.848 18.366 -73.781 1.00 21.26 61 ARG D CA 1
ATOM 5328 C C . ARG D 2 61 ? 10.367 18.161 -73.435 1.00 18.12 61 ARG D C 1
ATOM 5329 O O . ARG D 2 61 ? 9.981 17.059 -73.065 1.00 21.45 61 ARG D O 1
ATOM 5337 N N . PHE D 2 62 ? 9.553 19.204 -73.603 1.00 19.95 62 PHE D N 1
ATOM 5338 C CA . PHE D 2 62 ? 8.103 19.085 -73.464 1.00 18.72 62 PHE D CA 1
ATOM 5339 C C . PHE D 2 62 ? 7.447 18.639 -74.759 1.00 24.80 62 PHE D C 1
ATOM 5340 O O . PHE D 2 62 ? 7.683 19.228 -75.812 1.00 23.55 62 PHE D O 1
ATOM 5348 N N . SER D 2 63 ? 6.628 17.596 -74.675 1.00 20.80 63 SER D N 1
ATOM 5349 C CA . SER D 2 63 ? 5.834 17.163 -75.822 1.00 20.64 63 SER D CA 1
ATOM 5350 C C . SER D 2 63 ? 4.475 16.629 -75.399 1.00 20.97 63 SER D C 1
ATOM 5351 O O . SER D 2 63 ? 4.316 16.004 -74.341 1.00 18.12 63 SER D O 1
ATOM 5354 N N . GLY D 2 64 ? 3.492 16.896 -76.242 1.00 18.69 64 GLY D N 1
ATOM 5355 C CA . GLY D 2 64 ? 2.131 16.474 -75.995 1.00 18.67 64 GLY D CA 1
ATOM 5356 C C . GLY D 2 64 ? 1.674 15.523 -77.076 1.00 19.85 64 GLY D C 1
ATOM 5357 O O . GLY D 2 64 ? 2.093 15.636 -78.241 1.00 21.57 64 GLY D O 1
ATOM 5358 N N . SER D 2 65 ? 0.820 14.581 -76.688 1.00 16.49 65 SER D N 1
ATOM 5359 C CA . SER D 2 65 ? 0.263 13.624 -77.645 1.00 18.97 65 SER D CA 1
ATOM 5360 C C . SER D 2 65 ? -1.128 13.155 -77.263 1.00 20.56 65 SER D C 1
ATOM 5361 O O . SER D 2 65 ? -1.643 13.455 -76.175 1.00 16.31 65 SER D O 1
ATOM 5364 N N . GLY D 2 66 ? -1.725 12.386 -78.165 1.00 17.80 66 GLY D N 1
ATOM 5365 C CA . GLY D 2 66 ? -3.043 11.840 -77.956 1.00 18.06 66 GLY D CA 1
ATOM 5366 C C . GLY D 2 66 ? -4.100 12.637 -78.680 1.00 16.80 66 GLY D C 1
ATOM 5367 O O . GLY D 2 66 ? -3.846 13.704 -79.244 1.00 16.97 66 GLY D O 1
ATOM 5368 N N . SER D 2 67 ? -5.299 12.079 -78.658 1.00 17.61 67 SER D N 1
ATOM 5369 C CA . SER D 2 67 ? -6.460 12.667 -79.273 1.00 19.49 67 SER D CA 1
ATOM 5370 C C . SER D 2 67 ? -7.649 11.881 -78.765 1.00 20.60 67 SER D C 1
ATOM 5371 O O . SER D 2 67 ? -7.488 10.817 -78.138 1.00 20.50 67 SER D O 1
ATOM 5374 N N . GLY D 2 68 ? -8.841 12.396 -79.043 1.00 18.99 68 GLY D N 1
ATOM 5375 C CA . GLY D 2 68 ? -10.063 11.718 -78.691 1.00 16.16 68 GLY D CA 1
ATOM 5376 C C . GLY D 2 68 ? -10.322 11.806 -77.193 1.00 17.16 68 GLY D C 1
ATOM 5377 O O . GLY D 2 68 ? -10.734 12.849 -76.696 1.00 18.13 68 GLY D O 1
ATOM 5378 N N . THR D 2 69 ? -10.058 10.714 -76.488 1.00 15.49 69 THR D N 1
ATOM 5379 C CA . THR D 2 69 ? -10.291 10.673 -75.028 1.00 15.94 69 THR D CA 1
ATOM 5380 C C . THR D 2 69 ? -9.017 10.549 -74.211 1.00 18.12 69 THR D C 1
ATOM 5381 O O . THR D 2 69 ? -9.060 10.659 -72.984 1.00 22.45 69 THR D O 1
ATOM 5385 N N . ASP D 2 70 ? -7.890 10.296 -74.860 1.00 15.81 70 ASP D N 1
ATOM 5386 C CA . ASP D 2 70 ? -6.643 10.050 -74.112 1.00 19.45 70 ASP D CA 1
ATOM 5387 C C . ASP D 2 70 ? -5.485 10.935 -74.519 1.00 19.21 70 ASP D C 1
ATOM 5388 O O . ASP D 2 70 ? -5.063 10.927 -75.684 1.00 19.85 70 ASP D O 1
ATOM 5393 N N . PHE D 2 71 ? -4.948 11.673 -73.545 1.00 15.96 71 PHE D N 1
ATOM 5394 C CA . PHE D 2 71 ? -3.899 12.661 -73.808 1.00 15.03 71 PHE D CA 1
ATOM 5395 C C . PHE D 2 71 ? -2.723 12.468 -72.862 1.00 16.74 71 PHE D C 1
ATOM 5396 O O . PHE D 2 71 ? -2.898 12.031 -71.717 1.00 17.87 71 PHE D O 1
ATOM 5404 N N . THR D 2 72 ? -1.528 12.780 -73.353 1.00 17.97 72 THR D N 1
ATOM 5405 C CA . THR D 2 72 ? -0.310 12.591 -72.565 1.00 18.76 72 THR D CA 1
ATOM 5406 C C . THR D 2 72 ? 0.606 13.804 -72.697 1.00 18.59 72 THR D C 1
ATOM 5407 O O . THR D 2 72 ? 0.813 14.346 -73.798 1.00 18.97 72 THR D O 1
ATOM 5411 N N . LEU D 2 73 ? 1.136 14.249 -71.557 1.00 16.73 73 LEU D N 1
ATOM 5412 C CA . LEU D 2 73 ? 2.208 15.221 -71.547 1.00 15.91 73 LEU D CA 1
ATOM 5413 C C . LEU D 2 73 ? 3.473 14.487 -71.130 1.00 15.64 73 LEU D C 1
ATOM 5414 O O . LEU D 2 73 ? 3.502 13.810 -70.093 1.00 16.38 73 LEU D O 1
ATOM 5419 N N . THR D 2 74 ? 4.506 14.606 -71.958 1.00 17.96 74 THR D N 1
ATOM 5420 C CA . THR D 2 74 ? 5.782 13.954 -71.707 1.00 17.26 74 THR D CA 1
ATOM 5421 C C . THR D 2 74 ? 6.889 14.978 -71.511 1.00 17.51 74 THR D C 1
ATOM 5422 O O . THR D 2 74 ? 6.991 15.962 -72.259 1.00 18.95 74 THR D O 1
ATOM 5426 N N . ILE D 2 75 ? 7.679 14.786 -70.455 1.00 17.73 75 ILE D N 1
ATOM 5427 C CA . ILE D 2 75 ? 8.915 15.531 -70.288 1.00 19.48 75 ILE D CA 1
ATOM 5428 C C . ILE D 2 75 ? 10.038 14.514 -70.474 1.00 20.73 75 ILE D C 1
ATOM 5429 O O . ILE D 2 75 ? 10.157 13.568 -69.699 1.00 24.20 75 ILE D O 1
ATOM 5434 N N . SER D 2 76 ? 10.836 14.694 -71.526 1.00 23.51 76 SER D N 1
ATOM 5435 C CA . SER D 2 76 ? 11.762 13.650 -71.963 1.00 27.53 76 SER D CA 1
ATOM 5436 C C . SER D 2 76 ? 12.988 13.544 -71.067 1.00 29.62 76 SER D C 1
ATOM 5437 O O . SER D 2 76 ? 13.536 12.452 -70.867 1.00 29.75 76 SER D O 1
ATOM 5440 N N . SER D 2 77 ? 13.405 14.679 -70.513 1.00 29.46 77 SER D N 1
ATOM 5441 C CA . SER D 2 77 ? 14.533 14.702 -69.596 1.00 26.84 77 SER D CA 1
ATOM 5442 C C . SER D 2 77 ? 14.297 15.739 -68.501 1.00 21.08 77 SER D C 1
ATOM 5443 O O . SER D 2 77 ? 14.596 16.913 -68.675 1.00 19.47 77 SER D O 1
ATOM 5446 N N . LEU D 2 78 ? 13.779 15.278 -67.369 1.00 20.19 78 LEU D N 1
ATOM 5447 C CA . LEU D 2 78 ? 13.353 16.163 -66.302 1.00 21.94 78 LEU D CA 1
ATOM 5448 C C . LEU D 2 78 ? 14.478 17.083 -65.805 1.00 20.98 78 LEU D C 1
ATOM 5449 O O . LEU D 2 78 ? 15.592 16.628 -65.527 1.00 28.08 78 LEU D O 1
ATOM 5454 N N . GLN D 2 79 ? 14.175 18.376 -65.716 1.00 18.22 79 GLN D N 1
ATOM 5455 C CA . GLN D 2 79 ? 15.131 19.382 -65.246 1.00 20.17 79 GLN D CA 1
ATOM 5456 C C . GLN D 2 79 ? 14.656 19.983 -63.911 1.00 21.37 79 GLN D C 1
ATOM 5457 O O . GLN D 2 79 ? 13.455 19.934 -63.606 1.00 18.44 79 GLN D O 1
ATOM 5463 N N . PRO D 2 80 ? 15.590 20.527 -63.098 1.00 21.61 80 PRO D N 1
ATOM 5464 C CA . PRO D 2 80 ? 15.175 21.042 -61.782 1.00 21.79 80 PRO D CA 1
ATOM 5465 C C . PRO D 2 80 ? 14.087 22.114 -61.878 1.00 20.97 80 PRO D C 1
ATOM 5466 O O . PRO D 2 80 ? 13.185 22.145 -61.049 1.00 20.44 80 PRO D O 1
ATOM 5470 N N . GLU D 2 81 ? 14.169 22.963 -62.899 1.00 19.54 81 GLU D N 1
ATOM 5471 C CA . GLU D 2 81 ? 13.198 24.035 -63.124 1.00 20.14 81 GLU D CA 1
ATOM 5472 C C . GLU D 2 81 ? 11.802 23.536 -63.557 1.00 18.44 81 GLU D C 1
ATOM 5473 O O . GLU D 2 81 ? 10.873 24.340 -63.714 1.00 23.47 81 GLU D O 1
ATOM 5479 N N . ASP D 2 82 ? 11.657 22.229 -63.760 1.00 18.08 82 ASP D N 1
ATOM 5480 C CA . ASP D 2 82 ? 10.350 21.651 -64.139 1.00 16.41 82 ASP D CA 1
ATOM 5481 C C . ASP D 2 82 ? 9.439 21.330 -62.928 1.00 16.35 82 ASP D C 1
ATOM 5482 O O . ASP D 2 82 ? 8.287 20.915 -63.102 1.00 16.29 82 ASP D O 1
ATOM 5487 N N . PHE D 2 83 ? 9.967 21.511 -61.712 1.00 15.26 83 PHE D N 1
ATOM 5488 C CA . PHE D 2 83 ? 9.209 21.443 -60.451 1.00 17.02 83 PHE D CA 1
ATOM 5489 C C . PHE D 2 83 ? 8.017 22.407 -60.565 1.00 16.29 83 PHE D C 1
ATOM 5490 O O . PHE D 2 83 ? 8.207 23.628 -60.644 1.00 16.98 83 PHE D O 1
ATOM 5498 N N . ALA D 2 84 ? 6.803 21.846 -60.600 1.00 15.69 84 ALA D N 1
ATOM 5499 C CA . ALA D 2 84 ? 5.556 22.598 -60.864 1.00 14.74 84 ALA D CA 1
ATOM 5500 C C . ALA D 2 84 ? 4.330 21.683 -60.833 1.00 13.02 84 ALA D C 1
ATOM 5501 O O . ALA D 2 84 ? 4.454 20.469 -60.693 1.00 14.26 84 ALA D O 1
ATOM 5503 N N . THR D 2 85 ? 3.145 22.281 -60.951 1.00 14.13 85 THR D N 1
ATOM 5504 C CA . THR D 2 85 ? 1.903 21.536 -61.104 1.00 14.63 85 THR D CA 1
ATOM 5505 C C . THR D 2 85 ? 1.470 21.721 -62.552 1.00 13.36 85 THR D C 1
ATOM 5506 O O . THR D 2 85 ? 1.450 22.846 -63.062 1.00 14.55 85 THR D O 1
ATOM 5510 N N . TYR D 2 86 ? 1.155 20.609 -63.195 1.00 11.64 86 TYR D N 1
ATOM 5511 C CA . TYR D 2 86 ? 0.785 20.608 -64.609 1.00 10.93 86 TYR D CA 1
ATOM 5512 C C . TYR D 2 86 ? -0.705 20.333 -64.756 1.00 14.16 86 TYR D C 1
ATOM 5513 O O . TYR D 2 86 ? -1.242 19.475 -64.042 1.00 14.30 86 TYR D O 1
ATOM 5522 N N . TYR D 2 87 ? -1.359 21.052 -65.672 1.00 10.02 87 TYR D N 1
ATOM 5523 C CA . TYR D 2 87 ? -2.808 20.928 -65.905 1.00 10.78 87 TYR D CA 1
ATOM 5524 C C . TYR D 2 87 ? -3.110 20.662 -67.371 1.00 12.24 87 TYR D C 1
ATOM 5525 O O . TYR D 2 87 ? -2.557 21.339 -68.255 1.00 12.99 87 TYR D O 1
ATOM 5534 N N . CYS D 2 88 ? -3.984 19.689 -67.630 1.00 13.34 88 CYS D N 1
ATOM 5535 C CA . CYS D 2 88 ? -4.555 19.540 -68.970 1.00 13.43 88 CYS D CA 1
ATOM 5536 C C . CYS D 2 88 ? -5.830 20.376 -69.020 1.00 14.06 88 CYS D C 1
ATOM 5537 O O . CYS D 2 88 ? -6.377 20.761 -67.980 1.00 14.05 88 CYS D O 1
ATOM 5542 N N . GLN D 2 89 ? -6.272 20.735 -70.225 1.00 12.77 89 GLN D N 1
ATOM 5543 C CA . GLN D 2 89 ? -7.545 21.426 -70.381 1.00 11.86 89 GLN D CA 1
ATOM 5544 C C . GLN D 2 89 ? -8.103 21.050 -71.742 1.00 15.39 89 GLN D C 1
ATOM 5545 O O . GLN D 2 89 ? -7.357 21.007 -72.708 1.00 14.45 89 GLN D O 1
ATOM 5551 N N . GLN D 2 90 ? -9.408 20.804 -71.820 1.00 14.09 90 GLN D N 1
ATOM 5552 C CA . GLN D 2 90 ? -10.041 20.665 -73.137 1.00 15.60 90 GLN D CA 1
ATOM 5553 C C . GLN D 2 90 ? -10.689 22.014 -73.419 1.00 15.20 90 GLN D C 1
ATOM 5554 O O . GLN D 2 90 ? -11.338 22.577 -72.542 1.00 14.15 90 GLN D O 1
ATOM 5560 N N . TYR D 2 91 ? -10.541 22.544 -74.640 1.00 12.66 91 TYR D N 1
ATOM 5561 C CA . TYR D 2 91 ? -10.904 23.953 -74.845 1.00 16.84 91 TYR D CA 1
ATOM 5562 C C . TYR D 2 91 ? -11.891 24.280 -75.949 1.00 18.99 91 TYR D C 1
ATOM 5563 O O . TYR D 2 91 ? -12.161 25.466 -76.197 1.00 21.61 91 TYR D O 1
ATOM 5572 N N . TYR D 2 92 ? -12.423 23.267 -76.613 1.00 21.18 92 TYR D N 1
ATOM 5573 C CA . TYR D 2 92 ? -13.402 23.547 -77.672 1.00 26.23 92 TYR D CA 1
ATOM 5574 C C . TYR D 2 92 ? -14.828 23.534 -77.160 1.00 29.08 92 TYR D C 1
ATOM 5575 O O . TYR D 2 92 ? -15.708 24.171 -77.741 1.00 35.05 92 TYR D O 1
ATOM 5584 N N . ILE D 2 93 ? -15.067 22.805 -76.077 1.00 23.40 93 ILE D N 1
ATOM 5585 C CA . ILE D 2 93 ? -16.430 22.620 -75.608 1.00 19.70 93 ILE D CA 1
ATOM 5586 C C . ILE D 2 93 ? -16.621 23.271 -74.237 1.00 22.61 93 ILE D C 1
ATOM 5587 O O . ILE D 2 93 ? -15.881 22.970 -73.294 1.00 20.74 93 ILE D O 1
ATOM 5592 N N . TYR D 2 94 ? -17.615 24.158 -74.142 1.00 20.19 94 TYR D N 1
ATOM 5593 C CA . TYR D 2 94 ? -18.004 24.789 -72.880 1.00 20.60 94 TYR D CA 1
ATOM 5594 C C . TYR D 2 94 ? -18.249 23.703 -71.821 1.00 21.20 94 TYR D C 1
ATOM 5595 O O . TYR D 2 94 ? -18.894 22.694 -72.129 1.00 22.74 94 TYR D O 1
ATOM 5604 N N . PRO D 2 95 ? -17.754 23.898 -70.566 1.00 18.72 95 PRO D N 1
ATOM 5605 C CA . PRO D 2 95 ? -17.072 25.070 -70.005 1.00 20.40 95 PRO D CA 1
ATOM 5606 C C . PRO D 2 95 ? -15.532 25.016 -69.985 1.00 19.86 95 PRO D C 1
ATOM 5607 O O . PRO D 2 95 ? -14.906 25.609 -69.099 1.00 18.71 95 PRO D O 1
ATOM 5611 N N . TYR D 2 96 ? -14.928 24.338 -70.958 1.00 17.53 96 TYR D N 1
ATOM 5612 C CA . TYR D 2 96 ? -13.480 24.440 -71.179 1.00 17.44 96 TYR D CA 1
ATOM 5613 C C . TYR D 2 96 ? -12.679 23.862 -70.000 1.00 17.36 96 TYR D C 1
ATOM 5614 O O . TYR D 2 96 ? -11.686 24.451 -69.532 1.00 16.21 96 TYR D O 1
ATOM 5623 N N . THR D 2 97 ? -13.140 22.684 -69.573 1.00 16.92 97 THR D N 1
ATOM 5624 C CA . THR D 2 97 ? -12.728 21.960 -68.364 1.00 15.29 97 THR D CA 1
ATOM 5625 C C . THR D 2 97 ? -11.226 21.752 -68.256 1.00 14.18 97 THR D C 1
ATOM 5626 O O . THR D 2 97 ? -10.580 21.327 -69.218 1.00 12.29 97 THR D O 1
ATOM 5630 N N . PHE D 2 98 ? -10.681 22.056 -67.070 1.00 13.95 98 PHE D N 1
ATOM 5631 C CA . PHE D 2 98 ? -9.312 21.734 -66.746 1.00 13.74 98 PHE D CA 1
ATOM 5632 C C . PHE D 2 98 ? -9.304 20.422 -65.945 1.00 12.29 98 PHE D C 1
ATOM 5633 O O . PHE D 2 98 ? -10.254 20.137 -65.208 1.00 15.17 98 PHE D O 1
ATOM 5641 N N . GLY D 2 99 ? -8.214 19.658 -66.050 1.00 12.75 99 GLY D N 1
ATOM 5642 C CA . GLY D 2 99 ? -7.955 18.538 -65.137 1.00 12.48 99 GLY D CA 1
ATOM 5643 C C . GLY D 2 99 ? -7.596 19.062 -63.751 1.00 12.20 99 GLY D C 1
ATOM 5644 O O . GLY D 2 99 ? -7.476 20.273 -63.553 1.00 13.72 99 GLY D O 1
ATOM 5645 N N . GLN D 2 100 ? -7.464 18.150 -62.789 1.00 11.94 100 GLN D N 1
ATOM 5646 C CA . GLN D 2 100 ? -7.275 18.529 -61.382 1.00 13.85 100 GLN D CA 1
ATOM 5647 C C . GLN D 2 100 ? -5.830 18.938 -61.092 1.00 14.11 100 GLN D C 1
ATOM 5648 O O . GLN D 2 100 ? -5.538 19.423 -59.997 1.00 15.92 100 GLN D O 1
ATOM 5654 N N . GLY D 2 101 ? -4.930 18.673 -62.045 1.00 14.09 101 GLY D N 1
ATOM 5655 C CA . GLY D 2 101 ? -3.499 18.925 -61.878 1.00 14.45 101 GLY D CA 1
ATOM 5656 C C . GLY D 2 101 ? -2.700 17.726 -61.378 1.00 14.09 101 GLY D C 1
ATOM 5657 O O . GLY D 2 101 ? -3.229 16.831 -60.706 1.00 15.50 101 GLY D O 1
ATOM 5658 N N . THR D 2 102 ? -1.412 17.734 -61.725 1.00 15.46 102 THR D N 1
ATOM 5659 C CA . THR D 2 102 ? -0.439 16.722 -61.337 1.00 14.32 102 THR D CA 1
ATOM 5660 C C . THR D 2 102 ? 0.766 17.491 -60.823 1.00 14.44 102 THR D C 1
ATOM 5661 O O . THR D 2 102 ? 1.371 18.266 -61.555 1.00 13.01 102 THR D O 1
ATOM 5665 N N . LYS D 2 103 ? 1.131 17.249 -59.572 1.00 14.63 103 LYS D N 1
ATOM 5666 C CA . LYS D 2 103 ? 2.281 17.919 -58.969 1.00 14.86 103 LYS D CA 1
ATOM 5667 C C . LYS D 2 103 ? 3.536 17.096 -59.214 1.00 14.37 103 LYS D C 1
ATOM 5668 O O . LYS D 2 103 ? 3.585 15.920 -58.883 1.00 14.42 103 LYS D O 1
ATOM 5674 N N . VAL D 2 104 ? 4.546 17.740 -59.795 1.00 13.36 104 VAL D N 1
ATOM 5675 C CA . VAL D 2 104 ? 5.817 17.093 -60.119 1.00 13.66 104 VAL D CA 1
ATOM 5676 C C . VAL D 2 104 ? 6.903 17.606 -59.174 1.00 12.85 104 VAL D C 1
ATOM 5677 O O . VAL D 2 104 ? 7.181 18.817 -59.113 1.00 15.09 104 VAL D O 1
ATOM 5681 N N . GLU D 2 105 ? 7.519 16.687 -58.447 1.00 14.51 105 GLU D N 1
ATOM 5682 C CA . GLU D 2 105 ? 8.604 17.023 -57.519 1.00 16.57 105 GLU D CA 1
ATOM 5683 C C . GLU D 2 105 ? 9.873 16.340 -57.984 1.00 15.57 105 GLU D C 1
ATOM 5684 O O . GLU D 2 105 ? 9.799 15.314 -58.661 1.00 15.32 105 GLU D O 1
ATOM 5690 N N . ILE D 2 106 ? 11.028 16.911 -57.622 1.00 13.42 106 ILE D N 1
ATOM 5691 C CA . ILE D 2 106 ? 12.329 16.367 -58.014 1.00 15.71 106 ILE D CA 1
ATOM 5692 C C . ILE D 2 106 ? 12.970 15.613 -56.856 1.00 15.72 106 ILE D C 1
ATOM 5693 O O . ILE D 2 106 ? 13.132 16.165 -55.752 1.00 17.94 106 ILE D O 1
ATOM 5698 N N . LYS D 2 107 ? 13.319 14.351 -57.094 1.00 14.36 107 LYS D N 1
ATOM 5699 C CA . LYS D 2 107 ? 14.001 13.545 -56.071 1.00 17.04 107 LYS D CA 1
ATOM 5700 C C . LYS D 2 107 ? 15.435 13.336 -56.526 1.00 17.07 107 LYS D C 1
ATOM 5701 O O . LYS D 2 107 ? 15.777 13.710 -57.644 1.00 15.74 107 LYS D O 1
ATOM 5707 N N . GLY D 2 108 ? 16.266 12.762 -55.655 1.00 18.28 108 GLY D N 1
ATOM 5708 C CA . GLY D 2 108 ? 17.625 12.365 -56.038 1.00 17.34 108 GLY D CA 1
ATOM 5709 C C . GLY D 2 108 ? 18.648 13.475 -56.184 1.00 17.34 108 GLY D C 1
ATOM 5710 O O . GLY D 2 108 ? 19.780 13.221 -56.593 1.00 18.47 108 GLY D O 1
ATOM 5711 N N . GLN D 2 109 ? 18.274 14.710 -55.846 1.00 14.79 109 GLN D N 1
ATOM 5712 C CA . GLN D 2 109 ? 19.213 15.838 -55.864 1.00 14.44 109 GLN D CA 1
ATOM 5713 C C . GLN D 2 109 ? 20.164 15.719 -54.668 1.00 13.75 109 GLN D C 1
ATOM 5714 O O . GLN D 2 109 ? 19.902 14.925 -53.762 1.00 15.09 109 GLN D O 1
ATOM 5720 N N . PRO D 2 110 ? 21.281 16.466 -54.686 1.00 16.94 110 PRO D N 1
ATOM 5721 C CA . PRO D 2 110 ? 22.250 16.260 -53.605 1.00 17.69 110 PRO D CA 1
ATOM 5722 C C . PRO D 2 110 ? 21.649 16.567 -52.232 1.00 14.88 110 PRO D C 1
ATOM 5723 O O . PRO D 2 110 ? 20.991 17.590 -52.060 1.00 15.41 110 PRO D O 1
ATOM 5727 N N . LYS D 2 111 ? 21.904 15.679 -51.274 1.00 15.65 111 LYS D N 1
ATOM 5728 C CA . LYS D 2 111 ? 21.436 15.874 -49.911 1.00 14.46 111 LYS D CA 1
ATOM 5729 C C . LYS D 2 111 ? 22.196 17.031 -49.256 1.00 14.41 111 LYS D C 1
ATOM 5730 O O . LYS D 2 111 ? 23.372 17.288 -49.558 1.00 14.86 111 LYS D O 1
ATOM 5736 N N . ALA D 2 112 ? 21.496 17.756 -48.387 1.00 12.89 112 ALA D N 1
ATOM 5737 C CA . ALA D 2 112 ? 22.072 18.833 -47.621 1.00 13.62 112 ALA D CA 1
ATOM 5738 C C . ALA D 2 112 ? 21.378 18.947 -46.267 1.00 12.80 112 ALA D C 1
ATOM 5739 O O . ALA D 2 112 ? 20.133 19.038 -46.197 1.00 12.18 112 ALA D O 1
ATOM 5741 N N . ALA D 2 113 ? 22.177 18.949 -45.201 1.00 11.77 113 ALA D N 1
ATOM 5742 C CA . ALA D 2 113 ? 21.662 19.131 -43.830 1.00 12.16 113 ALA D CA 1
ATOM 5743 C C . ALA D 2 113 ? 21.216 20.587 -43.641 1.00 12.44 113 ALA D C 1
ATOM 5744 O O . ALA D 2 113 ? 21.789 21.479 -44.245 1.00 12.94 113 ALA D O 1
ATOM 5746 N N . PRO D 2 114 ? 20.192 20.827 -42.809 1.00 12.25 114 PRO D N 1
ATOM 5747 C CA . PRO D 2 114 ? 19.720 22.215 -42.646 1.00 10.03 114 PRO D CA 1
ATOM 5748 C C . PRO D 2 114 ? 20.672 23.137 -41.907 1.00 10.47 114 PRO D C 1
ATOM 5749 O O . PRO D 2 114 ? 21.354 22.700 -40.972 1.00 11.37 114 PRO D O 1
ATOM 5753 N N . SER D 2 115 ? 20.660 24.407 -42.301 1.00 10.13 115 SER D N 1
ATOM 5754 C CA . SER D 2 115 ? 21.140 25.492 -41.451 1.00 12.04 115 SER D CA 1
ATOM 5755 C C . SER D 2 115 ? 19.977 25.926 -40.579 1.00 10.95 115 SER D C 1
ATOM 5756 O O . SER D 2 115 ? 18.822 25.873 -41.018 1.00 12.24 115 SER D O 1
ATOM 5759 N N . VAL D 2 116 ? 20.268 26.320 -39.345 1.00 10.27 116 VAL D N 1
ATOM 5760 C CA . VAL D 2 116 ? 19.207 26.732 -38.433 1.00 8.88 116 VAL D CA 1
ATOM 5761 C C . VAL D 2 116 ? 19.586 28.080 -37.838 1.00 10.57 116 VAL D C 1
ATOM 5762 O O . VAL D 2 116 ? 20.663 28.223 -37.263 1.00 13.04 116 VAL D O 1
ATOM 5766 N N . THR D 2 117 ? 18.701 29.067 -37.972 1.00 7.78 117 THR D N 1
ATOM 5767 C CA . THR D 2 117 ? 18.927 30.387 -37.384 1.00 7.67 117 THR D CA 1
ATOM 5768 C C . THR D 2 117 ? 17.743 30.686 -36.473 1.00 6.78 117 THR D C 1
ATOM 5769 O O . THR D 2 117 ? 16.618 30.620 -36.907 1.00 9.04 117 THR D O 1
ATOM 5773 N N . LEU D 2 118 ? 18.009 31.020 -35.224 1.00 6.59 118 LEU D N 1
ATOM 5774 C CA . LEU D 2 118 ? 16.946 31.222 -34.233 1.00 6.23 118 LEU D CA 1
ATOM 5775 C C . LEU D 2 118 ? 17.006 32.653 -33.734 1.00 6.95 118 LEU D C 1
ATOM 5776 O O . LEU D 2 118 ? 18.015 33.085 -33.132 1.00 7.79 118 LEU D O 1
ATOM 5781 N N . PHE D 2 119 ? 15.918 33.378 -33.989 1.00 6.70 119 PHE D N 1
ATOM 5782 C CA . PHE D 2 119 ? 15.814 34.766 -33.573 1.00 6.49 119 PHE D CA 1
ATOM 5783 C C . PHE D 2 119 ? 15.001 34.826 -32.282 1.00 7.42 119 PHE D C 1
ATOM 5784 O O . PHE D 2 119 ? 13.917 34.259 -32.237 1.00 7.20 119 PHE D O 1
ATOM 5792 N N . PRO D 2 120 ? 15.483 35.573 -31.280 1.00 7.07 120 PRO D N 1
ATOM 5793 C CA . PRO D 2 120 ? 14.733 35.848 -30.068 1.00 8.07 120 PRO D CA 1
ATOM 5794 C C . PRO D 2 120 ? 13.604 36.860 -30.353 1.00 8.74 120 PRO D C 1
ATOM 5795 O O . PRO D 2 120 ? 13.538 37.438 -31.445 1.00 8.18 120 PRO D O 1
ATOM 5799 N N . PRO D 2 121 ? 12.701 37.055 -29.382 1.00 9.38 121 PRO D N 1
ATOM 5800 C CA . PRO D 2 121 ? 11.676 38.111 -29.498 1.00 10.78 121 PRO D CA 1
ATOM 5801 C C . PRO D 2 121 ? 12.372 39.469 -29.638 1.00 10.54 121 PRO D C 1
ATOM 5802 O O . PRO D 2 121 ? 13.375 39.731 -28.940 1.00 11.54 121 PRO D O 1
ATOM 5806 N N . SER D 2 122 ? 11.882 40.321 -30.545 1.00 9.40 122 SER D N 1
ATOM 5807 C CA . SER D 2 122 ? 12.373 41.689 -30.614 1.00 9.58 122 SER D CA 1
ATOM 5808 C C . SER D 2 122 ? 12.002 42.515 -29.380 1.00 9.15 122 SER D C 1
ATOM 5809 O O . SER D 2 122 ? 11.003 42.242 -28.715 1.00 10.68 122 SER D O 1
ATOM 5812 N N . SER D 2 123 ? 12.826 43.522 -29.101 1.00 9.70 123 SER D N 1
ATOM 5813 C CA . SER D 2 123 ? 12.526 44.495 -28.063 1.00 10.26 123 SER D CA 1
ATOM 5814 C C . SER D 2 123 ? 11.140 45.106 -28.307 1.00 9.60 123 SER D C 1
ATOM 5815 O O . SER D 2 123 ? 10.351 45.252 -27.359 1.00 10.61 123 SER D O 1
ATOM 5818 N N . GLU D 2 124 ? 10.860 45.437 -29.572 1.00 9.81 124 GLU D N 1
ATOM 5819 C CA . GLU D 2 124 ? 9.595 46.062 -29.948 1.00 11.30 124 GLU D CA 1
ATOM 5820 C C . GLU D 2 124 ? 8.417 45.177 -29.573 1.00 11.25 124 GLU D C 1
ATOM 5821 O O . GLU D 2 124 ? 7.434 45.668 -28.982 1.00 11.93 124 GLU D O 1
ATOM 5827 N N . GLU D 2 125 ? 8.507 43.877 -29.886 1.00 9.40 125 GLU D N 1
ATOM 5828 C CA . GLU D 2 125 ? 7.406 42.963 -29.595 1.00 9.96 125 GLU D CA 1
ATOM 5829 C C . GLU D 2 125 ? 7.241 42.781 -28.078 1.00 8.62 125 GLU D C 1
ATOM 5830 O O . GLU D 2 125 ? 6.125 42.775 -27.568 1.00 9.93 125 GLU D O 1
ATOM 5836 N N . LEU D 2 126 ? 8.356 42.655 -27.359 1.00 8.64 126 LEU D N 1
ATOM 5837 C CA . LEU D 2 126 ? 8.327 42.494 -25.896 1.00 9.85 126 LEU D CA 1
ATOM 5838 C C . LEU D 2 126 ? 7.630 43.698 -25.269 1.00 12.15 126 LEU D C 1
ATOM 5839 O O . LEU D 2 126 ? 6.853 43.541 -24.340 1.00 13.10 126 LEU D O 1
ATOM 5844 N N . GLN D 2 127 ? 7.874 44.878 -25.822 1.00 11.18 127 GLN D N 1
ATOM 5845 C CA . GLN D 2 127 ? 7.257 46.099 -25.287 1.00 12.66 127 GLN D CA 1
ATOM 5846 C C . GLN D 2 127 ? 5.782 46.219 -25.602 1.00 12.16 127 GLN D C 1
ATOM 5847 O O . GLN D 2 127 ? 5.064 46.981 -24.937 1.00 13.97 127 GLN D O 1
ATOM 5853 N N . ALA D 2 128 ? 5.336 45.465 -26.605 1.00 13.44 128 ALA D N 1
ATOM 5854 C CA . ALA D 2 128 ? 3.920 45.311 -26.939 1.00 11.29 128 ALA D CA 1
ATOM 5855 C C . ALA D 2 128 ? 3.298 44.107 -26.220 1.00 12.31 128 ALA D C 1
ATOM 5856 O O . ALA D 2 128 ? 2.205 43.655 -26.572 1.00 15.23 128 ALA D O 1
ATOM 5858 N N . ASN D 2 129 ? 3.981 43.616 -25.181 1.00 12.76 129 ASN D N 1
ATOM 5859 C CA . ASN D 2 129 ? 3.501 42.500 -24.346 1.00 13.68 129 ASN D CA 1
ATOM 5860 C C . ASN D 2 129 ? 3.334 41.152 -25.051 1.00 15.15 129 ASN D C 1
ATOM 5861 O O . ASN D 2 129 ? 2.489 40.329 -24.673 1.00 15.19 129 ASN D O 1
ATOM 5866 N N . LYS D 2 130 ? 4.160 40.911 -26.063 1.00 13.96 130 LYS D N 1
ATOM 5867 C CA . LYS D 2 130 ? 4.129 39.660 -26.797 1.00 13.65 130 LYS D CA 1
ATOM 5868 C C . LYS D 2 130 ? 5.557 39.156 -26.996 1.00 11.41 130 LYS D C 1
ATOM 5869 O O . LYS D 2 130 ? 6.517 39.883 -26.759 1.00 11.30 130 LYS D O 1
ATOM 5873 N N . ALA D 2 131 ? 5.691 37.889 -27.382 1.00 11.39 131 ALA D N 1
ATOM 5874 C CA . ALA D 2 131 ? 7.011 37.316 -27.604 1.00 9.42 131 ALA D CA 1
ATOM 5875 C C . ALA D 2 131 ? 6.864 36.160 -28.570 1.00 10.37 131 ALA D C 1
ATOM 5876 O O . ALA D 2 131 ? 6.065 35.252 -28.335 1.00 12.97 131 ALA D O 1
ATOM 5878 N N . THR D 2 132 ? 7.625 36.212 -29.660 1.00 8.80 132 THR D N 1
ATOM 5879 C CA . THR D 2 132 ? 7.643 35.134 -30.638 1.00 8.18 132 THR D CA 1
ATOM 5880 C C . THR D 2 132 ? 9.110 34.803 -30.939 1.00 8.86 132 THR D C 1
ATOM 5881 O O . THR D 2 132 ? 9.878 35.692 -31.266 1.00 10.59 132 THR D O 1
ATOM 5885 N N . LEU D 2 133 ? 9.480 33.529 -30.832 1.00 7.18 133 LEU D N 1
ATOM 5886 C CA . LEU D 2 133 ? 10.780 33.072 -31.336 1.00 7.84 133 LEU D CA 1
ATOM 5887 C C . LEU D 2 133 ? 10.596 32.604 -32.774 1.00 7.51 133 LEU D C 1
ATOM 5888 O O . LEU D 2 133 ? 9.588 31.946 -33.122 1.00 6.94 133 LEU D O 1
ATOM 5893 N N . VAL D 2 134 ? 11.549 32.955 -33.629 1.00 7.34 134 VAL D N 1
ATOM 5894 C CA . VAL D 2 134 ? 11.470 32.584 -35.041 1.00 7.19 134 VAL D CA 1
ATOM 5895 C C . VAL D 2 134 ? 12.648 31.686 -35.416 1.00 6.98 134 VAL D C 1
ATOM 5896 O O . VAL D 2 134 ? 13.820 32.116 -35.377 1.00 6.71 134 VAL D O 1
ATOM 5900 N N . CYS D 2 135 ? 12.329 30.449 -35.794 1.00 7.64 135 CYS D N 1
ATOM 5901 C CA . CYS D 2 135 ? 13.337 29.486 -36.209 1.00 7.59 135 CYS D CA 1
ATOM 5902 C C . CYS D 2 135 ? 13.298 29.370 -37.731 1.00 7.91 135 CYS D C 1
ATOM 5903 O O . CYS D 2 135 ? 12.326 28.867 -38.271 1.00 8.61 135 CYS D O 1
ATOM 5906 N N . TYR D 2 136 ? 14.363 29.846 -38.392 1.00 6.88 136 TYR D N 1
ATOM 5907 C CA . TYR D 2 136 ? 14.493 29.861 -39.839 1.00 6.88 136 TYR D CA 1
ATOM 5908 C C . TYR D 2 136 ? 15.406 28.710 -40.274 1.00 7.13 136 TYR D C 1
ATOM 5909 O O . TYR D 2 136 ? 16.567 28.638 -39.870 1.00 6.80 136 TYR D O 1
ATOM 5918 N N . ILE D 2 137 ? 14.854 27.805 -41.067 1.00 7.86 137 ILE D N 1
ATOM 5919 C CA . ILE D 2 137 ? 15.529 26.532 -41.367 1.00 7.45 137 ILE D CA 1
ATOM 5920 C C . ILE D 2 137 ? 15.817 26.609 -42.854 1.00 9.01 137 ILE D C 1
ATOM 5921 O O . ILE D 2 137 ? 14.903 26.823 -43.638 1.00 8.77 137 ILE D O 1
ATOM 5926 N N . SER D 2 138 ? 17.079 26.454 -43.259 1.00 9.64 138 SER D N 1
ATOM 5927 C CA . SER D 2 138 ? 17.392 26.741 -44.662 1.00 10.68 138 SER D CA 1
ATOM 5928 C C . SER D 2 138 ? 18.404 25.782 -45.254 1.00 11.39 138 SER D C 1
ATOM 5929 O O . SER D 2 138 ? 18.990 25.012 -44.525 1.00 10.41 138 SER D O 1
ATOM 5932 N N . ASP D 2 139 ? 18.567 25.841 -46.577 1.00 12.57 139 ASP D N 1
ATOM 5933 C CA . ASP D 2 139 ? 19.647 25.152 -47.319 1.00 14.29 139 ASP D CA 1
ATOM 5934 C C . ASP D 2 139 ? 19.579 23.630 -47.201 1.00 12.86 139 ASP D C 1
ATOM 5935 O O . ASP D 2 139 ? 20.621 22.954 -47.189 1.00 14.63 139 ASP D O 1
ATOM 5940 N N . PHE D 2 140 ? 18.374 23.086 -47.086 1.00 10.97 140 PHE D N 1
ATOM 5941 C CA . PHE D 2 140 ? 18.249 21.629 -46.903 1.00 10.88 140 PHE D CA 1
ATOM 5942 C C . PHE D 2 140 ? 17.627 20.900 -48.084 1.00 12.41 140 PHE D C 1
ATOM 5943 O O . PHE D 2 140 ? 16.804 21.454 -48.849 1.00 12.30 140 PHE D O 1
ATOM 5951 N N . TYR D 2 141 ? 18.009 19.622 -48.214 1.00 11.42 141 TYR D N 1
ATOM 5952 C CA . TYR D 2 141 ? 17.396 18.745 -49.192 1.00 10.94 141 TYR D CA 1
ATOM 5953 C C . TYR D 2 141 ? 17.583 17.297 -48.729 1.00 11.45 141 TYR D C 1
ATOM 5954 O O . TYR D 2 141 ? 18.668 16.958 -48.284 1.00 12.07 141 TYR D O 1
ATOM 5963 N N . PRO D 2 142 ? 16.555 16.441 -48.845 1.00 11.11 142 PRO D N 1
ATOM 5964 C CA . PRO D 2 142 ? 15.181 16.660 -49.345 1.00 12.42 142 PRO D CA 1
ATOM 5965 C C . PRO D 2 142 ? 14.325 17.485 -48.408 1.00 13.27 142 PRO D C 1
ATOM 5966 O O . PRO D 2 142 ? 14.765 17.851 -47.320 1.00 11.86 142 PRO D O 1
ATOM 5970 N N . GLY D 2 143 ? 13.093 17.752 -48.844 1.00 13.11 143 GLY D N 1
ATOM 5971 C CA . GLY D 2 143 ? 12.261 18.794 -48.234 1.00 15.03 143 GLY D CA 1
ATOM 5972 C C . GLY D 2 143 ? 11.274 18.295 -47.205 1.00 15.61 143 GLY D C 1
ATOM 5973 O O . GLY D 2 143 ? 10.060 18.567 -47.300 1.00 20.30 143 GLY D O 1
ATOM 5974 N N . ALA D 2 144 ? 11.783 17.532 -46.252 1.00 14.77 144 ALA D N 1
ATOM 5975 C CA . ALA D 2 144 ? 11.005 17.075 -45.113 1.00 13.69 144 ALA D CA 1
ATOM 5976 C C . ALA D 2 144 ? 11.856 17.304 -43.887 1.00 14.44 144 ALA D C 1
ATOM 5977 O O . ALA D 2 144 ? 13.015 16.881 -43.856 1.00 14.20 144 ALA D O 1
ATOM 5979 N N . VAL D 2 145 ? 11.290 17.975 -42.889 1.00 13.62 145 VAL D N 1
ATOM 5980 C CA . VAL D 2 145 ? 11.948 18.140 -41.582 1.00 13.12 145 VAL D CA 1
ATOM 5981 C C . VAL D 2 145 ? 10.884 18.019 -40.519 1.00 11.27 145 VAL D C 1
ATOM 5982 O O . VAL D 2 145 ? 9.708 18.196 -40.816 1.00 12.83 145 VAL D O 1
ATOM 5986 N N . THR D 2 146 ? 11.283 17.727 -39.288 1.00 10.94 146 THR D N 1
ATOM 5987 C CA . THR D 2 146 ? 10.387 17.894 -38.165 1.00 12.77 146 THR D CA 1
ATOM 5988 C C . THR D 2 146 ? 11.059 18.819 -37.172 1.00 12.20 146 THR D C 1
ATOM 5989 O O . THR D 2 146 ? 12.281 18.837 -37.061 1.00 11.98 146 THR D O 1
ATOM 5993 N N . VAL D 2 147 ? 10.261 19.611 -36.479 1.00 10.39 147 VAL D N 1
ATOM 5994 C CA . VAL D 2 147 ? 10.788 20.614 -35.549 1.00 10.90 147 VAL D CA 1
ATOM 5995 C C . VAL D 2 147 ? 10.305 20.338 -34.130 1.00 13.43 147 VAL D C 1
ATOM 5996 O O . VAL D 2 147 ? 9.126 20.025 -33.909 1.00 14.74 147 VAL D O 1
ATOM 6000 N N . ALA D 2 148 ? 11.214 20.438 -33.172 1.00 10.39 148 ALA D N 1
ATOM 6001 C CA . ALA D 2 148 ? 10.862 20.296 -31.768 1.00 9.78 148 ALA D CA 1
ATOM 6002 C C . ALA D 2 148 ? 11.447 21.480 -31.034 1.00 11.31 148 ALA D C 1
ATOM 6003 O O . ALA D 2 148 ? 12.553 21.938 -31.347 1.00 13.92 148 ALA D O 1
ATOM 6005 N N . TRP D 2 149 ? 10.691 22.007 -30.087 1.00 8.35 149 TRP D N 1
ATOM 6006 C CA . TRP D 2 149 ? 11.165 23.133 -29.298 1.00 8.29 149 TRP D CA 1
ATOM 6007 C C . TRP D 2 149 ? 11.432 22.740 -27.882 1.00 9.74 149 TRP D C 1
ATOM 6008 O O . TRP D 2 149 ? 10.762 21.871 -27.328 1.00 9.22 149 TRP D O 1
ATOM 6019 N N . LYS D 2 150 ? 12.392 23.407 -27.253 1.00 9.87 150 LYS D N 1
ATOM 6020 C CA . LYS D 2 150 ? 12.672 23.173 -25.835 1.00 9.86 150 LYS D CA 1
ATOM 6021 C C . LYS D 2 150 ? 12.723 24.485 -25.071 1.00 10.52 150 LYS D C 1
ATOM 6022 O O . LYS D 2 150 ? 13.174 25.517 -25.593 1.00 10.42 150 LYS D O 1
ATOM 6028 N N . ALA D 2 151 ? 12.255 24.415 -23.822 1.00 11.84 151 ALA D N 1
ATOM 6029 C CA . ALA D 2 151 ? 12.399 25.489 -22.836 1.00 13.37 151 ALA D CA 1
ATOM 6030 C C . ALA D 2 151 ? 13.398 24.905 -21.851 1.00 13.16 151 ALA D C 1
ATOM 6031 O O . ALA D 2 151 ? 13.125 23.887 -21.216 1.00 12.61 151 ALA D O 1
ATOM 6033 N N . ASP D 2 152 ? 14.577 25.526 -21.754 1.00 12.61 152 ASP D N 1
ATOM 6034 C CA . ASP D 2 152 ? 15.724 24.930 -21.051 1.00 16.08 152 ASP D CA 1
ATOM 6035 C C . ASP D 2 152 ? 16.018 23.537 -21.640 1.00 16.46 152 ASP D C 1
ATOM 6036 O O . ASP D 2 152 ? 16.268 23.428 -22.838 1.00 16.45 152 ASP D O 1
ATOM 6041 N N . SER D 2 153 ? 15.923 22.476 -20.846 1.00 16.60 153 SER D N 1
ATOM 6042 C CA . SER D 2 153 ? 16.269 21.149 -21.386 1.00 22.28 153 SER D CA 1
ATOM 6043 C C . SER D 2 153 ? 15.080 20.300 -21.827 1.00 21.69 153 SER D C 1
ATOM 6044 O O . SER D 2 153 ? 15.267 19.180 -22.310 1.00 24.62 153 SER D O 1
ATOM 6047 N N . SER D 2 154 ? 13.868 20.832 -21.699 1.00 17.85 154 SER D N 1
ATOM 6048 C CA . SER D 2 154 ? 12.664 20.001 -21.803 1.00 17.53 154 SER D CA 1
ATOM 6049 C C . SER D 2 154 ? 11.708 20.422 -22.922 1.00 14.78 154 SER D C 1
ATOM 6050 O O . SER D 2 154 ? 11.635 21.602 -23.249 1.00 15.89 154 SER D O 1
ATOM 6055 N N . PRO D 2 155 ? 10.953 19.470 -23.495 1.00 12.88 155 PRO D N 1
ATOM 6056 C CA . PRO D 2 155 ? 10.054 19.813 -24.596 1.00 13.09 155 PRO D CA 1
ATOM 6057 C C . PRO D 2 155 ? 8.991 20.841 -24.237 1.00 12.99 155 PRO D C 1
ATOM 6058 O O . PRO D 2 155 ? 8.459 20.833 -23.114 1.00 15.22 155 PRO D O 1
ATOM 6062 N N . VAL D 2 156 ? 8.712 21.749 -25.165 1.00 12.05 156 VAL D N 1
ATOM 6063 C CA . VAL D 2 156 ? 7.556 22.615 -25.066 1.00 16.24 156 VAL D CA 1
ATOM 6064 C C . VAL D 2 156 ? 6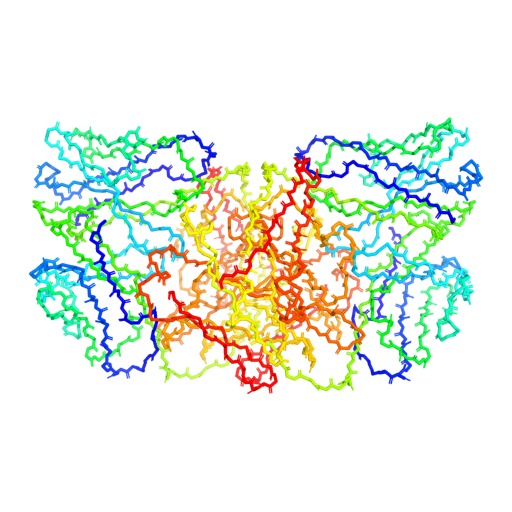.727 22.419 -26.335 1.00 20.03 156 VAL D C 1
ATOM 6065 O O . VAL D 2 156 ? 7.214 22.606 -27.461 1.00 20.32 156 VAL D O 1
ATOM 6069 N N . LYS D 2 157 ? 5.472 22.028 -26.155 1.00 23.23 157 LYS D N 1
ATOM 6070 C CA . LYS D 2 157 ? 4.618 21.760 -27.313 1.00 26.88 157 LYS D CA 1
ATOM 6071 C C . LYS D 2 157 ? 3.589 22.871 -27.559 1.00 24.10 157 LYS D C 1
ATOM 6072 O O . LYS D 2 157 ? 3.192 23.107 -28.710 1.00 23.55 157 LYS D O 1
ATOM 6078 N N . ALA D 2 158 ? 3.169 23.570 -26.500 1.00 19.50 158 ALA D N 1
ATOM 6079 C CA . ALA D 2 158 ? 2.160 24.617 -26.687 1.00 18.57 158 ALA D CA 1
ATOM 6080 C C . ALA D 2 158 ? 2.777 25.803 -27.423 1.00 15.85 158 ALA D C 1
ATOM 6081 O O . ALA D 2 158 ? 3.950 26.103 -27.223 1.00 17.62 158 ALA D O 1
ATOM 6083 N N . GLY D 2 159 ? 1.982 26.459 -28.265 1.00 16.25 159 GLY D N 1
ATOM 6084 C CA . GLY D 2 159 ? 2.393 27.696 -28.927 1.00 18.05 159 GLY D CA 1
ATOM 6085 C C . GLY D 2 159 ? 3.294 27.565 -30.151 1.00 15.42 159 GLY D C 1
ATOM 6086 O O . GLY D 2 159 ? 3.928 28.536 -30.552 1.00 16.07 159 GLY D O 1
ATOM 6087 N N . VAL D 2 160 ? 3.320 26.392 -30.770 1.00 12.63 160 VAL D N 1
ATOM 6088 C CA . VAL D 2 160 ? 4.185 26.139 -31.921 1.00 12.52 160 VAL D CA 1
ATOM 6089 C C . VAL D 2 160 ? 3.389 26.136 -33.219 1.00 11.41 160 VAL D C 1
ATOM 6090 O O . VAL D 2 160 ? 2.324 25.507 -33.293 1.00 12.89 160 VAL D O 1
ATOM 6094 N N . GLU D 2 161 ? 3.871 26.831 -34.246 1.00 11.00 161 GLU D N 1
ATOM 6095 C CA . GLU D 2 161 ? 3.360 26.692 -35.621 1.00 11.96 161 GLU D CA 1
ATOM 6096 C C . GLU D 2 161 ? 4.549 26.549 -36.568 1.00 13.30 161 GLU D C 1
ATOM 6097 O O . GLU D 2 161 ? 5.542 27.278 -36.423 1.00 13.09 161 GLU D O 1
ATOM 6103 N N . THR D 2 162 ? 4.460 25.622 -37.521 1.00 10.22 162 THR D N 1
ATOM 6104 C CA . THR D 2 162 ? 5.566 25.323 -38.406 1.00 12.27 162 THR D CA 1
ATOM 6105 C C . THR D 2 162 ? 5.038 25.263 -39.840 1.00 12.13 162 THR D C 1
ATOM 6106 O O . THR D 2 162 ? 3.960 24.698 -40.075 1.00 15.11 162 THR D O 1
ATOM 6110 N N . THR D 2 163 ? 5.771 25.852 -40.781 1.00 10.43 163 THR D N 1
ATOM 6111 C CA . THR D 2 163 ? 5.375 25.836 -42.195 1.00 11.17 163 THR D CA 1
ATOM 6112 C C . THR D 2 163 ? 5.713 24.496 -42.880 1.00 12.45 163 THR D C 1
ATOM 6113 O O . THR D 2 163 ? 6.582 23.721 -42.425 1.00 13.28 163 THR D O 1
ATOM 6117 N N . THR D 2 164 ? 5.046 24.231 -44.003 1.00 14.31 164 THR D N 1
ATOM 6118 C CA . THR D 2 164 ? 5.432 23.110 -44.841 1.00 16.17 164 THR D CA 1
ATOM 6119 C C . THR D 2 164 ? 6.645 23.580 -45.679 1.00 14.40 164 THR D C 1
ATOM 6120 O O . THR D 2 164 ? 6.634 24.690 -46.177 1.00 14.89 164 THR D O 1
ATOM 6124 N N . PRO D 2 165 ? 7.704 22.758 -45.811 1.00 15.09 165 PRO D N 1
ATOM 6125 C CA . PRO D 2 165 ? 8.898 23.226 -46.520 1.00 15.07 165 PRO D CA 1
ATOM 6126 C C . PRO D 2 165 ? 8.585 23.733 -47.924 1.00 15.64 165 PRO D C 1
ATOM 6127 O O . PRO D 2 165 ? 7.772 23.122 -48.632 1.00 19.20 165 PRO D O 1
ATOM 6131 N N . SER D 2 166 ? 9.222 24.833 -48.303 1.00 12.32 166 SER D N 1
ATOM 6132 C CA . SER D 2 166 ? 9.051 25.452 -49.610 1.00 13.71 166 SER D CA 1
ATOM 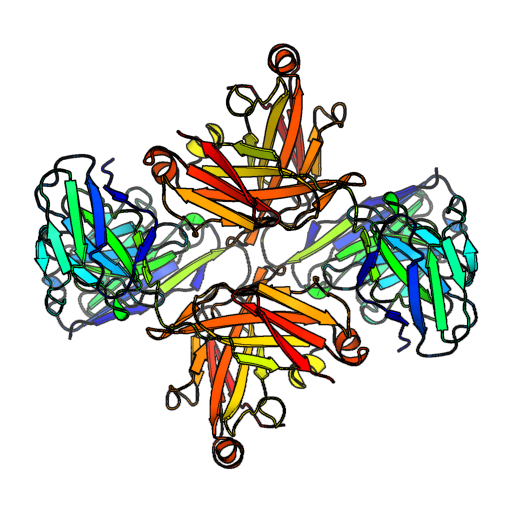6133 C C . SER D 2 166 ? 10.368 25.467 -50.370 1.00 12.76 166 SER D C 1
ATOM 6134 O O . SER D 2 166 ? 11.415 25.816 -49.827 1.00 14.00 166 SER D O 1
ATOM 6137 N N . LYS D 2 167 ? 10.320 25.099 -51.646 1.00 15.83 167 LYS D N 1
ATOM 6138 C CA . LYS D 2 167 ? 11.544 25.064 -52.425 1.00 14.52 167 LYS D CA 1
ATOM 6139 C C . LYS D 2 167 ? 12.011 26.465 -52.837 1.00 16.35 167 LYS D C 1
ATOM 6140 O O . LYS D 2 167 ? 11.265 27.250 -53.434 1.00 20.18 167 LYS D O 1
ATOM 6146 N N . GLN D 2 168 ? 13.256 26.773 -52.497 1.00 17.37 168 GLN D N 1
ATOM 6147 C CA . GLN D 2 168 ? 13.793 28.137 -52.652 1.00 19.30 168 GLN D CA 1
ATOM 6148 C C . GLN D 2 168 ? 14.629 28.317 -53.897 1.00 25.20 168 GLN D C 1
ATOM 6149 O O . GLN D 2 168 ? 14.800 29.427 -54.396 1.00 27.10 168 GLN D O 1
ATOM 6155 N N . SER D 2 169 ? 15.168 27.219 -54.396 1.00 24.55 169 SER D N 1
ATOM 6156 C CA . SER D 2 169 ? 16.016 27.269 -55.557 1.00 32.02 169 SER D CA 1
ATOM 6157 C C . SER D 2 169 ? 15.810 25.941 -56.248 1.00 33.48 169 SER D C 1
ATOM 6158 O O . SER D 2 169 ? 15.023 25.109 -55.783 1.00 34.39 169 SER D O 1
ATOM 6161 N N . ASN D 2 170 ? 16.501 25.739 -57.360 1.00 36.06 170 ASN D N 1
ATOM 6162 C CA . ASN D 2 170 ? 16.377 24.489 -58.086 1.00 29.27 170 ASN D CA 1
ATOM 6163 C C . ASN D 2 170 ? 16.718 23.276 -57.228 1.00 26.22 170 ASN D C 1
ATOM 6164 O O . ASN D 2 170 ? 16.406 22.155 -57.618 1.00 25.25 170 ASN D O 1
ATOM 6169 N N . ASN D 2 171 ? 17.330 23.491 -56.059 1.00 26.64 171 ASN D N 1
ATOM 6170 C CA . ASN D 2 171 ? 17.718 22.337 -55.245 1.00 25.90 171 ASN D CA 1
ATOM 6171 C C . ASN D 2 171 ? 17.702 22.425 -53.719 1.00 23.19 171 ASN D C 1
ATOM 6172 O O . ASN D 2 171 ? 18.133 21.475 -53.055 1.00 24.52 171 ASN D O 1
ATOM 6177 N N . LYS D 2 172 ? 17.216 23.529 -53.146 1.00 16.69 172 LYS D N 1
ATOM 6178 C CA . LYS D 2 172 ? 17.118 23.565 -51.678 1.00 14.39 172 LYS D CA 1
ATOM 6179 C C . LYS D 2 172 ? 15.761 24.042 -51.182 1.00 13.61 172 LYS D C 1
ATOM 6180 O O . LYS D 2 172 ? 15.078 24.826 -51.848 1.00 14.99 172 LYS D O 1
ATOM 6186 N N . TYR D 2 173 ? 15.439 23.615 -49.969 1.00 11.86 173 TYR D N 1
ATOM 6187 C CA . TYR D 2 173 ? 14.200 24.005 -49.299 1.00 10.74 173 TYR D CA 1
ATOM 6188 C C . TYR D 2 173 ? 14.483 24.903 -48.096 1.00 10.86 173 TYR D C 1
ATOM 6189 O O . TYR D 2 173 ? 15.597 24.940 -47.555 1.00 12.58 173 TYR D O 1
ATOM 6198 N N . ALA D 2 174 ? 13.451 25.638 -47.686 1.00 10.29 174 ALA D N 1
ATOM 6199 C CA . ALA D 2 174 ? 13.468 26.371 -46.425 1.00 9.92 174 ALA D CA 1
ATOM 6200 C C . ALA D 2 174 ? 12.176 26.076 -45.683 1.00 9.75 174 ALA D C 1
ATOM 6201 O O . ALA D 2 174 ? 11.207 25.581 -46.279 1.00 10.94 174 ALA D O 1
ATOM 6203 N N . ALA D 2 175 ? 12.179 26.339 -44.378 1.00 9.67 175 ALA D N 1
ATOM 6204 C CA . ALA D 2 175 ? 10.969 26.222 -43.574 1.00 9.46 175 ALA D CA 1
ATOM 6205 C C . ALA D 2 175 ? 11.066 27.159 -42.381 1.00 8.66 175 ALA D C 1
ATOM 6206 O O . ALA D 2 175 ? 12.161 27.597 -42.006 1.00 9.56 175 ALA D O 1
ATOM 6208 N N . TRP D 2 176 ? 9.929 27.475 -41.765 1.00 7.28 176 TRP D N 1
ATOM 6209 C CA . TRP D 2 176 ? 9.907 28.329 -40.582 1.00 7.52 176 TRP D CA 1
ATOM 6210 C C . TRP D 2 176 ? 9.139 27.666 -39.484 1.00 8.00 176 TRP D C 1
ATOM 6211 O O . TRP D 2 176 ? 8.130 27.008 -39.734 1.00 10.16 176 TRP D O 1
ATOM 6222 N N . SER D 2 177 ? 9.586 27.862 -38.245 1.00 7.53 177 SER D N 1
ATOM 6223 C CA . SER D 2 177 ? 8.773 27.479 -37.103 1.00 8.00 177 SER D CA 1
ATOM 6224 C C . SER D 2 177 ? 8.750 28.631 -36.112 1.00 7.54 177 SER D C 1
ATOM 6225 O O . SER D 2 177 ? 9.736 29.381 -35.963 1.00 7.85 177 SER D O 1
ATOM 6228 N N . TYR D 2 178 ? 7.598 28.796 -35.468 1.00 8.29 178 TYR D N 1
ATOM 6229 C CA . TYR D 2 178 ? 7.355 29.911 -34.571 1.00 8.23 178 TYR D CA 1
ATOM 6230 C C . TYR D 2 178 ? 6.967 29.371 -33.210 1.00 9.02 178 TYR D C 1
ATOM 6231 O O . TYR D 2 178 ? 6.145 28.440 -33.120 1.00 10.40 178 TYR D O 1
ATOM 6240 N N . LEU D 2 179 ? 7.562 29.931 -32.167 1.00 7.94 179 LEU D N 1
ATOM 6241 C CA . LEU D 2 179 ? 7.144 29.644 -30.799 1.00 8.27 179 LEU D CA 1
ATOM 6242 C C . LEU D 2 179 ? 6.607 30.909 -30.148 1.00 9.36 179 LEU D C 1
ATOM 6243 O O . LEU D 2 179 ? 7.303 31.908 -30.047 1.00 8.41 179 LEU D O 1
ATOM 6248 N N . SER D 2 180 ? 5.339 30.862 -29.726 1.00 11.20 180 SER D N 1
ATOM 6249 C CA . SER D 2 180 ? 4.705 31.995 -29.030 1.00 13.14 180 SER D CA 1
ATOM 6250 C C . SER D 2 180 ? 4.796 31.810 -27.536 1.00 12.91 180 SER D C 1
ATOM 6251 O O . SER D 2 180 ? 4.470 30.731 -27.036 1.00 14.90 180 SER D O 1
ATOM 6254 N N . LEU D 2 181 ? 5.245 32.847 -26.825 1.00 11.83 181 LEU D N 1
ATOM 6255 C CA . LEU D 2 181 ? 5.450 32.818 -25.371 1.00 13.84 181 LEU D CA 1
ATOM 6256 C C . LEU D 2 181 ? 4.947 34.123 -24.792 1.00 12.91 181 LEU D C 1
ATOM 6257 O O . LEU D 2 181 ? 4.794 35.085 -25.525 1.00 13.50 181 LEU D O 1
ATOM 6262 N N . THR D 2 182 ? 4.770 34.191 -23.469 1.00 13.04 182 THR D N 1
ATOM 6263 C CA . THR D 2 182 ? 4.558 35.514 -22.873 1.00 12.54 182 THR D CA 1
ATOM 6264 C C . THR D 2 182 ? 5.937 36.113 -22.592 1.00 13.69 182 THR D C 1
ATOM 6265 O O . THR D 2 182 ? 6.923 35.379 -22.493 1.00 13.81 182 THR D O 1
ATOM 6269 N N . PRO D 2 183 ? 6.022 37.449 -22.438 1.00 12.09 183 PRO D N 1
ATOM 6270 C CA . PRO D 2 183 ? 7.324 38.020 -22.133 1.00 13.37 183 PRO D CA 1
ATOM 6271 C C . PRO D 2 183 ? 7.904 37.460 -20.835 1.00 13.80 183 PRO D C 1
ATOM 6272 O O . PRO D 2 183 ? 9.101 37.257 -20.767 1.00 14.29 183 PRO D O 1
ATOM 6276 N N . GLU D 2 184 ? 7.052 37.131 -19.855 1.00 14.16 184 GLU D N 1
ATOM 6277 C CA . GLU D 2 184 ? 7.525 36.547 -18.605 1.00 14.77 184 GLU D CA 1
ATOM 6278 C C . GLU D 2 184 ? 8.108 35.143 -18.799 1.00 15.83 184 GLU D C 1
ATOM 6279 O O . GLU D 2 184 ? 9.139 34.834 -18.222 1.00 15.47 184 GLU D O 1
ATOM 6285 N N . GLN D 2 185 ? 7.470 34.315 -19.623 1.00 13.73 185 GLN D N 1
ATOM 6286 C CA . GLN D 2 185 ? 8.015 32.982 -19.935 1.00 15.34 185 GLN D CA 1
ATOM 6287 C C . GLN D 2 185 ? 9.392 33.118 -20.596 1.00 15.96 185 GLN D C 1
ATOM 6288 O O . GLN D 2 185 ? 10.349 32.433 -20.233 1.00 15.89 185 GLN D O 1
ATOM 6294 N N . TRP D 2 186 ? 9.505 34.061 -21.529 1.00 13.54 186 TRP D N 1
ATOM 6295 C CA . TRP D 2 186 ? 10.780 34.304 -22.191 1.00 13.61 186 TRP D CA 1
ATOM 6296 C C . TRP D 2 186 ? 11.870 34.711 -21.222 1.00 16.72 186 TRP D C 1
ATOM 6297 O O . TRP D 2 186 ? 12.972 34.165 -21.251 1.00 18.10 186 TRP D O 1
ATOM 6308 N N . LYS D 2 187 ? 11.558 35.655 -20.335 1.00 16.75 187 LYS D N 1
ATOM 6309 C CA . LYS D 2 187 ? 12.553 36.231 -19.425 1.00 17.96 187 LYS D CA 1
ATOM 6310 C C . LYS D 2 187 ? 12.954 35.282 -18.285 1.00 17.54 187 LYS D C 1
ATOM 6311 O O . LYS D 2 187 ? 14.028 35.438 -17.709 1.00 23.15 187 LYS D O 1
ATOM 6315 N N . SER D 2 188 ? 12.112 34.304 -17.984 1.00 16.68 188 SER D N 1
ATOM 6316 C CA . SER D 2 188 ? 12.290 33.500 -16.768 1.00 18.72 188 SER D CA 1
ATOM 6317 C C . SER D 2 188 ? 13.039 32.176 -16.978 1.00 20.46 188 SER D C 1
ATOM 6318 O O . SER D 2 188 ? 13.355 31.485 -16.005 1.00 21.75 188 SER D O 1
ATOM 6321 N N . HIS D 2 189 ? 13.312 31.812 -18.230 1.00 16.76 189 HIS D N 1
ATOM 6322 C CA . HIS D 2 189 ? 14.104 30.608 -18.505 1.00 16.46 189 HIS D CA 1
ATOM 6323 C C . HIS D 2 189 ? 15.509 30.953 -18.855 1.00 14.61 189 HIS D C 1
ATOM 6324 O O . HIS D 2 189 ? 15.777 32.055 -19.298 1.00 16.91 189 HIS D O 1
ATOM 6331 N N . ARG D 2 190 ? 16.417 29.997 -18.676 1.00 14.01 190 ARG D N 1
ATOM 6332 C CA . ARG D 2 190 ? 17.814 30.189 -19.044 1.00 15.07 190 ARG D CA 1
ATOM 6333 C C . ARG D 2 190 ? 17.973 30.270 -20.566 1.00 12.67 190 ARG D C 1
ATOM 6334 O O . ARG D 2 190 ? 18.759 31.074 -21.061 1.00 12.94 190 ARG D O 1
ATOM 6342 N N . SER D 2 191 ? 17.190 29.471 -21.293 1.00 11.29 191 SER D N 1
ATOM 6343 C CA . SER D 2 191 ? 17.293 29.414 -22.763 1.00 10.14 191 SER D CA 1
ATOM 6344 C C . SER D 2 191 ? 16.075 28.743 -23.392 1.00 9.10 191 SER D C 1
ATOM 6345 O O . SER D 2 191 ? 15.296 28.086 -22.698 1.00 9.54 191 SER D O 1
ATOM 6348 N N . TYR D 2 192 ? 15.927 28.943 -24.703 1.00 9.69 192 TYR D N 1
ATOM 6349 C CA . TYR D 2 192 ? 15.009 28.163 -25.533 1.00 7.82 192 TYR D CA 1
ATOM 6350 C C . TYR D 2 192 ? 15.796 27.632 -26.709 1.00 8.32 192 TYR D C 1
ATOM 6351 O O . TYR D 2 192 ? 16.819 28.228 -27.108 1.00 7.80 192 TYR D O 1
ATOM 6360 N N . SER D 2 193 ? 15.341 26.500 -27.237 1.00 8.31 193 SER D N 1
ATOM 6361 C CA . SER D 2 193 ? 15.985 25.876 -28.372 1.00 8.92 193 SER D CA 1
ATOM 6362 C C . SER D 2 193 ? 15.010 25.416 -29.434 1.00 7.81 193 SER D C 1
ATOM 6363 O O . SER D 2 193 ? 13.859 25.008 -29.131 1.00 7.19 193 SER D O 1
ATOM 6366 N N . CYS D 2 194 ? 15.471 25.495 -30.684 1.00 6.41 194 CYS D N 1
ATOM 6367 C CA . CYS D 2 194 ? 14.760 24.899 -31.814 1.00 7.30 194 CYS D CA 1
ATOM 6368 C C . CYS D 2 194 ? 15.610 23.776 -32.366 1.00 7.80 194 CYS D C 1
ATOM 6369 O O . CYS D 2 194 ? 16.764 23.992 -32.740 1.00 8.14 194 CYS D O 1
ATOM 6374 N N . GLN D 2 195 ? 15.039 22.578 -32.422 1.00 7.75 195 GLN D N 1
ATOM 6375 C CA . GLN D 2 195 ? 15.776 21.383 -32.836 1.00 8.52 195 GLN D CA 1
ATOM 6376 C C . GLN D 2 195 ? 15.114 20.862 -34.091 1.00 8.61 195 GLN D C 1
ATOM 6377 O O . GLN D 2 195 ? 13.911 20.555 -34.096 1.00 8.86 195 GLN D O 1
ATOM 6383 N N . VAL D 2 196 ? 15.908 20.715 -35.140 1.00 6.75 196 VAL D N 1
ATOM 6384 C CA . VAL D 2 196 ? 15.392 20.346 -36.458 1.00 7.66 196 VAL D CA 1
ATOM 6385 C C . VAL D 2 196 ? 15.935 18.963 -36.799 1.00 8.57 196 VAL D C 1
ATOM 6386 O O . VAL D 2 196 ? 17.161 18.774 -36.785 1.00 10.28 196 VAL D O 1
ATOM 6390 N N . THR D 2 197 ? 15.018 18.017 -37.055 1.00 9.86 197 THR D N 1
ATOM 6391 C CA . THR D 2 197 ? 15.391 16.679 -37.491 1.00 9.21 197 THR D CA 1
ATOM 6392 C C . THR D 2 197 ? 15.235 16.573 -39.014 1.00 9.62 197 THR D C 1
ATOM 6393 O O . THR D 2 197 ? 14.218 16.934 -39.601 1.00 9.86 197 THR D O 1
ATOM 6397 N N . HIS D 2 198 ? 16.279 16.069 -39.648 1.00 8.52 198 HIS D N 1
ATOM 6398 C CA . HIS D 2 198 ? 16.309 15.896 -41.087 1.00 9.45 198 HIS D CA 1
ATOM 6399 C C . HIS D 2 198 ? 17.039 14.607 -41.333 1.00 13.10 198 HIS D C 1
ATOM 6400 O O . HIS D 2 198 ? 18.227 14.472 -41.007 1.00 11.89 198 HIS D O 1
ATOM 6407 N N . GLU D 2 199 ? 16.304 13.648 -41.892 1.00 14.54 199 GLU D N 1
ATOM 6408 C CA . GLU D 2 199 ? 16.803 12.308 -42.222 1.00 17.93 199 GLU D CA 1
ATOM 6409 C C . GLU D 2 199 ? 17.510 11.655 -41.054 1.00 17.70 199 GLU D C 1
ATOM 6410 O O . GLU D 2 199 ? 18.632 11.131 -41.193 1.00 20.23 199 GLU D O 1
ATOM 6416 N N . GLY D 2 200 ? 16.856 11.714 -39.897 1.00 16.68 200 GLY D N 1
ATOM 6417 C CA . GLY D 2 200 ? 17.327 11.019 -38.705 1.00 19.75 200 GLY D CA 1
ATOM 6418 C C . GLY D 2 200 ? 18.415 11.698 -37.896 1.00 20.84 200 GLY D C 1
ATOM 6419 O O . GLY D 2 200 ? 18.804 11.190 -36.837 1.00 20.95 200 GLY D O 1
ATOM 6420 N N . SER D 2 201 ? 18.908 12.841 -38.381 1.00 15.21 201 SER D N 1
ATOM 6421 C CA . SER D 2 201 ? 19.934 13.584 -37.650 1.00 14.72 201 SER D CA 1
ATOM 6422 C C . SER D 2 201 ? 19.434 14.974 -37.299 1.00 12.37 201 SER D C 1
ATOM 6423 O O . SER D 2 201 ? 18.578 15.500 -37.989 1.00 12.02 201 SER D O 1
ATOM 6426 N N . THR D 2 202 ? 19.992 15.577 -36.255 1.00 12.19 202 THR D N 1
ATOM 6427 C CA . THR D 2 202 ? 19.397 16.817 -35.769 1.00 13.12 202 THR D CA 1
ATOM 6428 C C . THR D 2 202 ? 20.386 17.960 -35.749 1.00 12.66 202 THR D C 1
ATOM 6429 O O . THR D 2 202 ? 21.589 17.756 -35.560 1.00 14.39 202 THR D O 1
ATOM 6433 N N . VAL D 2 203 ? 19.870 19.177 -35.940 1.00 9.05 203 VAL D N 1
ATOM 6434 C CA . VAL D 2 203 ? 20.658 20.394 -35.742 1.00 7.96 203 VAL D CA 1
ATOM 6435 C C . VAL D 2 203 ? 19.824 21.247 -34.803 1.00 9.12 203 VAL D C 1
ATOM 6436 O O . VAL D 2 203 ? 18.632 21.509 -35.086 1.00 10.06 203 VAL D O 1
ATOM 6440 N N . GLU D 2 204 ? 20.424 21.643 -33.687 1.00 8.33 204 GLU D N 1
ATOM 6441 C CA . GLU D 2 204 ? 19.715 22.413 -32.662 1.00 8.01 204 GLU D CA 1
ATOM 6442 C C . GLU D 2 204 ? 20.412 23.752 -32.424 1.00 9.63 204 GLU D C 1
ATOM 6443 O O . GLU D 2 204 ? 21.631 23.813 -32.239 1.00 9.20 204 GLU D O 1
ATOM 6449 N N . LYS D 2 205 ? 19.627 24.833 -32.398 1.00 7.53 205 LYS D N 1
ATOM 6450 C CA . LYS D 2 205 ? 20.143 26.134 -32.018 1.00 8.10 205 LYS D CA 1
ATOM 6451 C C . LYS D 2 205 ? 19.464 26.653 -30.766 1.00 7.24 205 LYS D C 1
ATOM 6452 O O . LYS D 2 205 ? 18.280 26.382 -30.533 1.00 7.22 205 LYS D O 1
ATOM 6458 N N . THR D 2 206 ? 20.220 27.386 -29.949 1.00 7.97 206 THR D N 1
ATOM 6459 C CA . THR D 2 206 ? 19.737 27.870 -28.657 1.00 8.04 206 THR D CA 1
ATOM 6460 C C . THR D 2 206 ? 19.875 29.381 -28.562 1.00 9.29 206 THR D C 1
ATOM 6461 O O . THR D 2 206 ? 20.838 29.920 -29.068 1.00 11.92 206 THR D O 1
ATOM 6465 N N . VAL D 2 207 ? 18.899 30.037 -27.935 1.00 8.49 207 VAL D N 1
ATOM 6466 C CA . VAL D 2 207 ? 18.929 31.483 -27.666 1.00 10.03 207 VAL D CA 1
ATOM 6467 C C . VAL D 2 207 ? 18.590 31.743 -26.204 1.00 11.80 207 VAL D C 1
ATOM 6468 O O . VAL D 2 207 ? 17.929 30.929 -25.574 1.00 11.33 207 VAL D O 1
ATOM 6472 N N . ALA D 2 208 ? 19.064 32.868 -25.676 1.00 12.33 208 ALA D N 1
ATOM 6473 C CA . ALA D 2 208 ? 18.861 33.222 -24.277 1.00 15.16 208 ALA D CA 1
ATOM 6474 C C . ALA D 2 208 ? 18.508 34.719 -24.169 1.00 16.74 208 ALA D C 1
ATOM 6475 O O . ALA D 2 208 ? 19.017 35.525 -24.947 1.00 21.19 208 ALA D O 1
ATOM 6477 N N . PRO D 2 209 ? 17.650 35.079 -23.204 1.00 19.87 209 PRO D N 1
ATOM 6478 C CA . PRO D 2 209 ? 17.177 36.446 -22.968 1.00 23.76 209 PRO D CA 1
ATOM 6479 C C . PRO D 2 209 ? 18.246 37.394 -22.436 1.00 25.08 209 PRO D C 1
ATOM 6480 O O . PRO D 2 209 ? 19.400 37.001 -22.286 1.00 28.61 209 PRO D O 1
#

B-factor: mean 19.25, std 9.77, range [5.56, 75.19]

Nearest PDB structures (foldseek):
  4lly-assembly2_D  TM=1.004E+00  e=9.463E-42  Homo sapiens
  4llu-assembly1_B  TM=9.871E-01  e=5.354E-39  Homo sapiens
  4llw-assembly2_D  TM=8.192E-01  e=2.830E-38  Homo sapiens
  8v5p-assembly1_L  TM=9.611E-01  e=1.115E-33  Homo sapiens
  8tjf-assembly2_A  TM=6.886E-01  e=3.029E-36  Homo sapiens

Secondary structure (DSSP, 8-state):
--EEEEE--EEE-TT--EEEEEEEESS-GGGSEEEEEEE-SSS-EEEEEEE-TTT--EEE-GGGTTTEEEEEEGGGTEEEEEE-S--GGG-EEEEEEEEETTEEEEEEE---EEEEE-SSPPBPPEEEEE---GGGEETTEEEEEEEEEEEBSS--EEEEGGGTB-TTEEEPPPEE-TTS-EEEEEEEEEETTHHHH---EEEEEEGGGTEEEEEE----/---EEEE-SEEEEETT--EEEEEEESS--TT-EEEEEE-TTS--EEEEETTTEEPTT--TTEEEEE-SSEEEEEESS--GGG-EEEEEEE-SSTT-PBP--EEEEEESPPPBPPEEEEEPPPHHHHHTT-EEEEEEEEEEBSS--EEEEEETTEEE-TTEEEPPPEE-SSS-EEEEEEEEE-HHHHHHSS-EEEEEEETTEEEEEEE--/--EEEEE--EEE-TT--EEEEEEEESS-GGGSEEEEEEE-TTS-EEEEEEE-TTT--EEE-GGGTTTEEEEEEGGGTEEEEEE-S--GGG-EEEEEEEEETTEEEEEEE---EEEEE-SSPPBPPEEEEE---GGGEETTEEEEEEEEEEEBSS--EEEEGGGTB-TTEEEPPPEE-TTS-EEEEEEEEEETTHHHH---EEEEEEGGGTEEEEEE----/---EEEE-SEEEEETT--EEEEEEESS--TT-EEEEEE-TTS--EEEEETTTEEPTT--TTEEEEEETTEEEEEESS--GGG-EEEEEEE-SSTT-PBP--EEEEEESPPPBPPEEEEEPPPHHHHHTT-EEEEEEEEEEBSS--EEEEEETTEEE-TTEEEPPPEE-SSS-EEEEEEEEE-HHHHHHSS-EEEEEEETTEEEEEEE--

CATH classification: 2.60.40.10 (+1 more: 2.60.40.10)

Radius of gyration: 29.34 Å; Cα contacts (8 Å, |Δi|>4): 2309; chains: 4; bounding box: 63×63×86 Å

Foldseek 3Di:
DKAKAKDWAAEDEQQAKTKMKIQIDDDQLQQWKKFKWWQAPPRGIGTAKIARQVVRDIDGDPVCPPFWHWGADNVRSMIMIMGGNDHQVVFTWMKMFIDGDPDPDGPDIHPTGTHGHHPDDFFFWDKDKFAWEPVQDDPQKTKIKIKTDFGDDDDKDKDKPVNPDDPQKDKDDWDQDPVRGIMTMIMGIDGNVCLVVPWIWMWMDDVNVRDIDTHTHHHD/DKAKAKDDQEDEEAFFAKDKIKIFIPWFLFQQKWKWWADPPDDIHTADGSQFHGDPPHDPLWGKDDGTTMIMIIRRGDALVSQTWMKMWRQDDPPTDIYPIYGYHYPDFDFDAKDWDKDWADPVVLVVFWTKIKIKIWFGPPQDKDKFKDQANHTDDPQKDKDRWDADDSGMTMIMMMHIDTSCSQQVTQWMKMWMGDPRDIDMDIDHD/DWAWAKDWAAEDEAQAKTKMKIFTDDDQLQQWKKFKWWAAPPDHIGTAKIARQVPRDIDGDPVQPPFWHWGDDNVRSMIMIMGGNDHQRPFTFMKMFIDHDPDPDGPDIHPTGTHGHHPDDFDFWDKDKQAWEPVQDDPQKTKIKIKTDFGDDDDKDKDKPVNPDDPQKDKDDWDQDPVRGTMTMIMGIDGNVCLVVPWIWMWMDDVNVRDIDTHTHHHD/DKAKAKPDQEDEEAFFAKDKIKIFIPWFLFQQKWKWWADPPDDIDTADGSQFDGDPPHDPLWGKDDGTGMIMIIRRGDALVSQTWMKMWRQPDPPGDIYPTYGYHYPDFDFDAKDWDKDWFDPVQLVVFWTKIKIKIWDGPDQDKDKFKDQAPHTDDPQKDKDRWDDDDSGMTMIMMMHIDTSCSQQPTQWMKMWMGDPRDIDMDIDHD